Protein AF-A0A9E1L222-F1 (afdb_monomer)

Structure (mmCIF, N/CA/C/O backbone):
data_AF-A0A9E1L222-F1
#
_entry.id   AF-A0A9E1L222-F1
#
loop_
_atom_site.group_PDB
_atom_site.id
_atom_site.type_symbol
_atom_site.label_atom_id
_atom_site.label_alt_id
_atom_site.label_comp_id
_atom_site.label_asym_id
_atom_site.label_entity_id
_atom_site.label_seq_id
_atom_site.pdbx_PDB_ins_code
_atom_site.Cartn_x
_atom_site.Cartn_y
_atom_site.Cartn_z
_atom_site.occupancy
_atom_site.B_iso_or_equiv
_atom_site.auth_seq_id
_atom_site.auth_comp_id
_atom_site.auth_asym_id
_atom_site.auth_atom_id
_atom_site.pdbx_PDB_model_num
ATOM 1 N N . MET A 1 1 ? -57.137 -32.808 -50.191 1.00 51.38 1 MET A N 1
ATOM 2 C CA . MET A 1 1 ? -56.203 -31.896 -49.488 1.00 51.38 1 MET A CA 1
ATOM 3 C C . MET A 1 1 ? -55.088 -32.609 -48.718 1.00 51.38 1 MET A C 1
ATOM 5 O O . MET A 1 1 ? -53.948 -32.223 -48.913 1.00 51.38 1 MET A O 1
ATOM 9 N N . LYS A 1 2 ? -55.332 -33.681 -47.941 1.00 47.66 2 LYS A N 1
ATOM 10 C CA . LYS A 1 2 ? -54.247 -34.386 -47.214 1.00 47.66 2 LYS A CA 1
ATOM 11 C C . LYS A 1 2 ? -53.182 -35.076 -48.095 1.00 47.66 2 LYS A C 1
ATOM 13 O O . LYS A 1 2 ? -52.019 -35.006 -47.750 1.00 47.66 2 LYS A O 1
ATOM 18 N N . LYS A 1 3 ? -53.532 -35.656 -49.254 1.00 48.59 3 LYS A N 1
ATOM 19 C CA . LYS A 1 3 ? -52.549 -36.305 -50.162 1.00 48.59 3 LYS A CA 1
ATOM 20 C C . LYS A 1 3 ? -51.671 -35.337 -50.975 1.00 48.59 3 LYS A C 1
ATOM 22 O O . LYS A 1 3 ? -50.606 -35.730 -51.426 1.00 48.59 3 LYS A O 1
ATOM 27 N N . ILE A 1 4 ? -52.100 -34.085 -51.155 1.00 56.75 4 ILE A N 1
ATOM 28 C CA . ILE A 1 4 ? -51.330 -33.078 -51.910 1.00 56.75 4 ILE A CA 1
ATOM 29 C C . ILE A 1 4 ? -50.287 -32.424 -50.996 1.00 56.75 4 ILE A C 1
ATOM 31 O O . ILE A 1 4 ? -49.157 -32.219 -51.416 1.00 56.75 4 ILE A O 1
ATOM 35 N N . LEU A 1 5 ? -50.617 -32.201 -49.718 1.00 49.19 5 LEU A N 1
ATOM 36 C CA . LEU A 1 5 ? -49.677 -31.624 -48.755 1.00 49.19 5 LEU A CA 1
ATOM 37 C C . LEU A 1 5 ? -48.518 -32.582 -48.419 1.00 49.19 5 LEU A C 1
ATOM 39 O O . LEU A 1 5 ? -47.385 -32.137 -48.285 1.00 49.19 5 LEU A O 1
ATOM 43 N N . THR A 1 6 ? -48.769 -33.897 -48.361 1.00 54.28 6 THR A N 1
ATOM 44 C CA . THR A 1 6 ? -47.712 -34.898 -48.125 1.00 54.28 6 THR A CA 1
ATOM 45 C C . THR A 1 6 ? -46.761 -35.029 -49.316 1.00 54.28 6 THR A C 1
ATOM 47 O O . THR A 1 6 ? -45.560 -35.133 -49.111 1.00 54.28 6 THR A O 1
ATOM 50 N N . ASN A 1 7 ? -47.263 -34.942 -50.554 1.00 52.31 7 ASN A N 1
ATOM 51 C CA . ASN A 1 7 ? -46.416 -35.022 -51.749 1.00 52.31 7 ASN A CA 1
ATOM 52 C C . ASN A 1 7 ? -45.622 -33.730 -52.002 1.00 52.31 7 ASN A C 1
ATOM 54 O O . ASN A 1 7 ? -44.505 -33.803 -52.502 1.00 52.31 7 ASN A O 1
ATOM 58 N N . VAL A 1 8 ? -46.154 -32.563 -51.618 1.00 58.78 8 VAL A N 1
ATOM 59 C CA . VAL A 1 8 ? -45.417 -31.290 -51.692 1.00 58.78 8 VAL A CA 1
ATOM 60 C C . VAL A 1 8 ? -44.326 -31.225 -50.621 1.00 58.78 8 VAL A C 1
ATOM 62 O O . VAL A 1 8 ? -43.222 -30.801 -50.933 1.00 58.78 8 VAL A O 1
ATOM 65 N N . LEU A 1 9 ? -44.574 -31.722 -49.402 1.00 54.44 9 LEU A N 1
ATOM 66 C CA . LEU A 1 9 ? -43.541 -31.818 -48.361 1.00 54.44 9 LEU A CA 1
ATOM 67 C C . LEU A 1 9 ? -42.456 -32.855 -48.696 1.00 54.44 9 LEU A C 1
ATOM 69 O O . LEU A 1 9 ? -41.287 -32.588 -48.443 1.00 54.44 9 LEU A O 1
ATOM 73 N N . LEU A 1 10 ? -42.803 -33.988 -49.324 1.00 56.22 10 LEU A N 1
ATOM 74 C CA . LEU A 1 10 ? -41.810 -34.977 -49.772 1.00 56.22 10 LEU A CA 1
ATOM 75 C C . LEU A 1 10 ? -40.961 -34.453 -50.943 1.00 56.22 10 LEU A C 1
ATOM 77 O O . LEU A 1 10 ? -39.757 -34.684 -50.974 1.00 56.22 10 LEU A O 1
ATOM 81 N N . ALA A 1 11 ? -41.568 -33.713 -51.880 1.00 56.44 11 ALA A N 1
ATOM 82 C CA . ALA A 1 11 ? -40.852 -33.079 -52.987 1.00 56.44 11 ALA A CA 1
ATOM 83 C C . ALA A 1 11 ? -39.951 -31.929 -52.508 1.00 56.44 11 ALA A C 1
ATOM 85 O O . ALA A 1 11 ? -38.840 -31.791 -53.005 1.00 56.44 11 ALA A O 1
ATOM 86 N N . PHE A 1 12 ? -40.372 -31.151 -51.504 1.00 53.53 12 PHE A N 1
ATOM 87 C CA . PHE A 1 12 ? -39.527 -30.112 -50.905 1.00 53.53 12 PHE A CA 1
ATOM 88 C C . PHE A 1 12 ? -38.359 -30.712 -50.109 1.00 53.53 12 PHE A C 1
ATOM 90 O O . PHE A 1 12 ? -37.250 -30.193 -50.172 1.00 53.53 12 PHE A O 1
ATOM 97 N N . PHE A 1 13 ? -38.573 -31.841 -49.424 1.00 53.69 13 PHE A N 1
ATOM 98 C CA . PHE A 1 13 ? -37.510 -32.552 -48.708 1.00 53.69 13 PHE A CA 1
ATOM 99 C C . PHE A 1 13 ? -36.509 -33.220 -49.667 1.00 53.69 13 PHE A C 1
ATOM 101 O O . PHE A 1 13 ? -35.312 -33.173 -49.413 1.00 53.69 13 PHE A O 1
ATOM 108 N N . LEU A 1 14 ? -36.969 -33.766 -50.802 1.00 53.31 14 LEU A N 1
ATOM 109 C CA . LEU A 1 14 ? -36.106 -34.334 -51.849 1.00 53.31 14 LEU A CA 1
ATOM 110 C C . LEU A 1 14 ? -35.341 -33.264 -52.643 1.00 53.31 14 LEU A C 1
ATOM 112 O O . LEU A 1 14 ? -34.186 -33.493 -52.984 1.00 53.31 14 LEU A O 1
ATOM 116 N N . VAL A 1 15 ? -35.937 -32.090 -52.889 1.00 55.50 15 VAL A N 1
ATOM 117 C CA . VAL A 1 15 ? -35.239 -30.969 -53.543 1.00 55.50 15 VAL A CA 1
ATOM 118 C C . VAL A 1 15 ? -34.183 -30.369 -52.612 1.00 55.50 15 VAL A C 1
ATOM 120 O O . VAL A 1 15 ? -33.064 -30.128 -53.058 1.00 55.50 15 VAL A O 1
ATOM 123 N N . ILE A 1 16 ? -34.473 -30.221 -51.313 1.00 49.62 16 ILE A N 1
ATOM 124 C CA . ILE A 1 16 ? -33.474 -29.782 -50.325 1.00 49.62 16 ILE A CA 1
ATOM 125 C C . ILE A 1 16 ? -32.359 -30.826 -50.175 1.00 49.62 16 ILE A C 1
ATOM 127 O O . ILE A 1 16 ? -31.201 -30.427 -50.151 1.00 49.62 16 ILE A O 1
ATOM 131 N N . LEU A 1 17 ? -32.663 -32.134 -50.191 1.00 44.06 17 LEU A N 1
ATOM 132 C CA . LEU A 1 17 ? -31.629 -33.179 -50.212 1.00 44.06 17 LEU A CA 1
ATOM 133 C C . LEU A 1 17 ? -30.777 -33.125 -51.491 1.00 44.06 17 LEU A C 1
ATOM 135 O O . LEU A 1 17 ? -29.572 -33.312 -51.420 1.00 44.06 17 LEU A O 1
ATOM 139 N N . SER A 1 18 ? -31.364 -32.833 -52.658 1.00 41.44 18 SER A N 1
ATOM 140 C CA . SER A 1 18 ? -30.618 -32.748 -53.926 1.00 41.44 18 SER A CA 1
ATOM 141 C C . SER A 1 18 ? -29.793 -31.465 -54.091 1.00 41.44 18 SER A C 1
ATOM 143 O O . SER A 1 18 ? -28.820 -31.467 -54.839 1.00 41.44 18 SER A O 1
ATOM 145 N N . VAL A 1 19 ? -30.134 -30.385 -53.378 1.00 43.41 19 VAL A N 1
ATOM 146 C CA . VAL A 1 19 ? -29.352 -29.134 -53.366 1.00 43.41 19 VAL A CA 1
ATOM 147 C C . VAL A 1 19 ? -28.270 -29.160 -52.275 1.00 43.41 19 VAL A C 1
ATOM 149 O O . VAL A 1 19 ? -27.268 -28.470 -52.415 1.00 43.41 19 VAL A O 1
ATOM 152 N N . THR A 1 20 ? -28.395 -30.007 -51.244 1.00 39.66 20 THR A N 1
ATOM 153 C CA . THR A 1 20 ? -27.319 -30.251 -50.262 1.00 39.66 20 THR A CA 1
ATOM 154 C C . THR A 1 20 ? -26.403 -31.432 -50.608 1.00 39.66 20 THR A C 1
ATOM 156 O O . THR A 1 20 ? -25.295 -31.490 -50.085 1.00 39.66 20 THR A O 1
ATOM 159 N N . PHE A 1 21 ? -26.800 -32.331 -51.520 1.00 36.97 21 PHE A N 1
ATOM 160 C CA . PHE A 1 21 ? -25.950 -33.423 -52.039 1.00 36.97 21 PHE A CA 1
ATOM 161 C C . PHE A 1 21 ? -25.444 -33.218 -53.479 1.00 36.97 21 PHE A C 1
ATOM 163 O O . PHE A 1 21 ? -24.697 -34.048 -53.989 1.00 36.97 21 PHE A O 1
ATOM 170 N N . GLY A 1 22 ? -25.806 -32.116 -54.143 1.00 33.12 22 GLY A N 1
ATOM 171 C CA . GLY A 1 22 ? -25.431 -31.833 -55.536 1.00 33.12 22 GLY A CA 1
ATOM 172 C C . GLY A 1 22 ? -24.026 -31.256 -55.756 1.00 33.12 22 GLY A C 1
ATOM 173 O O . GLY A 1 22 ? -23.682 -30.952 -56.894 1.00 33.12 22 GLY A O 1
ATOM 174 N N . SER A 1 23 ? -23.217 -31.092 -54.707 1.00 32.78 23 SER A N 1
ATOM 175 C CA . SER A 1 23 ? -21.844 -30.567 -54.810 1.00 32.78 23 SER A CA 1
ATOM 176 C C . SER A 1 23 ? -20.823 -31.314 -53.942 1.00 32.78 23 SER A C 1
ATOM 178 O O . SER A 1 23 ? -19.770 -30.769 -53.636 1.00 32.78 23 SER A O 1
ATOM 180 N N . ARG A 1 24 ? -21.108 -32.563 -53.548 1.00 32.59 24 ARG A N 1
ATOM 181 C CA . ARG A 1 24 ? -20.165 -33.441 -52.821 1.00 32.59 24 ARG A CA 1
ATOM 182 C C . ARG A 1 24 ? -19.773 -34.680 -53.629 1.00 32.59 24 ARG A C 1
ATOM 184 O O . ARG A 1 24 ? -19.782 -35.795 -53.130 1.00 32.59 24 ARG A O 1
ATOM 191 N N . LEU A 1 25 ? -19.464 -34.472 -54.902 1.00 31.23 25 LEU A N 1
ATOM 192 C CA . LEU A 1 25 ? -18.835 -35.468 -55.770 1.00 31.23 25 LEU A CA 1
ATOM 193 C C . LEU A 1 25 ? -17.683 -34.772 -56.502 1.00 31.23 25 LEU A C 1
ATOM 195 O O . LEU A 1 25 ? -17.813 -34.562 -57.696 1.00 31.23 25 LEU A O 1
ATOM 199 N N . TRP A 1 26 ? -16.681 -34.295 -55.742 1.00 36.22 26 TRP A N 1
ATOM 200 C CA . TRP A 1 26 ? -15.279 -33.965 -56.117 1.00 36.22 26 TRP A CA 1
ATOM 201 C C . TRP A 1 26 ? -14.527 -33.358 -54.905 1.00 36.22 26 TRP A C 1
ATOM 203 O O . TRP A 1 26 ? -13.906 -32.308 -55.022 1.00 36.22 26 TRP A O 1
ATOM 213 N N . ALA A 1 27 ? -14.650 -33.945 -53.710 1.00 36.84 27 ALA A N 1
ATOM 214 C CA . ALA A 1 27 ? -13.984 -33.424 -52.504 1.00 36.84 27 ALA A CA 1
ATOM 215 C C . ALA A 1 27 ? -13.367 -34.533 -51.633 1.00 36.84 27 ALA A C 1
ATOM 217 O O . ALA A 1 27 ? -13.205 -34.343 -50.439 1.00 36.84 27 ALA A O 1
ATOM 218 N N . GLU A 1 28 ? -13.070 -35.698 -52.215 1.00 45.97 28 GLU A N 1
ATOM 219 C CA . GLU A 1 28 ? -12.626 -36.884 -51.463 1.00 45.97 28 GLU A CA 1
ATOM 220 C C . GLU A 1 28 ? -11.097 -37.098 -51.508 1.00 45.97 28 GLU A C 1
ATOM 222 O O . GLU A 1 28 ? -10.600 -37.951 -50.791 1.00 45.97 28 GLU A O 1
ATOM 227 N N . GLU A 1 29 ? -10.328 -36.327 -52.296 1.00 60.56 29 GLU A N 1
ATOM 228 C CA . GLU A 1 29 ? -8.893 -36.617 -52.513 1.00 60.56 29 GLU A CA 1
ATOM 229 C C . GLU A 1 29 ? -7.936 -35.884 -51.547 1.00 60.56 29 GLU A C 1
ATOM 231 O O . GLU A 1 29 ? -6.965 -36.485 -51.097 1.00 60.56 29 GLU A O 1
ATOM 236 N N . ASN A 1 30 ? -8.194 -34.620 -51.175 1.00 70.81 30 ASN A N 1
ATOM 237 C CA . ASN A 1 30 ? -7.296 -33.872 -50.274 1.00 70.81 30 ASN A CA 1
ATOM 238 C C . ASN A 1 30 ? -7.503 -34.186 -48.783 1.00 70.81 30 ASN A C 1
ATOM 240 O O . ASN A 1 30 ? -6.529 -34.175 -48.035 1.00 70.81 30 ASN A O 1
ATOM 244 N N . GLU A 1 31 ? -8.740 -34.468 -48.346 1.00 72.06 31 GLU A N 1
ATOM 245 C CA . GLU A 1 31 ? -9.042 -34.767 -46.930 1.00 72.06 31 GLU A CA 1
ATOM 246 C C . GLU A 1 31 ? -8.234 -35.979 -46.431 1.00 72.06 31 GLU A C 1
ATOM 248 O O . GLU A 1 31 ? -7.691 -35.942 -45.333 1.00 72.06 31 GLU A O 1
ATOM 253 N N . VAL A 1 32 ? -8.038 -36.995 -47.281 1.00 72.50 32 VAL A N 1
ATOM 254 C CA . VAL A 1 32 ? -7.233 -38.191 -46.964 1.00 72.50 32 VAL A CA 1
ATOM 255 C C . VAL A 1 32 ? -5.768 -37.845 -46.680 1.00 72.50 32 VAL A C 1
ATOM 257 O O . VAL A 1 32 ? -5.140 -38.462 -45.822 1.00 72.50 32 VAL A O 1
ATOM 260 N N . CYS A 1 33 ? -5.203 -36.864 -47.390 1.00 75.81 33 CYS A N 1
ATOM 261 C CA . CYS A 1 33 ? -3.844 -36.399 -47.123 1.00 75.81 33 CYS A CA 1
ATOM 262 C C . CYS A 1 33 ? -3.789 -35.562 -45.838 1.00 75.81 33 CYS A C 1
ATOM 264 O O . CYS A 1 33 ? -2.885 -35.749 -45.027 1.00 75.81 33 CYS A O 1
ATOM 266 N N . LEU A 1 34 ? -4.752 -34.659 -45.641 1.00 76.38 34 LEU A N 1
ATOM 267 C CA . LEU A 1 34 ? -4.779 -33.732 -44.506 1.00 76.38 34 LEU A CA 1
ATOM 268 C C . LEU A 1 34 ? -5.027 -34.440 -43.168 1.00 76.38 34 LEU A C 1
ATOM 270 O O . LEU A 1 34 ? -4.431 -34.042 -42.178 1.00 76.38 34 LEU A O 1
ATOM 274 N N . ASP A 1 35 ? -5.760 -35.557 -43.145 1.00 74.50 35 ASP A N 1
ATOM 275 C CA . ASP A 1 35 ? -5.949 -36.383 -41.939 1.00 74.50 35 ASP A CA 1
ATOM 276 C C . ASP A 1 35 ? -4.625 -36.822 -41.278 1.00 74.50 35 ASP A C 1
ATOM 278 O O . ASP A 1 35 ? -4.588 -37.093 -40.078 1.00 74.50 35 ASP A O 1
ATOM 282 N N . CYS A 1 36 ? -3.538 -36.914 -42.052 1.00 70.75 36 CYS A N 1
ATOM 283 C CA . CYS A 1 36 ? -2.199 -37.267 -41.562 1.00 70.75 36 CYS A CA 1
ATOM 284 C C . CYS A 1 36 ? -1.202 -36.099 -41.598 1.00 70.75 36 CYS A C 1
ATOM 286 O O . CYS A 1 36 ? -0.143 -36.185 -40.977 1.00 70.75 36 CYS A O 1
ATOM 288 N N . HIS A 1 37 ? -1.512 -35.043 -42.350 1.00 72.94 37 HIS A N 1
ATOM 289 C CA . HIS A 1 37 ? -0.633 -33.903 -42.598 1.00 72.94 37 HIS A CA 1
ATOM 290 C C . HIS A 1 37 ? -1.164 -32.597 -41.981 1.00 72.94 37 HIS A C 1
ATOM 292 O O . HIS A 1 37 ? -0.645 -31.542 -42.303 1.00 72.94 37 HIS A O 1
ATOM 298 N N . GLU A 1 38 ? -2.162 -32.629 -41.094 1.00 70.19 38 GLU A N 1
ATOM 299 C CA . GLU A 1 38 ? -2.693 -31.473 -40.348 1.00 70.19 38 GLU A CA 1
ATOM 300 C C . GLU A 1 38 ? -2.648 -31.771 -38.826 1.00 70.19 38 GLU A C 1
ATOM 302 O O . GLU A 1 38 ? -3.235 -32.755 -38.373 1.00 70.19 38 GLU A O 1
ATOM 307 N N . GLY A 1 39 ? -1.954 -30.949 -38.018 1.00 65.06 39 GLY A N 1
ATOM 308 C CA . GLY A 1 39 ? -1.884 -31.062 -36.547 1.00 65.06 39 GLY A CA 1
ATOM 309 C C . GLY A 1 39 ? -0.519 -31.444 -35.936 1.00 65.06 39 GLY A C 1
ATOM 310 O O . GLY A 1 39 ? 0.487 -31.572 -36.622 1.00 65.06 39 GLY A O 1
ATOM 311 N N . ASP A 1 40 ? -0.491 -31.648 -34.610 1.00 57.84 40 ASP A N 1
ATOM 312 C CA . ASP A 1 40 ? 0.742 -31.747 -33.795 1.00 57.84 40 ASP A CA 1
ATOM 313 C C . ASP A 1 40 ? 1.541 -33.073 -33.942 1.00 57.84 40 ASP A C 1
ATOM 315 O O . ASP A 1 40 ? 2.674 -33.169 -33.464 1.00 57.84 40 ASP A O 1
ATOM 319 N N . GLU A 1 41 ? 0.974 -34.114 -34.571 1.00 59.97 41 GLU A N 1
ATOM 320 C CA . GLU A 1 41 ? 1.577 -35.458 -34.710 1.00 59.97 41 GLU A CA 1
ATOM 321 C C . GLU A 1 41 ? 1.729 -35.875 -36.189 1.00 59.97 41 GLU A C 1
ATOM 323 O O . GLU A 1 41 ? 1.109 -36.834 -36.646 1.00 59.97 41 GLU A O 1
ATOM 328 N N . VAL A 1 42 ? 2.565 -35.160 -36.952 1.00 63.47 42 VAL A N 1
ATOM 329 C CA . VAL A 1 42 ? 2.811 -35.447 -38.381 1.00 63.47 42 VAL A CA 1
ATOM 330 C C . VAL A 1 42 ? 4.001 -36.400 -38.629 1.00 63.47 42 VAL A C 1
ATOM 332 O O . VAL A 1 42 ? 5.017 -36.315 -37.929 1.00 63.47 42 VAL A O 1
ATOM 335 N N . PRO A 1 43 ? 3.937 -37.303 -39.633 1.00 58.53 43 PRO A N 1
ATOM 336 C CA . PRO A 1 43 ? 5.037 -38.211 -39.974 1.00 58.53 43 PRO A CA 1
ATOM 337 C C . PRO A 1 43 ? 6.294 -37.477 -40.466 1.00 58.53 43 PRO A C 1
ATOM 339 O O . PRO A 1 43 ? 6.214 -36.514 -41.223 1.00 58.53 43 PRO A O 1
ATOM 342 N N . THR A 1 44 ? 7.487 -37.964 -40.115 1.00 53.97 44 THR A N 1
ATOM 343 C CA . THR A 1 44 ? 8.744 -37.425 -40.655 1.00 53.97 44 THR A CA 1
ATOM 344 C C . THR A 1 44 ? 9.006 -37.946 -42.072 1.00 53.97 44 THR A C 1
ATOM 346 O O . THR A 1 44 ? 9.118 -39.150 -42.298 1.00 53.97 44 THR A O 1
ATOM 349 N N . HIS A 1 45 ? 9.156 -37.047 -43.048 1.00 54.62 45 HIS A N 1
ATOM 350 C CA . HIS A 1 45 ? 9.544 -37.434 -44.406 1.00 54.62 45 HIS A CA 1
ATOM 351 C C . HIS A 1 45 ? 11.026 -37.845 -44.463 1.00 54.62 45 HIS A C 1
ATOM 353 O O . HIS A 1 45 ? 11.919 -37.049 -44.170 1.00 54.62 45 HIS A O 1
ATOM 359 N N . ILE A 1 46 ? 11.308 -39.081 -44.889 1.00 47.59 46 ILE A N 1
ATOM 360 C CA . ILE A 1 46 ? 12.663 -39.515 -45.257 1.00 47.59 46 ILE A CA 1
ATOM 361 C C . ILE A 1 46 ? 12.876 -39.164 -46.734 1.00 47.59 46 ILE A C 1
ATOM 363 O O . ILE A 1 46 ? 12.399 -39.864 -47.625 1.00 47.59 46 ILE A O 1
ATOM 367 N N . PHE A 1 47 ? 13.585 -38.068 -47.004 1.00 49.81 47 PHE A N 1
ATOM 368 C CA . PHE A 1 47 ? 14.021 -37.730 -48.361 1.00 49.81 47 PHE A CA 1
ATOM 369 C C . PHE A 1 47 ? 15.287 -38.520 -48.736 1.00 49.81 47 PHE A C 1
ATOM 371 O O . PHE A 1 47 ? 16.181 -38.704 -47.906 1.00 49.81 47 PHE A O 1
ATOM 378 N N . GLU A 1 48 ? 15.390 -38.980 -49.989 1.00 44.84 48 GLU A N 1
ATOM 379 C CA . GLU A 1 48 ? 16.612 -39.621 -50.492 1.00 44.84 48 GLU A CA 1
ATOM 380 C C . GLU A 1 48 ? 17.809 -38.642 -50.418 1.00 44.84 48 GLU A C 1
ATOM 382 O O . GLU A 1 48 ? 17.728 -37.533 -50.949 1.00 44.84 48 GLU A O 1
ATOM 387 N N . PRO A 1 49 ? 18.949 -39.032 -49.814 1.00 41.97 49 PRO A N 1
ATOM 388 C CA . PRO A 1 49 ? 20.080 -38.136 -49.538 1.00 41.97 49 PRO A CA 1
ATOM 389 C C . PRO A 1 49 ? 20.886 -37.679 -50.771 1.00 41.97 49 PRO A C 1
ATOM 391 O O . PRO A 1 49 ? 21.811 -36.880 -50.623 1.00 41.97 49 PRO A O 1
ATOM 394 N N . ASP A 1 50 ? 20.546 -38.145 -51.977 1.00 42.75 50 ASP A N 1
ATOM 395 C CA . ASP A 1 50 ? 21.330 -37.929 -53.204 1.00 42.75 50 ASP A CA 1
ATOM 396 C C . ASP A 1 50 ? 20.749 -36.861 -54.158 1.00 42.75 50 ASP A C 1
ATOM 398 O O . ASP A 1 50 ? 21.239 -36.684 -55.280 1.00 42.75 50 ASP A O 1
ATOM 402 N N . THR A 1 51 ? 19.730 -36.097 -53.750 1.00 46.97 51 THR A N 1
ATOM 403 C CA . THR A 1 51 ? 19.208 -35.004 -54.586 1.00 46.97 51 THR A CA 1
ATOM 404 C C . THR A 1 51 ? 20.070 -33.745 -54.481 1.00 46.97 51 THR A C 1
ATOM 406 O O . THR A 1 51 ? 20.183 -33.142 -53.419 1.00 46.97 51 THR A O 1
ATOM 409 N N . ILE A 1 52 ? 20.648 -33.310 -55.606 1.00 45.84 52 ILE A N 1
ATOM 410 C CA . ILE A 1 52 ? 21.320 -32.008 -55.743 1.00 45.84 52 ILE A CA 1
ATOM 411 C C . ILE A 1 52 ? 20.284 -30.896 -55.509 1.00 45.84 52 ILE A C 1
ATOM 413 O O . ILE A 1 52 ? 19.362 -30.715 -56.306 1.00 45.84 52 ILE A O 1
ATOM 417 N N . GLY A 1 53 ? 20.441 -30.188 -54.395 1.00 48.41 53 GLY A N 1
ATOM 418 C CA . GLY A 1 53 ? 19.555 -29.153 -53.868 1.00 48.41 53 GLY A CA 1
ATOM 419 C C . GLY A 1 53 ? 19.924 -28.882 -52.406 1.00 48.41 53 GLY A C 1
ATOM 420 O O . GLY A 1 53 ? 20.635 -29.684 -51.802 1.00 48.41 53 GLY A O 1
ATOM 421 N N . TRP A 1 54 ? 19.493 -27.738 -51.877 1.00 42.72 54 TRP A N 1
ATOM 422 C CA . TRP A 1 54 ? 19.888 -27.200 -50.571 1.00 42.72 54 TRP A CA 1
ATOM 423 C C . TRP A 1 54 ? 19.898 -28.258 -49.447 1.00 42.72 54 TRP A C 1
ATOM 425 O O . TRP A 1 54 ? 18.909 -28.950 -49.213 1.00 42.72 54 TRP A O 1
ATOM 435 N N . ASP A 1 55 ? 21.042 -28.405 -48.772 1.00 43.06 55 ASP A N 1
ATOM 436 C CA . ASP A 1 55 ? 21.243 -29.351 -47.669 1.00 43.06 55 ASP A CA 1
ATOM 437 C C . ASP A 1 55 ? 20.465 -28.889 -46.423 1.00 43.06 55 ASP A C 1
ATOM 439 O O . ASP A 1 55 ? 20.920 -28.006 -45.695 1.00 43.06 55 ASP A O 1
ATOM 443 N N . TYR A 1 56 ? 19.316 -29.525 -46.171 1.00 45.53 56 TYR A N 1
ATOM 444 C CA . TYR A 1 56 ? 18.409 -29.297 -45.034 1.00 45.53 56 TYR A CA 1
ATOM 445 C C . TYR A 1 56 ? 19.067 -29.423 -43.647 1.00 45.53 56 TYR A C 1
ATOM 447 O O . TYR A 1 56 ? 18.472 -29.047 -42.642 1.00 45.53 56 TYR A O 1
ATOM 455 N N . ARG A 1 57 ? 20.306 -29.924 -43.542 1.00 43.34 57 ARG A N 1
ATOM 456 C CA . ARG A 1 57 ? 20.971 -30.172 -42.250 1.00 43.34 57 ARG A CA 1
ATOM 457 C C . ARG A 1 57 ? 21.340 -28.916 -41.443 1.00 43.34 57 ARG A C 1
ATOM 459 O O . ARG A 1 57 ? 21.901 -29.068 -40.362 1.00 43.34 57 ARG A O 1
ATOM 466 N N . HIS A 1 58 ? 21.045 -27.706 -41.924 1.00 40.88 58 HIS A N 1
ATOM 467 C CA . HIS A 1 58 ? 21.391 -26.453 -41.233 1.00 40.88 58 HIS A CA 1
ATOM 468 C C . HIS A 1 58 ? 20.208 -25.508 -40.975 1.00 40.88 58 HIS A C 1
ATOM 470 O O . HIS A 1 58 ? 20.438 -24.400 -40.492 1.00 40.88 58 HIS A O 1
ATOM 476 N N . ASP A 1 59 ? 18.970 -25.944 -41.225 1.00 40.72 59 ASP A N 1
ATOM 477 C CA . ASP A 1 59 ? 17.766 -25.216 -40.820 1.00 40.72 59 ASP A CA 1
ATOM 478 C C . ASP A 1 59 ? 16.929 -26.073 -39.857 1.00 40.72 59 ASP A C 1
ATOM 480 O O . ASP A 1 59 ? 16.307 -27.046 -40.284 1.00 40.72 59 ASP A O 1
ATOM 484 N N . PRO A 1 60 ? 16.938 -25.770 -38.547 1.00 36.09 60 PRO A N 1
ATOM 485 C CA . PRO A 1 60 ? 16.137 -26.493 -37.567 1.00 36.09 60 PRO A CA 1
ATOM 486 C C . PRO A 1 60 ? 14.624 -26.235 -37.703 1.00 36.09 60 PRO A C 1
ATOM 488 O O . PRO A 1 60 ? 13.860 -26.883 -36.992 1.00 36.09 60 PRO A O 1
ATOM 491 N N . GLU A 1 61 ? 14.190 -25.330 -38.591 1.00 44.47 61 GLU A N 1
ATOM 492 C CA . GLU A 1 61 ? 12.779 -25.005 -38.861 1.00 44.47 61 GLU A CA 1
ATOM 493 C C . GLU A 1 61 ? 12.280 -25.536 -40.220 1.00 44.47 61 GLU A C 1
ATOM 495 O O . GLU A 1 61 ? 11.134 -25.285 -40.601 1.00 44.47 61 GLU A O 1
ATOM 500 N N . ALA A 1 62 ? 13.096 -26.292 -40.961 1.00 43.31 62 ALA A N 1
ATOM 501 C CA . ALA A 1 62 ? 12.711 -26.782 -42.278 1.00 43.31 62 ALA A CA 1
ATOM 502 C C . ALA A 1 62 ? 11.754 -27.992 -42.212 1.00 43.31 62 ALA A C 1
ATOM 504 O O . ALA A 1 62 ? 12.173 -29.148 -42.180 1.00 43.31 62 ALA A O 1
ATOM 505 N N . ASP A 1 63 ? 10.469 -27.635 -42.274 1.00 49.12 63 ASP A N 1
ATOM 506 C CA . ASP A 1 63 ? 9.275 -28.398 -42.668 1.00 49.12 63 ASP A CA 1
ATOM 507 C C . ASP A 1 63 ? 8.844 -29.526 -41.704 1.00 49.12 63 ASP A C 1
ATOM 509 O O . ASP A 1 63 ? 9.121 -30.706 -41.948 1.00 49.12 63 ASP A O 1
ATOM 513 N N . PRO A 1 64 ? 8.107 -29.216 -40.612 1.00 50.44 64 PRO A N 1
ATOM 514 C CA . PRO A 1 64 ? 7.156 -30.197 -40.101 1.00 50.44 64 PRO A CA 1
ATOM 515 C C . PRO A 1 64 ? 6.233 -30.572 -41.264 1.00 50.44 64 PRO A C 1
ATOM 517 O O . PRO A 1 64 ? 5.803 -29.701 -42.014 1.00 50.44 64 PRO A O 1
ATOM 520 N N . ALA A 1 65 ? 5.918 -31.855 -41.429 1.00 57.31 65 ALA A N 1
ATOM 521 C CA . ALA A 1 65 ? 5.006 -32.359 -42.461 1.00 57.31 65 ALA A CA 1
ATOM 522 C C . ALA A 1 65 ? 3.539 -31.894 -42.274 1.00 57.31 65 ALA A C 1
ATOM 524 O O . ALA A 1 65 ? 2.611 -32.567 -42.721 1.00 57.31 65 ALA A O 1
ATOM 525 N N . GLU A 1 66 ? 3.354 -30.764 -41.590 1.00 67.31 66 GLU A N 1
ATOM 526 C CA . GLU A 1 66 ? 2.116 -30.106 -41.231 1.00 67.31 66 GLU A CA 1
ATOM 527 C C . GLU A 1 66 ? 1.762 -29.036 -42.273 1.00 67.31 66 GLU A C 1
ATOM 529 O O . GLU A 1 66 ? 2.496 -28.078 -42.534 1.00 67.31 66 GLU A O 1
ATOM 534 N N . ILE A 1 67 ? 0.595 -29.208 -42.875 1.00 74.81 67 ILE A N 1
ATOM 535 C CA . ILE A 1 67 ? -0.007 -28.346 -43.873 1.00 74.81 67 ILE A CA 1
ATOM 536 C C . ILE A 1 67 ? -1.222 -27.677 -43.226 1.00 74.81 67 ILE A C 1
ATOM 538 O O . ILE A 1 67 ? -2.259 -28.302 -43.025 1.00 74.81 67 ILE A O 1
ATOM 542 N N . ASP A 1 68 ? -1.119 -26.376 -42.954 1.00 80.56 68 ASP A N 1
ATOM 543 C CA . ASP A 1 68 ? -2.266 -25.542 -42.605 1.00 80.56 68 ASP A CA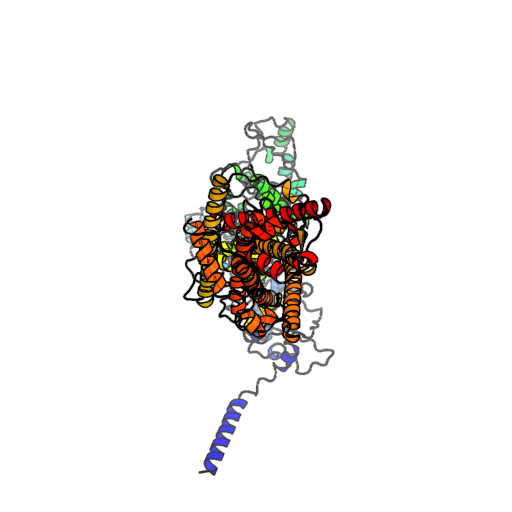 1
ATOM 544 C C . ASP A 1 68 ? -3.102 -25.293 -43.861 1.00 80.56 68 ASP A C 1
ATOM 546 O O . ASP A 1 68 ? -2.749 -24.489 -44.737 1.00 80.56 68 ASP A O 1
ATOM 550 N N . ILE A 1 69 ? -4.242 -25.973 -43.940 1.00 79.00 69 ILE A N 1
ATOM 551 C CA . ILE A 1 69 ? -5.127 -25.898 -45.098 1.00 79.00 69 ILE A CA 1
ATOM 552 C C . ILE A 1 69 ? -5.630 -24.469 -45.345 1.00 79.00 69 ILE A C 1
ATOM 554 O O . ILE A 1 69 ? -5.740 -24.035 -46.492 1.00 79.00 69 ILE A O 1
ATOM 558 N N . VAL A 1 70 ? -5.833 -2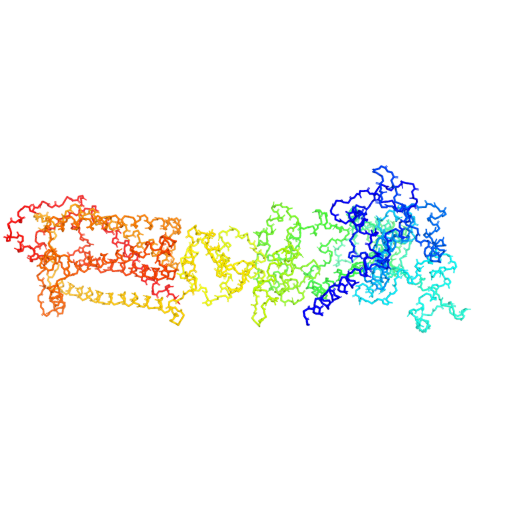3.677 -44.286 1.00 81.50 70 VAL A N 1
ATOM 559 C CA . VAL A 1 70 ? -6.324 -22.293 -44.391 1.00 81.50 70 VAL A CA 1
ATOM 560 C C . VAL A 1 70 ? -5.301 -21.373 -45.065 1.00 81.50 70 VAL A C 1
ATOM 562 O O . VAL A 1 70 ? -5.675 -20.422 -45.766 1.00 81.50 70 VAL A O 1
ATOM 565 N N . SER A 1 71 ? -4.009 -21.617 -44.852 1.00 81.44 71 SER A N 1
ATOM 566 C CA . SER A 1 71 ? -2.924 -20.902 -45.529 1.00 81.44 71 SER A CA 1
ATOM 567 C C . SER A 1 71 ? -2.669 -21.453 -46.928 1.00 81.44 71 SER A C 1
ATOM 569 O O . SER A 1 71 ? -2.478 -20.663 -47.857 1.00 81.44 71 SER A O 1
ATOM 571 N N . PHE A 1 72 ? -2.738 -22.775 -47.117 1.00 83.69 72 PHE A N 1
ATOM 572 C CA . PHE A 1 72 ? -2.582 -23.405 -48.430 1.00 83.69 72 PHE A CA 1
ATOM 573 C C . PHE A 1 72 ? -3.652 -22.939 -49.426 1.00 83.69 72 PHE A C 1
ATOM 575 O O . PHE A 1 72 ? -3.317 -22.546 -50.541 1.00 83.69 72 PHE A O 1
ATOM 582 N N . GLU A 1 73 ? -4.925 -22.861 -49.023 1.00 85.00 73 GLU A N 1
ATOM 583 C CA . GLU A 1 73 ? -6.026 -22.394 -49.884 1.00 85.00 73 GLU A CA 1
ATOM 584 C C . GLU A 1 73 ? -5.831 -20.958 -50.412 1.00 85.00 73 GLU A C 1
ATOM 586 O O . GLU A 1 73 ? -6.386 -20.585 -51.451 1.00 85.00 73 GLU A O 1
ATOM 591 N N . LYS A 1 74 ? -5.033 -20.137 -49.715 1.00 84.50 74 LYS A N 1
ATOM 592 C CA . LYS A 1 74 ? -4.695 -18.762 -50.120 1.00 84.50 74 LYS A CA 1
ATOM 593 C C . LYS A 1 74 ? -3.483 -18.691 -51.052 1.00 84.50 74 LYS A C 1
ATOM 595 O O . LYS A 1 74 ? -3.249 -17.640 -51.653 1.00 84.50 74 LYS A O 1
ATOM 600 N N . ALA A 1 75 ? -2.711 -19.770 -51.174 1.00 87.62 75 ALA A N 1
ATOM 601 C CA . ALA A 1 75 ? -1.584 -19.853 -52.092 1.00 87.62 75 ALA A CA 1
ATOM 602 C C . ALA A 1 75 ? -2.060 -19.834 -53.556 1.00 87.62 75 ALA A C 1
ATOM 604 O O . ALA A 1 75 ? -3.206 -20.151 -53.880 1.00 87.62 75 ALA A O 1
ATOM 605 N N . ALA A 1 76 ? -1.159 -19.504 -54.481 1.00 88.00 76 ALA A N 1
ATOM 606 C CA . ALA A 1 76 ? -1.440 -19.480 -55.917 1.00 88.00 76 ALA A CA 1
ATOM 607 C C . ALA A 1 76 ? -1.913 -20.847 -56.449 1.00 88.00 76 ALA A C 1
ATOM 609 O O . ALA A 1 76 ? -2.716 -20.904 -57.381 1.00 88.00 76 ALA A O 1
ATOM 610 N N . HIS A 1 77 ? -1.451 -21.932 -55.820 1.00 89.12 77 HIS A N 1
ATOM 611 C CA . HIS A 1 77 ? -1.822 -23.313 -56.125 1.00 89.12 77 HIS A CA 1
ATOM 612 C C . HIS A 1 77 ? -2.900 -23.889 -55.192 1.00 89.12 77 HIS A C 1
ATOM 614 O O . HIS A 1 77 ? -3.241 -25.055 -55.337 1.00 89.12 77 HIS A O 1
ATOM 620 N N . GLY A 1 78 ? -3.494 -23.092 -54.294 1.00 85.12 78 GLY A N 1
ATOM 621 C CA . GLY A 1 78 ? -4.425 -23.562 -53.255 1.00 85.12 78 GLY A CA 1
ATOM 622 C C . GLY A 1 78 ? -5.733 -24.189 -53.754 1.00 85.12 78 GLY A C 1
ATOM 623 O O . GLY A 1 78 ? -6.522 -24.688 -52.963 1.00 85.12 78 GLY A O 1
ATOM 624 N N . LYS A 1 79 ? -5.984 -24.155 -55.070 1.00 85.06 79 LYS A N 1
ATOM 625 C CA . LYS A 1 79 ? -7.124 -24.822 -55.724 1.00 85.06 79 LYS A CA 1
ATOM 626 C C . LYS A 1 79 ? -6.777 -26.183 -56.331 1.00 85.06 79 LYS A C 1
ATOM 628 O O . LYS A 1 79 ? -7.687 -26.848 -56.821 1.00 85.06 79 LYS A O 1
ATOM 633 N N . LEU A 1 80 ? -5.496 -26.549 -56.368 1.00 86.50 80 LEU A N 1
ATOM 634 C CA . LEU A 1 80 ? -5.042 -27.839 -56.877 1.00 86.50 80 LEU A CA 1
ATOM 635 C C . LEU A 1 80 ? -5.237 -28.925 -55.815 1.00 86.50 80 LEU A C 1
ATOM 637 O O . LEU A 1 80 ? -5.156 -28.656 -54.614 1.00 86.50 80 LEU A O 1
ATOM 641 N N . GLN A 1 81 ? -5.483 -30.156 -56.256 1.00 84.31 81 GLN A N 1
ATOM 642 C CA . GLN A 1 81 ? -5.420 -31.321 -55.377 1.00 84.31 81 GLN A CA 1
ATOM 643 C C . GLN A 1 81 ? -3.956 -31.660 -55.054 1.00 84.31 81 GLN A C 1
ATOM 645 O O . GLN A 1 81 ? -3.057 -31.437 -55.869 1.00 84.31 81 GLN A O 1
ATOM 650 N N . CYS A 1 82 ? -3.699 -32.240 -53.881 1.00 81.06 82 CYS A N 1
ATOM 651 C CA . CYS A 1 82 ? -2.364 -32.649 -53.441 1.00 81.06 82 CYS A CA 1
ATOM 652 C C . CYS A 1 82 ? -1.701 -33.586 -54.469 1.00 81.06 82 CYS A C 1
ATOM 654 O O . CYS A 1 82 ? -0.517 -33.436 -54.778 1.00 81.06 82 CYS A O 1
ATOM 656 N N . THR A 1 83 ? -2.480 -34.490 -55.071 1.00 82.06 83 THR A N 1
ATOM 657 C CA . THR A 1 83 ? -2.062 -35.457 -56.104 1.00 82.06 83 THR A CA 1
ATOM 658 C C . THR A 1 83 ? -1.737 -34.821 -57.462 1.00 82.06 83 THR A C 1
ATOM 660 O O . THR A 1 83 ? -0.983 -35.403 -58.245 1.00 82.06 83 THR A O 1
ATOM 663 N N . GLU A 1 84 ? -2.226 -33.609 -57.751 1.00 82.50 84 GLU A N 1
ATOM 664 C CA . GLU A 1 84 ? -1.888 -32.885 -58.986 1.00 82.50 84 GLU A CA 1
ATOM 665 C C . GLU A 1 84 ? -0.440 -32.374 -58.966 1.00 82.50 84 GLU A C 1
ATOM 667 O O . GLU A 1 84 ? 0.216 -32.319 -60.009 1.00 82.50 84 GLU A O 1
ATOM 672 N N . CYS A 1 85 ? 0.085 -32.062 -57.778 1.00 82.12 85 CYS A N 1
ATOM 673 C CA . CYS A 1 85 ? 1.491 -31.716 -57.567 1.00 82.12 85 CYS A CA 1
ATOM 674 C C . CYS A 1 85 ? 2.330 -32.964 -57.245 1.00 82.12 85 CYS A C 1
ATOM 676 O O . CYS A 1 85 ? 3.390 -33.185 -57.840 1.00 82.12 85 CYS A O 1
ATOM 678 N N . HIS A 1 86 ? 1.833 -33.817 -56.348 1.00 82.12 86 HIS A N 1
ATOM 679 C CA . HIS A 1 86 ? 2.461 -35.071 -55.942 1.00 82.12 86 HIS A CA 1
ATOM 680 C C . HIS A 1 86 ? 1.907 -36.242 -56.746 1.00 82.12 86 HIS A C 1
ATOM 682 O O . HIS A 1 86 ? 1.233 -37.124 -56.229 1.00 82.12 86 HIS A O 1
ATOM 688 N N . THR A 1 87 ? 2.243 -36.280 -58.034 1.00 77.69 87 THR A N 1
ATOM 689 C CA . THR A 1 87 ? 1.749 -37.304 -58.979 1.00 77.69 87 THR A CA 1
ATOM 690 C C . THR A 1 87 ? 2.077 -38.759 -58.606 1.00 77.69 87 THR A C 1
ATOM 692 O O . THR A 1 87 ? 1.561 -39.679 -59.237 1.00 77.69 87 THR A O 1
ATOM 695 N N . ASN A 1 88 ? 2.953 -38.985 -57.621 1.00 72.50 88 ASN A N 1
ATOM 696 C CA . ASN A 1 88 ? 3.279 -40.307 -57.090 1.00 72.50 88 ASN A CA 1
ATOM 697 C C . ASN A 1 88 ? 2.703 -40.583 -55.688 1.00 72.50 88 ASN A C 1
ATOM 699 O O . ASN A 1 88 ? 3.039 -41.620 -55.121 1.00 72.50 88 ASN A O 1
ATOM 703 N N . ALA A 1 89 ? 1.890 -39.674 -55.142 1.00 70.38 89 ALA A N 1
ATOM 704 C CA . ALA A 1 89 ? 1.114 -39.897 -53.927 1.00 70.38 89 ALA A CA 1
ATOM 705 C C . ALA A 1 89 ? -0.120 -40.756 -54.247 1.00 70.38 89 ALA A C 1
ATOM 707 O O . ALA A 1 89 ? -0.781 -40.549 -55.267 1.00 70.38 89 ALA A O 1
ATOM 708 N N . THR A 1 90 ? -0.424 -41.725 -53.385 1.00 63.03 90 THR A N 1
ATOM 709 C CA . THR A 1 90 ? -1.582 -42.624 -53.507 1.00 63.03 90 THR A CA 1
ATOM 710 C C . THR A 1 90 ? -2.348 -42.687 -52.186 1.00 63.03 90 THR A C 1
ATOM 712 O O . THR A 1 90 ? -1.750 -42.507 -51.132 1.00 63.03 90 THR A O 1
ATOM 715 N N . GLU A 1 91 ? -3.652 -42.988 -52.230 1.00 56.34 91 GLU A N 1
ATOM 716 C CA . GLU A 1 91 ? -4.541 -43.053 -51.047 1.00 56.34 91 GLU A CA 1
ATOM 717 C C . GLU A 1 91 ? -4.088 -44.054 -49.963 1.00 56.34 91 GLU A C 1
ATOM 719 O O . GLU A 1 91 ? -4.437 -43.902 -48.797 1.00 56.34 91 GLU A O 1
ATOM 724 N N . THR A 1 92 ? -3.292 -45.067 -50.316 1.00 55.66 92 THR A N 1
ATOM 725 C CA . THR A 1 92 ? -2.685 -46.014 -49.370 1.00 55.66 92 THR A CA 1
ATOM 726 C C . THR A 1 92 ? -1.167 -45.943 -49.472 1.00 55.66 92 THR A C 1
ATOM 728 O O . THR A 1 92 ? -0.613 -46.263 -50.528 1.00 55.66 92 THR A O 1
ATOM 731 N N . HIS A 1 93 ? -0.500 -45.551 -48.387 1.00 57.91 93 HIS A N 1
ATOM 732 C CA . HIS A 1 93 ? 0.943 -45.714 -48.243 1.00 57.91 93 HIS A CA 1
ATOM 733 C C . HIS A 1 93 ? 1.193 -47.041 -47.509 1.00 57.91 93 HIS A C 1
ATOM 735 O O . HIS A 1 93 ? 0.735 -47.194 -46.380 1.00 57.91 93 HIS A O 1
ATOM 741 N N . ASP A 1 94 ? 1.855 -48.021 -48.134 1.00 53.16 94 ASP A N 1
ATOM 742 C CA . ASP A 1 94 ? 2.357 -49.189 -47.395 1.00 53.16 94 ASP A CA 1
ATOM 743 C C . ASP A 1 94 ? 3.400 -48.699 -46.376 1.00 53.16 94 ASP A C 1
ATOM 745 O O . ASP A 1 94 ? 4.275 -47.907 -46.737 1.00 53.16 94 ASP A O 1
ATOM 749 N N . GLU A 1 95 ? 3.294 -49.166 -45.125 1.00 50.59 95 GLU A N 1
ATOM 750 C CA . GLU A 1 95 ? 3.985 -48.648 -43.925 1.00 50.59 95 GLU A CA 1
ATOM 751 C C . GLU A 1 95 ? 5.525 -48.600 -43.995 1.00 50.59 95 GLU A C 1
ATOM 753 O O . GLU A 1 95 ? 6.133 -48.072 -43.072 1.00 50.59 95 GLU A O 1
ATOM 758 N N . ASP A 1 96 ? 6.173 -49.058 -45.070 1.00 49.91 96 ASP A N 1
ATOM 759 C CA . ASP A 1 96 ? 7.636 -49.144 -45.117 1.00 49.91 96 ASP A CA 1
ATOM 760 C C . ASP A 1 96 ? 8.340 -48.616 -46.384 1.00 49.91 96 ASP A C 1
ATOM 762 O O . ASP A 1 96 ? 9.567 -48.648 -46.386 1.00 49.91 96 ASP A O 1
ATOM 766 N N . GLU A 1 97 ? 7.692 -48.105 -47.453 1.00 53.47 97 GLU A N 1
ATOM 767 C CA . GLU A 1 97 ? 8.500 -47.739 -48.652 1.00 53.47 97 GLU A CA 1
ATOM 768 C C . GLU A 1 97 ? 7.912 -46.773 -49.714 1.00 53.47 97 GLU A C 1
ATOM 770 O O . GLU A 1 97 ? 8.232 -46.896 -50.899 1.00 53.47 97 GLU A O 1
ATOM 775 N N . ILE A 1 98 ? 7.105 -45.761 -49.356 1.00 53.06 98 ILE A N 1
ATOM 776 C CA . ILE A 1 98 ? 6.720 -44.709 -50.330 1.00 53.06 98 ILE A CA 1
ATOM 777 C C . ILE A 1 98 ? 7.417 -43.378 -50.034 1.00 53.06 98 ILE A C 1
ATOM 779 O O . ILE A 1 98 ? 7.018 -42.600 -49.172 1.00 53.06 98 ILE A O 1
ATOM 783 N N . VAL A 1 99 ? 8.449 -43.092 -50.830 1.00 58.94 99 VAL A N 1
ATOM 784 C CA . VAL A 1 99 ? 9.078 -41.770 -50.920 1.00 58.94 99 VAL A CA 1
ATOM 785 C C . VAL A 1 99 ? 8.217 -40.889 -51.829 1.00 58.94 99 VAL A C 1
ATOM 787 O O . VAL A 1 99 ? 8.166 -41.093 -53.049 1.00 58.94 99 VAL A O 1
ATOM 790 N N . ILE A 1 100 ? 7.534 -39.893 -51.257 1.00 66.62 100 ILE A N 1
ATOM 791 C CA . ILE A 1 100 ? 6.890 -38.836 -52.046 1.00 66.62 100 ILE A CA 1
ATOM 792 C C . ILE A 1 100 ? 7.979 -38.108 -52.836 1.00 66.62 100 ILE A C 1
ATOM 794 O O . ILE A 1 100 ? 8.942 -37.588 -52.270 1.00 66.62 100 ILE A O 1
ATOM 798 N N . LYS A 1 101 ? 7.864 -38.102 -54.169 1.00 68.50 101 LYS A N 1
ATOM 799 C CA . LYS A 1 101 ? 8.873 -37.468 -55.015 1.00 68.50 101 LYS A CA 1
ATOM 800 C C . LYS A 1 101 ? 8.721 -35.961 -54.914 1.00 68.50 101 LYS A C 1
ATOM 802 O O . LYS A 1 101 ? 7.611 -35.432 -54.838 1.00 68.50 101 LYS A O 1
ATOM 807 N N . LYS A 1 102 ? 9.858 -35.272 -54.980 1.00 72.50 102 LYS A N 1
ATOM 808 C CA . LYS A 1 102 ? 9.903 -33.815 -55.071 1.00 72.50 102 LYS A CA 1
ATOM 809 C C . LYS A 1 102 ? 9.072 -33.332 -56.264 1.00 72.50 102 LYS A C 1
ATOM 811 O O . LYS A 1 102 ? 9.195 -33.867 -57.367 1.00 72.50 102 LYS A O 1
ATOM 816 N N . VAL A 1 103 ? 8.252 -32.309 -56.030 1.00 79.62 103 VAL A N 1
ATOM 817 C CA . VAL A 1 103 ? 7.396 -31.702 -57.055 1.00 79.62 103 VAL A CA 1
ATOM 818 C C . VAL A 1 103 ? 8.251 -31.077 -58.156 1.00 79.62 103 VAL A C 1
ATOM 820 O O . VAL A 1 103 ? 9.205 -30.341 -57.906 1.00 79.62 103 VAL A O 1
ATOM 823 N N . GLU A 1 104 ? 7.887 -31.364 -59.402 1.00 83.06 104 GLU A N 1
ATOM 824 C CA . GLU A 1 104 ? 8.585 -30.893 -60.596 1.00 83.06 104 GLU A CA 1
ATOM 825 C C . GLU A 1 104 ? 7.809 -29.744 -61.241 1.00 83.06 104 GLU A C 1
ATOM 827 O O . GLU A 1 104 ? 6.984 -29.955 -62.137 1.00 83.06 104 GLU A O 1
ATOM 832 N N . CYS A 1 105 ? 8.104 -28.508 -60.822 1.00 86.88 105 CYS A N 1
ATOM 833 C CA . CYS A 1 105 ? 7.404 -27.299 -61.280 1.00 86.88 105 CYS A CA 1
ATOM 834 C C . CYS A 1 105 ? 7.397 -27.148 -62.815 1.00 86.88 105 CYS A C 1
ATOM 836 O O . CYS A 1 105 ? 6.455 -26.599 -63.383 1.00 86.88 105 CYS A O 1
ATOM 838 N N . LYS A 1 106 ? 8.409 -27.696 -63.508 1.00 88.12 106 LYS A N 1
ATOM 839 C CA . LYS A 1 106 ? 8.537 -27.691 -64.979 1.00 88.12 106 LYS A CA 1
ATOM 840 C C . LYS A 1 106 ? 7.394 -28.391 -65.717 1.00 88.12 106 LYS A C 1
ATOM 842 O O . LYS A 1 106 ? 7.244 -28.207 -66.922 1.00 88.12 106 LYS A O 1
ATOM 847 N N . SER A 1 107 ? 6.633 -29.245 -65.035 1.00 85.94 107 SER A N 1
ATOM 848 C CA . SER A 1 107 ? 5.464 -29.911 -65.618 1.00 85.94 107 SER A CA 1
ATOM 849 C C . SER A 1 107 ? 4.417 -28.889 -66.084 1.00 85.94 107 SER A C 1
ATOM 851 O O . SER A 1 107 ? 3.870 -29.044 -67.182 1.00 85.94 107 SER A O 1
ATOM 853 N N . CYS A 1 108 ? 4.256 -27.801 -65.321 1.00 88.44 108 CYS A N 1
ATOM 854 C CA . CYS A 1 108 ? 3.326 -26.704 -65.587 1.00 88.44 108 CYS A CA 1
ATOM 855 C C . CYS A 1 108 ? 4.030 -25.394 -66.010 1.00 88.44 108 CYS A C 1
ATOM 857 O O . CYS A 1 108 ? 3.540 -24.718 -66.910 1.00 88.44 108 CYS A O 1
ATOM 859 N N . HIS A 1 109 ? 5.208 -25.074 -65.458 1.00 90.88 109 HIS A N 1
ATOM 860 C CA . HIS A 1 109 ? 5.970 -23.833 -65.706 1.00 90.88 109 HIS A CA 1
ATOM 861 C C . HIS A 1 109 ? 7.160 -24.048 -66.653 1.00 90.88 109 HIS A C 1
ATOM 863 O O . HIS A 1 109 ? 8.327 -23.978 -66.262 1.00 90.88 109 HIS A O 1
ATOM 869 N N . LYS A 1 110 ? 6.876 -24.423 -67.905 1.00 91.19 110 LYS A N 1
ATOM 870 C CA . LYS A 1 110 ? 7.910 -24.856 -68.866 1.00 91.19 110 LYS A CA 1
ATOM 871 C C . LYS A 1 110 ? 8.827 -23.729 -69.333 1.00 91.19 110 LYS A C 1
ATOM 873 O O . LYS A 1 110 ? 10.019 -23.972 -69.518 1.00 91.19 110 LYS A O 1
ATOM 878 N N . GLU A 1 111 ? 8.282 -22.537 -69.558 1.00 90.38 111 GLU A N 1
ATOM 879 C CA . GLU A 1 111 ? 9.063 -21.414 -70.086 1.00 90.38 111 GLU A CA 1
ATOM 880 C C . GLU A 1 111 ? 9.944 -20.810 -68.990 1.00 90.38 111 GLU A C 1
ATOM 882 O O . GLU A 1 111 ? 11.149 -20.677 -69.187 1.00 90.38 111 GLU A O 1
ATOM 887 N N . GLU A 1 112 ? 9.392 -20.598 -67.795 1.00 90.50 112 GLU A N 1
ATOM 888 C CA . GLU A 1 112 ? 10.123 -20.094 -66.628 1.00 90.50 112 GLU A CA 1
ATOM 889 C C . GLU A 1 112 ? 11.249 -21.057 -66.228 1.00 90.50 112 GLU A C 1
ATOM 891 O O . GLU A 1 112 ? 12.373 -20.645 -65.941 1.00 90.50 112 GLU A O 1
ATOM 896 N N . TYR A 1 113 ? 10.990 -22.370 -66.280 1.00 89.81 113 TYR A N 1
ATOM 897 C CA . TYR A 1 113 ? 12.017 -23.379 -66.022 1.00 89.81 113 TYR A CA 1
ATOM 898 C C . TYR A 1 113 ? 13.159 -23.324 -67.049 1.00 89.81 113 TYR A C 1
ATOM 900 O O . TYR A 1 113 ? 14.331 -23.462 -66.695 1.00 89.81 113 TYR A O 1
ATOM 908 N N . LYS A 1 114 ? 12.837 -23.099 -68.328 1.00 89.50 114 LYS A N 1
ATOM 909 C CA . LYS A 1 114 ? 13.821 -22.982 -69.413 1.00 89.50 114 LYS A CA 1
ATOM 910 C C . LYS A 1 114 ? 14.649 -21.698 -69.314 1.00 89.50 114 LYS A C 1
ATOM 912 O O . LYS A 1 114 ? 15.814 -21.708 -69.714 1.00 89.50 114 LYS A O 1
ATOM 917 N N . GLU A 1 115 ? 14.071 -20.614 -68.807 1.00 89.31 115 GLU A N 1
ATOM 918 C CA . GLU A 1 115 ? 14.791 -19.373 -68.502 1.00 89.31 115 GLU A CA 1
ATOM 919 C C . GLU A 1 115 ? 15.729 -19.571 -67.310 1.00 89.31 115 GLU A C 1
ATOM 921 O O . GLU A 1 115 ? 16.942 -19.396 -67.457 1.00 89.31 115 GLU A O 1
ATOM 926 N N . TYR A 1 116 ? 15.211 -20.099 -66.195 1.00 91.12 116 TYR A N 1
ATOM 927 C CA . TYR A 1 116 ? 15.993 -20.397 -64.995 1.00 91.12 116 TYR A CA 1
ATOM 928 C C . TYR A 1 116 ? 17.222 -21.270 -65.295 1.00 91.12 116 TYR A C 1
ATOM 930 O O . TYR A 1 116 ? 18.313 -20.989 -64.799 1.00 91.12 116 TYR A O 1
ATOM 938 N N . GLN A 1 117 ? 17.100 -22.282 -66.163 1.00 89.56 117 GLN A N 1
ATOM 939 C CA . GLN A 1 117 ? 18.214 -23.156 -66.562 1.00 89.56 117 GLN A CA 1
ATOM 940 C C . GLN A 1 117 ? 19.431 -22.423 -67.149 1.00 89.56 117 GLN A C 1
ATOM 942 O O . GLN A 1 117 ? 20.542 -22.959 -67.103 1.00 89.56 117 GLN A O 1
ATOM 947 N N . LYS A 1 118 ? 19.238 -21.230 -67.719 1.00 89.25 118 LYS A N 1
ATOM 948 C CA . LYS A 1 118 ? 20.309 -20.425 -68.322 1.00 89.25 118 LYS A CA 1
ATOM 949 C C . LYS A 1 118 ? 20.977 -19.474 -67.329 1.00 89.25 118 LYS A C 1
ATOM 951 O O . LYS A 1 118 ? 22.046 -18.955 -67.630 1.00 89.25 118 LYS A O 1
ATOM 956 N N . THR A 1 119 ? 20.358 -19.250 -66.173 1.00 92.25 119 THR A N 1
ATOM 957 C CA . THR A 1 119 ? 20.852 -18.334 -65.137 1.00 92.25 119 THR A CA 1
ATOM 958 C C . THR A 1 119 ? 22.108 -18.862 -64.454 1.00 92.25 119 THR A C 1
ATOM 960 O O . THR A 1 119 ? 22.472 -20.031 -64.585 1.00 92.25 119 THR A O 1
ATOM 963 N N . VAL A 1 120 ? 22.754 -18.023 -63.642 1.00 89.69 120 VAL A N 1
ATOM 964 C CA . VAL A 1 120 ? 23.889 -18.444 -62.806 1.00 89.69 120 VAL A CA 1
ATOM 965 C C . VAL A 1 120 ? 23.495 -19.526 -61.800 1.00 89.69 120 VAL A C 1
ATOM 967 O O . VAL A 1 120 ? 24.293 -20.428 -61.546 1.00 89.69 120 VAL A O 1
ATOM 970 N N . HIS A 1 121 ? 22.269 -19.464 -61.266 1.00 90.50 121 HIS A N 1
ATOM 971 C CA . HIS A 1 121 ? 21.737 -20.452 -60.326 1.00 90.50 121 HIS A CA 1
ATOM 972 C C . HIS A 1 121 ? 21.408 -21.765 -61.039 1.00 90.50 121 HIS A C 1
ATOM 974 O O . HIS A 1 121 ? 21.856 -22.821 -60.599 1.00 90.50 121 HIS A O 1
ATOM 980 N N . GLY A 1 122 ? 20.738 -21.703 -62.194 1.00 88.81 122 GLY A N 1
ATOM 981 C CA . GLY A 1 122 ? 20.479 -22.882 -63.020 1.00 88.81 122 GLY A CA 1
ATOM 982 C C . GLY A 1 122 ? 21.765 -23.532 -63.532 1.00 88.81 122 GLY A C 1
ATOM 983 O O . GLY A 1 122 ? 21.901 -24.752 -63.499 1.00 88.81 122 GLY A O 1
ATOM 984 N N . GLU A 1 123 ? 22.767 -22.750 -63.938 1.00 87.81 123 GLU A N 1
ATOM 985 C CA . GLU A 1 123 ? 24.073 -23.291 -64.311 1.00 87.81 123 GLU A CA 1
ATOM 986 C C . GLU A 1 123 ? 24.763 -23.987 -63.128 1.00 87.81 123 GLU A C 1
ATOM 988 O O . GLU A 1 123 ? 25.295 -25.091 -63.294 1.00 87.81 123 GLU A O 1
ATOM 993 N N . ALA A 1 124 ? 24.753 -23.365 -61.946 1.00 87.62 124 ALA A N 1
ATOM 994 C CA . ALA A 1 124 ? 25.320 -23.957 -60.739 1.00 87.62 124 ALA A CA 1
ATOM 995 C C . ALA A 1 124 ? 24.617 -25.280 -60.390 1.00 87.62 124 ALA A C 1
ATOM 997 O O . ALA A 1 124 ? 25.284 -26.294 -60.175 1.00 87.62 124 ALA A O 1
ATOM 998 N N . MET A 1 125 ? 23.285 -25.307 -60.460 1.00 85.81 125 MET A N 1
ATOM 999 C CA . MET A 1 125 ? 22.474 -26.486 -60.164 1.00 85.81 125 MET A CA 1
ATOM 1000 C C . MET A 1 125 ? 22.675 -27.608 -61.196 1.00 85.81 125 MET A C 1
ATOM 1002 O O . MET A 1 125 ? 23.018 -28.735 -60.842 1.00 85.81 125 MET A O 1
ATOM 1006 N N . PHE A 1 126 ? 22.502 -27.320 -62.490 1.00 83.69 126 PHE A N 1
ATOM 1007 C CA . PHE A 1 126 ? 22.445 -28.353 -63.531 1.00 83.69 126 PHE A CA 1
ATOM 1008 C C . PHE A 1 126 ? 23.807 -28.721 -64.122 1.00 83.69 126 PHE A C 1
ATOM 1010 O O . PHE A 1 126 ? 24.029 -29.889 -64.448 1.00 83.69 126 PHE A O 1
ATOM 1017 N N . LYS A 1 127 ? 24.726 -27.756 -64.288 1.00 84.38 127 LYS A N 1
ATOM 1018 C CA . LYS A 1 127 ? 26.049 -28.025 -64.884 1.00 84.38 127 LYS A CA 1
ATOM 1019 C C . LYS A 1 127 ? 27.093 -28.351 -63.826 1.00 84.38 127 LYS A C 1
ATOM 1021 O O . LYS A 1 127 ? 27.879 -29.275 -64.020 1.00 84.38 127 LYS A O 1
ATOM 1026 N N . ARG A 1 128 ? 27.121 -27.589 -62.728 1.00 81.69 128 ARG A N 1
ATOM 1027 C CA . ARG A 1 128 ? 28.152 -27.730 -61.681 1.00 81.69 128 ARG A CA 1
ATOM 1028 C C . ARG A 1 128 ? 27.750 -28.679 -60.565 1.00 81.69 128 ARG A C 1
ATOM 1030 O O . ARG A 1 128 ? 28.628 -29.119 -59.831 1.00 81.69 128 ARG A O 1
ATOM 1037 N N . LYS A 1 129 ? 26.463 -29.035 -60.493 1.00 81.94 129 LYS A N 1
ATOM 1038 C CA . LYS A 1 129 ? 25.900 -29.897 -59.449 1.00 81.94 129 LYS A CA 1
ATOM 1039 C C . LYS A 1 129 ? 26.201 -29.356 -58.049 1.00 81.94 129 LYS A C 1
ATOM 1041 O O . LYS A 1 129 ? 26.496 -30.117 -57.131 1.00 81.94 129 LYS A O 1
ATOM 1046 N N . ASP A 1 130 ? 26.175 -28.033 -57.922 1.00 81.06 130 ASP A N 1
ATOM 1047 C CA . ASP A 1 130 ? 26.432 -27.347 -56.667 1.00 81.06 130 ASP A CA 1
ATOM 1048 C C . ASP A 1 130 ? 25.239 -27.536 -55.726 1.00 81.06 130 ASP A C 1
ATOM 1050 O O . ASP A 1 130 ? 24.108 -27.172 -56.049 1.00 81.06 130 ASP A O 1
ATOM 1054 N N . ARG A 1 131 ? 25.502 -28.121 -54.557 1.00 74.56 131 ARG A N 1
ATOM 1055 C CA . ARG A 1 131 ? 24.488 -28.403 -53.534 1.00 74.56 131 ARG A CA 1
ATOM 1056 C C . ARG A 1 131 ? 23.900 -27.143 -52.893 1.00 74.56 131 ARG A C 1
ATOM 1058 O O . ARG A 1 131 ? 22.864 -27.237 -52.249 1.00 74.56 131 ARG A O 1
ATOM 1065 N N . PHE A 1 132 ? 24.550 -25.987 -53.039 1.00 76.62 132 PHE A N 1
ATOM 1066 C CA . PHE A 1 132 ? 24.068 -24.711 -52.505 1.00 76.62 132 PHE A CA 1
ATOM 1067 C C . PHE A 1 132 ? 23.327 -23.866 -53.546 1.00 76.62 132 PHE A C 1
ATOM 1069 O O . PHE A 1 132 ? 22.862 -22.774 -53.224 1.00 76.62 132 PHE A O 1
ATOM 1076 N N . ALA A 1 133 ? 23.195 -24.354 -54.785 1.00 83.94 133 ALA A N 1
ATOM 1077 C CA . ALA A 1 133 ? 22.434 -23.657 -55.809 1.00 83.94 133 ALA A CA 1
ATOM 1078 C C . ALA A 1 133 ? 20.936 -23.622 -55.434 1.00 83.94 133 ALA A C 1
ATOM 1080 O O . ALA A 1 133 ? 20.349 -24.684 -55.199 1.00 83.94 133 ALA A O 1
ATOM 1081 N N . PRO A 1 134 ? 20.305 -22.432 -55.384 1.00 87.31 134 PRO A N 1
ATOM 1082 C CA . PRO A 1 134 ? 18.900 -22.307 -55.013 1.00 87.31 134 PRO A CA 1
ATOM 1083 C C . PRO A 1 134 ? 18.008 -22.775 -56.158 1.00 87.31 134 PRO A C 1
ATOM 1085 O O . PRO A 1 134 ? 18.274 -22.449 -57.314 1.00 87.31 134 PRO A O 1
ATOM 1088 N N . ASP A 1 135 ? 16.927 -23.481 -55.846 1.00 85.44 135 ASP A N 1
ATOM 1089 C CA . ASP A 1 135 ? 15.920 -23.924 -56.814 1.00 85.44 135 ASP A CA 1
ATOM 1090 C C . ASP A 1 135 ? 14.640 -23.068 -56.767 1.00 85.44 135 ASP A C 1
ATOM 1092 O O . ASP A 1 135 ? 14.570 -22.047 -56.081 1.00 85.44 135 ASP A O 1
ATOM 1096 N N . CYS A 1 136 ? 13.600 -23.482 -57.497 1.00 87.62 136 CYS A N 1
ATOM 1097 C CA . CYS A 1 136 ? 12.323 -22.769 -57.532 1.00 87.62 136 CYS A CA 1
ATOM 1098 C C . CYS A 1 136 ? 11.714 -22.582 -56.129 1.00 87.62 136 CYS A C 1
ATOM 1100 O O . CYS A 1 136 ? 11.213 -21.501 -55.822 1.00 87.62 136 CYS A O 1
ATOM 1102 N N . THR A 1 137 ? 11.793 -23.607 -55.275 1.00 86.75 137 THR A N 1
ATOM 1103 C CA . THR A 1 137 ? 11.214 -23.588 -53.921 1.00 86.75 137 THR A CA 1
ATOM 1104 C C . THR A 1 137 ? 12.017 -22.724 -52.955 1.00 86.75 137 THR A C 1
ATOM 1106 O O . THR A 1 137 ? 11.453 -22.090 -52.070 1.00 86.75 137 THR A O 1
ATOM 1109 N N . SER A 1 138 ? 13.321 -22.585 -53.195 1.00 85.00 138 SER A N 1
ATOM 1110 C CA . SER A 1 138 ? 14.206 -21.723 -52.404 1.00 85.00 138 SER A CA 1
ATOM 1111 C C . SER A 1 138 ? 13.811 -20.242 -52.497 1.00 85.00 138 SER A C 1
ATOM 1113 O O . SER A 1 138 ? 14.017 -19.481 -51.552 1.00 85.00 138 SER A O 1
ATOM 1115 N N . CYS A 1 139 ? 13.222 -19.831 -53.628 1.00 88.25 139 CYS A N 1
ATOM 1116 C CA . CYS A 1 139 ? 12.772 -18.458 -53.853 1.00 88.25 139 CYS A CA 1
ATOM 1117 C C . CYS A 1 139 ? 11.262 -18.269 -53.673 1.00 88.25 139 CYS A C 1
ATOM 1119 O O . CYS A 1 139 ? 10.862 -17.222 -53.174 1.00 88.25 139 CYS A O 1
ATOM 1121 N N . HIS A 1 140 ? 10.427 -19.233 -54.077 1.00 88.12 140 HIS A N 1
ATOM 1122 C CA . HIS A 1 140 ? 8.957 -19.106 -54.065 1.00 88.12 140 HIS A CA 1
ATOM 1123 C C . HIS A 1 140 ? 8.278 -19.758 -52.852 1.00 88.12 140 HIS A C 1
ATOM 1125 O O . HIS A 1 140 ? 7.119 -19.456 -52.582 1.00 88.12 140 HIS A O 1
ATOM 1131 N N . GLY A 1 141 ? 8.991 -20.609 -52.109 1.00 83.00 141 GLY A N 1
ATOM 1132 C CA . GLY A 1 141 ? 8.439 -21.450 -51.044 1.00 83.00 141 GLY A CA 1
ATOM 1133 C C . GLY A 1 141 ? 7.979 -22.827 -51.540 1.00 83.00 141 GLY A C 1
ATOM 1134 O O . GLY A 1 141 ? 8.123 -23.162 -52.718 1.00 83.00 141 GLY A O 1
ATOM 1135 N N . HIS A 1 142 ? 7.440 -23.628 -50.617 1.00 82.06 142 HIS A N 1
ATOM 1136 C CA . HIS A 1 142 ? 7.006 -25.012 -50.850 1.00 82.06 142 HIS A CA 1
ATOM 1137 C C . HIS A 1 142 ? 5.484 -25.097 -51.027 1.00 82.06 142 HIS A C 1
ATOM 1139 O O . HIS A 1 142 ? 4.985 -24.843 -52.119 1.00 82.06 142 HIS A O 1
ATOM 1145 N N . HIS A 1 143 ? 4.729 -25.406 -49.968 1.00 83.69 143 HIS A N 1
ATOM 1146 C CA . HIS A 1 143 ? 3.264 -25.490 -50.028 1.00 83.69 143 HIS A CA 1
ATOM 1147 C C . HIS A 1 143 ? 2.586 -24.106 -50.062 1.00 83.69 143 HIS A C 1
ATOM 1149 O O . HIS A 1 143 ? 1.531 -23.941 -50.670 1.00 83.69 143 HIS A O 1
ATOM 1155 N N . TYR A 1 144 ? 3.222 -23.072 -49.503 1.00 85.69 144 TYR A N 1
ATOM 1156 C CA . TYR A 1 144 ? 2.644 -21.728 -49.359 1.00 85.69 144 TYR A CA 1
ATOM 1157 C C . TYR A 1 144 ? 3.196 -20.721 -50.382 1.00 85.69 144 TYR A C 1
ATOM 1159 O O . TYR A 1 144 ? 3.707 -19.658 -50.028 1.00 85.69 144 TYR A O 1
ATOM 1167 N N . ILE A 1 145 ? 3.114 -21.055 -51.674 1.00 89.00 145 ILE A N 1
ATOM 1168 C CA . ILE A 1 145 ? 3.563 -20.168 -52.761 1.00 89.00 145 ILE A CA 1
ATOM 1169 C C . ILE A 1 145 ? 2.486 -19.115 -53.040 1.00 89.00 145 ILE A C 1
ATOM 1171 O O . ILE A 1 145 ? 1.518 -19.376 -53.756 1.00 89.00 145 ILE A O 1
ATOM 1175 N N . TYR A 1 146 ? 2.635 -17.912 -52.488 1.00 90.88 146 TYR A N 1
ATOM 1176 C CA . TYR A 1 146 ? 1.685 -16.812 -52.697 1.00 90.88 146 TYR A CA 1
ATOM 1177 C C . TYR A 1 146 ? 1.982 -15.997 -53.971 1.00 90.88 146 TYR A C 1
ATOM 1179 O O . TYR A 1 146 ? 3.152 -15.840 -54.338 1.00 90.88 146 TYR A O 1
ATOM 1187 N N . PRO A 1 147 ? 0.960 -15.397 -54.619 1.00 90.19 147 PRO A N 1
ATOM 1188 C CA . PRO A 1 147 ? 1.162 -14.485 -55.747 1.00 90.19 147 PRO A CA 1
ATOM 1189 C C . PRO A 1 147 ? 2.105 -13.327 -55.392 1.00 90.19 147 PRO A C 1
ATOM 1191 O O . PRO A 1 147 ? 2.021 -12.788 -54.296 1.00 90.19 147 PRO A O 1
ATOM 1194 N N . ALA A 1 148 ? 2.935 -12.865 -56.333 1.00 88.12 148 ALA A N 1
ATOM 1195 C CA . ALA A 1 148 ? 3.927 -11.805 -56.083 1.00 88.12 148 ALA A CA 1
ATOM 1196 C C . ALA A 1 148 ? 3.334 -10.450 -55.630 1.00 88.12 148 ALA A C 1
ATOM 1198 O O . ALA A 1 148 ? 4.053 -9.590 -55.129 1.00 88.12 148 ALA A O 1
ATOM 1199 N N . SER A 1 149 ? 2.025 -10.239 -55.807 1.00 87.50 149 SER A N 1
ATOM 1200 C CA . SER A 1 149 ? 1.297 -9.073 -55.292 1.00 87.50 149 SER A CA 1
ATOM 1201 C C . SER A 1 149 ? 0.890 -9.194 -53.818 1.00 87.50 149 SER A C 1
ATOM 1203 O O . SER A 1 149 ? 0.480 -8.199 -53.220 1.00 87.50 149 SER A O 1
ATOM 1205 N N . ASP A 1 150 ? 0.937 -10.399 -53.251 1.00 90.75 150 ASP A N 1
ATOM 1206 C CA . ASP A 1 150 ? 0.602 -10.670 -51.856 1.00 90.75 150 ASP A CA 1
ATOM 1207 C C . ASP A 1 150 ? 1.800 -10.359 -50.956 1.00 90.75 150 ASP A C 1
ATOM 1209 O O . ASP A 1 150 ? 2.921 -10.761 -51.248 1.00 90.75 150 ASP A O 1
ATOM 1213 N N . LYS A 1 151 ? 1.562 -9.674 -49.836 1.00 90.06 151 LYS A N 1
ATOM 1214 C CA . LYS A 1 151 ? 2.611 -9.265 -48.890 1.00 90.06 151 LYS A CA 1
ATOM 1215 C C . LYS A 1 151 ? 3.294 -10.444 -48.194 1.00 90.06 151 LYS A C 1
ATOM 1217 O O . LYS A 1 151 ? 4.416 -10.279 -47.726 1.00 90.06 151 LYS A O 1
ATOM 1222 N N . ASN A 1 152 ? 2.630 -11.596 -48.123 1.00 87.19 152 ASN A N 1
ATOM 1223 C CA . ASN A 1 152 ? 3.172 -12.823 -47.541 1.00 87.19 152 ASN A CA 1
ATOM 1224 C C . ASN A 1 152 ? 4.022 -13.623 -48.540 1.00 87.19 152 ASN A C 1
ATOM 1226 O O . ASN A 1 152 ? 4.654 -14.603 -48.157 1.00 87.19 152 ASN A O 1
ATOM 1230 N N . SER A 1 153 ? 4.059 -13.227 -49.817 1.00 91.56 153 SER A N 1
ATOM 1231 C CA . SER A 1 153 ? 4.906 -13.879 -50.814 1.00 91.56 153 SER A CA 1
ATOM 1232 C C . SER A 1 153 ? 6.381 -13.585 -50.548 1.00 91.56 153 SER A C 1
ATOM 1234 O O . SER A 1 153 ? 6.768 -12.430 -50.368 1.00 91.56 153 SER A O 1
ATOM 1236 N N . SER A 1 154 ? 7.240 -14.601 -50.591 1.00 90.12 154 SER A N 1
ATOM 1237 C CA . SER A 1 154 ? 8.699 -14.426 -50.514 1.00 90.12 154 SER A CA 1
ATOM 1238 C C . SER A 1 154 ? 9.242 -13.549 -51.650 1.00 90.12 154 SER A C 1
ATOM 1240 O O . SER A 1 154 ? 10.266 -12.884 -51.501 1.00 90.12 154 SER A O 1
ATOM 1242 N N . VAL A 1 155 ? 8.532 -13.485 -52.777 1.00 92.19 155 VAL A N 1
ATOM 1243 C CA . VAL A 1 155 ? 8.876 -12.637 -53.926 1.00 92.19 155 VAL A CA 1
ATOM 1244 C C . VAL A 1 155 ? 8.088 -11.324 -53.963 1.00 92.19 155 VAL A C 1
ATOM 1246 O O . VAL A 1 155 ? 8.137 -10.599 -54.955 1.00 92.19 155 VAL A O 1
ATOM 1249 N N . TYR A 1 156 ? 7.382 -10.976 -52.883 1.00 93.75 156 TYR A N 1
ATOM 1250 C CA . TYR A 1 156 ? 6.817 -9.639 -52.722 1.00 93.75 156 TYR A CA 1
ATOM 1251 C C . TYR A 1 156 ? 7.934 -8.600 -52.645 1.00 93.75 156 TYR A C 1
ATOM 1253 O O . TYR A 1 156 ? 8.966 -8.831 -52.022 1.00 93.75 156 TYR A O 1
ATOM 1261 N N . VAL A 1 157 ? 7.720 -7.416 -53.218 1.00 91.81 157 VAL A N 1
ATOM 1262 C CA . VAL A 1 157 ? 8.766 -6.392 -53.382 1.00 91.81 157 VAL A CA 1
ATOM 1263 C C . VAL A 1 157 ? 9.511 -6.012 -52.091 1.00 91.81 157 VAL A C 1
ATOM 1265 O O . VAL A 1 157 ? 10.713 -5.768 -52.140 1.00 91.81 157 VAL A O 1
ATOM 1268 N N . LEU A 1 158 ? 8.844 -6.014 -50.928 1.00 90.25 158 LEU A N 1
ATOM 1269 C CA . LEU A 1 158 ? 9.504 -5.755 -49.635 1.00 90.25 158 LEU A CA 1
ATOM 1270 C C . LEU A 1 158 ? 10.316 -6.952 -49.111 1.00 90.25 158 LEU A C 1
ATOM 1272 O O . LEU A 1 158 ? 11.242 -6.750 -48.333 1.00 90.25 158 LEU A O 1
ATOM 1276 N N . ASN A 1 159 ? 10.002 -8.165 -49.559 1.00 93.12 159 ASN A N 1
ATOM 1277 C CA . ASN A 1 159 ? 10.594 -9.416 -49.084 1.00 93.12 159 ASN A CA 1
ATOM 1278 C C . ASN A 1 159 ? 11.759 -9.883 -49.978 1.00 93.12 159 ASN A C 1
ATOM 1280 O O . ASN A 1 159 ? 12.592 -10.672 -49.541 1.00 93.12 159 ASN A O 1
ATOM 1284 N N . ILE A 1 160 ? 11.877 -9.363 -51.209 1.00 93.88 160 ILE A N 1
ATOM 1285 C CA . ILE A 1 160 ? 12.941 -9.723 -52.167 1.00 93.88 160 ILE A CA 1
ATOM 1286 C C . ILE A 1 160 ? 14.357 -9.662 -51.557 1.00 93.88 160 ILE A C 1
ATOM 1288 O O . ILE A 1 160 ? 15.099 -10.634 -51.724 1.00 93.88 160 ILE A O 1
ATOM 1292 N N . PRO A 1 161 ? 14.774 -8.593 -50.840 1.00 92.44 161 PRO A N 1
ATOM 1293 C CA . PRO A 1 161 ? 16.127 -8.543 -50.279 1.00 92.44 161 PRO A CA 1
ATOM 1294 C C . PRO A 1 161 ? 16.385 -9.629 -49.228 1.00 92.44 161 PRO A C 1
ATOM 1296 O O . PRO A 1 161 ? 17.507 -10.122 -49.122 1.00 92.44 161 PRO A O 1
ATOM 1299 N N . GLU A 1 162 ? 15.356 -10.030 -48.481 1.00 90.50 162 GLU A N 1
ATOM 1300 C CA . GLU A 1 162 ? 15.444 -11.130 -47.521 1.00 90.50 162 GLU A CA 1
ATOM 1301 C C . GLU A 1 162 ? 15.547 -12.481 -48.235 1.00 90.50 162 GLU A C 1
ATOM 1303 O O . GLU A 1 162 ? 16.430 -13.275 -47.916 1.00 90.50 162 GLU A O 1
ATOM 1308 N N . THR A 1 163 ? 14.725 -12.709 -49.261 1.00 91.75 163 THR A N 1
ATOM 1309 C CA . THR A 1 163 ? 14.746 -13.933 -50.076 1.00 91.75 163 THR A CA 1
ATOM 1310 C C . THR A 1 163 ? 16.109 -14.167 -50.719 1.00 91.75 163 THR A C 1
ATOM 1312 O O . THR A 1 163 ? 16.655 -15.264 -50.625 1.00 91.75 163 THR A O 1
ATOM 1315 N N . CYS A 1 164 ? 16.719 -13.132 -51.306 1.00 90.88 164 CYS A N 1
ATOM 1316 C CA . CYS A 1 164 ? 18.092 -13.222 -51.808 1.00 90.88 164 CYS A CA 1
ATOM 1317 C C . CYS A 1 164 ? 19.108 -13.375 -50.659 1.00 90.88 164 CYS A C 1
ATOM 1319 O O . CYS A 1 164 ? 20.102 -14.095 -50.780 1.00 90.88 164 CYS A O 1
ATOM 1321 N N . GLY A 1 165 ? 18.855 -12.712 -49.528 1.00 88.25 165 GLY A N 1
ATOM 1322 C CA . GLY A 1 165 ? 19.720 -12.714 -48.355 1.00 88.25 165 GLY A CA 1
ATOM 1323 C C . GLY A 1 165 ? 19.850 -14.061 -47.651 1.00 88.25 165 GLY A C 1
ATOM 1324 O O . GLY A 1 165 ? 20.880 -14.298 -47.029 1.00 88.25 165 GLY A O 1
ATOM 1325 N N . ARG A 1 166 ? 18.899 -14.987 -47.815 1.00 88.38 166 ARG A N 1
ATOM 1326 C CA . ARG A 1 166 ? 19.024 -16.365 -47.298 1.00 88.38 166 ARG A CA 1
ATOM 1327 C C . ARG A 1 166 ? 20.292 -17.082 -47.779 1.00 88.38 166 ARG A C 1
ATOM 1329 O O . ARG A 1 166 ? 20.790 -17.963 -47.086 1.00 88.38 166 ARG A O 1
ATOM 1336 N N . CYS A 1 167 ? 20.839 -16.685 -48.932 1.00 85.50 167 CYS A N 1
ATOM 1337 C CA . CYS A 1 167 ? 22.097 -17.224 -49.460 1.00 85.50 167 CYS A CA 1
ATOM 1338 C C . CYS A 1 167 ? 23.180 -16.161 -49.704 1.00 85.50 167 CYS A C 1
ATOM 1340 O O . CYS A 1 167 ? 24.356 -16.500 -49.736 1.00 85.50 167 CYS A O 1
ATOM 1342 N N . HIS A 1 168 ? 22.824 -14.889 -49.897 1.00 84.88 168 HIS A N 1
ATOM 1343 C CA . HIS A 1 168 ? 23.794 -13.825 -50.201 1.00 84.88 168 HIS A CA 1
ATOM 1344 C C . HIS A 1 168 ? 24.144 -12.922 -49.009 1.00 84.88 168 HIS A C 1
ATOM 1346 O O . HIS A 1 168 ? 24.876 -11.950 -49.183 1.00 84.88 168 HIS A O 1
ATOM 1352 N N . LYS A 1 169 ? 23.628 -13.220 -47.811 1.00 83.31 169 LYS A N 1
ATOM 1353 C CA . LYS A 1 169 ? 24.030 -12.566 -46.559 1.00 83.31 169 LYS A CA 1
ATOM 1354 C C . LYS A 1 169 ? 25.248 -13.260 -45.953 1.00 83.31 169 LYS A C 1
ATOM 1356 O O . LYS A 1 169 ? 25.405 -14.474 -46.056 1.00 83.31 169 LYS A O 1
ATOM 1361 N N . GLU A 1 170 ? 26.079 -12.483 -45.283 1.00 78.88 170 GLU A N 1
ATOM 1362 C CA . GLU A 1 170 ? 27.317 -12.909 -44.634 1.00 78.88 170 GLU A CA 1
ATOM 1363 C C . GLU A 1 170 ? 27.038 -13.945 -43.545 1.00 78.88 170 GLU A C 1
ATOM 1365 O O . GLU A 1 170 ? 26.090 -13.807 -42.767 1.00 78.88 170 GLU A O 1
ATOM 1370 N N . GLY A 1 171 ? 27.889 -14.971 -43.486 1.00 71.19 171 GLY A N 1
ATOM 1371 C CA . GLY A 1 171 ? 27.743 -16.095 -42.557 1.00 71.19 171 GLY A CA 1
ATOM 1372 C C . GLY A 1 171 ? 26.754 -17.164 -43.028 1.00 71.19 171 GLY A C 1
ATOM 1373 O O . GLY A 1 171 ? 26.431 -18.078 -42.278 1.00 71.19 171 GLY A O 1
ATOM 1374 N N . THR A 1 172 ? 26.247 -17.067 -44.261 1.00 76.50 172 THR A N 1
ATOM 1375 C CA . THR A 1 172 ? 25.517 -18.174 -44.893 1.00 76.50 172 THR A CA 1
ATOM 1376 C C . THR A 1 172 ? 26.502 -19.164 -45.510 1.00 76.50 172 THR A C 1
ATOM 1378 O O . THR A 1 172 ? 27.555 -18.767 -46.018 1.00 76.50 172 THR A O 1
ATOM 1381 N N . ALA A 1 173 ? 26.126 -20.447 -45.556 1.00 72.25 173 ALA A N 1
ATOM 1382 C CA . ALA A 1 173 ? 26.961 -21.509 -46.123 1.00 72.25 173 ALA A CA 1
ATOM 1383 C C . ALA A 1 173 ? 27.442 -21.195 -47.553 1.00 72.25 173 ALA A C 1
ATOM 1385 O O . ALA A 1 173 ? 28.553 -21.563 -47.926 1.00 72.25 173 ALA A O 1
ATOM 1386 N N . MET A 1 174 ? 26.643 -20.469 -48.341 1.00 78.56 174 MET A N 1
ATOM 1387 C CA . MET A 1 174 ? 27.023 -20.010 -49.676 1.00 78.56 174 MET A CA 1
ATOM 1388 C C . MET A 1 174 ? 28.150 -18.962 -49.625 1.00 78.56 174 MET A C 1
ATOM 1390 O O . MET A 1 174 ? 29.164 -19.143 -50.292 1.00 78.56 174 MET A O 1
ATOM 1394 N N . THR A 1 175 ? 28.028 -17.913 -48.801 1.00 72.44 175 THR A N 1
ATOM 1395 C CA . THR A 1 175 ? 29.083 -16.885 -48.643 1.00 72.44 175 THR A CA 1
ATOM 1396 C C . THR A 1 175 ? 30.372 -17.402 -47.996 1.00 72.44 175 THR A C 1
ATOM 1398 O O . THR A 1 175 ? 31.435 -16.837 -48.230 1.00 72.44 175 THR A O 1
ATOM 1401 N N . GLU A 1 176 ? 30.301 -18.473 -47.201 1.00 75.50 176 GLU A N 1
ATOM 1402 C CA . GLU A 1 176 ? 31.472 -19.073 -46.544 1.00 75.50 176 GLU A CA 1
ATOM 1403 C C . GLU A 1 176 ? 32.237 -20.049 -47.446 1.00 75.50 176 GLU A C 1
ATOM 1405 O O . GLU A 1 176 ? 33.444 -20.227 -47.291 1.00 75.50 176 GLU A O 1
ATOM 1410 N N . THR A 1 177 ? 31.541 -20.705 -48.379 1.00 70.88 177 THR A N 1
ATOM 1411 C CA . THR A 1 177 ? 32.130 -21.757 -49.226 1.00 70.88 177 THR A CA 1
ATOM 1412 C C . THR A 1 177 ? 32.466 -21.293 -50.638 1.00 70.88 177 THR A C 1
ATOM 1414 O O . THR A 1 177 ? 33.246 -21.961 -51.318 1.00 70.88 177 THR A O 1
ATOM 1417 N N . HIS A 1 178 ? 31.916 -20.159 -51.080 1.00 71.50 178 HIS A N 1
ATOM 1418 C CA . HIS A 1 178 ? 32.102 -19.630 -52.426 1.00 71.50 178 HIS A CA 1
ATOM 1419 C C . HIS A 1 178 ? 32.608 -18.189 -52.404 1.00 71.50 178 HIS A C 1
ATOM 1421 O O . HIS A 1 178 ? 32.127 -17.347 -51.650 1.00 71.50 178 HIS A O 1
ATOM 1427 N N . GLU A 1 179 ? 33.551 -17.882 -53.295 1.00 69.50 179 GLU A N 1
ATOM 1428 C CA . GLU A 1 179 ? 34.033 -16.516 -53.491 1.00 69.50 179 GLU A CA 1
ATOM 1429 C C . GLU A 1 179 ? 32.966 -15.674 -54.203 1.00 69.50 179 GLU A C 1
ATOM 1431 O O . GLU A 1 179 ? 32.750 -15.788 -55.413 1.00 69.50 179 GLU A O 1
ATOM 1436 N N . ILE A 1 180 ? 32.293 -14.814 -53.438 1.00 69.12 180 ILE A N 1
ATOM 1437 C CA . ILE A 1 180 ? 31.355 -13.812 -53.947 1.00 69.12 180 ILE A CA 1
ATOM 1438 C C . ILE A 1 180 ? 32.080 -12.466 -54.019 1.00 69.12 180 ILE A C 1
ATOM 1440 O O . ILE A 1 180 ? 32.809 -12.075 -53.112 1.00 69.12 180 ILE A O 1
ATOM 1444 N N . SER A 1 181 ? 31.891 -11.739 -55.120 1.00 64.12 181 SER A N 1
ATOM 1445 C CA . SER A 1 181 ? 32.665 -10.536 -55.452 1.00 64.12 181 SER A CA 1
ATOM 1446 C C . SER A 1 181 ? 32.413 -9.325 -54.543 1.00 64.12 181 SER A C 1
ATOM 1448 O O . SER A 1 181 ? 33.121 -8.323 -54.660 1.00 64.12 181 SER A O 1
ATOM 1450 N N . GLN A 1 182 ? 31.409 -9.377 -53.665 1.00 68.38 182 GLN A N 1
ATOM 1451 C CA . GLN A 1 182 ? 31.008 -8.295 -52.768 1.00 68.38 182 GLN A CA 1
ATOM 1452 C C . GLN A 1 182 ? 30.653 -8.854 -51.385 1.00 68.38 182 GLN A C 1
ATOM 1454 O O . GLN A 1 182 ? 30.083 -9.936 -51.286 1.00 68.38 182 GLN A O 1
ATOM 1459 N N . VAL A 1 183 ? 30.961 -8.080 -50.342 1.00 66.38 183 VAL A N 1
ATOM 1460 C CA . VAL A 1 183 ? 30.689 -8.396 -48.929 1.00 66.38 183 VAL A CA 1
ATOM 1461 C C . VAL A 1 183 ? 29.659 -7.401 -48.385 1.00 66.38 183 VAL A C 1
ATOM 1463 O O . VAL A 1 183 ? 29.557 -6.273 -48.869 1.00 66.38 183 VAL A O 1
ATOM 1466 N N . ALA A 1 184 ? 28.914 -7.809 -47.371 1.00 73.31 184 ALA A N 1
ATOM 1467 C CA . ALA A 1 184 ? 27.806 -7.112 -46.727 1.00 73.31 184 ALA A CA 1
ATOM 1468 C C . ALA A 1 184 ? 26.659 -6.745 -47.680 1.00 73.31 184 ALA A C 1
ATOM 1470 O O . ALA A 1 184 ? 26.031 -5.713 -47.491 1.00 73.31 184 ALA A O 1
ATOM 1471 N N . VAL A 1 185 ? 26.382 -7.518 -48.740 1.00 77.19 185 VAL A N 1
ATOM 1472 C CA . VAL A 1 185 ? 25.544 -7.042 -49.869 1.00 77.19 185 VAL A CA 1
ATOM 1473 C C . VAL A 1 185 ? 24.123 -6.655 -49.446 1.00 77.19 185 VAL A C 1
ATOM 1475 O O . VAL A 1 185 ? 23.640 -5.592 -49.839 1.00 77.19 185 VAL A O 1
ATOM 1478 N N . VAL A 1 186 ? 23.465 -7.471 -48.620 1.00 82.12 186 VAL A N 1
ATOM 1479 C CA . VAL A 1 186 ? 22.088 -7.213 -48.154 1.00 82.12 186 VAL A CA 1
ATOM 1480 C C . VAL A 1 186 ? 22.037 -6.003 -47.220 1.00 82.12 186 VAL A C 1
ATOM 1482 O O . VAL A 1 186 ? 21.144 -5.157 -47.323 1.00 82.12 186 VAL A O 1
ATOM 1485 N N . GLU A 1 187 ? 23.016 -5.892 -46.324 1.00 79.44 187 GLU A N 1
ATOM 1486 C CA . GLU A 1 187 ? 23.129 -4.783 -45.377 1.00 79.44 187 GLU A CA 1
ATOM 1487 C C . GLU A 1 187 ? 23.444 -3.470 -46.103 1.00 79.44 187 GLU A C 1
ATOM 1489 O O . GLU A 1 187 ? 22.757 -2.463 -45.929 1.00 79.44 187 GLU A O 1
ATOM 1494 N N . ASN A 1 188 ? 24.407 -3.515 -47.017 1.00 79.00 188 ASN A N 1
ATOM 1495 C CA . ASN A 1 188 ? 24.798 -2.417 -47.885 1.00 79.00 188 ASN A CA 1
ATOM 1496 C C . ASN A 1 188 ? 23.604 -1.913 -48.711 1.00 79.00 188 ASN A C 1
ATOM 1498 O O . ASN A 1 188 ? 23.282 -0.721 -48.662 1.00 79.00 188 ASN A O 1
ATOM 1502 N N . TYR A 1 189 ? 22.877 -2.812 -49.389 1.00 84.19 189 TYR A N 1
ATOM 1503 C CA . TYR A 1 189 ? 21.664 -2.447 -50.123 1.00 84.19 189 TYR A CA 1
ATOM 1504 C C . TYR A 1 189 ? 20.628 -1.778 -49.209 1.00 84.19 189 TYR A C 1
ATOM 1506 O O . TYR A 1 189 ? 20.086 -0.734 -49.575 1.00 84.19 189 TYR A O 1
ATOM 1514 N N . SER A 1 190 ? 20.395 -2.317 -48.009 1.00 81.38 190 SER A N 1
ATOM 1515 C CA . SER A 1 190 ? 19.429 -1.771 -47.042 1.00 81.38 190 SER A CA 1
ATOM 1516 C C . SER A 1 190 ? 19.788 -0.351 -46.583 1.00 81.38 190 SER A C 1
ATOM 1518 O O . SER A 1 190 ? 18.904 0.458 -46.293 1.00 81.38 190 SER A O 1
ATOM 1520 N N . MET A 1 191 ? 21.082 -0.017 -46.568 1.00 76.06 191 MET A N 1
ATOM 1521 C CA . MET A 1 191 ? 21.581 1.329 -46.281 1.00 76.06 191 MET A CA 1
ATOM 1522 C C . MET A 1 191 ? 21.539 2.272 -47.491 1.00 76.06 191 MET A C 1
ATOM 1524 O O . MET A 1 191 ? 21.540 3.492 -47.309 1.00 76.06 191 MET A O 1
ATOM 1528 N N . SER A 1 192 ? 21.488 1.746 -48.717 1.00 79.31 192 SER A N 1
ATOM 1529 C CA . SER A 1 192 ? 21.421 2.547 -49.943 1.00 79.31 192 SER A CA 1
ATOM 1530 C C . SER A 1 192 ? 20.162 3.420 -50.003 1.00 79.31 192 SER A C 1
ATOM 1532 O O . SER A 1 192 ? 19.194 3.222 -49.267 1.00 79.31 192 SER A O 1
ATOM 1534 N N . ILE A 1 193 ? 20.136 4.393 -50.918 1.00 79.31 193 ILE A N 1
ATOM 1535 C CA . ILE A 1 193 ? 18.942 5.227 -51.110 1.00 79.31 193 ILE A CA 1
ATOM 1536 C C . ILE A 1 193 ? 17.727 4.399 -51.564 1.00 79.31 193 ILE A C 1
ATOM 1538 O O . ILE A 1 193 ? 16.608 4.705 -51.157 1.00 79.31 193 ILE A O 1
ATOM 1542 N N . HIS A 1 194 ? 17.944 3.320 -52.329 1.00 86.75 194 HIS A N 1
ATOM 1543 C CA . HIS A 1 194 ? 16.886 2.398 -52.749 1.00 86.75 194 HIS A CA 1
ATOM 1544 C C . HIS A 1 194 ? 16.381 1.556 -51.574 1.00 86.75 194 HIS A C 1
ATOM 1546 O O . HIS A 1 194 ? 15.175 1.488 -51.362 1.00 86.75 194 HIS A O 1
ATOM 1552 N N . GLY A 1 195 ? 17.280 1.021 -50.743 1.00 85.56 195 GLY A N 1
ATOM 1553 C CA . GLY A 1 195 ? 16.908 0.295 -49.525 1.00 85.56 195 GLY A CA 1
ATOM 1554 C C . GLY A 1 195 ? 16.201 1.180 -48.496 1.00 85.56 195 GLY A C 1
ATOM 1555 O O . GLY A 1 195 ? 15.186 0.781 -47.931 1.00 85.56 195 GLY A O 1
ATOM 1556 N N . LYS A 1 196 ? 16.649 2.430 -48.304 1.00 81.00 196 LYS A N 1
ATOM 1557 C CA . LYS A 1 196 ? 15.958 3.419 -47.456 1.00 81.00 196 LYS A CA 1
ATOM 1558 C C . LYS A 1 196 ? 14.569 3.760 -48.010 1.00 81.00 196 LYS A C 1
ATOM 1560 O O . LYS A 1 196 ? 13.619 3.841 -47.232 1.00 81.00 196 LYS A O 1
ATOM 1565 N N . ALA A 1 197 ? 14.429 3.945 -49.323 1.00 84.56 197 ALA A N 1
ATOM 1566 C CA . ALA A 1 197 ? 13.130 4.173 -49.956 1.00 84.56 197 ALA A CA 1
ATOM 1567 C C . ALA A 1 197 ? 12.188 2.971 -49.760 1.00 84.56 197 ALA A C 1
ATOM 1569 O O . ALA A 1 197 ? 11.036 3.154 -49.369 1.00 84.56 197 ALA A O 1
ATOM 1570 N N . LEU A 1 198 ? 12.698 1.752 -49.943 1.00 89.44 198 LEU A N 1
ATOM 1571 C CA . LEU A 1 198 ? 11.941 0.514 -49.797 1.00 89.44 198 LEU A CA 1
ATOM 1572 C C . LEU A 1 198 ? 11.526 0.259 -48.334 1.00 89.44 198 LEU A C 1
ATOM 1574 O O . LEU A 1 198 ? 10.337 0.175 -48.038 1.00 89.44 198 LEU A O 1
ATOM 1578 N N . PHE A 1 199 ? 12.486 0.199 -47.405 1.00 84.69 199 PHE A N 1
ATOM 1579 C CA . PHE A 1 199 ? 12.253 -0.224 -46.018 1.00 84.69 199 PHE A CA 1
ATOM 1580 C C . PHE A 1 199 ? 11.830 0.900 -45.072 1.00 84.69 199 PHE A C 1
ATOM 1582 O O . PHE A 1 199 ? 11.007 0.671 -44.190 1.00 84.69 199 PHE A O 1
ATOM 1589 N N . LYS A 1 200 ? 12.379 2.116 -45.217 1.00 82.31 200 LYS A N 1
ATOM 1590 C CA . LYS A 1 200 ? 12.056 3.234 -44.307 1.00 82.31 200 LYS A CA 1
ATOM 1591 C C . LYS A 1 200 ? 10.886 4.077 -44.798 1.00 82.31 200 LYS A C 1
ATOM 1593 O O . LYS A 1 200 ? 10.127 4.581 -43.979 1.00 82.31 200 LYS A O 1
ATOM 1598 N N . GLN A 1 201 ? 10.760 4.265 -46.111 1.00 84.69 201 GLN A N 1
ATOM 1599 C CA . GLN A 1 201 ? 9.698 5.094 -46.698 1.00 84.69 201 GLN A CA 1
ATOM 1600 C C . GLN A 1 201 ? 8.524 4.266 -47.242 1.00 84.69 201 GLN A C 1
ATOM 1602 O O . GLN A 1 201 ? 7.501 4.843 -47.602 1.00 84.69 201 GLN A O 1
ATOM 1607 N N . GLY A 1 202 ? 8.647 2.933 -47.293 1.00 84.19 202 GLY A N 1
ATOM 1608 C CA . GLY A 1 202 ? 7.594 2.035 -47.776 1.00 84.19 202 GLY A CA 1
ATOM 1609 C C . GLY A 1 202 ? 7.301 2.170 -49.274 1.00 84.19 202 GLY A C 1
ATOM 1610 O O . GLY A 1 202 ? 6.219 1.794 -49.725 1.00 84.19 202 GLY A O 1
ATOM 1611 N N . LEU A 1 203 ? 8.228 2.739 -50.051 1.00 89.62 203 LEU A N 1
ATOM 1612 C CA . LEU A 1 203 ? 8.053 2.962 -51.482 1.00 89.62 203 LEU A CA 1
ATOM 1613 C C . LEU A 1 203 ? 8.294 1.654 -52.239 1.00 89.62 203 LEU A C 1
ATOM 1615 O O . LEU A 1 203 ? 9.423 1.311 -52.573 1.00 89.62 203 LEU A O 1
ATOM 1619 N N . THR A 1 204 ? 7.214 0.950 -52.568 1.00 87.88 204 THR A N 1
ATOM 1620 C CA . THR A 1 204 ? 7.238 -0.308 -53.339 1.00 87.88 204 THR A CA 1
ATOM 1621 C C . THR A 1 204 ? 7.717 -0.148 -54.784 1.00 87.88 204 THR A C 1
ATOM 1623 O O . THR A 1 204 ? 7.955 -1.136 -55.464 1.00 87.88 204 THR A O 1
ATOM 1626 N N . VAL A 1 205 ? 7.864 1.089 -55.262 1.00 86.75 205 VAL A N 1
ATOM 1627 C CA . VAL A 1 205 ? 8.465 1.415 -56.566 1.00 86.75 205 VAL A CA 1
ATOM 1628 C C . VAL A 1 205 ? 9.994 1.503 -56.513 1.00 86.75 205 VAL A C 1
ATOM 1630 O O . VAL A 1 205 ? 10.629 1.722 -57.542 1.00 86.75 205 VAL A O 1
ATOM 1633 N N . ALA A 1 206 ? 10.595 1.399 -55.323 1.00 89.38 206 ALA A N 1
ATOM 1634 C CA . ALA A 1 206 ? 12.041 1.426 -55.174 1.00 89.38 206 ALA A CA 1
ATOM 1635 C C . ALA A 1 206 ? 12.677 0.180 -55.831 1.00 89.38 206 ALA A C 1
ATOM 1637 O O . ALA A 1 206 ? 12.177 -0.926 -55.620 1.00 89.38 206 ALA A O 1
ATOM 1638 N N . PRO A 1 207 ? 13.782 0.329 -56.590 1.00 89.81 207 PRO A N 1
ATOM 1639 C CA . PRO A 1 207 ? 14.477 -0.805 -57.196 1.00 89.81 207 PRO A CA 1
ATOM 1640 C C . PRO A 1 207 ? 14.967 -1.818 -56.156 1.00 89.81 207 PRO A C 1
ATOM 1642 O O . PRO A 1 207 ? 15.603 -1.434 -55.170 1.00 89.81 207 PRO A O 1
ATOM 1645 N N . THR A 1 208 ? 14.728 -3.105 -56.400 1.00 92.19 208 THR A N 1
ATOM 1646 C CA . THR A 1 208 ? 15.173 -4.238 -55.570 1.00 92.19 208 THR A CA 1
ATOM 1647 C C . THR A 1 208 ? 16.267 -5.044 -56.272 1.00 92.19 208 THR A C 1
ATOM 1649 O O . THR A 1 208 ? 16.696 -4.707 -57.379 1.00 92.19 208 THR A O 1
ATOM 1652 N N . CYS A 1 209 ? 16.731 -6.127 -55.639 1.00 91.06 209 CYS A N 1
ATOM 1653 C CA . CYS A 1 209 ? 17.712 -7.037 -56.229 1.00 91.06 209 CYS A CA 1
ATOM 1654 C C . CYS A 1 209 ? 17.275 -7.526 -57.618 1.00 91.06 209 CYS A C 1
ATOM 1656 O O . CYS A 1 209 ? 18.086 -7.514 -58.542 1.00 91.06 209 CYS A O 1
ATOM 1658 N N . THR A 1 210 ? 15.998 -7.876 -57.797 1.00 92.31 210 THR A N 1
ATOM 1659 C CA . THR A 1 210 ? 15.502 -8.394 -59.080 1.00 92.31 210 THR A CA 1
ATOM 1660 C C . THR A 1 210 ? 15.319 -7.303 -60.132 1.00 92.31 210 THR A C 1
ATOM 1662 O O . THR A 1 210 ? 15.531 -7.556 -61.313 1.00 92.31 210 THR A O 1
ATOM 1665 N N . THR A 1 211 ? 15.058 -6.055 -59.727 1.00 89.88 211 THR A N 1
ATOM 1666 C CA . THR A 1 211 ? 15.022 -4.915 -60.660 1.00 89.88 211 THR A CA 1
ATOM 1667 C C . THR A 1 211 ? 16.359 -4.740 -61.384 1.00 89.88 211 THR A C 1
ATOM 1669 O O . THR A 1 211 ? 16.388 -4.434 -62.574 1.00 89.88 211 THR A O 1
ATOM 1672 N N . CYS A 1 212 ? 17.469 -4.953 -60.672 1.00 88.31 212 CYS A N 1
ATOM 1673 C CA . CYS A 1 212 ? 18.807 -4.820 -61.237 1.00 88.31 212 CYS A CA 1
ATOM 1674 C C . CYS A 1 212 ? 19.313 -6.125 -61.863 1.00 88.31 212 CYS A C 1
ATOM 1676 O O . CYS A 1 212 ? 19.876 -6.081 -62.949 1.00 88.31 212 CYS A O 1
ATOM 1678 N N . HIS A 1 213 ? 19.135 -7.271 -61.199 1.00 89.81 213 HIS A N 1
ATOM 1679 C CA . HIS A 1 213 ? 19.731 -8.548 -61.609 1.00 89.81 213 HIS A CA 1
ATOM 1680 C C . HIS A 1 213 ? 18.815 -9.446 -62.448 1.00 89.81 213 HIS A C 1
ATOM 1682 O O . HIS A 1 213 ? 19.330 -10.332 -63.124 1.00 89.81 213 HIS A O 1
ATOM 1688 N N . GLY A 1 214 ? 17.500 -9.224 -62.423 1.00 89.25 214 GLY A N 1
ATOM 1689 C CA . GLY A 1 214 ? 16.498 -10.135 -62.977 1.00 89.25 214 GLY A CA 1
ATOM 1690 C C . GLY A 1 214 ? 15.909 -11.115 -61.958 1.00 89.25 214 GLY A C 1
ATOM 1691 O O . GLY A 1 214 ? 16.343 -11.176 -60.807 1.00 89.25 214 GLY A O 1
ATOM 1692 N N . GLU A 1 215 ? 14.893 -11.866 -62.380 1.00 87.94 215 GLU A N 1
ATOM 1693 C CA . GLU A 1 215 ? 14.153 -12.836 -61.558 1.00 87.94 215 GLU A CA 1
ATOM 1694 C C . GLU A 1 215 ? 14.451 -14.277 -61.998 1.00 87.94 215 GLU A C 1
ATOM 1696 O O . GLU A 1 215 ? 14.985 -15.083 -61.236 1.00 87.94 215 GLU A O 1
ATOM 1701 N N . HIS A 1 216 ? 14.116 -14.596 -63.251 1.00 90.31 216 HIS A N 1
ATOM 1702 C CA . HIS A 1 216 ? 14.367 -15.893 -63.899 1.00 90.31 216 HIS A CA 1
ATOM 1703 C C . HIS A 1 216 ? 15.438 -15.795 -64.995 1.00 90.31 216 HIS A C 1
ATOM 1705 O O . HIS A 1 216 ? 15.752 -16.784 -65.650 1.00 90.31 216 HIS A O 1
ATOM 1711 N N . ASP A 1 217 ? 16.042 -14.613 -65.130 1.00 89.38 217 ASP A N 1
ATOM 1712 C CA . ASP A 1 217 ? 17.067 -14.207 -66.092 1.00 89.38 217 ASP A CA 1
ATOM 1713 C C . ASP A 1 217 ? 18.315 -13.635 -65.379 1.00 89.38 217 ASP A C 1
ATOM 1715 O O . ASP A 1 217 ? 18.932 -12.666 -65.818 1.00 89.38 217 ASP A O 1
ATOM 1719 N N . ILE A 1 218 ? 18.692 -14.230 -64.241 1.00 91.62 218 ILE A N 1
ATOM 1720 C CA . ILE A 1 218 ? 19.839 -13.799 -63.428 1.00 91.62 218 ILE A CA 1
ATOM 1721 C C . ILE A 1 218 ? 21.151 -14.302 -64.043 1.00 91.62 218 ILE A C 1
ATOM 1723 O O . ILE A 1 218 ? 21.530 -15.462 -63.866 1.00 91.62 218 ILE A O 1
ATOM 1727 N N . PHE A 1 219 ? 21.883 -13.424 -64.726 1.00 91.06 219 PHE A N 1
ATOM 1728 C CA . PHE A 1 219 ? 23.177 -13.733 -65.348 1.00 91.06 219 PHE A CA 1
ATOM 1729 C C . PHE A 1 219 ? 24.365 -13.104 -64.605 1.00 91.06 219 PHE A C 1
ATOM 1731 O O . PHE A 1 219 ? 24.215 -12.154 -63.833 1.00 91.06 219 PHE A O 1
ATOM 1738 N N . ARG A 1 220 ? 25.578 -13.616 -64.861 1.00 85.44 220 ARG A N 1
ATOM 1739 C CA . ARG A 1 220 ? 26.819 -13.019 -64.337 1.00 85.44 220 ARG A CA 1
ATOM 1740 C C . ARG A 1 220 ? 27.002 -11.617 -64.904 1.00 85.44 220 ARG A C 1
ATOM 1742 O O . ARG A 1 220 ? 26.565 -11.352 -66.016 1.00 85.44 220 ARG A O 1
ATOM 1749 N N . HIS A 1 221 ? 27.674 -10.729 -64.177 1.00 84.38 221 HIS A N 1
ATOM 1750 C CA . HIS A 1 221 ? 27.836 -9.347 -64.634 1.00 84.38 221 HIS A CA 1
ATOM 1751 C C . HIS A 1 221 ? 28.663 -9.231 -65.925 1.00 84.38 221 HIS A C 1
ATOM 1753 O O . HIS A 1 221 ? 28.549 -8.238 -66.629 1.00 84.38 221 HIS A O 1
ATOM 1759 N N . GLU A 1 222 ? 29.482 -10.227 -66.267 1.00 83.12 222 GLU A N 1
ATOM 1760 C CA . GLU A 1 222 ? 30.225 -10.270 -67.530 1.00 83.12 222 GLU A CA 1
ATOM 1761 C C . GLU A 1 222 ? 29.385 -10.764 -68.715 1.00 83.12 222 GLU A C 1
ATOM 1763 O O . GLU A 1 222 ? 29.796 -10.598 -69.863 1.00 83.12 222 GLU A O 1
ATOM 1768 N N . ASP A 1 223 ? 28.221 -11.364 -68.461 1.00 87.81 223 ASP A N 1
ATOM 1769 C CA . ASP A 1 223 ? 27.354 -11.889 -69.511 1.00 87.81 223 ASP A CA 1
ATOM 1770 C C . ASP A 1 223 ? 26.682 -10.743 -70.275 1.00 87.81 223 ASP A C 1
ATOM 1772 O O . ASP A 1 223 ? 26.168 -9.803 -69.665 1.00 87.81 223 ASP A O 1
ATOM 1776 N N . ALA A 1 224 ? 26.673 -10.818 -71.606 1.00 88.19 224 ALA A N 1
ATOM 1777 C CA . ALA A 1 224 ? 26.075 -9.800 -72.462 1.00 88.19 224 ALA A CA 1
ATOM 1778 C C . ALA A 1 224 ? 24.549 -9.689 -72.284 1.00 88.19 224 ALA A C 1
ATOM 1780 O O . ALA A 1 224 ? 23.990 -8.625 -72.552 1.00 88.19 224 ALA A O 1
ATOM 1781 N N . GLU A 1 225 ? 23.879 -10.750 -71.818 1.00 87.44 225 GLU A N 1
ATOM 1782 C CA . GLU A 1 225 ? 22.443 -10.743 -71.503 1.00 87.44 225 GLU A CA 1
ATOM 1783 C C . GLU A 1 225 ? 22.149 -10.189 -70.094 1.00 87.44 225 GLU A C 1
ATOM 1785 O O . GLU A 1 225 ? 20.997 -9.915 -69.762 1.00 87.44 225 GLU A O 1
ATOM 1790 N N . SER A 1 226 ? 23.171 -9.955 -69.258 1.00 90.69 226 SER A N 1
ATOM 1791 C CA . SER A 1 226 ? 22.978 -9.452 -67.895 1.00 90.69 226 SER A CA 1
ATOM 1792 C C . SER A 1 226 ? 22.550 -7.987 -67.864 1.00 90.69 226 SER A C 1
ATOM 1794 O O . SER A 1 226 ? 23.209 -7.112 -68.433 1.00 90.69 226 SER A O 1
ATOM 1796 N N . LYS A 1 227 ? 21.496 -7.687 -67.098 1.00 89.19 227 LYS A N 1
ATOM 1797 C CA . LYS A 1 227 ? 21.013 -6.317 -66.842 1.00 89.19 227 LYS A CA 1
ATOM 1798 C C . LYS A 1 227 ? 22.053 -5.433 -66.139 1.00 89.19 227 LYS A C 1
ATOM 1800 O O . LYS A 1 227 ? 22.001 -4.210 -66.263 1.00 89.19 227 LYS A O 1
ATOM 1805 N N . ILE A 1 228 ? 23.025 -6.025 -65.446 1.00 86.81 228 ILE A N 1
ATOM 1806 C CA . ILE A 1 228 ? 24.125 -5.301 -64.787 1.00 86.81 228 ILE A CA 1
ATOM 1807 C C . ILE A 1 228 ? 25.452 -5.372 -65.552 1.00 86.81 228 ILE A C 1
ATOM 1809 O O . ILE A 1 228 ? 26.485 -4.973 -65.015 1.00 86.81 228 ILE A O 1
ATOM 1813 N N . ASN A 1 229 ? 25.447 -5.871 -66.791 1.00 88.00 229 ASN A N 1
ATOM 1814 C CA . ASN A 1 229 ? 26.625 -5.804 -67.648 1.00 88.00 229 ASN A CA 1
ATOM 1815 C C . ASN A 1 229 ? 27.037 -4.350 -67.891 1.00 88.00 229 ASN A C 1
ATOM 1817 O O . ASN A 1 229 ? 26.178 -3.475 -67.994 1.00 88.00 229 ASN A O 1
ATOM 1821 N N . GLU A 1 230 ? 28.336 -4.091 -68.043 1.00 80.25 230 GLU A N 1
ATOM 1822 C CA . GLU A 1 230 ? 28.875 -2.757 -68.339 1.00 80.25 230 GLU A CA 1
ATOM 1823 C C . GLU A 1 230 ? 28.161 -2.085 -69.528 1.00 80.25 230 GLU A C 1
ATOM 1825 O O . GLU A 1 230 ? 27.870 -0.890 -69.480 1.00 80.25 230 GLU A O 1
ATOM 1830 N N . ALA A 1 231 ? 27.792 -2.859 -70.555 1.00 79.75 231 ALA A N 1
ATOM 1831 C CA . ALA A 1 231 ? 27.066 -2.364 -71.724 1.00 79.75 231 ALA A CA 1
ATOM 1832 C C . ALA A 1 231 ? 25.571 -2.075 -71.467 1.00 79.75 231 ALA A C 1
ATOM 1834 O O . ALA A 1 231 ? 24.974 -1.276 -72.188 1.00 79.75 231 ALA A O 1
ATOM 1835 N N . ASN A 1 232 ? 24.965 -2.696 -70.449 1.00 84.69 232 ASN A N 1
ATOM 1836 C CA . ASN A 1 232 ? 23.519 -2.664 -70.192 1.00 84.69 232 ASN A CA 1
ATOM 1837 C C . ASN A 1 232 ? 23.136 -1.829 -68.958 1.00 84.69 232 ASN A C 1
ATOM 1839 O O . ASN A 1 232 ? 22.006 -1.350 -68.868 1.00 84.69 232 ASN A O 1
ATOM 1843 N N . VAL A 1 233 ? 24.062 -1.615 -68.017 1.00 82.56 233 VAL A N 1
ATOM 1844 C CA . VAL A 1 233 ? 23.782 -1.019 -66.698 1.00 82.56 233 VAL A CA 1
ATOM 1845 C C . VAL A 1 233 ? 23.189 0.390 -66.790 1.00 82.56 233 VAL A C 1
ATOM 1847 O O . VAL A 1 233 ? 22.303 0.740 -66.013 1.00 82.56 233 VAL A O 1
ATOM 1850 N N . ALA A 1 234 ? 23.605 1.190 -67.778 1.00 80.00 234 ALA A N 1
ATOM 1851 C CA . ALA A 1 234 ? 23.024 2.511 -68.018 1.00 80.00 234 ALA A CA 1
ATOM 1852 C C . ALA A 1 234 ? 21.541 2.422 -68.427 1.00 80.00 234 ALA A C 1
ATOM 1854 O O . ALA A 1 234 ? 20.711 3.184 -67.925 1.00 80.00 234 ALA A O 1
ATOM 1855 N N . THR A 1 235 ? 21.191 1.463 -69.289 1.00 83.50 235 THR A N 1
ATOM 1856 C CA . THR A 1 235 ? 19.802 1.168 -69.673 1.00 83.50 235 THR A CA 1
ATOM 1857 C C . THR A 1 235 ? 18.981 0.714 -68.469 1.00 83.50 235 THR A C 1
ATOM 1859 O O . THR A 1 235 ? 17.850 1.154 -68.302 1.00 83.50 235 THR A O 1
ATOM 1862 N N . THR A 1 236 ? 19.553 -0.106 -67.587 1.00 86.50 236 THR A N 1
ATOM 1863 C CA . THR A 1 236 ? 18.889 -0.576 -66.361 1.00 86.50 236 THR A CA 1
ATOM 1864 C C . THR A 1 236 ? 18.581 0.575 -65.405 1.00 86.50 236 THR A C 1
ATOM 1866 O O . THR A 1 236 ? 17.444 0.728 -64.963 1.00 86.50 236 THR A O 1
ATOM 1869 N N . CYS A 1 237 ? 19.548 1.457 -65.135 1.00 83.75 237 CYS A N 1
ATOM 1870 C CA . CYS A 1 237 ? 19.331 2.603 -64.248 1.00 83.75 237 CYS A CA 1
ATOM 1871 C C . CYS A 1 237 ? 18.333 3.624 -64.827 1.00 83.75 237 CYS A C 1
ATOM 1873 O O . CYS A 1 237 ? 17.551 4.224 -64.083 1.00 83.75 237 CYS A O 1
ATOM 1875 N N . THR A 1 238 ? 18.331 3.830 -66.147 1.00 83.75 238 THR A N 1
ATOM 1876 C CA . THR A 1 238 ? 17.460 4.822 -66.807 1.00 83.75 238 THR A CA 1
ATOM 1877 C C . THR A 1 238 ? 15.989 4.416 -66.879 1.00 83.75 238 THR A C 1
ATOM 1879 O O . THR A 1 238 ? 15.154 5.283 -67.137 1.00 83.75 238 THR A O 1
ATOM 1882 N N . GLN A 1 239 ? 15.639 3.166 -66.547 1.00 84.44 239 GLN A N 1
ATOM 1883 C CA . GLN A 1 239 ? 14.239 2.745 -66.397 1.00 84.44 239 GLN A CA 1
ATOM 1884 C C . GLN A 1 239 ? 13.501 3.572 -65.334 1.00 84.44 239 GLN A C 1
ATOM 1886 O O . GLN A 1 239 ? 12.335 3.918 -65.516 1.00 84.44 239 GLN A O 1
ATOM 1891 N N . CYS A 1 240 ? 14.203 3.948 -64.259 1.00 84.00 240 CYS A N 1
ATOM 1892 C CA . CYS A 1 240 ? 13.673 4.802 -63.193 1.00 84.00 240 CYS A CA 1
ATOM 1893 C C . CYS A 1 240 ? 14.267 6.219 -63.231 1.00 84.00 240 CYS A C 1
ATOM 1895 O O . CYS A 1 240 ? 13.591 7.192 -62.898 1.00 84.00 240 CYS A O 1
ATOM 1897 N N . HIS A 1 241 ? 15.521 6.365 -63.667 1.00 82.19 241 HIS A N 1
ATOM 1898 C CA . HIS A 1 241 ? 16.233 7.642 -63.711 1.00 82.19 241 HIS A CA 1
ATOM 1899 C C . HIS A 1 241 ? 16.225 8.281 -65.108 1.00 82.19 241 HIS A C 1
ATOM 1901 O O . HIS A 1 241 ? 17.267 8.634 -65.654 1.00 82.19 241 HIS A O 1
ATOM 1907 N N . SER A 1 242 ? 15.042 8.470 -65.687 1.00 79.88 242 SER A N 1
ATOM 1908 C CA . SER A 1 242 ? 14.874 8.920 -67.080 1.00 79.88 242 SER A CA 1
ATOM 1909 C C . SER A 1 242 ? 15.474 10.298 -67.414 1.00 79.88 242 SER A C 1
ATOM 1911 O O . SER A 1 242 ? 15.778 10.560 -68.573 1.00 79.88 242 SER A O 1
ATOM 1913 N N . LEU A 1 243 ? 15.689 11.176 -66.423 1.00 77.94 243 LEU A N 1
ATOM 1914 C CA . LEU A 1 243 ? 16.273 12.522 -66.604 1.00 77.94 243 LEU A CA 1
ATOM 1915 C C . LEU A 1 243 ? 17.758 12.620 -66.203 1.00 77.94 243 LEU A C 1
ATOM 1917 O O . LEU A 1 243 ? 18.335 13.713 -66.149 1.00 77.94 243 LEU A O 1
ATOM 1921 N N . ILE A 1 244 ? 18.392 11.494 -65.866 1.00 71.06 244 ILE A N 1
ATOM 1922 C CA . ILE A 1 244 ? 19.743 11.492 -65.290 1.00 71.06 244 ILE A CA 1
ATOM 1923 C C . ILE A 1 244 ? 20.808 11.934 -66.287 1.00 71.06 244 ILE A C 1
ATOM 1925 O O . ILE A 1 244 ? 21.769 12.588 -65.890 1.00 71.06 244 ILE A O 1
ATOM 1929 N N . GLU A 1 245 ? 20.608 11.647 -67.571 1.00 66.94 245 GLU A N 1
ATOM 1930 C CA . GLU A 1 245 ? 21.485 12.085 -68.653 1.00 66.94 245 GLU A CA 1
ATOM 1931 C C . GLU A 1 245 ? 21.494 13.616 -68.782 1.00 66.94 245 GLU A C 1
ATOM 1933 O O . GLU A 1 245 ? 22.562 14.230 -68.740 1.00 66.94 245 GLU A O 1
ATOM 1938 N N . GLU A 1 246 ? 20.316 14.251 -68.824 1.00 69.31 246 GLU A N 1
ATOM 1939 C CA . GLU A 1 246 ? 20.190 15.715 -68.899 1.00 69.31 246 GLU A CA 1
ATOM 1940 C C . GLU A 1 246 ? 20.811 16.400 -67.669 1.00 69.31 246 GLU A C 1
ATOM 1942 O O . GLU A 1 246 ? 21.419 17.471 -67.764 1.00 69.31 246 GLU A O 1
ATOM 1947 N N . THR A 1 247 ? 20.686 15.766 -66.502 1.00 63.22 247 THR A N 1
ATOM 1948 C CA . THR A 1 247 ? 21.245 16.276 -65.245 1.00 63.22 247 THR A CA 1
ATOM 1949 C C . THR A 1 247 ? 22.772 16.161 -65.220 1.00 63.22 247 THR A C 1
ATOM 1951 O O . THR A 1 247 ? 23.455 17.122 -64.861 1.00 63.22 247 THR A O 1
ATOM 1954 N N . HIS A 1 248 ? 23.337 15.029 -65.655 1.00 63.16 248 HIS A N 1
ATOM 1955 C CA . HIS A 1 248 ? 24.788 14.820 -65.660 1.00 63.16 248 HIS A CA 1
ATOM 1956 C C . HIS A 1 248 ? 25.509 15.671 -66.709 1.00 63.16 248 HIS A C 1
ATOM 1958 O O . HIS A 1 248 ? 26.571 16.212 -66.395 1.00 63.16 248 HIS A O 1
ATOM 1964 N N . GLN A 1 249 ? 24.920 15.884 -67.894 1.00 61.66 249 GLN A N 1
ATOM 1965 C CA . GLN A 1 249 ? 25.471 16.783 -68.922 1.00 61.66 249 GLN A CA 1
ATOM 1966 C C . GLN A 1 249 ? 25.645 18.229 -68.420 1.00 61.66 249 GLN A C 1
ATOM 1968 O O . GLN A 1 249 ? 26.545 18.939 -68.868 1.00 61.66 249 GLN A O 1
ATOM 1973 N N . LYS A 1 250 ? 24.811 18.671 -67.468 1.00 61.03 250 LYS A N 1
ATOM 1974 C CA . LYS A 1 250 ? 24.883 20.020 -66.880 1.00 61.03 250 LYS A CA 1
ATOM 1975 C C . LYS A 1 250 ? 25.934 20.153 -65.769 1.00 61.03 250 LYS A C 1
ATOM 1977 O O . LYS A 1 250 ? 26.386 21.269 -65.520 1.00 61.03 250 LYS A O 1
ATOM 1982 N N . ILE A 1 251 ? 26.309 19.060 -65.092 1.00 53.62 251 ILE A N 1
ATOM 1983 C CA . ILE A 1 251 ? 27.063 19.099 -63.820 1.00 53.62 251 ILE A CA 1
ATOM 1984 C C . ILE A 1 251 ? 28.455 18.447 -63.922 1.00 53.62 251 ILE A C 1
ATOM 1986 O O . ILE A 1 251 ? 29.403 18.947 -63.316 1.00 53.62 251 ILE A O 1
ATOM 1990 N N . VAL A 1 252 ? 28.628 17.371 -64.698 1.00 53.81 252 VAL A N 1
ATOM 1991 C CA . VAL A 1 252 ? 29.881 16.593 -64.747 1.00 53.81 252 VAL A CA 1
ATOM 1992 C C . VAL A 1 252 ? 30.623 16.836 -66.067 1.00 53.81 252 VAL A C 1
ATOM 1994 O O . VAL A 1 252 ? 30.267 16.293 -67.108 1.00 53.81 252 VAL A O 1
ATOM 1997 N N . LYS A 1 253 ? 31.710 17.623 -66.039 1.00 48.56 253 LYS A N 1
ATOM 1998 C CA . LYS A 1 253 ? 32.640 17.761 -67.180 1.00 48.56 253 LYS A CA 1
ATOM 1999 C C . LYS A 1 253 ? 33.558 16.533 -67.280 1.00 48.56 253 LYS A C 1
ATOM 2001 O O . LYS A 1 253 ? 34.676 16.551 -66.770 1.00 48.56 253 LYS A O 1
ATOM 2006 N N . GLY A 1 254 ? 33.087 15.461 -67.919 1.00 49.34 254 GLY A N 1
ATOM 2007 C CA . GLY A 1 254 ? 33.847 14.220 -68.135 1.00 49.34 254 GLY A CA 1
ATOM 2008 C C . GLY A 1 254 ? 34.223 13.982 -69.605 1.00 49.34 254 GLY A C 1
ATOM 2009 O O . GLY A 1 254 ? 33.375 14.090 -70.484 1.00 49.34 254 GLY A O 1
ATOM 2010 N N . ARG A 1 255 ? 35.483 13.592 -69.871 1.00 47.81 255 ARG A N 1
ATOM 2011 C CA . ARG A 1 255 ? 36.092 13.396 -71.214 1.00 47.81 255 ARG A CA 1
ATOM 2012 C C . ARG A 1 255 ? 35.418 12.352 -72.131 1.00 47.81 255 ARG A C 1
ATOM 2014 O O . ARG A 1 255 ? 35.808 12.253 -73.292 1.00 47.81 255 ARG A O 1
ATOM 2021 N N . LEU A 1 256 ? 34.486 11.537 -71.632 1.00 49.00 256 LEU A N 1
ATOM 2022 C CA . LEU A 1 256 ? 33.824 10.468 -72.402 1.00 49.00 256 LEU A CA 1
ATOM 2023 C C . LEU A 1 256 ? 32.720 11.007 -73.331 1.00 49.00 256 LEU A C 1
ATOM 2025 O O . LEU A 1 256 ? 32.672 10.625 -74.499 1.00 49.00 256 LEU A O 1
ATOM 2029 N N . TRP A 1 257 ? 31.932 11.982 -72.865 1.00 51.56 257 TRP A N 1
ATOM 2030 C CA . TRP A 1 257 ? 30.826 12.599 -73.617 1.00 51.56 257 TRP A CA 1
ATOM 2031 C C . TRP A 1 257 ? 31.271 13.363 -74.870 1.00 51.56 257 TRP A C 1
ATOM 2033 O O . TRP A 1 257 ? 30.530 13.465 -75.843 1.00 51.56 257 TRP A O 1
ATOM 2043 N N . GLU A 1 258 ? 32.500 13.883 -74.862 1.00 51.44 258 GLU A N 1
ATOM 2044 C CA . GLU A 1 258 ? 33.089 14.611 -75.993 1.00 51.44 258 GLU A CA 1
ATOM 2045 C C . GLU A 1 258 ? 33.579 13.677 -77.111 1.00 51.44 258 GLU A C 1
ATOM 2047 O O . GLU A 1 258 ? 33.783 14.123 -78.239 1.00 51.44 258 GLU A O 1
ATOM 2052 N N . LYS A 1 259 ? 33.785 12.385 -76.814 1.00 51.06 259 LYS A N 1
ATOM 2053 C CA . LYS A 1 259 ? 34.326 11.408 -77.770 1.00 51.06 259 LYS A CA 1
ATOM 2054 C C . LYS A 1 259 ? 33.250 10.581 -78.468 1.00 51.06 259 LYS A C 1
ATOM 2056 O O . LYS A 1 259 ? 33.459 10.214 -79.622 1.00 51.06 259 LYS A O 1
ATOM 2061 N N . ILE A 1 260 ? 32.134 10.283 -77.798 1.00 57.25 260 ILE A N 1
ATOM 2062 C CA . ILE A 1 260 ? 31.028 9.483 -78.351 1.00 57.25 260 ILE A CA 1
ATOM 2063 C C . ILE A 1 260 ? 29.691 10.090 -77.879 1.00 57.25 260 ILE A C 1
ATOM 2065 O O . ILE A 1 260 ? 29.280 9.858 -76.742 1.00 57.25 260 ILE A O 1
ATOM 2069 N N . PRO A 1 261 ? 29.005 10.887 -78.718 1.00 53.44 261 PRO A N 1
ATOM 2070 C CA . PRO A 1 261 ? 27.702 11.453 -78.374 1.00 53.44 261 PRO A CA 1
ATOM 2071 C C . PRO A 1 261 ? 26.655 10.350 -78.143 1.00 53.44 261 PRO A C 1
ATOM 2073 O O . PRO A 1 261 ? 26.451 9.513 -79.020 1.00 53.44 261 PRO A O 1
ATOM 2076 N N . GLY A 1 262 ? 25.979 10.368 -76.988 1.00 55.25 262 GLY A N 1
ATOM 2077 C CA . GLY A 1 262 ? 24.887 9.442 -76.645 1.00 55.25 262 GLY A CA 1
ATOM 2078 C C . GLY A 1 262 ? 25.276 8.216 -75.807 1.00 55.25 262 GLY A C 1
ATOM 2079 O O . GLY A 1 262 ? 24.434 7.348 -75.600 1.00 55.25 262 GLY A O 1
ATOM 2080 N N . GLN A 1 263 ? 26.520 8.123 -75.319 1.00 58.84 263 GLN A N 1
ATOM 2081 C CA . GLN A 1 263 ? 26.956 7.032 -74.440 1.00 58.84 263 GLN A CA 1
ATOM 2082 C C . GLN A 1 263 ? 27.153 7.529 -72.996 1.00 58.84 263 GLN A C 1
ATOM 2084 O O . GLN A 1 263 ? 28.101 8.259 -72.703 1.00 58.84 263 GLN A O 1
ATOM 2089 N N . LEU A 1 264 ? 26.253 7.125 -72.091 1.00 58.31 264 LEU A N 1
ATOM 2090 C CA . LEU A 1 264 ? 26.390 7.329 -70.644 1.00 58.31 264 LEU A CA 1
ATOM 2091 C C . LEU A 1 264 ? 27.585 6.508 -70.116 1.00 58.31 264 LEU A C 1
ATOM 2093 O O . LEU A 1 264 ? 27.643 5.311 -70.407 1.00 58.31 264 LEU A O 1
ATOM 2097 N N . PRO A 1 265 ? 28.518 7.086 -69.330 1.00 61.91 265 PRO A N 1
ATOM 2098 C CA . PRO A 1 265 ? 29.477 6.277 -68.585 1.00 61.91 265 PRO A CA 1
ATOM 2099 C C . PRO A 1 265 ? 28.720 5.354 -67.614 1.00 61.91 265 PRO A C 1
ATOM 2101 O O . PRO A 1 265 ? 27.675 5.766 -67.087 1.00 61.91 265 PRO A O 1
ATOM 2104 N N . PRO A 1 266 ? 29.211 4.129 -67.355 1.00 66.19 266 PRO A N 1
ATOM 2105 C CA . PRO A 1 266 ? 28.560 3.224 -66.419 1.00 66.19 266 PRO A CA 1
ATOM 2106 C C . PRO A 1 266 ? 28.420 3.906 -65.054 1.00 66.19 266 PRO A C 1
ATOM 2108 O O . PRO A 1 266 ? 29.408 4.302 -64.439 1.00 66.19 266 PRO A O 1
ATOM 2111 N N . CYS A 1 267 ? 27.187 4.064 -64.559 1.00 68.56 267 CYS A N 1
ATOM 2112 C CA . CYS A 1 267 ? 26.919 4.802 -63.315 1.00 68.56 267 CYS A CA 1
ATOM 2113 C C . CYS A 1 267 ? 27.701 4.234 -62.114 1.00 68.56 267 CYS A C 1
ATOM 2115 O O . CYS A 1 267 ? 28.053 4.963 -61.183 1.00 68.56 267 CYS A O 1
ATOM 2117 N N . VAL A 1 268 ? 28.010 2.937 -62.180 1.00 64.50 268 VAL A N 1
ATOM 2118 C CA . VAL A 1 268 ? 28.755 2.182 -61.172 1.00 64.50 268 VAL A CA 1
ATOM 2119 C C . VAL A 1 268 ? 30.251 2.521 -61.092 1.00 64.50 268 VAL A C 1
ATOM 2121 O O . VAL A 1 268 ? 30.915 2.127 -60.138 1.00 64.50 268 VAL A O 1
ATOM 2124 N N . GLU A 1 269 ? 30.800 3.275 -62.051 1.00 62.44 269 GLU A N 1
ATOM 2125 C CA . GLU A 1 269 ? 32.195 3.738 -61.989 1.00 62.44 269 GLU A CA 1
ATOM 2126 C C . GLU A 1 269 ? 32.413 4.809 -60.914 1.00 62.44 269 GLU A C 1
ATOM 2128 O O . GLU A 1 269 ? 33.499 4.902 -60.346 1.00 62.44 269 GLU A O 1
ATOM 2133 N N . CYS A 1 270 ? 31.396 5.630 -60.634 1.00 62.03 270 CYS A N 1
ATOM 2134 C CA . CYS A 1 270 ? 31.465 6.709 -59.640 1.00 62.03 270 CYS A CA 1
ATOM 2135 C C . CYS A 1 270 ? 30.621 6.432 -58.387 1.00 62.03 270 CYS A C 1
ATOM 2137 O O . CYS A 1 270 ? 30.873 7.016 -57.332 1.00 62.03 270 CYS A O 1
ATOM 2139 N N . HIS A 1 271 ? 29.625 5.549 -58.482 1.00 64.81 271 HIS A N 1
ATOM 2140 C CA . HIS A 1 271 ? 28.765 5.152 -57.371 1.00 64.81 271 HIS A CA 1
ATOM 2141 C C . HIS A 1 271 ? 28.863 3.651 -57.138 1.00 64.81 271 HIS A C 1
ATOM 2143 O O . HIS A 1 271 ? 28.754 2.868 -58.070 1.00 64.81 271 HIS A O 1
ATOM 2149 N N . SER A 1 272 ? 29.007 3.222 -55.888 1.00 68.69 272 SER A N 1
ATOM 2150 C CA . SER A 1 272 ? 28.864 1.798 -55.593 1.00 68.69 272 SER A CA 1
ATOM 2151 C C . SER A 1 272 ? 27.383 1.401 -55.699 1.00 68.69 272 SER A C 1
ATOM 2153 O O . SER A 1 272 ? 26.544 2.080 -55.105 1.00 68.69 272 SER A O 1
ATOM 2155 N N . PRO A 1 273 ? 27.034 0.323 -56.424 1.00 63.00 273 PRO A N 1
ATOM 2156 C CA . PRO A 1 273 ? 25.642 -0.094 -56.611 1.00 63.00 273 PRO A CA 1
ATOM 2157 C C . PRO A 1 273 ? 25.000 -0.624 -55.324 1.00 63.00 273 PRO A C 1
ATOM 2159 O O . PRO A 1 273 ? 23.778 -0.589 -55.192 1.00 63.00 273 PRO A O 1
ATOM 2162 N N . HIS A 1 274 ? 25.814 -1.076 -54.364 1.00 71.06 274 HIS A N 1
ATOM 2163 C CA . HIS A 1 274 ? 25.334 -1.582 -53.082 1.00 71.06 274 HIS A CA 1
ATOM 2164 C C . HIS A 1 274 ? 25.727 -0.694 -51.895 1.00 71.06 274 HIS A C 1
ATOM 2166 O O . HIS A 1 274 ? 25.064 -0.789 -50.881 1.00 71.06 274 HIS A O 1
ATOM 2172 N N . THR A 1 275 ? 26.714 0.214 -51.977 1.00 60.41 275 THR A N 1
ATOM 2173 C CA . THR A 1 275 ? 27.137 1.052 -50.826 1.00 60.41 275 THR A CA 1
ATOM 2174 C C . THR A 1 275 ? 26.920 2.553 -51.040 1.00 60.41 275 THR A C 1
ATOM 2176 O O . THR A 1 275 ? 26.972 3.060 -52.156 1.00 60.41 275 THR A O 1
ATOM 2179 N N . LEU A 1 276 ? 26.698 3.300 -49.949 1.00 54.34 276 LEU A N 1
ATOM 2180 C CA . LEU A 1 276 ? 26.315 4.721 -49.994 1.00 54.34 276 LEU A CA 1
ATOM 2181 C C . LEU A 1 276 ? 27.373 5.663 -50.604 1.00 54.34 276 LEU A C 1
ATOM 2183 O O . LEU A 1 276 ? 26.991 6.677 -51.187 1.00 54.34 276 LEU A O 1
ATOM 2187 N N . ARG A 1 277 ? 28.679 5.372 -50.492 1.00 51.91 277 ARG A N 1
ATOM 2188 C CA . ARG A 1 277 ? 29.773 6.162 -51.097 1.00 51.91 277 ARG A CA 1
ATOM 2189 C C . ARG A 1 277 ? 31.024 5.305 -51.303 1.00 51.91 277 ARG A C 1
ATOM 2191 O O . ARG A 1 277 ? 31.435 4.593 -50.391 1.00 51.91 277 ARG A O 1
ATOM 2198 N N . GLN A 1 278 ? 31.693 5.448 -52.450 1.00 42.94 278 GLN A N 1
ATOM 2199 C CA . GLN A 1 278 ? 33.123 5.144 -52.525 1.00 42.94 278 GLN A CA 1
ATOM 2200 C C . GLN A 1 278 ? 33.860 6.216 -51.712 1.00 42.94 278 GLN A C 1
ATOM 2202 O O . GLN A 1 278 ? 33.935 7.372 -52.126 1.00 42.94 278 GLN A O 1
ATOM 2207 N N . ALA A 1 279 ? 34.416 5.853 -50.557 1.00 47.03 279 ALA A N 1
ATOM 2208 C CA . ALA A 1 279 ? 35.591 6.573 -50.093 1.00 47.03 279 ALA A CA 1
ATOM 2209 C C . ALA A 1 279 ? 36.692 6.258 -51.111 1.00 47.03 279 ALA A C 1
ATOM 2211 O O . ALA A 1 279 ? 37.065 5.097 -51.276 1.00 47.03 279 ALA A O 1
ATOM 2212 N N . ILE A 1 280 ? 37.169 7.263 -51.842 1.00 48.12 280 ILE A N 1
ATOM 2213 C CA . ILE A 1 280 ? 38.409 7.135 -52.607 1.00 48.12 280 ILE A CA 1
ATOM 2214 C C . ILE A 1 280 ? 39.518 7.076 -51.554 1.00 48.12 280 ILE A C 1
ATOM 2216 O O . ILE A 1 280 ? 40.034 8.110 -51.143 1.00 48.12 280 ILE A O 1
ATOM 2220 N N . TYR A 1 281 ? 39.803 5.884 -51.032 1.00 49.06 281 TYR A N 1
ATOM 2221 C CA . TYR A 1 281 ? 40.940 5.676 -50.145 1.00 49.06 281 TYR A CA 1
ATOM 2222 C C . TYR A 1 281 ? 42.166 5.356 -50.994 1.00 49.06 281 TYR A C 1
ATOM 2224 O O . TYR A 1 281 ? 42.087 4.614 -51.981 1.00 49.06 281 TYR A O 1
ATOM 2232 N N . ASP A 1 282 ? 43.303 5.936 -50.624 1.00 50.38 282 ASP A N 1
ATOM 2233 C CA . ASP A 1 282 ? 44.566 5.601 -51.261 1.00 50.38 282 ASP A CA 1
ATOM 2234 C C . ASP A 1 282 ? 44.969 4.193 -50.811 1.00 50.38 282 ASP A C 1
ATOM 2236 O O . ASP A 1 282 ? 45.377 3.976 -49.671 1.00 50.38 282 ASP A O 1
ATOM 2240 N N . LYS A 1 283 ? 44.836 3.214 -51.715 1.00 52.34 283 LYS A N 1
ATOM 2241 C CA . LYS A 1 283 ? 45.197 1.809 -51.465 1.00 52.34 283 LYS A CA 1
ATOM 2242 C C . LYS A 1 283 ? 46.683 1.620 -51.120 1.00 52.34 283 LYS A C 1
ATOM 2244 O O . LYS A 1 283 ? 47.069 0.509 -50.767 1.00 52.34 283 LYS A O 1
ATOM 2249 N N . THR A 1 284 ? 47.514 2.656 -51.256 1.00 55.38 284 THR A N 1
ATOM 2250 C CA . THR A 1 284 ? 48.941 2.607 -50.913 1.00 55.38 284 THR A CA 1
ATOM 2251 C C . THR A 1 284 ? 49.229 2.835 -49.427 1.00 55.38 284 THR A C 1
ATOM 2253 O O . THR A 1 284 ? 50.291 2.422 -48.965 1.00 55.38 284 THR A O 1
ATOM 2256 N N . ILE A 1 285 ? 48.300 3.421 -48.657 1.00 59.66 285 ILE A N 1
ATOM 2257 C CA . ILE A 1 285 ? 48.468 3.639 -47.213 1.00 59.66 285 ILE A CA 1
ATOM 2258 C C . ILE A 1 285 ? 47.926 2.421 -46.459 1.00 59.66 285 ILE A C 1
ATOM 2260 O O . ILE A 1 285 ? 46.741 2.104 -46.533 1.00 59.66 285 ILE A O 1
ATOM 2264 N N . THR A 1 286 ? 48.807 1.736 -45.728 1.00 66.19 286 THR A N 1
ATOM 2265 C CA . THR A 1 286 ? 48.473 0.526 -44.956 1.00 66.19 286 THR A CA 1
ATOM 2266 C C . THR A 1 286 ? 48.469 0.813 -43.457 1.00 66.19 286 THR A C 1
ATOM 2268 O O . THR A 1 286 ? 49.241 1.648 -42.987 1.00 66.19 286 THR A O 1
ATOM 2271 N N . ASP A 1 287 ? 47.682 0.063 -42.681 1.00 71.75 287 ASP A N 1
ATOM 2272 C CA . ASP A 1 287 ? 47.641 0.192 -41.212 1.00 71.75 287 ASP A CA 1
ATOM 2273 C C . ASP A 1 287 ? 49.021 0.004 -40.578 1.00 71.75 287 ASP A C 1
ATOM 2275 O O . ASP A 1 287 ? 49.365 0.658 -39.596 1.00 71.75 287 ASP A O 1
ATOM 2279 N N . ARG A 1 288 ? 49.863 -0.837 -41.192 1.00 71.19 288 ARG A N 1
ATOM 2280 C CA . ARG A 1 288 ? 51.257 -1.030 -40.790 1.00 71.19 288 ARG A CA 1
ATOM 2281 C C . ARG A 1 288 ? 52.032 0.290 -40.746 1.00 71.19 288 ARG A C 1
ATOM 2283 O O . ARG A 1 288 ? 52.783 0.499 -39.800 1.00 71.19 288 ARG A O 1
ATOM 2290 N N . MET A 1 289 ? 51.844 1.171 -41.728 1.00 70.81 289 MET A N 1
ATOM 2291 C CA . MET A 1 289 ? 52.528 2.469 -41.778 1.00 70.81 289 MET A CA 1
ATOM 2292 C C . MET A 1 289 ? 52.092 3.367 -40.616 1.00 70.81 289 MET A C 1
ATOM 2294 O O . MET A 1 289 ? 52.920 4.026 -39.994 1.00 70.81 289 MET A O 1
ATOM 2298 N N . CYS A 1 290 ? 50.804 3.344 -40.264 1.00 73.88 290 CYS A N 1
ATOM 2299 C CA . CYS A 1 290 ? 50.278 4.074 -39.112 1.00 73.88 290 CYS A CA 1
ATOM 2300 C C . CYS A 1 290 ? 50.826 3.500 -37.792 1.00 73.88 290 CYS A C 1
ATOM 2302 O O . CYS A 1 290 ? 51.300 4.237 -36.924 1.00 73.88 290 CYS A O 1
ATOM 2304 N N . LEU A 1 291 ? 50.804 2.172 -37.654 1.00 75.50 291 LEU A N 1
ATOM 2305 C CA . LEU A 1 291 ? 51.196 1.446 -36.445 1.00 75.50 291 LEU A CA 1
ATOM 2306 C C . LEU A 1 291 ? 52.713 1.366 -36.220 1.00 75.50 291 LEU A C 1
ATOM 2308 O O . LEU A 1 291 ? 53.120 0.933 -35.147 1.00 75.50 291 LEU A O 1
ATOM 2312 N N . GLU A 1 292 ? 53.562 1.724 -37.183 1.00 73.19 292 GLU A N 1
ATOM 2313 C CA . GLU A 1 292 ? 55.010 1.884 -36.960 1.00 73.19 292 GLU A CA 1
ATOM 2314 C C . GLU A 1 292 ? 55.322 3.199 -36.216 1.00 73.19 292 GLU A C 1
ATOM 2316 O O . GLU A 1 292 ? 56.256 3.256 -35.413 1.00 73.19 292 GLU A O 1
ATOM 2321 N N . CYS A 1 293 ? 54.497 4.232 -36.414 1.00 68.50 293 CYS A N 1
ATOM 2322 C CA . CYS A 1 293 ? 54.656 5.547 -35.792 1.00 68.50 293 CYS A CA 1
ATOM 2323 C C . CYS A 1 293 ? 53.859 5.676 -34.490 1.00 68.50 293 CYS A C 1
ATOM 2325 O O . CYS A 1 293 ? 54.399 6.048 -33.444 1.00 68.50 293 CYS A O 1
ATOM 2327 N N . HIS A 1 294 ? 52.562 5.368 -34.544 1.00 75.38 294 HIS A N 1
ATOM 2328 C CA . HIS A 1 294 ? 51.629 5.672 -33.461 1.00 75.38 294 HIS A CA 1
ATOM 2329 C C . HIS A 1 294 ? 51.767 4.735 -32.259 1.00 75.38 294 HIS A C 1
ATOM 2331 O O . HIS A 1 294 ? 51.301 5.077 -31.182 1.00 75.38 294 HIS A O 1
ATOM 2337 N N . THR A 1 295 ? 52.497 3.622 -32.363 1.00 76.62 295 THR A N 1
ATOM 2338 C CA . THR A 1 295 ? 52.810 2.764 -31.205 1.00 76.62 295 THR A CA 1
ATOM 2339 C C . THR A 1 295 ? 54.067 3.203 -30.451 1.00 76.62 295 THR A C 1
ATOM 2341 O O . THR A 1 295 ? 54.557 2.471 -29.592 1.00 76.62 295 THR A O 1
ATOM 2344 N N . ASN A 1 296 ? 54.641 4.370 -30.765 1.00 73.25 296 ASN A N 1
ATOM 2345 C CA . ASN A 1 296 ? 55.795 4.903 -30.048 1.00 73.25 296 ASN A CA 1
ATOM 2346 C C . ASN A 1 296 ? 55.347 5.839 -28.904 1.00 73.25 296 ASN A C 1
ATOM 2348 O O . ASN A 1 296 ? 54.860 6.939 -29.171 1.00 73.25 296 ASN A O 1
ATOM 2352 N N . PRO A 1 297 ? 55.555 5.476 -27.622 1.00 69.62 297 PRO A N 1
ATOM 2353 C CA . PRO A 1 297 ? 55.101 6.279 -26.482 1.00 69.62 297 PRO A CA 1
ATOM 2354 C C . PRO A 1 297 ? 55.829 7.627 -26.346 1.00 69.62 297 PRO A C 1
ATOM 2356 O O . PRO A 1 297 ? 55.417 8.475 -25.555 1.00 69.62 297 PRO A O 1
ATOM 2359 N N . LYS A 1 298 ? 56.918 7.844 -27.098 1.00 66.19 298 LYS A N 1
ATOM 2360 C CA . LYS A 1 298 ? 57.665 9.111 -27.126 1.00 66.19 298 LYS A CA 1
ATOM 2361 C C . LYS A 1 298 ? 57.079 10.151 -28.092 1.00 66.19 298 LYS A C 1
ATOM 2363 O O . LYS A 1 298 ? 57.545 11.288 -28.072 1.00 66.19 298 LYS A O 1
ATOM 2368 N N . LEU A 1 299 ? 56.087 9.791 -28.912 1.00 63.62 299 LEU A N 1
ATOM 2369 C CA . LEU A 1 299 ? 55.487 10.682 -29.908 1.00 63.62 299 LEU A CA 1
ATOM 2370 C C . LEU A 1 299 ? 54.657 11.795 -29.235 1.00 63.62 299 LEU A C 1
ATOM 2372 O O . LEU A 1 299 ? 53.756 11.521 -28.435 1.00 63.62 299 LEU A O 1
ATOM 2376 N N . LYS A 1 300 ? 54.964 13.061 -29.553 1.00 57.31 300 LYS A N 1
ATOM 2377 C CA . LYS A 1 300 ? 54.310 14.260 -28.996 1.00 57.31 300 LYS A CA 1
ATOM 2378 C C . LYS A 1 300 ? 53.836 15.202 -30.115 1.00 57.31 300 LYS A C 1
ATOM 2380 O O . LYS A 1 300 ? 54.516 15.284 -31.135 1.00 57.31 300 LYS A O 1
ATOM 2385 N N . PRO A 1 301 ? 52.716 15.922 -29.928 1.00 54.69 301 PRO A N 1
ATOM 2386 C CA . PRO A 1 301 ? 52.241 16.930 -30.877 1.00 54.69 301 PRO A CA 1
ATOM 2387 C C . PRO A 1 301 ? 53.125 18.190 -30.860 1.00 54.69 301 PRO A C 1
ATOM 2389 O O . PRO A 1 301 ? 53.844 18.444 -29.892 1.00 54.69 301 PRO A O 1
ATOM 2392 N N . ILE A 1 302 ? 53.064 18.984 -31.936 1.00 50.88 302 ILE A N 1
ATOM 2393 C CA . ILE A 1 302 ? 53.927 20.162 -32.159 1.00 50.88 302 ILE A CA 1
ATOM 2394 C C . ILE A 1 302 ? 53.478 21.403 -31.371 1.00 50.88 302 ILE A C 1
ATOM 2396 O O . ILE A 1 302 ? 54.310 22.250 -31.038 1.00 50.88 302 ILE A O 1
ATOM 2400 N N . GLU A 1 303 ? 52.190 21.535 -31.041 1.00 51.19 303 GLU A N 1
ATOM 2401 C CA . GLU A 1 303 ? 51.678 22.703 -30.316 1.00 51.19 303 GLU A CA 1
ATOM 2402 C C . GLU A 1 303 ? 51.716 22.521 -28.788 1.00 51.19 303 GLU A C 1
ATOM 2404 O O . GLU A 1 303 ? 51.020 21.679 -28.223 1.00 51.19 303 GLU A O 1
ATOM 2409 N N . GLU A 1 304 ? 52.450 23.398 -28.086 1.00 43.94 304 GLU A N 1
ATOM 2410 C CA . GLU A 1 304 ? 52.520 23.451 -26.608 1.00 43.94 304 GLU A CA 1
ATOM 2411 C C . GLU A 1 304 ? 51.149 23.601 -25.918 1.00 43.94 304 GLU A C 1
ATOM 2413 O O . GLU A 1 304 ? 51.020 23.299 -24.731 1.00 43.94 304 GLU A O 1
ATOM 2418 N N . LYS A 1 305 ? 50.113 24.057 -26.637 1.00 42.38 305 LYS A N 1
ATOM 2419 C CA . LYS A 1 305 ? 48.756 24.242 -26.095 1.00 42.38 305 LYS A CA 1
ATOM 2420 C C . LYS A 1 305 ? 47.933 22.954 -25.999 1.00 42.38 305 LYS A C 1
ATOM 2422 O O . LYS A 1 305 ? 46.915 22.958 -25.309 1.00 42.38 305 LYS A O 1
ATOM 2427 N N . LEU A 1 306 ? 48.354 21.864 -26.637 1.00 48.84 306 LEU A N 1
ATOM 2428 C CA . LEU A 1 306 ? 47.647 20.583 -26.637 1.00 48.84 306 LEU A CA 1
ATOM 2429 C C . LEU A 1 306 ? 48.605 19.478 -26.188 1.00 48.84 306 LEU A C 1
ATOM 2431 O O . LEU A 1 306 ? 49.188 18.756 -26.983 1.00 48.84 306 LEU A O 1
ATOM 2435 N N . SER A 1 307 ? 48.748 19.314 -24.875 1.00 41.66 307 SER A N 1
ATOM 2436 C CA . SER A 1 307 ? 49.532 18.256 -24.223 1.00 41.66 307 SER A CA 1
ATOM 2437 C C . SER A 1 307 ? 48.905 16.851 -24.355 1.00 41.66 307 SER A C 1
ATOM 2439 O O . SER A 1 307 ? 48.823 16.106 -23.379 1.00 41.66 307 SER A O 1
ATOM 2441 N N . LYS A 1 308 ? 48.425 16.462 -25.543 1.00 54.25 308 LYS A N 1
ATOM 2442 C CA . LYS A 1 308 ? 47.790 15.155 -25.784 1.00 54.25 308 LYS A CA 1
ATOM 2443 C C . LYS A 1 308 ? 48.743 14.232 -26.540 1.00 54.25 308 LYS A C 1
ATOM 2445 O O . LYS A 1 308 ? 49.256 14.594 -27.586 1.00 54.25 308 LYS A O 1
ATOM 2450 N N . SER A 1 309 ? 49.001 13.042 -26.001 1.00 58.41 309 SER A N 1
ATOM 2451 C CA . SER A 1 309 ? 49.844 12.041 -26.664 1.00 58.41 309 SER A CA 1
ATOM 2452 C C . SER A 1 309 ? 49.215 11.575 -27.983 1.00 58.41 309 SER A C 1
ATOM 2454 O O . SER A 1 309 ? 48.007 11.349 -28.037 1.00 58.41 309 SER A O 1
ATOM 2456 N N . LEU A 1 310 ? 50.046 11.408 -29.018 1.00 67.12 310 LEU A N 1
ATOM 2457 C CA . LEU A 1 310 ? 49.678 10.798 -30.305 1.00 67.12 310 LEU A CA 1
ATOM 2458 C C . LEU A 1 310 ? 49.856 9.267 -30.297 1.00 67.12 310 LEU A C 1
ATOM 2460 O O . LEU A 1 310 ? 49.724 8.620 -31.336 1.00 67.12 310 LEU A O 1
ATOM 2464 N N . TYR A 1 311 ? 50.194 8.704 -29.133 1.00 75.00 311 TYR A N 1
ATOM 2465 C CA . TYR A 1 311 ? 50.365 7.275 -28.927 1.00 75.00 311 TYR A CA 1
ATOM 2466 C C . TYR A 1 311 ? 49.027 6.528 -28.982 1.00 75.00 311 TYR A C 1
ATOM 2468 O O . TYR A 1 311 ? 48.032 6.945 -28.386 1.00 75.00 311 TYR A O 1
ATOM 2476 N N . MET A 1 312 ? 49.050 5.376 -29.640 1.00 78.69 312 MET A N 1
ATOM 2477 C CA . MET A 1 312 ? 48.007 4.366 -29.701 1.00 78.69 312 MET A CA 1
ATOM 2478 C C . MET A 1 312 ? 48.639 3.011 -29.366 1.00 78.69 312 MET A C 1
ATOM 2480 O O . MET A 1 312 ? 49.678 2.643 -29.915 1.00 78.69 312 MET A O 1
ATOM 2484 N N . SER A 1 313 ? 48.005 2.245 -28.481 1.00 81.12 313 SER A N 1
ATOM 2485 C CA . SER A 1 313 ? 48.420 0.870 -28.225 1.00 81.12 313 SER A CA 1
ATOM 2486 C C . SER A 1 313 ? 47.943 -0.054 -29.345 1.00 81.12 313 SER A C 1
ATOM 2488 O O . SER A 1 313 ? 46.751 -0.108 -29.646 1.00 81.12 313 SER A O 1
ATOM 2490 N N . ARG A 1 314 ? 48.871 -0.822 -29.928 1.00 83.25 314 ARG A N 1
ATOM 2491 C CA . ARG A 1 314 ? 48.545 -1.835 -30.943 1.00 83.25 314 ARG A CA 1
ATOM 2492 C C . ARG A 1 314 ? 47.617 -2.909 -30.384 1.00 83.25 314 ARG A C 1
ATOM 2494 O O . ARG A 1 314 ? 46.618 -3.225 -31.012 1.00 83.25 314 ARG A O 1
ATOM 2501 N N . THR A 1 315 ? 47.930 -3.415 -29.193 1.00 82.75 315 THR A N 1
ATOM 2502 C CA . THR A 1 315 ? 47.158 -4.495 -28.569 1.00 82.75 315 THR A CA 1
ATOM 2503 C C . THR A 1 315 ? 45.740 -4.039 -28.233 1.00 82.75 315 THR A C 1
ATOM 2505 O O . THR A 1 315 ? 44.793 -4.775 -28.450 1.00 82.75 315 THR A O 1
ATOM 2508 N N . GLU A 1 316 ? 45.566 -2.791 -27.782 1.00 82.94 316 GLU A N 1
ATOM 2509 C CA . GLU A 1 316 ? 44.229 -2.259 -27.479 1.00 82.94 316 GLU A CA 1
ATOM 2510 C C . GLU A 1 316 ? 43.361 -2.083 -28.734 1.00 82.94 316 GLU A C 1
ATOM 2512 O O . GLU A 1 316 ? 42.143 -2.225 -28.648 1.00 82.94 316 GLU A O 1
ATOM 2517 N N . HIS A 1 317 ? 43.971 -1.777 -29.886 1.00 85.00 317 HIS A N 1
ATOM 2518 C CA . HIS A 1 317 ? 43.267 -1.717 -31.168 1.00 85.00 317 HIS A CA 1
ATOM 2519 C C . HIS A 1 317 ? 42.906 -3.110 -31.689 1.00 85.00 317 HIS A C 1
ATOM 2521 O O . HIS A 1 317 ? 41.781 -3.317 -32.141 1.00 85.00 317 HIS A O 1
ATOM 2527 N N . GLU A 1 318 ? 43.843 -4.058 -31.621 1.00 84.81 318 GLU A N 1
ATOM 2528 C CA . GLU A 1 318 ? 43.633 -5.458 -32.018 1.00 84.81 318 GLU A CA 1
ATOM 2529 C C . GLU A 1 318 ? 42.522 -6.135 -31.195 1.00 84.81 318 GLU A C 1
ATOM 2531 O O . GLU A 1 318 ? 41.780 -6.949 -31.735 1.00 84.81 318 GLU A O 1
ATOM 2536 N N . ASP A 1 319 ? 42.345 -5.745 -29.929 1.00 84.00 319 ASP A N 1
ATOM 2537 C CA . ASP A 1 319 ? 41.267 -6.236 -29.056 1.00 84.00 319 ASP A CA 1
ATOM 2538 C C . ASP A 1 319 ? 39.930 -5.476 -29.229 1.00 84.00 319 ASP A C 1
ATOM 2540 O O . ASP A 1 319 ? 38.918 -5.815 -28.601 1.00 84.00 319 ASP A O 1
ATOM 2544 N N . SER A 1 320 ? 39.902 -4.425 -30.055 1.00 89.56 320 SER A N 1
ATOM 2545 C CA . SER A 1 320 ? 38.710 -3.605 -30.284 1.00 89.56 320 SER A CA 1
ATOM 2546 C C . SER A 1 320 ? 37.748 -4.235 -31.299 1.00 89.56 320 SER A C 1
ATOM 2548 O O . SER A 1 320 ? 38.126 -5.042 -32.144 1.00 89.56 320 SER A O 1
ATOM 2550 N N . VAL A 1 321 ? 36.485 -3.799 -31.296 1.00 89.00 321 VAL A N 1
ATOM 2551 C CA . VAL A 1 321 ? 35.503 -4.199 -32.328 1.00 89.00 321 VAL A CA 1
ATOM 2552 C C . VAL A 1 321 ? 35.834 -3.655 -33.718 1.00 89.00 321 VAL A C 1
ATOM 2554 O O . VAL A 1 321 ? 35.243 -4.090 -34.700 1.00 89.00 321 VAL A O 1
ATOM 2557 N N . HIS A 1 322 ? 36.759 -2.699 -33.798 1.00 87.81 322 HIS A N 1
ATOM 2558 C CA . HIS A 1 322 ? 37.226 -2.098 -35.041 1.00 87.81 322 HIS A CA 1
ATOM 2559 C C . HIS A 1 322 ? 38.572 -2.676 -35.499 1.00 87.81 322 HIS A C 1
ATOM 2561 O O . HIS A 1 322 ? 39.165 -2.126 -36.419 1.00 87.81 322 HIS A O 1
ATOM 2567 N N . ALA A 1 323 ? 39.051 -3.778 -34.908 1.00 84.94 323 ALA A N 1
ATOM 2568 C CA . ALA A 1 323 ? 40.352 -4.367 -35.230 1.00 84.94 323 ALA A CA 1
ATOM 2569 C C . ALA A 1 323 ? 40.543 -4.663 -36.730 1.00 84.94 323 ALA A C 1
ATOM 2571 O O . ALA A 1 323 ? 41.643 -4.509 -37.255 1.00 84.94 323 ALA A O 1
ATOM 2572 N N . GLU A 1 324 ? 39.466 -5.041 -37.424 1.00 81.12 324 GLU A N 1
ATOM 2573 C CA . GLU A 1 324 ? 39.462 -5.343 -38.862 1.00 81.12 324 GLU A CA 1
ATOM 2574 C C . GLU A 1 324 ? 39.125 -4.127 -39.749 1.00 81.12 324 GLU A C 1
ATOM 2576 O O . GLU A 1 324 ? 39.035 -4.246 -40.973 1.00 81.12 324 GLU A O 1
ATOM 2581 N N . VAL A 1 325 ? 38.919 -2.944 -39.159 1.00 80.31 325 VAL A N 1
ATOM 2582 C CA . VAL A 1 325 ? 38.657 -1.699 -39.890 1.00 80.31 325 VAL A CA 1
ATOM 2583 C C . VAL A 1 325 ? 39.988 -0.993 -40.159 1.00 80.31 325 VAL A C 1
ATOM 2585 O O . VAL A 1 325 ? 40.626 -0.537 -39.211 1.00 80.31 325 VAL A O 1
ATOM 2588 N N . PRO A 1 326 ? 40.396 -0.816 -41.433 1.00 78.12 326 PRO A N 1
ATOM 2589 C CA . PRO A 1 326 ? 41.626 -0.097 -41.738 1.00 78.12 326 PRO A CA 1
ATOM 2590 C C . PRO A 1 326 ? 41.610 1.329 -41.184 1.00 78.12 326 PRO A C 1
ATOM 2592 O O . PRO A 1 326 ? 40.605 2.036 -41.318 1.00 78.12 326 PRO A O 1
ATOM 2595 N N . CYS A 1 327 ? 42.734 1.796 -40.637 1.00 76.75 327 CYS A N 1
ATOM 2596 C CA . CYS A 1 327 ? 42.870 3.096 -39.974 1.00 76.75 327 CYS A CA 1
ATOM 2597 C C . CYS A 1 327 ? 42.395 4.253 -40.870 1.00 76.75 327 CYS A C 1
ATOM 2599 O O . CYS A 1 327 ? 41.724 5.178 -40.412 1.00 76.75 327 CYS A O 1
ATOM 2601 N N . VAL A 1 328 ? 42.678 4.170 -42.174 1.00 73.62 328 VAL A N 1
ATOM 2602 C CA . VAL A 1 328 ? 42.302 5.177 -43.184 1.00 73.62 328 VAL A CA 1
ATOM 2603 C C . VAL A 1 328 ? 40.796 5.271 -43.449 1.00 73.62 328 VAL A C 1
ATOM 2605 O O . VAL A 1 328 ? 40.341 6.267 -44.010 1.00 73.62 328 VAL A O 1
ATOM 2608 N N . LYS A 1 329 ? 40.000 4.269 -43.044 1.00 72.44 329 LYS A N 1
ATOM 2609 C CA . LYS A 1 329 ? 38.531 4.353 -43.108 1.00 72.44 329 LYS A CA 1
ATOM 2610 C C . LYS A 1 329 ? 37.964 5.250 -42.007 1.00 72.44 329 LYS A C 1
ATOM 2612 O O . LYS A 1 329 ? 36.956 5.912 -42.235 1.00 72.44 329 LYS A O 1
ATOM 2617 N N . CYS A 1 330 ? 38.617 5.298 -40.847 1.00 75.06 330 CYS A N 1
ATOM 2618 C CA . CYS A 1 330 ? 38.243 6.177 -39.737 1.00 75.06 330 CYS A CA 1
ATOM 2619 C C . CYS A 1 330 ? 38.886 7.567 -39.876 1.00 75.06 330 CYS A C 1
ATOM 2621 O O . CYS A 1 330 ? 38.235 8.579 -39.615 1.00 75.06 330 CYS A O 1
ATOM 2623 N N . HIS A 1 331 ? 40.132 7.617 -40.354 1.00 75.75 331 HIS A N 1
ATOM 2624 C CA . HIS A 1 331 ? 40.904 8.835 -40.613 1.00 75.75 331 HIS A CA 1
ATOM 2625 C C . HIS A 1 331 ? 40.960 9.160 -42.114 1.00 75.75 331 HIS A C 1
ATOM 2627 O O . HIS A 1 331 ? 42.007 9.125 -42.763 1.00 75.75 331 HIS A O 1
ATOM 2633 N N . TYR A 1 332 ? 39.795 9.444 -42.697 1.00 64.56 332 TYR A N 1
ATOM 2634 C CA . TYR A 1 332 ? 39.653 9.708 -44.134 1.00 64.56 332 TYR A CA 1
ATOM 2635 C C . TYR A 1 332 ? 40.273 11.054 -44.572 1.00 64.56 332 TYR A C 1
ATOM 2637 O O . TYR A 1 332 ? 40.444 11.303 -45.765 1.00 64.56 332 TYR A O 1
ATOM 2645 N N . ASP A 1 333 ? 40.616 11.937 -43.639 1.00 57.81 333 ASP A N 1
ATOM 2646 C CA . ASP A 1 333 ? 41.256 13.239 -43.856 1.00 57.81 333 ASP A CA 1
ATOM 2647 C C . ASP A 1 333 ? 42.764 13.137 -44.152 1.00 57.81 333 ASP A C 1
ATOM 2649 O O . ASP A 1 333 ? 43.381 14.098 -44.615 1.00 57.81 333 ASP A O 1
ATOM 2653 N N . ILE A 1 334 ? 43.339 11.937 -44.014 1.00 60.41 334 ILE A N 1
ATOM 2654 C CA . ILE A 1 334 ? 44.727 11.621 -44.383 1.00 60.41 334 ILE A CA 1
ATOM 2655 C C . ILE A 1 334 ? 44.991 11.846 -45.893 1.00 60.41 334 ILE A C 1
ATOM 2657 O O . ILE A 1 334 ? 46.138 11.908 -46.320 1.00 60.41 334 ILE A O 1
ATOM 2661 N N . HIS A 1 335 ? 43.977 12.064 -46.736 1.00 51.84 335 HIS A N 1
ATOM 2662 C CA . HIS A 1 335 ? 44.137 12.042 -48.195 1.00 51.84 335 HIS A CA 1
ATOM 2663 C C . HIS A 1 335 ? 44.418 13.394 -48.869 1.00 51.84 335 HIS A C 1
ATOM 2665 O O . HIS A 1 335 ? 44.880 13.391 -50.009 1.00 51.84 335 HIS A O 1
ATOM 2671 N N . SER A 1 336 ? 44.179 14.548 -48.233 1.00 48.50 336 SER A N 1
ATOM 2672 C CA . SER A 1 336 ? 44.234 15.813 -48.991 1.00 48.50 336 SER A CA 1
ATOM 2673 C C . SER A 1 336 ? 45.546 16.585 -48.898 1.00 48.50 336 SER A C 1
ATOM 2675 O O . SER A 1 336 ? 45.775 17.414 -49.765 1.00 48.50 336 SER A O 1
ATOM 2677 N N . GLU A 1 337 ? 46.414 16.336 -47.908 1.00 49.62 337 GLU A N 1
ATOM 2678 C CA . GLU A 1 337 ? 47.705 17.050 -47.775 1.00 49.62 337 GLU A CA 1
ATOM 2679 C C . GLU A 1 337 ? 48.640 16.456 -46.692 1.00 49.62 337 GLU A C 1
ATOM 2681 O O . GLU A 1 337 ? 49.479 17.158 -46.130 1.00 49.62 337 GLU A O 1
ATOM 2686 N N . SER A 1 338 ? 48.501 15.167 -46.352 1.00 48.84 338 SER A N 1
ATOM 2687 C CA . SER A 1 338 ? 49.233 14.582 -45.221 1.00 48.84 338 SER A CA 1
ATOM 2688 C C . SER A 1 338 ? 50.704 14.253 -45.549 1.00 48.84 338 SER A C 1
ATOM 2690 O O . SER A 1 338 ? 51.041 13.621 -46.557 1.00 48.84 338 SER A O 1
ATOM 2692 N N . ASP A 1 339 ? 51.540 14.817 -44.679 1.00 54.34 339 ASP A N 1
ATOM 2693 C CA . ASP A 1 339 ? 52.941 14.609 -44.312 1.00 54.34 339 ASP A CA 1
ATOM 2694 C C . ASP A 1 339 ? 53.872 13.796 -45.239 1.00 54.34 339 ASP A C 1
ATOM 2696 O O . ASP A 1 339 ? 53.683 12.599 -45.471 1.00 54.34 339 ASP A O 1
ATOM 2700 N N . LYS A 1 340 ? 54.982 14.418 -45.675 1.00 54.62 340 LYS A N 1
ATOM 2701 C CA . LYS A 1 340 ? 56.091 13.715 -46.353 1.00 54.62 340 LYS A CA 1
ATOM 2702 C C . LYS A 1 340 ? 56.628 12.563 -45.502 1.00 54.62 340 LYS A C 1
ATOM 2704 O O . LYS A 1 340 ? 57.006 11.539 -46.061 1.00 54.62 340 LYS A O 1
ATOM 2709 N N . ALA A 1 341 ? 56.597 12.696 -44.174 1.00 54.34 341 ALA A N 1
ATOM 2710 C CA . ALA A 1 341 ? 57.050 11.658 -43.252 1.00 54.34 341 ALA A CA 1
ATOM 2711 C C . ALA A 1 341 ? 56.217 10.362 -43.333 1.00 54.34 341 ALA A C 1
ATOM 2713 O O . ALA A 1 341 ? 56.764 9.282 -43.139 1.00 54.34 341 ALA A O 1
ATOM 2714 N N . CYS A 1 342 ? 54.923 10.444 -43.674 1.00 52.88 342 CYS A N 1
ATOM 2715 C CA . CYS A 1 342 ? 54.068 9.263 -43.860 1.00 52.88 342 CYS A CA 1
ATOM 2716 C C . CYS A 1 342 ? 54.239 8.611 -45.244 1.00 52.88 342 CYS A C 1
ATOM 2718 O O . CYS A 1 342 ? 53.843 7.464 -45.434 1.00 52.88 342 CYS A O 1
ATOM 2720 N N . LYS A 1 343 ? 54.819 9.330 -46.214 1.00 54.59 343 LYS A N 1
ATOM 2721 C CA . LYS A 1 343 ? 55.017 8.866 -47.598 1.00 54.59 343 LYS A CA 1
ATOM 2722 C C . LYS A 1 343 ? 56.452 8.407 -47.879 1.00 54.59 343 LYS A C 1
ATOM 2724 O O . LYS A 1 343 ? 56.660 7.610 -48.788 1.00 54.59 343 LYS A O 1
ATOM 2729 N N . GLU A 1 344 ? 57.432 8.883 -47.107 1.00 61.47 344 GLU A N 1
ATOM 2730 C CA . GLU A 1 344 ? 58.865 8.633 -47.309 1.00 61.47 344 GLU A CA 1
ATOM 2731 C C . GLU A 1 344 ? 59.534 8.097 -46.022 1.00 61.47 344 GLU A C 1
ATOM 2733 O O . GLU A 1 344 ? 59.756 8.833 -45.060 1.00 61.47 344 GLU A O 1
ATOM 2738 N N . ILE A 1 345 ? 59.921 6.811 -46.020 1.00 55.38 345 ILE A N 1
ATOM 2739 C CA . ILE A 1 345 ? 60.524 6.108 -44.863 1.00 55.38 345 ILE A CA 1
ATOM 2740 C C . ILE A 1 345 ? 61.839 6.754 -44.367 1.00 55.38 345 ILE A C 1
ATOM 2742 O O . ILE A 1 345 ? 62.179 6.687 -43.186 1.00 55.38 345 ILE A O 1
ATOM 2746 N N . ASP A 1 346 ? 62.582 7.419 -45.255 1.00 61.09 346 ASP A N 1
ATOM 2747 C CA . ASP A 1 346 ? 63.860 8.061 -44.926 1.00 61.09 346 ASP A CA 1
ATOM 2748 C C . ASP A 1 346 ? 63.671 9.380 -44.165 1.00 61.09 346 ASP A C 1
ATOM 2750 O O . ASP A 1 346 ? 64.422 9.676 -43.231 1.00 61.09 346 ASP A O 1
ATOM 2754 N N . ALA A 1 347 ? 62.628 10.139 -44.510 1.00 58.44 347 ALA A N 1
ATOM 2755 C CA . ALA A 1 347 ? 62.208 11.328 -43.772 1.00 58.44 347 ALA A CA 1
ATOM 2756 C C . ALA A 1 347 ? 61.738 10.952 -42.351 1.00 58.44 347 ALA A C 1
ATOM 2758 O O . ALA A 1 347 ? 62.057 11.636 -41.376 1.00 58.44 347 ALA A O 1
ATOM 2759 N N . PHE A 1 348 ? 61.066 9.804 -42.223 1.00 56.56 348 PHE A N 1
ATOM 2760 C CA . PHE A 1 348 ? 60.651 9.216 -40.948 1.00 56.56 348 PHE A CA 1
ATOM 2761 C C . PHE A 1 348 ? 61.834 8.796 -40.056 1.00 56.56 348 PHE A C 1
ATOM 2763 O O . PHE A 1 348 ? 61.892 9.164 -38.879 1.00 56.56 348 PHE A O 1
ATOM 2770 N N . ASN A 1 349 ? 62.827 8.095 -40.610 1.00 60.03 349 ASN A N 1
ATOM 2771 C CA . ASN A 1 349 ? 64.021 7.690 -39.859 1.00 60.03 349 ASN A CA 1
ATOM 2772 C C . ASN A 1 349 ? 64.824 8.898 -39.333 1.00 60.03 349 ASN A C 1
ATOM 2774 O O . ASN A 1 349 ? 65.389 8.840 -38.239 1.00 60.03 349 ASN A O 1
ATOM 2778 N N . GLN A 1 350 ? 64.837 10.017 -40.068 1.00 63.09 350 GLN A N 1
ATOM 2779 C CA . GLN A 1 350 ? 65.461 11.271 -39.623 1.00 63.09 350 GLN A CA 1
ATOM 2780 C C . GLN A 1 350 ? 64.684 11.969 -38.495 1.00 63.09 350 GLN A C 1
ATOM 2782 O O . GLN A 1 350 ? 65.303 12.536 -37.595 1.00 63.09 350 GLN A O 1
ATOM 2787 N N . TYR A 1 351 ? 63.349 11.905 -38.502 1.00 58.97 351 TYR A N 1
ATOM 2788 C CA . TYR A 1 351 ? 62.512 12.436 -37.421 1.00 58.97 351 TYR A CA 1
ATOM 2789 C C . TYR A 1 351 ? 62.723 11.677 -36.098 1.00 58.97 351 TYR A C 1
ATOM 2791 O O . TYR A 1 351 ? 62.917 12.300 -35.049 1.00 58.97 351 TYR A O 1
ATOM 2799 N N . LEU A 1 352 ? 62.772 10.338 -36.148 1.00 56.69 352 LEU A N 1
ATOM 2800 C CA . LEU A 1 352 ? 63.063 9.496 -34.980 1.00 56.69 352 LEU A CA 1
ATOM 2801 C C . LEU A 1 352 ? 64.471 9.735 -34.414 1.00 56.69 352 LEU A C 1
ATOM 2803 O O . LEU A 1 352 ? 64.646 9.739 -33.197 1.00 56.69 352 LEU A O 1
ATOM 2807 N N . ALA A 1 353 ? 65.465 9.971 -35.278 1.00 62.44 353 ALA A N 1
ATOM 2808 C CA . ALA A 1 353 ? 66.838 10.276 -34.869 1.00 62.44 353 ALA A CA 1
ATOM 2809 C C . ALA A 1 353 ? 66.995 11.661 -34.205 1.00 62.44 353 ALA A C 1
ATOM 2811 O O . ALA A 1 353 ? 67.980 11.892 -33.507 1.00 62.44 353 ALA A O 1
ATOM 2812 N N . ALA A 1 354 ? 66.035 12.572 -34.402 1.00 61.22 354 ALA A N 1
ATOM 2813 C CA . ALA A 1 354 ? 66.031 13.927 -33.846 1.00 61.22 354 ALA A CA 1
ATOM 2814 C C . ALA A 1 354 ? 65.195 14.063 -32.553 1.00 61.22 354 ALA A C 1
ATOM 2816 O O . ALA A 1 354 ? 64.782 15.174 -32.206 1.00 61.22 354 ALA A O 1
ATOM 2817 N N . ASP A 1 355 ? 64.892 12.956 -31.861 1.00 56.81 355 ASP A N 1
ATOM 2818 C CA . ASP A 1 355 ? 64.055 12.914 -30.646 1.00 56.81 355 ASP A CA 1
ATOM 2819 C C . ASP A 1 355 ? 62.681 13.609 -30.809 1.00 56.81 355 ASP A C 1
ATOM 2821 O O . ASP A 1 355 ? 62.112 14.144 -29.856 1.00 56.81 355 ASP A O 1
ATOM 2825 N N . GLY A 1 356 ? 62.133 13.630 -32.031 1.00 54.50 356 GLY A N 1
ATOM 2826 C CA . GLY A 1 356 ? 60.850 14.274 -32.334 1.00 54.50 356 GLY A CA 1
ATOM 2827 C C . GLY A 1 356 ? 60.869 15.809 -32.288 1.00 54.50 356 GLY A C 1
ATOM 2828 O O . GLY A 1 356 ? 59.810 16.431 -32.242 1.00 54.50 356 GLY A O 1
ATOM 2829 N N . THR A 1 357 ? 62.051 16.438 -32.294 1.00 54.62 357 THR A N 1
ATOM 2830 C CA . THR A 1 357 ? 62.205 17.905 -32.182 1.00 54.62 357 THR A CA 1
ATOM 2831 C C . THR A 1 357 ? 62.281 18.640 -33.524 1.00 54.62 357 THR A C 1
ATOM 2833 O O . THR A 1 357 ? 62.259 19.875 -33.552 1.00 54.62 357 THR A O 1
ATOM 2836 N N . ASN A 1 358 ? 62.349 17.912 -34.643 1.00 56.66 358 ASN A N 1
ATOM 2837 C CA . ASN A 1 358 ? 62.410 18.520 -35.968 1.00 56.66 358 ASN A CA 1
ATOM 2838 C C . ASN A 1 358 ? 61.021 19.027 -36.405 1.00 56.66 358 ASN A C 1
ATOM 2840 O O . ASN A 1 358 ? 60.153 18.242 -36.782 1.00 56.66 358 ASN A O 1
ATOM 2844 N N . LYS A 1 359 ? 60.829 20.352 -36.361 1.00 54.00 359 LYS A N 1
ATOM 2845 C CA . LYS A 1 359 ? 59.575 21.040 -36.719 1.00 54.00 359 LYS A CA 1
ATOM 2846 C C . LYS A 1 359 ? 59.241 20.986 -38.215 1.00 54.00 359 LYS A C 1
ATOM 2848 O O . LYS A 1 359 ? 58.090 21.222 -38.564 1.00 54.00 359 LYS A O 1
ATOM 2853 N N . ASP A 1 360 ? 60.207 20.655 -39.071 1.00 50.75 360 ASP A N 1
ATOM 2854 C CA . ASP A 1 360 ? 60.015 20.571 -40.526 1.00 50.75 360 ASP A CA 1
ATOM 2855 C C . ASP A 1 360 ? 59.417 19.215 -40.977 1.00 50.75 360 ASP A C 1
ATOM 2857 O O . ASP A 1 360 ? 59.089 19.042 -42.148 1.00 50.75 360 ASP A O 1
ATOM 2861 N N . LEU A 1 361 ? 59.261 18.259 -40.048 1.00 52.19 361 LEU A N 1
ATOM 2862 C CA . LEU A 1 361 ? 58.709 16.899 -40.233 1.00 52.19 361 LEU A CA 1
ATOM 2863 C C . LEU A 1 361 ? 57.477 16.665 -39.330 1.00 52.19 361 LEU A C 1
ATOM 2865 O O . LEU A 1 361 ? 57.258 15.584 -38.792 1.00 52.19 361 LEU A O 1
ATOM 2869 N N . ALA A 1 362 ? 56.738 17.740 -39.081 1.00 50.75 362 ALA A N 1
ATOM 2870 C CA . ALA A 1 362 ? 55.658 17.833 -38.114 1.00 50.75 362 ALA A CA 1
ATOM 2871 C C . ALA A 1 362 ? 54.336 17.216 -38.619 1.00 50.75 362 ALA A C 1
ATOM 2873 O O . ALA A 1 362 ? 53.745 17.731 -39.570 1.00 50.75 362 ALA A O 1
ATOM 2874 N N . CYS A 1 363 ? 53.814 16.200 -37.917 1.00 53.91 363 CYS A N 1
ATOM 2875 C CA . CYS A 1 363 ? 52.477 15.657 -38.173 1.00 53.91 363 CYS A CA 1
ATOM 2876 C C . CYS A 1 363 ? 51.395 16.710 -37.920 1.00 53.91 363 CYS A C 1
ATOM 2878 O O . CYS A 1 363 ? 51.263 17.232 -36.811 1.00 53.91 363 CYS A O 1
ATOM 2880 N N . LYS A 1 364 ? 50.604 17.010 -38.953 1.00 55.78 364 LYS A N 1
ATOM 2881 C CA . LYS A 1 364 ? 49.395 17.830 -38.829 1.00 55.78 364 LYS A CA 1
ATOM 2882 C C . LYS A 1 364 ? 48.351 17.073 -38.004 1.00 55.78 364 LYS A C 1
ATOM 2884 O O . LYS A 1 364 ? 48.212 15.862 -38.161 1.00 55.78 364 LYS A O 1
ATOM 2889 N N . ASP A 1 365 ? 47.614 17.790 -37.159 1.00 56.19 365 ASP A N 1
ATOM 2890 C CA . ASP A 1 365 ? 46.519 17.200 -36.389 1.00 56.19 365 ASP A CA 1
ATOM 2891 C C . ASP A 1 365 ? 45.468 16.596 -37.329 1.00 56.19 365 ASP A C 1
ATOM 2893 O O . ASP A 1 365 ? 45.019 17.249 -38.277 1.00 56.19 365 ASP A O 1
ATOM 2897 N N . LEU A 1 366 ? 45.084 15.350 -37.047 1.00 60.31 366 LEU A N 1
ATOM 2898 C CA . LEU A 1 366 ? 43.972 14.690 -37.722 1.00 60.31 366 LEU A CA 1
ATOM 2899 C C . LEU A 1 366 ? 42.651 15.282 -37.232 1.00 60.31 366 LEU A C 1
ATOM 2901 O O . LEU A 1 366 ? 42.484 15.577 -36.042 1.00 60.31 366 LEU A O 1
ATOM 2905 N N . GLU A 1 367 ? 41.693 15.424 -38.143 1.00 65.12 367 GLU A N 1
ATOM 2906 C CA . GLU A 1 367 ? 40.318 15.717 -37.768 1.00 65.12 367 GLU A CA 1
ATOM 2907 C C . GLU A 1 367 ? 39.781 14.611 -36.839 1.00 65.12 367 GLU A C 1
ATOM 2909 O O . GLU A 1 367 ? 40.104 13.428 -37.002 1.00 65.12 367 GLU A O 1
ATOM 2914 N N . PRO A 1 368 ? 38.925 14.958 -35.858 1.00 70.25 368 PRO A N 1
ATOM 2915 C CA . PRO A 1 368 ? 38.212 13.961 -35.074 1.00 70.25 368 PRO A CA 1
ATOM 2916 C C . PRO A 1 368 ? 37.434 12.993 -35.974 1.00 70.25 368 PRO A C 1
ATOM 2918 O O . PRO A 1 368 ? 36.740 13.415 -36.904 1.00 70.25 368 PRO A O 1
ATOM 2921 N N . VAL A 1 369 ? 37.514 11.697 -35.659 1.00 76.38 369 VAL A N 1
ATOM 2922 C CA . VAL A 1 369 ? 36.831 10.633 -36.407 1.00 76.38 369 VAL A CA 1
ATOM 2923 C C . VAL A 1 369 ? 35.325 10.891 -36.437 1.00 76.38 369 VAL A C 1
ATOM 2925 O O . VAL A 1 369 ? 34.666 10.999 -35.399 1.00 76.38 369 VAL A O 1
ATOM 2928 N N . LYS A 1 370 ? 34.759 10.948 -37.645 1.00 78.44 370 LYS A N 1
ATOM 2929 C CA . LYS A 1 370 ? 33.319 11.136 -37.853 1.00 78.44 370 LYS A CA 1
ATOM 2930 C C . LYS A 1 370 ? 32.623 9.781 -37.880 1.00 78.44 370 LYS A C 1
ATOM 2932 O O . LYS A 1 370 ? 32.453 9.180 -38.937 1.00 78.44 370 LYS A O 1
ATOM 2937 N N . CYS A 1 371 ? 32.176 9.334 -36.706 1.00 82.75 371 CYS A N 1
ATOM 2938 C CA . CYS A 1 371 ? 31.504 8.042 -36.518 1.00 82.75 371 CYS A CA 1
ATOM 2939 C C . CYS A 1 371 ? 30.279 7.861 -37.438 1.00 82.75 371 CYS A C 1
ATOM 2941 O O . CYS A 1 371 ? 29.989 6.742 -37.851 1.00 82.75 371 CYS A O 1
ATOM 2943 N N . ALA A 1 372 ? 29.609 8.953 -37.832 1.00 77.88 372 ALA A N 1
ATOM 2944 C CA . ALA A 1 372 ? 28.438 8.944 -38.715 1.00 77.88 372 ALA A CA 1
ATOM 2945 C C . ALA A 1 372 ? 28.704 8.341 -40.104 1.00 77.88 372 ALA A C 1
ATOM 2947 O O . ALA A 1 372 ? 27.757 7.989 -40.799 1.00 77.88 372 ALA A O 1
ATOM 2948 N N . ALA A 1 373 ? 29.973 8.218 -40.513 1.00 71.81 373 ALA A N 1
ATOM 2949 C CA . ALA A 1 373 ? 30.340 7.557 -41.762 1.00 71.81 373 ALA A CA 1
ATOM 2950 C C . ALA A 1 373 ? 29.903 6.080 -41.800 1.00 71.81 373 ALA A C 1
ATOM 2952 O O . ALA A 1 373 ? 29.569 5.584 -42.873 1.00 71.81 373 ALA A O 1
ATOM 2953 N N . CYS A 1 374 ? 29.869 5.413 -40.640 1.00 74.12 374 CYS A N 1
ATOM 2954 C CA . CYS A 1 374 ? 29.426 4.023 -40.492 1.00 74.12 374 CYS A CA 1
ATOM 2955 C C . CYS A 1 374 ? 28.222 3.883 -39.538 1.00 74.12 374 CYS A C 1
ATOM 2957 O O . CYS A 1 374 ? 27.393 3.003 -39.728 1.00 74.12 374 CYS A O 1
ATOM 2959 N N . HIS A 1 375 ? 28.091 4.773 -38.550 1.00 81.00 375 HIS A N 1
ATOM 2960 C CA . HIS A 1 375 ? 27.058 4.763 -37.504 1.00 81.00 375 HIS A CA 1
ATOM 2961 C C . HIS A 1 375 ? 26.088 5.944 -37.647 1.00 81.00 375 HIS A C 1
ATOM 2963 O O . HIS A 1 375 ? 25.847 6.697 -36.702 1.00 81.00 375 HIS A O 1
ATOM 2969 N N . GLU A 1 376 ? 25.572 6.174 -38.859 1.00 80.75 376 GLU A N 1
ATOM 2970 C CA . GLU A 1 376 ? 24.680 7.309 -39.155 1.00 80.75 376 GLU A CA 1
ATOM 2971 C C . GLU A 1 376 ? 23.463 7.335 -38.212 1.00 80.75 376 GLU A C 1
ATOM 2973 O O . GLU A 1 376 ? 23.079 8.400 -37.727 1.00 80.75 376 GLU A O 1
ATOM 2978 N N . GLY A 1 377 ? 22.875 6.169 -37.919 1.00 79.69 377 GLY A N 1
ATOM 2979 C CA . GLY A 1 377 ? 21.699 6.048 -37.056 1.00 79.69 377 GLY A CA 1
ATOM 2980 C C . GLY A 1 377 ? 21.977 6.456 -35.610 1.00 79.69 377 GLY A C 1
ATOM 2981 O O . GLY A 1 377 ? 21.267 7.297 -35.057 1.00 79.69 377 GLY A O 1
ATOM 2982 N N . GLU A 1 378 ? 23.030 5.902 -35.012 1.00 89.38 378 GLU A N 1
ATOM 2983 C CA . GLU A 1 378 ? 23.430 6.180 -33.632 1.00 89.38 378 GLU A CA 1
ATOM 2984 C C . GLU A 1 378 ? 23.885 7.631 -33.463 1.00 89.38 378 GLU A C 1
ATOM 2986 O O . GLU A 1 378 ? 23.526 8.266 -32.471 1.00 89.38 378 GLU A O 1
ATOM 2991 N N . VAL A 1 379 ? 24.624 8.180 -34.436 1.00 87.19 379 VAL A N 1
ATOM 2992 C CA . VAL A 1 379 ? 25.044 9.588 -34.394 1.00 87.19 379 VAL A CA 1
ATOM 2993 C C . VAL A 1 379 ? 23.849 10.521 -34.539 1.00 87.19 379 VAL A C 1
ATOM 2995 O O . VAL A 1 379 ? 23.727 11.457 -33.760 1.00 87.19 379 VAL A O 1
ATOM 2998 N N . THR A 1 380 ? 22.906 10.227 -35.438 1.00 86.06 380 THR A N 1
ATOM 2999 C CA . THR A 1 380 ? 21.672 11.023 -35.557 1.00 86.06 380 THR A CA 1
ATOM 3000 C C . THR A 1 380 ? 20.869 11.011 -34.250 1.00 86.06 380 THR A C 1
ATOM 3002 O O . THR A 1 380 ? 20.338 12.039 -33.830 1.00 86.06 380 THR A O 1
ATOM 3005 N N . ALA A 1 381 ? 20.792 9.859 -33.576 1.00 87.62 381 ALA A N 1
ATOM 3006 C CA . ALA A 1 381 ? 20.139 9.746 -32.274 1.00 87.62 381 ALA A CA 1
ATOM 3007 C C . ALA A 1 381 ? 20.872 10.554 -31.187 1.00 87.62 381 ALA A C 1
ATOM 3009 O O . ALA A 1 381 ? 20.217 11.269 -30.422 1.00 87.62 381 ALA A O 1
ATOM 3010 N N . TYR A 1 382 ? 22.208 10.483 -31.154 1.00 93.56 382 TYR A N 1
ATOM 3011 C CA . TYR A 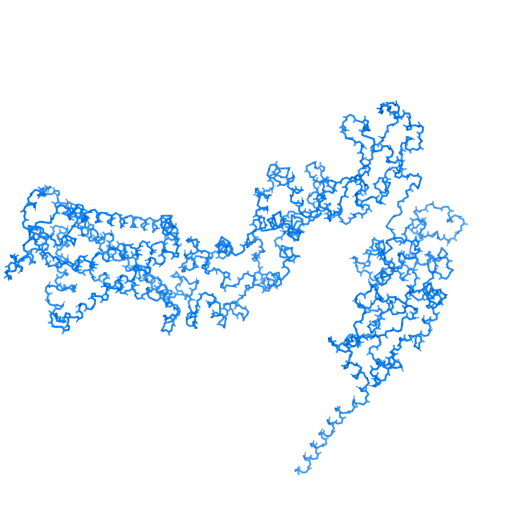1 382 ? 23.054 11.267 -30.251 1.00 93.56 382 TYR A CA 1
ATOM 3012 C C . TYR A 1 382 ? 22.894 12.766 -30.475 1.00 93.56 382 TYR A C 1
ATOM 3014 O O . TYR A 1 382 ? 22.642 13.486 -29.512 1.00 93.56 382 TYR A O 1
ATOM 3022 N N . ASP A 1 383 ? 22.942 13.233 -31.718 1.00 91.31 383 ASP A N 1
ATOM 3023 C CA . ASP A 1 383 ? 22.782 14.647 -32.064 1.00 91.31 383 ASP A CA 1
ATOM 3024 C C . ASP A 1 383 ? 21.405 15.187 -31.638 1.00 91.31 383 ASP A C 1
ATOM 3026 O O . ASP A 1 383 ? 21.280 16.341 -31.226 1.00 91.31 383 ASP A O 1
ATOM 3030 N N . ALA A 1 384 ? 20.367 14.341 -31.663 1.00 91.19 384 ALA A N 1
ATOM 3031 C CA . ALA A 1 384 ? 19.031 14.683 -31.177 1.00 91.19 384 ALA A CA 1
ATOM 3032 C C . ALA A 1 384 ? 18.902 14.673 -29.637 1.00 91.19 384 ALA A C 1
ATOM 3034 O O . ALA A 1 384 ? 17.962 15.271 -29.099 1.00 91.19 384 ALA A O 1
ATOM 3035 N N . SER A 1 385 ? 19.816 14.008 -28.925 1.00 94.56 385 SER A N 1
ATOM 3036 C CA . SER A 1 385 ? 19.835 13.916 -27.459 1.00 94.56 385 SER A CA 1
ATOM 3037 C C . SER A 1 385 ? 20.239 15.234 -26.790 1.00 94.56 385 SER A C 1
ATOM 3039 O O . SER A 1 385 ? 20.779 16.144 -27.419 1.00 94.56 385 SER A O 1
ATOM 3041 N N . THR A 1 386 ? 20.037 15.342 -25.477 1.00 91.25 386 THR A N 1
ATOM 3042 C CA . THR A 1 386 ? 20.538 16.483 -24.697 1.00 91.25 386 THR A CA 1
ATOM 3043 C C . THR A 1 386 ? 22.062 16.564 -24.709 1.00 91.25 386 THR A C 1
ATOM 3045 O O . THR A 1 386 ? 22.597 17.666 -24.789 1.00 91.25 386 THR A O 1
ATOM 3048 N N . HIS A 1 387 ? 22.766 15.427 -24.675 1.00 91.62 387 HIS A N 1
ATOM 3049 C CA . HIS A 1 387 ? 24.229 15.419 -24.756 1.00 91.62 387 HIS A CA 1
ATOM 3050 C C . HIS A 1 387 ? 24.718 15.962 -26.103 1.00 91.62 387 HIS A C 1
ATOM 3052 O O . HIS A 1 387 ? 25.577 16.839 -26.112 1.00 91.62 387 HIS A O 1
ATOM 3058 N N . GLY A 1 388 ? 24.131 15.520 -27.220 1.00 91.31 388 GLY A N 1
ATOM 3059 C CA . GLY A 1 388 ? 24.508 15.994 -28.556 1.00 91.31 388 GLY A CA 1
ATOM 3060 C C . GLY A 1 388 ? 24.150 17.458 -28.805 1.00 91.31 388 GLY A C 1
ATOM 3061 O O . GLY A 1 388 ? 24.983 18.208 -29.312 1.00 91.31 388 GLY A O 1
ATOM 3062 N N . LYS A 1 389 ? 22.966 17.907 -28.364 1.00 91.44 389 LYS A N 1
ATOM 3063 C CA . LYS A 1 389 ? 22.559 19.323 -28.445 1.00 91.44 389 LYS A CA 1
ATOM 3064 C C . LYS A 1 389 ? 23.538 20.241 -27.705 1.00 91.44 389 LYS A C 1
ATOM 3066 O O . LYS A 1 389 ? 24.010 21.216 -28.280 1.00 91.44 389 LYS A O 1
ATOM 3071 N N . LEU A 1 390 ? 23.899 19.899 -26.466 1.00 89.56 390 LEU A N 1
ATOM 3072 C CA . LEU A 1 390 ? 24.873 20.670 -25.682 1.00 89.56 390 LEU A CA 1
ATOM 3073 C C . LEU A 1 390 ? 26.289 20.580 -26.274 1.00 89.56 390 LEU A C 1
ATOM 3075 O O . LEU A 1 390 ? 27.018 21.570 -26.303 1.00 89.56 390 LEU A O 1
ATOM 3079 N N . MET A 1 391 ? 26.675 19.423 -26.818 1.00 88.62 391 MET A N 1
ATOM 3080 C CA . MET A 1 391 ? 27.962 19.261 -27.499 1.00 88.62 391 MET A CA 1
ATOM 3081 C C . MET A 1 391 ? 28.061 20.172 -28.733 1.00 88.62 391 MET A C 1
ATOM 3083 O O . MET A 1 391 ? 29.100 20.792 -28.966 1.00 88.62 391 MET A O 1
ATOM 3087 N N . ALA A 1 392 ? 26.973 20.325 -29.496 1.00 88.38 392 ALA A N 1
ATOM 3088 C CA . ALA A 1 392 ? 26.903 21.253 -30.626 1.00 88.38 392 ALA A CA 1
ATOM 3089 C C . ALA A 1 392 ? 27.050 22.727 -30.195 1.00 88.38 392 ALA A C 1
ATOM 3091 O O . ALA A 1 392 ? 27.612 23.539 -30.934 1.00 88.38 392 ALA A O 1
ATOM 3092 N N . GLU A 1 393 ? 26.631 23.062 -28.972 1.00 89.19 393 GLU A N 1
ATOM 3093 C CA . GLU A 1 393 ? 26.849 24.367 -28.331 1.00 89.19 393 GLU A CA 1
ATOM 3094 C C . GLU A 1 393 ? 28.288 24.554 -27.797 1.00 89.19 393 GLU A C 1
ATOM 3096 O O . GLU A 1 393 ? 28.608 25.600 -27.229 1.00 89.19 393 GLU A O 1
ATOM 3101 N N . LYS A 1 394 ? 29.189 23.590 -28.054 1.00 85.12 394 LYS A N 1
ATOM 3102 C CA . LYS A 1 394 ? 30.600 23.552 -27.616 1.00 85.12 394 LYS A CA 1
ATOM 3103 C C . LYS A 1 394 ? 30.773 23.486 -26.106 1.00 85.12 394 LYS A C 1
ATOM 3105 O O . LYS A 1 394 ? 31.748 23.996 -25.548 1.00 85.12 394 LYS A O 1
ATOM 3110 N N . ASP A 1 395 ? 29.830 22.834 -25.457 1.00 80.88 395 ASP A N 1
ATOM 3111 C CA . ASP A 1 395 ? 29.900 22.560 -24.045 1.00 80.88 395 ASP A CA 1
ATOM 3112 C C . ASP A 1 395 ? 30.924 21.444 -23.750 1.00 80.88 395 ASP A C 1
ATOM 3114 O O . ASP A 1 395 ? 30.799 20.318 -24.225 1.00 80.88 395 ASP A O 1
ATOM 3118 N N . GLY A 1 396 ? 31.963 21.761 -22.973 1.00 75.25 396 GLY A N 1
ATOM 3119 C CA . GLY A 1 396 ? 33.054 20.833 -22.654 1.00 75.25 396 GLY A CA 1
ATOM 3120 C C . GLY A 1 396 ? 32.776 19.856 -21.505 1.00 75.25 396 GLY A C 1
ATOM 3121 O O . GLY A 1 396 ? 33.613 18.989 -21.243 1.00 75.25 396 GLY A O 1
ATOM 3122 N N . ASP A 1 397 ? 31.646 19.981 -20.803 1.00 82.00 397 ASP A N 1
ATOM 3123 C CA . ASP A 1 397 ? 31.318 19.093 -19.677 1.00 82.00 397 ASP A CA 1
ATOM 3124 C C . ASP A 1 397 ? 30.379 17.942 -20.058 1.00 82.00 397 ASP A C 1
ATOM 3126 O O . ASP A 1 397 ? 30.074 17.106 -19.204 1.00 82.00 397 ASP A O 1
ATOM 3130 N N . VAL A 1 398 ? 29.923 17.881 -21.312 1.00 87.06 398 VAL A N 1
ATOM 3131 C CA . VAL A 1 398 ? 29.075 16.793 -21.817 1.00 87.06 398 VAL A CA 1
ATOM 3132 C C . VAL A 1 398 ? 29.899 15.696 -22.498 1.00 87.06 398 VAL A C 1
ATOM 3134 O O . VAL A 1 398 ? 30.927 15.992 -23.108 1.00 87.06 398 VAL A O 1
ATOM 3137 N N . PRO A 1 399 ? 29.482 14.421 -22.401 1.00 90.44 399 PRO A N 1
ATOM 3138 C CA . PRO A 1 399 ? 30.230 13.312 -22.983 1.00 90.44 399 PRO A CA 1
ATOM 3139 C C . PRO A 1 399 ? 30.028 13.231 -24.500 1.00 90.44 399 PRO A C 1
ATOM 3141 O O . PRO A 1 399 ? 28.910 13.373 -24.999 1.00 90.44 399 PRO A O 1
ATOM 3144 N N . SER A 1 400 ? 31.105 12.948 -25.229 1.00 89.19 400 SER A N 1
ATOM 3145 C CA . SER A 1 400 ? 31.113 12.568 -26.645 1.00 89.19 400 SER A CA 1
ATOM 3146 C C . SER A 1 400 ? 31.008 11.047 -26.827 1.00 89.19 400 SER A C 1
ATOM 3148 O O . SER A 1 400 ? 31.044 10.278 -25.865 1.00 89.19 400 SER A O 1
ATOM 3150 N N . CYS A 1 401 ? 30.943 10.585 -28.080 1.00 89.12 401 CYS A N 1
ATOM 3151 C CA . CYS A 1 401 ? 30.918 9.154 -28.403 1.00 89.12 401 CYS A CA 1
ATOM 3152 C C . CYS A 1 401 ? 32.105 8.392 -27.783 1.00 89.12 401 CYS A C 1
ATOM 3154 O O . CYS A 1 401 ? 31.921 7.303 -27.242 1.00 89.12 401 CYS A O 1
ATOM 3156 N N . VAL A 1 402 ? 33.308 8.977 -27.818 1.00 88.69 402 VAL A N 1
ATOM 3157 C CA . VAL A 1 402 ? 34.539 8.324 -27.337 1.00 88.69 402 VAL A CA 1
ATOM 3158 C C . VAL A 1 402 ? 34.683 8.344 -25.817 1.00 88.69 402 VAL A C 1
ATOM 3160 O O . VAL A 1 402 ? 35.418 7.525 -25.272 1.00 88.69 402 VAL A O 1
ATOM 3163 N N . ASP A 1 403 ? 33.972 9.240 -25.129 1.00 89.19 403 ASP A N 1
ATOM 3164 C CA . ASP A 1 403 ? 33.925 9.248 -23.664 1.00 89.19 403 ASP A CA 1
ATOM 3165 C C . ASP A 1 403 ? 33.074 8.079 -23.142 1.00 89.19 403 ASP A C 1
ATOM 3167 O O . ASP A 1 403 ? 33.335 7.557 -22.064 1.00 89.19 403 ASP A O 1
ATOM 3171 N N . CYS A 1 404 ? 32.095 7.614 -23.932 1.00 90.50 404 CYS A N 1
ATOM 3172 C CA . CYS A 1 404 ? 31.267 6.458 -23.585 1.00 90.50 404 CYS A CA 1
ATOM 3173 C C . CYS A 1 404 ? 31.794 5.129 -24.141 1.00 90.50 404 CYS A C 1
ATOM 3175 O O . CYS A 1 404 ? 31.695 4.114 -23.456 1.00 90.50 404 CYS A O 1
ATOM 3177 N N . HIS A 1 405 ? 32.331 5.108 -25.365 1.00 90.44 405 HIS A N 1
ATOM 3178 C CA . HIS A 1 405 ? 32.724 3.877 -26.075 1.00 90.44 405 HIS A CA 1
ATOM 3179 C C . HIS A 1 405 ? 34.234 3.613 -26.096 1.00 90.44 405 HIS A C 1
ATOM 3181 O O . HIS A 1 405 ? 34.652 2.552 -26.549 1.00 90.44 405 HIS A O 1
ATOM 3187 N N . GLY A 1 406 ? 35.065 4.540 -25.619 1.00 85.94 406 GLY A N 1
ATOM 3188 C CA . GLY A 1 406 ? 36.518 4.469 -25.788 1.00 85.94 406 GLY A CA 1
ATOM 3189 C C . GLY A 1 406 ? 36.977 5.017 -27.143 1.00 85.94 406 GLY A C 1
ATOM 3190 O O . GLY A 1 406 ? 36.170 5.426 -27.976 1.00 85.94 406 GLY A O 1
ATOM 3191 N N . LYS A 1 407 ? 38.298 5.076 -27.344 1.00 84.31 407 LYS A N 1
ATOM 3192 C CA . LYS A 1 407 ? 38.917 5.654 -28.553 1.00 84.31 407 LYS A CA 1
ATOM 3193 C C . LYS A 1 407 ? 39.273 4.556 -29.557 1.00 84.31 407 LYS A C 1
ATOM 3195 O O . LYS A 1 407 ? 38.420 4.100 -30.300 1.00 84.31 407 LYS A O 1
ATOM 3200 N N . HIS A 1 408 ? 40.528 4.106 -29.549 1.00 85.19 408 HIS A N 1
ATOM 3201 C CA . HIS A 1 408 ? 40.994 2.967 -30.349 1.00 85.19 408 HIS A CA 1
ATOM 3202 C C . HIS A 1 408 ? 40.756 1.622 -29.652 1.00 85.19 408 HIS A C 1
ATOM 3204 O O . HIS A 1 408 ? 41.005 0.585 -30.240 1.00 85.19 408 HIS A O 1
ATOM 3210 N N . ASN A 1 409 ? 40.260 1.640 -28.414 1.00 86.69 409 ASN A N 1
ATOM 3211 C CA . ASN A 1 409 ? 40.001 0.475 -27.574 1.00 86.69 409 ASN A CA 1
ATOM 3212 C C . ASN A 1 409 ? 38.494 0.226 -27.391 1.00 86.69 409 ASN A C 1
ATOM 3214 O O . ASN A 1 409 ? 38.049 -0.159 -26.311 1.00 86.69 409 ASN A O 1
ATOM 3218 N N . THR A 1 410 ? 37.682 0.514 -28.412 1.00 90.12 410 THR A N 1
ATOM 3219 C CA . THR A 1 410 ? 36.229 0.331 -28.329 1.00 90.12 410 THR A CA 1
ATOM 3220 C C . THR A 1 410 ? 35.879 -1.148 -28.250 1.00 90.12 410 THR A C 1
ATOM 3222 O O . THR A 1 410 ? 36.082 -1.899 -29.200 1.00 90.12 410 THR A O 1
ATOM 3225 N N . LEU A 1 411 ? 35.339 -1.573 -27.108 1.00 91.94 411 LEU A N 1
ATOM 3226 C CA . LEU A 1 411 ? 34.996 -2.967 -26.836 1.00 91.94 411 LEU A CA 1
ATOM 3227 C C . LEU A 1 411 ? 33.503 -3.231 -27.035 1.00 91.94 411 LEU A C 1
ATOM 3229 O O . LEU A 1 411 ? 32.654 -2.405 -26.695 1.00 91.94 411 LEU A O 1
ATOM 3233 N N . SER A 1 412 ? 33.174 -4.442 -27.486 1.00 90.06 412 SER A N 1
ATOM 3234 C CA . SER A 1 412 ? 31.788 -4.894 -27.639 1.00 90.06 412 SER A CA 1
ATOM 3235 C C . SER A 1 412 ? 31.030 -4.804 -26.317 1.00 90.06 412 SER A C 1
ATOM 3237 O O . SER A 1 412 ? 31.556 -5.195 -25.277 1.00 90.06 412 SER A O 1
ATOM 3239 N N . LYS A 1 413 ? 29.751 -4.411 -26.357 1.00 88.19 413 LYS A N 1
ATOM 3240 C CA . LYS A 1 413 ? 28.858 -4.411 -25.181 1.00 88.19 413 LYS A CA 1
ATOM 3241 C C . LYS A 1 413 ? 28.693 -5.786 -24.514 1.00 88.19 413 LYS A C 1
ATOM 3243 O O . LYS A 1 413 ? 28.141 -5.874 -23.424 1.00 88.19 413 LYS A O 1
ATOM 3248 N N . LYS A 1 414 ? 29.110 -6.869 -25.186 1.00 88.56 414 LYS A N 1
ATOM 3249 C CA . LYS A 1 414 ? 29.132 -8.238 -24.642 1.00 88.56 414 LYS A CA 1
ATOM 3250 C C . LYS A 1 414 ? 30.397 -8.533 -23.825 1.00 88.56 414 LYS A C 1
ATOM 3252 O O . LYS A 1 414 ? 30.410 -9.495 -23.065 1.00 88.56 414 LYS A O 1
ATOM 3257 N N . ASN A 1 415 ? 31.453 -7.735 -23.982 1.00 92.31 415 ASN A N 1
ATOM 3258 C CA . ASN A 1 415 ? 32.700 -7.886 -23.244 1.00 92.31 415 ASN A CA 1
ATOM 3259 C C . ASN A 1 415 ? 32.566 -7.232 -21.862 1.00 92.31 415 ASN A C 1
ATOM 3261 O O . ASN A 1 415 ? 32.242 -6.052 -21.767 1.00 92.31 415 ASN A O 1
ATOM 3265 N N . VAL A 1 416 ? 32.867 -7.981 -20.799 1.00 92.44 416 VAL A N 1
ATOM 3266 C CA . VAL A 1 416 ? 32.786 -7.529 -19.397 1.00 92.44 416 VAL A CA 1
ATOM 3267 C C . VAL A 1 416 ? 33.693 -6.338 -19.066 1.00 92.44 416 VAL A C 1
ATOM 3269 O O . VAL A 1 416 ? 33.440 -5.637 -18.090 1.00 92.44 416 VAL A O 1
ATOM 3272 N N . GLN A 1 417 ? 34.742 -6.106 -19.860 1.00 91.38 417 GLN A N 1
ATOM 3273 C CA . GLN A 1 417 ? 35.654 -4.967 -19.718 1.00 91.38 417 GLN A CA 1
ATOM 3274 C C . GLN A 1 417 ? 35.151 -3.707 -20.439 1.00 91.38 417 GLN A C 1
ATOM 3276 O O . GLN A 1 417 ? 35.705 -2.631 -20.236 1.00 91.38 417 GLN A O 1
ATOM 3281 N N . SER A 1 418 ? 34.111 -3.811 -21.276 1.00 93.62 418 SER A N 1
ATOM 3282 C CA . SER A 1 418 ? 33.537 -2.654 -21.968 1.00 93.62 418 SER A CA 1
ATOM 3283 C C . SER A 1 418 ? 32.841 -1.723 -20.979 1.00 93.62 418 SER A C 1
ATOM 3285 O O . SER A 1 418 ? 32.071 -2.171 -20.128 1.00 93.62 418 SER A O 1
ATOM 3287 N N . SER A 1 419 ? 33.033 -0.415 -21.132 1.00 93.00 419 SER A N 1
ATOM 3288 C CA . SER A 1 419 ? 32.289 0.619 -20.396 1.00 93.00 419 SER A CA 1
ATOM 3289 C C . SER A 1 419 ? 30.772 0.509 -20.597 1.00 93.00 419 SER A C 1
ATOM 3291 O O . SER A 1 419 ? 29.999 0.860 -19.711 1.00 93.00 419 SER A O 1
ATOM 3293 N N . THR A 1 420 ? 30.336 -0.023 -21.744 1.00 93.50 420 THR A N 1
ATOM 3294 C CA . THR A 1 420 ? 28.917 -0.193 -22.101 1.00 93.50 420 THR A CA 1
ATOM 3295 C C . THR A 1 420 ? 28.357 -1.576 -21.764 1.00 93.50 420 THR A C 1
ATOM 3297 O O . THR A 1 420 ? 27.199 -1.871 -22.068 1.00 93.50 420 THR A O 1
ATOM 3300 N N . PHE A 1 421 ? 29.151 -2.437 -21.122 1.00 94.94 421 PHE A N 1
ATOM 3301 C CA . PHE A 1 421 ? 28.652 -3.691 -20.570 1.00 94.94 421 PHE A CA 1
ATOM 3302 C C . PHE A 1 421 ? 27.595 -3.398 -19.490 1.00 94.94 421 PHE A C 1
ATOM 3304 O O . PHE A 1 421 ? 27.850 -2.536 -18.650 1.00 94.94 421 PHE A O 1
ATOM 3311 N N . PRO A 1 422 ? 26.442 -4.098 -19.436 1.00 94.25 422 PRO A N 1
ATOM 3312 C CA . PRO A 1 422 ? 25.319 -3.719 -18.568 1.00 94.25 422 PRO A CA 1
ATOM 3313 C C . PRO A 1 422 ? 25.684 -3.442 -17.103 1.00 94.25 422 PRO A C 1
ATOM 3315 O O . PRO A 1 422 ? 25.201 -2.473 -16.527 1.00 94.25 422 PRO A O 1
ATOM 3318 N N . LYS A 1 423 ? 26.584 -4.241 -16.511 1.00 94.94 423 LYS A N 1
ATOM 3319 C CA . LYS A 1 423 ? 27.051 -4.045 -15.127 1.00 94.94 423 LYS A CA 1
ATOM 3320 C C . LYS A 1 423 ? 27.858 -2.751 -14.929 1.00 94.94 423 LYS A C 1
ATOM 3322 O O . LYS A 1 423 ? 27.828 -2.197 -13.838 1.00 94.94 423 LYS A O 1
ATOM 3327 N N . ASN A 1 424 ? 28.541 -2.274 -15.969 1.00 95.38 424 ASN A N 1
ATOM 3328 C CA . ASN A 1 424 ? 29.426 -1.106 -15.934 1.00 95.38 424 ASN A CA 1
ATOM 3329 C C . ASN A 1 424 ? 28.694 0.199 -16.303 1.00 95.38 424 ASN A C 1
ATOM 3331 O O . ASN A 1 424 ? 29.186 1.284 -16.002 1.00 95.38 424 ASN A O 1
ATOM 3335 N N . VAL A 1 425 ? 27.502 0.114 -16.911 1.00 95.50 425 VAL A N 1
ATOM 3336 C CA . VAL A 1 425 ? 26.695 1.284 -17.307 1.00 95.50 425 VAL A CA 1
ATOM 3337 C C . VAL A 1 425 ? 26.389 2.235 -16.138 1.00 95.50 425 VAL A C 1
ATOM 3339 O O . VAL A 1 425 ? 26.532 3.442 -16.334 1.00 95.50 425 VAL A O 1
ATOM 3342 N N . PRO A 1 426 ? 25.989 1.769 -14.934 1.00 94.62 426 PRO A N 1
ATOM 3343 C CA . PRO A 1 426 ? 25.757 2.673 -13.809 1.00 94.62 426 PRO A CA 1
ATOM 3344 C C . PRO A 1 426 ? 27.000 3.494 -13.452 1.00 94.62 426 PRO A C 1
ATOM 3346 O O . PRO A 1 426 ? 26.892 4.705 -13.279 1.00 94.62 426 PRO A O 1
ATOM 3349 N N . ASP A 1 427 ? 28.176 2.867 -13.408 1.00 93.12 427 ASP A N 1
ATOM 3350 C CA . ASP A 1 427 ? 29.430 3.564 -13.109 1.00 93.12 427 ASP A CA 1
ATOM 3351 C C . ASP A 1 427 ? 29.783 4.567 -14.213 1.00 93.12 427 ASP A C 1
ATOM 3353 O O . ASP A 1 427 ? 30.098 5.717 -13.904 1.00 93.12 427 ASP A O 1
ATOM 3357 N N . LEU A 1 428 ? 29.621 4.178 -15.485 1.00 93.50 428 LEU A N 1
ATOM 3358 C CA . LEU A 1 428 ? 29.836 5.049 -16.644 1.00 93.50 428 LEU A CA 1
ATOM 3359 C C . LEU A 1 428 ? 28.977 6.321 -16.572 1.00 93.50 428 LEU A C 1
ATOM 3361 O O . LEU A 1 428 ? 29.482 7.434 -16.715 1.00 93.50 428 LEU A O 1
ATOM 3365 N N . CYS A 1 429 ? 27.672 6.181 -16.328 1.00 91.69 429 CYS A N 1
ATOM 3366 C CA . CYS A 1 429 ? 26.784 7.334 -16.176 1.00 91.69 429 CYS A CA 1
ATOM 3367 C C . CYS A 1 429 ? 27.114 8.127 -14.897 1.00 91.69 429 CYS A C 1
ATOM 3369 O O . CYS A 1 429 ? 27.079 9.363 -14.888 1.00 91.69 429 CYS A O 1
ATOM 3371 N N . GLY A 1 430 ? 27.472 7.422 -13.823 1.00 90.12 430 GLY A N 1
ATOM 3372 C CA . GLY A 1 430 ? 27.811 7.975 -12.518 1.00 90.12 430 GLY A CA 1
ATOM 3373 C C . GLY A 1 430 ? 29.053 8.865 -12.510 1.00 90.12 430 GLY A C 1
ATOM 3374 O O . GLY A 1 430 ? 29.148 9.735 -11.644 1.00 90.12 430 GLY A O 1
ATOM 3375 N N . GLU A 1 431 ? 29.968 8.741 -13.478 1.00 89.56 431 GLU A N 1
ATOM 3376 C CA . GLU A 1 431 ? 31.126 9.643 -13.602 1.00 89.56 431 GLU A CA 1
ATOM 3377 C C . GLU A 1 431 ? 30.709 11.117 -13.688 1.00 89.56 431 GLU A C 1
ATOM 3379 O O . GLU A 1 431 ? 31.363 11.988 -13.104 1.00 89.56 431 GLU A O 1
ATOM 3384 N N . CYS A 1 432 ? 29.586 11.384 -14.362 1.00 88.19 432 CYS A N 1
ATOM 3385 C CA . CYS A 1 432 ? 29.033 12.726 -14.530 1.00 88.19 432 CYS A CA 1
ATOM 3386 C C . CYS A 1 432 ? 27.770 12.975 -13.690 1.00 88.19 432 CYS A C 1
ATOM 3388 O O . CYS A 1 432 ? 27.601 14.103 -13.223 1.00 88.19 432 CYS A O 1
ATOM 3390 N N . HIS A 1 433 ? 26.925 11.952 -13.482 1.00 86.88 433 HIS A N 1
ATOM 3391 C CA . HIS A 1 433 ? 25.593 12.072 -12.865 1.00 86.88 433 HIS A CA 1
ATOM 3392 C C . HIS A 1 433 ? 25.522 11.823 -11.350 1.00 86.88 433 HIS A C 1
ATOM 3394 O O . HIS A 1 433 ? 24.450 11.969 -10.761 1.00 86.88 433 HIS A O 1
ATOM 3400 N N . LYS A 1 434 ? 26.633 11.475 -10.692 1.00 86.69 434 LYS A N 1
ATOM 3401 C CA . LYS A 1 434 ? 26.693 11.429 -9.221 1.00 86.69 434 LYS A CA 1
ATOM 3402 C C . LYS A 1 434 ? 26.577 12.822 -8.596 1.00 86.69 434 LYS A C 1
ATOM 3404 O O . LYS A 1 434 ? 26.838 13.835 -9.249 1.00 86.69 434 LYS A O 1
ATOM 3409 N N . ASP A 1 435 ? 26.273 12.874 -7.302 1.00 81.62 435 ASP A N 1
ATOM 3410 C CA . ASP A 1 435 ? 26.248 14.138 -6.564 1.00 81.62 435 ASP A CA 1
ATOM 3411 C C . ASP A 1 435 ? 27.601 14.851 -6.622 1.00 81.62 435 ASP A C 1
ATOM 3413 O O . ASP A 1 435 ? 28.664 14.241 -6.481 1.00 81.62 435 ASP A O 1
ATOM 3417 N N . GLY A 1 436 ? 27.561 16.162 -6.871 1.00 77.44 436 GLY A N 1
ATOM 3418 C CA . GLY A 1 436 ? 28.762 16.969 -7.105 1.00 77.44 436 GLY A CA 1
ATOM 3419 C C . GLY A 1 436 ? 29.477 16.686 -8.436 1.00 77.44 436 GLY A C 1
ATOM 3420 O O . GLY A 1 436 ? 30.526 17.275 -8.688 1.00 77.44 436 GLY A O 1
ATOM 3421 N N . GLY A 1 437 ? 28.934 15.808 -9.286 1.00 80.94 437 GLY A N 1
ATOM 3422 C CA . GLY A 1 437 ? 29.407 15.559 -10.646 1.00 80.94 437 GLY A CA 1
ATOM 3423 C C . GLY A 1 437 ? 29.093 16.704 -11.615 1.00 80.94 437 GLY A C 1
ATOM 3424 O O . GLY A 1 437 ? 28.380 17.657 -11.286 1.00 80.94 437 GLY A O 1
ATOM 3425 N N . LYS A 1 438 ? 29.619 16.601 -12.842 1.00 81.50 438 LYS A N 1
ATOM 3426 C CA . LYS A 1 438 ? 29.495 17.634 -13.887 1.00 81.50 438 LYS A CA 1
ATOM 3427 C C . LYS A 1 438 ? 28.041 18.031 -14.174 1.00 81.50 438 LYS A C 1
ATOM 3429 O O . LYS A 1 438 ? 27.767 19.208 -14.396 1.00 81.50 438 LYS A O 1
ATOM 3434 N N . SER A 1 439 ? 27.099 17.084 -14.118 1.00 73.06 439 SER A N 1
ATOM 3435 C CA . SER A 1 439 ? 25.678 17.382 -14.340 1.00 73.06 439 SER A CA 1
ATOM 3436 C C . SER A 1 439 ? 25.008 18.037 -13.125 1.00 73.06 439 SER A C 1
ATOM 3438 O O . SER A 1 439 ? 24.140 18.890 -13.297 1.00 73.06 439 SER A O 1
ATOM 3440 N N . ALA A 1 440 ? 25.412 17.674 -11.901 1.00 63.69 440 ALA A N 1
ATOM 3441 C CA . ALA A 1 440 ? 24.834 18.193 -10.658 1.00 63.69 440 ALA A CA 1
ATOM 3442 C C . ALA A 1 440 ? 25.177 19.679 -10.436 1.00 63.69 440 ALA A C 1
ATOM 3444 O O . ALA A 1 440 ? 24.348 20.449 -9.952 1.00 63.69 440 ALA A O 1
ATOM 3445 N N . ILE A 1 441 ? 26.368 20.113 -10.869 1.00 63.56 441 ILE A N 1
ATOM 3446 C CA . ILE A 1 441 ? 26.823 21.515 -10.793 1.00 63.56 441 ILE A CA 1
ATOM 3447 C C . ILE A 1 441 ? 25.945 22.454 -11.650 1.00 63.56 441 ILE A C 1
ATOM 3449 O O . ILE A 1 441 ? 25.866 23.650 -11.379 1.00 63.56 441 ILE A O 1
ATOM 3453 N N . ARG A 1 442 ? 25.220 21.922 -12.644 1.00 63.59 442 ARG A N 1
ATOM 3454 C CA . ARG A 1 442 ? 24.365 22.697 -13.563 1.00 63.59 442 ARG A CA 1
ATOM 3455 C C . ARG A 1 442 ? 22.973 23.019 -13.027 1.00 63.59 442 ARG A C 1
ATOM 3457 O O . ARG A 1 442 ? 22.193 23.652 -13.730 1.00 63.59 442 ARG A O 1
ATOM 3464 N N . GLY A 1 443 ? 22.649 22.600 -11.802 1.00 51.06 443 GLY A N 1
ATOM 3465 C CA . GLY A 1 443 ? 21.439 23.032 -11.092 1.00 51.06 443 GLY A CA 1
ATOM 3466 C C . GLY A 1 443 ? 20.107 22.528 -11.665 1.00 51.06 443 GLY A C 1
ATOM 3467 O O . GLY A 1 443 ? 19.060 23.005 -11.239 1.00 51.06 443 GLY A O 1
ATOM 3468 N N . ASN A 1 444 ? 20.124 21.570 -12.601 1.00 52.97 444 ASN A N 1
ATOM 3469 C CA . ASN A 1 444 ? 18.919 21.086 -13.291 1.00 52.97 444 ASN A CA 1
ATOM 3470 C C . ASN A 1 444 ? 18.381 19.737 -12.783 1.00 52.97 444 ASN A C 1
ATOM 3472 O O . ASN A 1 444 ? 17.309 19.310 -13.211 1.00 52.97 444 ASN A O 1
ATOM 3476 N N . THR A 1 445 ? 19.074 19.060 -11.867 1.00 55.94 445 THR A N 1
ATOM 3477 C CA . THR A 1 445 ? 18.597 17.802 -11.276 1.00 55.94 445 THR A CA 1
ATOM 3478 C C . THR A 1 445 ? 17.919 18.078 -9.936 1.00 55.94 445 THR A C 1
ATOM 3480 O O . THR A 1 445 ? 18.575 18.449 -8.968 1.00 55.94 445 THR A O 1
ATOM 3483 N N . LYS A 1 446 ? 16.590 17.907 -9.881 1.00 57.81 446 LYS A N 1
ATOM 3484 C CA . LYS A 1 446 ? 15.805 18.000 -8.632 1.00 57.81 446 LYS A CA 1
ATOM 3485 C C . LYS A 1 446 ? 16.039 16.814 -7.690 1.00 57.81 446 LYS A C 1
ATOM 3487 O O . LYS A 1 446 ? 15.757 16.928 -6.503 1.00 57.81 446 LYS A O 1
ATOM 3492 N N . GLU A 1 447 ? 16.522 15.693 -8.220 1.00 65.25 447 GLU A N 1
ATOM 3493 C CA . GLU A 1 447 ? 16.852 14.495 -7.450 1.00 65.25 447 GLU A CA 1
ATOM 3494 C C . GLU A 1 447 ? 18.336 14.502 -7.069 1.00 65.25 447 GLU A C 1
ATOM 3496 O O . GLU A 1 447 ? 19.205 14.644 -7.930 1.00 65.25 447 GLU A O 1
ATOM 3501 N N . THR A 1 448 ? 18.606 14.349 -5.776 1.00 71.50 448 THR A N 1
ATOM 3502 C CA . THR A 1 448 ? 19.936 14.097 -5.208 1.00 71.50 448 THR A CA 1
ATOM 3503 C C . THR A 1 448 ? 20.137 12.596 -5.020 1.00 71.50 448 THR A C 1
ATOM 3505 O O . THR A 1 448 ? 19.166 11.844 -4.925 1.00 71.50 448 THR A O 1
ATOM 3508 N N . GLU A 1 449 ? 21.385 12.146 -4.938 1.00 83.06 449 GLU A N 1
ATOM 3509 C CA . GLU A 1 449 ? 21.738 10.761 -4.609 1.00 83.06 449 GLU A CA 1
ATOM 3510 C C . GLU A 1 449 ? 21.223 9.727 -5.622 1.00 83.06 449 GLU A C 1
ATOM 3512 O O . GLU A 1 449 ? 21.048 8.558 -5.289 1.00 83.06 449 GLU A O 1
ATOM 3517 N N . ILE A 1 450 ? 21.021 10.119 -6.887 1.00 86.00 450 ILE A N 1
ATOM 3518 C CA . ILE A 1 450 ? 20.462 9.253 -7.947 1.00 86.00 450 ILE A CA 1
ATOM 3519 C C . ILE A 1 450 ? 21.233 7.931 -8.059 1.00 86.00 450 ILE A C 1
ATOM 3521 O O . ILE A 1 450 ? 20.627 6.863 -8.134 1.00 86.00 450 ILE A O 1
ATOM 3525 N N . MET A 1 451 ? 22.567 7.984 -8.008 1.00 88.94 451 MET A N 1
ATOM 3526 C CA . MET A 1 451 ? 23.405 6.784 -8.094 1.00 88.94 451 MET A CA 1
ATOM 3527 C C . MET A 1 451 ? 23.233 5.857 -6.889 1.00 88.94 451 MET A C 1
ATOM 3529 O O . MET A 1 451 ? 23.161 4.638 -7.053 1.00 88.94 451 MET A O 1
ATOM 3533 N N . ILE A 1 452 ? 23.129 6.422 -5.685 1.00 89.56 452 ILE A N 1
ATOM 3534 C CA . ILE A 1 452 ? 22.905 5.663 -4.449 1.00 89.56 452 ILE A CA 1
ATOM 3535 C C . ILE A 1 452 ? 21.506 5.040 -4.480 1.00 89.56 452 ILE A C 1
ATOM 3537 O O . ILE A 1 452 ? 21.346 3.852 -4.206 1.00 89.56 452 ILE A O 1
ATOM 3541 N N . ASN A 1 453 ? 20.506 5.824 -4.877 1.00 91.62 453 ASN A N 1
ATOM 3542 C CA . ASN A 1 453 ? 19.120 5.402 -5.014 1.00 91.62 453 ASN A CA 1
ATOM 3543 C C . ASN A 1 453 ? 18.986 4.237 -5.995 1.00 91.62 453 ASN A C 1
ATOM 3545 O O . ASN A 1 453 ? 18.477 3.182 -5.612 1.00 91.62 453 ASN A O 1
ATOM 3549 N N . TYR A 1 454 ? 19.521 4.383 -7.212 1.00 92.81 454 TYR A N 1
ATOM 3550 C CA . TYR A 1 454 ? 19.490 3.324 -8.215 1.00 92.81 454 TYR A CA 1
ATOM 3551 C C . TYR A 1 454 ? 20.197 2.064 -7.712 1.00 92.81 454 TYR A C 1
ATOM 3553 O O . TYR A 1 454 ? 19.616 0.984 -7.789 1.00 92.81 454 TYR A O 1
ATOM 3561 N N . THR A 1 455 ? 21.401 2.189 -7.146 1.00 92.94 455 THR A N 1
ATOM 3562 C CA . THR A 1 455 ? 22.173 1.051 -6.609 1.00 92.94 455 THR A CA 1
ATOM 3563 C C . THR A 1 455 ? 21.387 0.295 -5.533 1.00 92.94 455 THR A C 1
ATOM 3565 O O . THR A 1 455 ? 21.362 -0.933 -5.527 1.00 92.94 455 THR A O 1
ATOM 3568 N N . ASN A 1 456 ? 20.665 1.021 -4.676 1.00 92.25 456 ASN A N 1
ATOM 3569 C CA . ASN A 1 456 ? 19.821 0.456 -3.621 1.00 92.25 456 ASN A CA 1
ATOM 3570 C C . ASN A 1 456 ? 18.432 0.003 -4.099 1.00 92.25 456 ASN A C 1
ATOM 3572 O O . ASN A 1 456 ? 17.673 -0.590 -3.320 1.00 92.25 456 ASN A O 1
ATOM 3576 N N . SER A 1 457 ? 18.075 0.276 -5.350 1.00 93.62 457 SER A N 1
ATOM 3577 C CA . SER A 1 457 ? 16.814 -0.157 -5.938 1.00 93.62 457 SER A CA 1
ATOM 3578 C C . SER A 1 457 ? 16.819 -1.658 -6.230 1.00 93.62 457 SER A C 1
ATOM 3580 O O . SER A 1 457 ? 17.851 -2.333 -6.211 1.00 93.62 457 SER A O 1
ATOM 3582 N N . THR A 1 458 ? 15.644 -2.206 -6.526 1.00 93.06 458 THR A N 1
ATOM 3583 C CA . THR A 1 458 ? 15.502 -3.620 -6.891 1.00 93.06 458 THR A CA 1
ATOM 3584 C C . THR A 1 458 ? 16.273 -3.947 -8.172 1.00 93.06 458 THR A C 1
ATOM 3586 O O . THR A 1 458 ? 16.926 -4.985 -8.218 1.00 93.06 458 THR A O 1
ATOM 3589 N N . HIS A 1 459 ? 16.276 -3.050 -9.165 1.00 93.94 459 HIS A N 1
ATOM 3590 C CA . HIS A 1 459 ? 17.067 -3.223 -10.388 1.00 93.94 459 HIS A CA 1
ATOM 3591 C C . HIS A 1 459 ? 18.573 -3.132 -10.119 1.00 93.94 459 HIS A C 1
ATOM 3593 O O . HIS A 1 459 ? 19.324 -3.990 -10.579 1.00 93.94 459 HIS A O 1
ATOM 3599 N N . GLY A 1 460 ? 19.008 -2.149 -9.321 1.00 94.44 460 GLY A N 1
ATOM 3600 C CA . GLY A 1 460 ? 20.419 -1.969 -8.971 1.00 94.44 460 GLY A CA 1
ATOM 3601 C C . GLY A 1 460 ? 20.994 -3.162 -8.216 1.00 94.44 460 GLY A C 1
ATOM 3602 O O . GLY A 1 460 ? 22.008 -3.707 -8.638 1.00 94.44 460 GLY A O 1
ATOM 3603 N N . ARG A 1 461 ? 20.309 -3.645 -7.172 1.00 94.38 461 ARG A N 1
ATOM 3604 C CA . ARG A 1 461 ? 20.739 -4.844 -6.431 1.00 94.38 461 ARG A CA 1
ATOM 3605 C C . ARG A 1 461 ? 20.706 -6.111 -7.283 1.00 94.38 461 ARG A C 1
ATOM 3607 O O . ARG A 1 461 ? 21.608 -6.941 -7.191 1.00 94.38 461 ARG A O 1
ATOM 3614 N N . ALA A 1 462 ? 19.694 -6.274 -8.136 1.00 94.31 462 ALA A N 1
ATOM 3615 C CA . ALA A 1 462 ? 19.636 -7.410 -9.055 1.00 94.31 462 ALA A CA 1
ATOM 3616 C C . ALA A 1 462 ? 20.835 -7.415 -10.023 1.00 94.31 462 ALA A C 1
ATOM 3618 O O . ALA A 1 462 ? 21.458 -8.456 -10.232 1.00 94.31 462 ALA A O 1
ATOM 3619 N N . LEU A 1 463 ? 21.209 -6.249 -10.553 1.00 95.69 463 LEU A N 1
ATOM 3620 C CA . LEU A 1 463 ? 22.353 -6.094 -11.448 1.00 95.69 463 LEU A CA 1
ATOM 3621 C C . LEU A 1 463 ? 23.702 -6.257 -10.731 1.00 95.69 463 LEU A C 1
ATOM 3623 O O . LEU A 1 463 ? 24.556 -7.019 -11.184 1.00 95.69 463 LEU A O 1
ATOM 3627 N N . LEU A 1 464 ? 23.910 -5.515 -9.641 1.00 94.06 464 LEU A N 1
ATOM 3628 C CA . LEU A 1 464 ? 25.216 -5.332 -9.006 1.00 94.06 464 LEU A CA 1
ATOM 3629 C C . LEU A 1 464 ? 25.527 -6.429 -7.985 1.00 94.06 464 LEU A C 1
ATOM 3631 O O . LEU A 1 464 ? 26.631 -6.975 -8.017 1.00 94.06 464 LEU A O 1
ATOM 3635 N N . ASP A 1 465 ? 24.552 -6.798 -7.148 1.00 94.25 465 ASP A N 1
ATOM 3636 C CA . ASP A 1 465 ? 24.740 -7.800 -6.091 1.00 94.25 465 ASP A CA 1
ATOM 3637 C C . ASP A 1 465 ? 24.483 -9.218 -6.614 1.00 94.25 465 ASP A C 1
ATOM 3639 O O . ASP A 1 465 ? 25.218 -10.148 -6.289 1.00 94.25 465 ASP A O 1
ATOM 3643 N N . SER A 1 466 ? 23.436 -9.392 -7.433 1.00 93.12 466 SER A N 1
ATOM 3644 C CA . SER A 1 466 ? 23.024 -10.714 -7.943 1.00 93.12 466 SER A CA 1
ATOM 3645 C C . SER A 1 466 ? 23.585 -11.047 -9.330 1.00 93.12 466 SER A C 1
ATOM 3647 O O . SER A 1 466 ? 23.458 -12.184 -9.779 1.00 93.12 466 SER A O 1
ATOM 3649 N N . GLY A 1 467 ? 24.208 -10.085 -10.023 1.00 90.81 467 GLY A N 1
ATOM 3650 C CA . GLY A 1 467 ? 24.827 -10.299 -11.336 1.00 90.81 467 GLY A CA 1
ATOM 3651 C C . GLY A 1 467 ? 23.843 -10.529 -12.490 1.00 90.81 467 GLY A C 1
ATOM 3652 O O . GLY A 1 467 ? 24.244 -11.031 -13.540 1.00 90.81 467 GLY A O 1
ATOM 3653 N N . LEU A 1 468 ? 22.561 -10.185 -12.327 1.00 93.94 468 LEU A N 1
ATOM 3654 C CA . LEU A 1 468 ? 21.532 -10.384 -13.349 1.00 93.94 468 LEU A CA 1
ATOM 3655 C C . LEU A 1 468 ? 21.648 -9.310 -14.439 1.00 93.94 468 LEU A C 1
ATOM 3657 O O . LEU A 1 468 ? 21.065 -8.233 -14.326 1.00 93.94 468 LEU A O 1
ATOM 3661 N N . LEU A 1 469 ? 22.371 -9.620 -15.518 1.00 91.62 469 LEU A N 1
ATOM 3662 C CA . LEU A 1 469 ? 22.654 -8.696 -16.632 1.00 91.62 469 LEU A CA 1
ATOM 3663 C C . LEU A 1 469 ? 21.414 -8.242 -17.421 1.00 91.62 469 LEU A C 1
ATOM 3665 O O . LEU A 1 469 ? 21.490 -7.266 -18.160 1.00 91.62 469 LEU A O 1
ATOM 3669 N N . VAL A 1 470 ? 20.289 -8.944 -17.268 1.00 90.12 470 VAL A N 1
ATOM 3670 C CA . VAL A 1 470 ? 18.986 -8.577 -17.853 1.00 90.12 470 VAL A CA 1
ATOM 3671 C C . VAL A 1 470 ? 18.252 -7.497 -17.050 1.00 90.12 470 VAL A C 1
ATOM 3673 O O . VAL A 1 470 ? 17.213 -7.007 -17.485 1.00 90.12 470 VAL A O 1
ATOM 3676 N N . SER A 1 471 ? 18.763 -7.134 -15.870 1.00 92.88 471 SER A N 1
ATOM 3677 C CA . SER A 1 471 ? 18.179 -6.084 -15.033 1.00 92.88 471 SER A CA 1
ATOM 3678 C C . SER A 1 471 ? 18.277 -4.726 -15.726 1.00 92.88 471 SER A C 1
ATOM 3680 O O . SER A 1 471 ? 19.280 -4.420 -16.372 1.00 92.88 471 SER A O 1
ATOM 3682 N N . ALA A 1 472 ? 17.244 -3.896 -15.569 1.00 93.56 472 ALA A N 1
ATOM 3683 C CA . ALA A 1 472 ? 17.209 -2.573 -16.179 1.00 93.56 472 ALA A CA 1
ATOM 3684 C C . ALA A 1 472 ? 18.362 -1.690 -15.675 1.00 93.56 472 ALA A C 1
ATOM 3686 O O . ALA A 1 472 ? 18.598 -1.595 -14.474 1.00 93.56 472 ALA A O 1
ATOM 3687 N N . THR A 1 473 ? 19.035 -1.021 -16.608 1.00 94.50 473 THR A N 1
ATOM 3688 C CA . THR A 1 473 ? 20.118 -0.052 -16.374 1.00 94.50 473 THR A CA 1
ATOM 3689 C C . THR A 1 473 ? 19.655 1.364 -16.726 1.00 94.50 473 THR A C 1
ATOM 3691 O O . THR A 1 473 ? 18.549 1.550 -17.236 1.00 94.50 473 THR A O 1
ATOM 3694 N N . CYS A 1 474 ? 20.508 2.375 -16.535 1.00 92.69 474 CYS A N 1
ATOM 3695 C CA . CYS A 1 474 ? 20.204 3.757 -16.922 1.00 92.69 474 CYS A CA 1
ATOM 3696 C C . CYS A 1 474 ? 19.747 3.861 -18.391 1.00 92.69 474 CYS A C 1
ATOM 3698 O O . CYS A 1 474 ? 18.723 4.477 -18.681 1.00 92.69 474 CYS A O 1
ATOM 3700 N N . VAL A 1 475 ? 20.449 3.192 -19.314 1.00 94.25 475 VAL A N 1
ATOM 3701 C CA . VAL A 1 475 ? 20.135 3.234 -20.754 1.00 94.25 475 VAL A CA 1
ATOM 3702 C C . VAL A 1 475 ? 18.915 2.396 -21.139 1.00 94.25 475 VAL A C 1
ATOM 3704 O O . VAL A 1 475 ? 18.353 2.614 -22.208 1.00 94.25 475 VAL A O 1
ATOM 3707 N N . SER A 1 476 ? 18.477 1.472 -20.277 1.00 94.19 476 SER A N 1
ATOM 3708 C CA . SER A 1 476 ? 17.235 0.712 -20.481 1.00 94.19 476 SER A CA 1
ATOM 3709 C C . SER A 1 476 ? 16.004 1.615 -20.381 1.00 94.19 476 SER A C 1
ATOM 3711 O O . SER A 1 476 ? 15.018 1.375 -21.068 1.00 94.19 476 SER A O 1
ATOM 3713 N N . CYS A 1 477 ? 16.077 2.662 -19.553 1.00 92.69 477 CYS A N 1
ATOM 3714 C CA . CYS A 1 477 ? 15.004 3.642 -19.398 1.00 92.69 477 CYS A CA 1
ATOM 3715 C C . CYS A 1 477 ? 15.251 4.897 -20.239 1.00 92.69 477 CYS A C 1
ATOM 3717 O O . CYS A 1 477 ? 14.326 5.374 -20.880 1.00 92.69 477 CYS A O 1
ATOM 3719 N N . HIS A 1 478 ? 16.478 5.427 -20.265 1.00 92.44 478 HIS A N 1
ATOM 3720 C CA . HIS A 1 478 ? 16.808 6.715 -20.898 1.00 92.44 478 HIS A CA 1
ATOM 3721 C C . HIS A 1 478 ? 17.247 6.630 -22.366 1.00 92.44 478 HIS A C 1
ATOM 3723 O O . HIS A 1 478 ? 17.543 7.665 -22.958 1.00 92.44 478 HIS A O 1
ATOM 3729 N N . MET A 1 479 ? 17.284 5.426 -22.945 1.00 91.94 479 MET A N 1
ATOM 3730 C CA . MET A 1 479 ? 17.904 5.113 -24.239 1.00 91.94 479 MET A CA 1
ATOM 3731 C C . MET A 1 479 ? 19.436 5.306 -24.241 1.00 91.94 479 MET A C 1
ATOM 3733 O O . MET A 1 479 ? 19.963 6.174 -23.552 1.00 91.94 479 MET A O 1
ATOM 3737 N N . PRO A 1 480 ? 20.200 4.513 -25.012 1.00 91.06 480 PRO A N 1
ATOM 3738 C CA . PRO A 1 480 ? 21.665 4.597 -25.014 1.00 91.06 480 PRO A CA 1
ATOM 3739 C C . PRO A 1 480 ? 22.225 5.797 -25.790 1.00 91.06 480 PRO A C 1
ATOM 3741 O O . PRO A 1 480 ? 23.270 6.322 -25.418 1.00 91.06 480 PRO A O 1
ATOM 3744 N N . HIS A 1 481 ? 21.546 6.237 -26.856 1.00 93.19 481 HIS A N 1
ATOM 3745 C CA . HIS A 1 481 ? 22.027 7.322 -27.723 1.00 93.19 481 HIS A CA 1
ATOM 3746 C C . HIS A 1 481 ? 21.045 8.488 -27.859 1.00 93.19 481 HIS A C 1
ATOM 3748 O O . HIS A 1 481 ? 21.476 9.564 -28.223 1.00 93.19 481 HIS A O 1
ATOM 3754 N N . LYS A 1 482 ? 19.760 8.344 -27.501 1.00 93.69 482 LYS A N 1
ATOM 3755 C CA . LYS A 1 482 ? 18.757 9.433 -27.544 1.00 93.69 482 LYS A CA 1
ATOM 3756 C C . LYS A 1 482 ? 18.318 9.863 -26.135 1.00 93.69 482 LYS A C 1
ATOM 3758 O O . LYS A 1 482 ? 17.134 9.841 -25.818 1.00 93.69 482 LYS A O 1
ATOM 3763 N N . ILE A 1 483 ? 19.278 10.224 -25.278 1.00 91.75 483 ILE A N 1
ATOM 3764 C CA . ILE A 1 483 ? 19.005 10.645 -23.893 1.00 91.75 483 ILE A CA 1
ATOM 3765 C C . ILE A 1 483 ? 18.307 12.007 -23.888 1.00 91.75 483 ILE A C 1
ATOM 3767 O O . ILE A 1 483 ? 18.918 13.027 -24.214 1.00 91.75 483 ILE A O 1
ATOM 3771 N N . LEU A 1 484 ? 17.036 12.024 -23.495 1.00 92.25 484 LEU A N 1
ATOM 3772 C CA . LEU A 1 484 ? 16.209 13.225 -23.382 1.00 92.25 484 LEU A CA 1
ATOM 3773 C C . LEU A 1 484 ? 15.660 13.378 -21.954 1.00 92.25 484 LEU A C 1
ATOM 3775 O O . LEU A 1 484 ? 15.436 12.374 -21.267 1.00 92.25 484 LEU A O 1
ATOM 3779 N N . PRO A 1 485 ? 15.414 14.612 -21.483 1.00 88.50 485 PRO A N 1
ATOM 3780 C CA . PRO A 1 485 ? 14.846 14.847 -20.163 1.00 88.50 485 PRO A CA 1
ATOM 3781 C C . PRO A 1 485 ? 13.390 14.366 -20.109 1.00 88.50 485 PRO A C 1
ATOM 3783 O O . PRO A 1 485 ? 12.696 14.335 -21.120 1.00 88.50 485 PRO A O 1
ATOM 3786 N N . GLY A 1 486 ? 12.898 14.013 -18.919 1.00 88.00 486 GLY A N 1
ATOM 3787 C CA . GLY A 1 486 ? 11.546 13.451 -18.750 1.00 88.00 486 GLY A CA 1
ATOM 3788 C C . GLY A 1 486 ? 10.384 14.408 -19.034 1.00 88.00 486 GLY A C 1
ATOM 3789 O O . GLY A 1 486 ? 9.236 13.988 -18.990 1.00 88.00 486 GLY A O 1
ATOM 3790 N N . ASN A 1 487 ? 10.656 15.683 -19.316 1.00 87.94 487 ASN A N 1
ATOM 3791 C CA . ASN A 1 487 ? 9.659 16.662 -19.754 1.00 87.94 487 ASN A CA 1
ATOM 3792 C C . ASN A 1 487 ? 9.591 16.824 -21.284 1.00 87.94 487 ASN A C 1
ATOM 3794 O O . ASN A 1 487 ? 8.779 17.612 -21.765 1.00 87.94 487 ASN A O 1
ATOM 3798 N N . ASP A 1 488 ? 10.444 16.127 -22.036 1.00 92.69 488 ASP A N 1
ATOM 3799 C CA . ASP A 1 488 ? 10.410 16.095 -23.497 1.00 92.69 488 ASP A CA 1
ATOM 3800 C C . ASP A 1 488 ? 9.473 14.974 -23.963 1.00 92.69 488 ASP A C 1
ATOM 3802 O O . ASP A 1 488 ? 9.632 13.829 -23.544 1.00 92.69 488 ASP A O 1
ATOM 3806 N N . ILE A 1 489 ? 8.515 15.292 -24.838 1.00 93.62 489 ILE A N 1
ATOM 3807 C CA . ILE A 1 489 ? 7.518 14.342 -25.356 1.00 9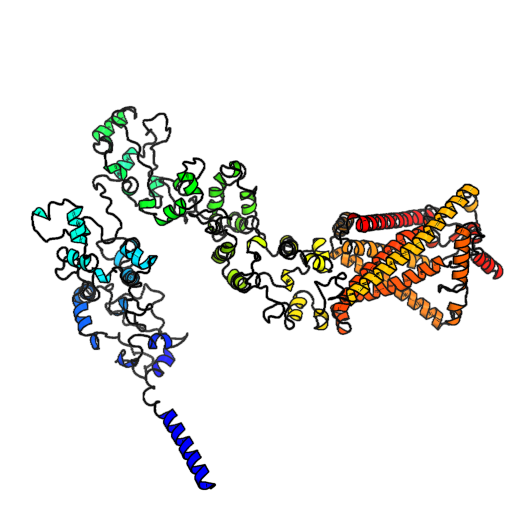3.62 489 ILE A CA 1
ATOM 3808 C C . ILE A 1 489 ? 8.140 13.178 -26.141 1.00 93.62 489 ILE A C 1
ATOM 3810 O O . ILE A 1 489 ? 7.557 12.097 -26.209 1.00 93.62 489 ILE A O 1
ATOM 3814 N N . GLU A 1 490 ? 9.325 13.370 -26.726 1.00 93.12 490 GLU A N 1
ATOM 3815 C CA . GLU A 1 490 ? 10.050 12.309 -27.430 1.00 93.12 490 GLU A CA 1
ATOM 3816 C C . GLU A 1 490 ? 10.900 11.440 -26.493 1.00 93.12 490 GLU A C 1
ATOM 3818 O O . GLU A 1 490 ? 11.517 10.470 -26.945 1.00 93.12 490 GLU A O 1
ATOM 3823 N N . SER A 1 491 ? 10.974 11.779 -25.203 1.00 95.00 491 SER A N 1
ATOM 3824 C CA . SER A 1 491 ? 11.728 11.002 -24.225 1.00 95.00 491 SER A CA 1
ATOM 3825 C C . SER A 1 491 ? 11.039 9.675 -23.930 1.00 95.00 491 SER A C 1
ATOM 3827 O O . SER A 1 491 ? 9.831 9.610 -23.706 1.00 95.00 491 SER A O 1
ATOM 3829 N N . SER A 1 492 ? 11.820 8.601 -23.843 1.00 94.38 492 SER A N 1
ATOM 3830 C CA . SER A 1 492 ? 11.341 7.288 -23.397 1.00 94.38 492 SER A CA 1
ATOM 3831 C C . SER A 1 492 ? 10.812 7.313 -21.959 1.00 94.38 492 SER A C 1
ATOM 3833 O O . SER A 1 492 ? 9.974 6.495 -21.591 1.00 94.38 492 SER A O 1
ATOM 3835 N N . ILE A 1 493 ? 11.261 8.266 -21.141 1.00 93.25 493 ILE A N 1
ATOM 3836 C CA . ILE A 1 493 ? 10.780 8.449 -19.765 1.00 93.25 493 ILE A CA 1
ATOM 3837 C C . ILE A 1 493 ? 9.731 9.558 -19.628 1.00 93.25 493 ILE A C 1
ATOM 3839 O O . ILE A 1 493 ? 9.428 9.977 -18.511 1.00 93.25 493 ILE A O 1
ATOM 3843 N N . PHE A 1 494 ? 9.191 10.054 -20.743 1.00 93.31 494 PHE A N 1
ATOM 3844 C CA . PHE A 1 494 ? 8.026 10.932 -20.722 1.00 93.31 494 PHE A CA 1
ATOM 3845 C C . PHE A 1 494 ? 6.813 10.180 -20.167 1.00 93.31 494 PHE A C 1
ATOM 3847 O O . PHE A 1 494 ? 6.663 8.986 -20.428 1.00 93.31 494 PHE A O 1
ATOM 3854 N N . HIS A 1 495 ? 5.950 10.864 -19.415 1.00 91.50 495 HIS A N 1
ATOM 3855 C CA . HIS A 1 495 ? 4.859 10.253 -18.644 1.00 91.50 495 HIS A CA 1
ATOM 3856 C C . HIS A 1 495 ? 4.004 9.275 -19.465 1.00 91.50 495 HIS A C 1
ATOM 3858 O O . HIS A 1 495 ? 3.792 8.132 -19.066 1.00 91.50 495 HIS A O 1
ATOM 3864 N N . GLU A 1 496 ? 3.595 9.684 -20.661 1.00 89.75 496 GLU A N 1
ATOM 3865 C CA . GLU A 1 496 ? 2.770 8.899 -21.580 1.00 89.75 496 GLU A CA 1
ATOM 3866 C C . GLU A 1 496 ? 3.541 7.761 -22.270 1.00 89.75 496 GLU A C 1
ATOM 3868 O O . GLU A 1 496 ? 2.938 6.765 -22.671 1.00 89.75 496 GLU A O 1
ATOM 3873 N N . ASN A 1 497 ? 4.868 7.874 -22.377 1.00 92.88 497 ASN A N 1
ATOM 3874 C CA . ASN A 1 497 ? 5.734 6.865 -22.995 1.00 92.88 497 ASN A CA 1
ATOM 3875 C C . ASN A 1 497 ? 6.219 5.810 -21.983 1.00 92.88 497 ASN A C 1
ATOM 3877 O O . ASN A 1 497 ? 6.564 4.693 -22.375 1.00 92.88 497 ASN A O 1
ATOM 3881 N N . LEU A 1 498 ? 6.222 6.132 -20.684 1.00 93.56 498 LEU A N 1
ATOM 3882 C CA . LEU A 1 498 ? 6.744 5.271 -19.619 1.00 93.56 498 LEU A CA 1
ATOM 3883 C C . LEU A 1 498 ? 6.161 3.851 -19.617 1.00 93.56 498 LEU A C 1
ATOM 3885 O O . LEU A 1 498 ? 6.957 2.914 -19.523 1.00 93.56 498 LEU A O 1
ATOM 3889 N N . PRO A 1 499 ? 4.836 3.630 -19.762 1.00 93.31 499 PRO A N 1
ATOM 3890 C CA . PRO A 1 499 ? 4.292 2.275 -19.808 1.00 93.31 499 PRO A CA 1
ATOM 3891 C C . PRO A 1 499 ? 4.908 1.417 -20.920 1.00 93.31 499 PRO A C 1
ATOM 3893 O O . PRO A 1 499 ? 5.226 0.253 -20.680 1.00 93.31 499 PRO A O 1
ATOM 3896 N N . ALA A 1 500 ? 5.140 1.994 -22.105 1.00 92.50 500 ALA A N 1
ATOM 3897 C CA . ALA A 1 500 ? 5.787 1.301 -23.218 1.00 92.50 500 ALA A CA 1
ATOM 3898 C C . ALA A 1 500 ? 7.276 1.040 -22.936 1.00 92.50 500 ALA A C 1
ATOM 3900 O O . ALA A 1 500 ? 7.783 -0.044 -23.219 1.00 92.50 500 ALA A O 1
ATOM 3901 N N . THR A 1 501 ? 7.968 1.988 -22.301 1.00 94.69 501 THR A N 1
ATOM 3902 C CA . THR A 1 501 ? 9.367 1.812 -21.883 1.00 94.69 501 THR A CA 1
ATOM 3903 C C . THR A 1 501 ? 9.521 0.672 -20.879 1.00 94.69 501 THR A C 1
ATOM 3905 O O . THR A 1 501 ? 10.408 -0.167 -21.032 1.00 94.69 501 THR A O 1
ATOM 3908 N N . CYS A 1 502 ? 8.630 0.586 -19.888 1.00 93.69 502 CYS A N 1
ATOM 3909 C CA . CYS A 1 502 ? 8.600 -0.521 -18.934 1.00 93.69 502 CYS A CA 1
ATOM 3910 C C . CYS A 1 502 ? 8.219 -1.854 -19.604 1.00 93.69 502 CYS A C 1
ATOM 3912 O O . CYS A 1 502 ? 8.741 -2.901 -19.214 1.00 93.69 502 CYS A O 1
ATOM 3914 N N . ALA A 1 503 ? 7.351 -1.830 -20.623 1.00 94.81 503 ALA A N 1
ATOM 3915 C CA . ALA A 1 503 ? 6.896 -3.019 -21.346 1.00 94.81 503 ALA A CA 1
ATOM 3916 C C . ALA A 1 503 ? 8.026 -3.776 -22.060 1.00 94.81 503 ALA A C 1
ATOM 3918 O O . ALA A 1 503 ? 7.906 -4.985 -22.241 1.00 94.81 503 ALA A O 1
ATOM 3919 N N . ASN A 1 504 ? 9.146 -3.114 -22.380 1.00 93.31 504 ASN A N 1
ATOM 3920 C CA . ASN A 1 504 ? 10.325 -3.766 -22.966 1.00 93.31 504 ASN A CA 1
ATOM 3921 C C . ASN A 1 504 ? 10.844 -4.945 -22.121 1.00 93.31 504 ASN A C 1
ATOM 3923 O O . ASN A 1 504 ? 11.394 -5.893 -22.675 1.00 93.31 504 ASN A O 1
ATOM 3927 N N . CYS A 1 505 ? 10.650 -4.902 -20.797 1.00 93.62 505 CYS A N 1
ATOM 3928 C CA . CYS A 1 505 ? 10.977 -6.009 -19.889 1.00 93.62 505 CYS A CA 1
ATOM 3929 C C . CYS A 1 505 ? 9.744 -6.570 -19.158 1.00 93.62 505 CYS A C 1
ATOM 3931 O O . CYS A 1 505 ? 9.715 -7.748 -18.810 1.00 93.62 505 CYS A O 1
ATOM 3933 N N . HIS A 1 506 ? 8.714 -5.750 -18.922 1.00 92.69 506 HIS A N 1
ATOM 3934 C CA . HIS A 1 506 ? 7.504 -6.109 -18.173 1.00 92.69 506 HIS A CA 1
ATOM 3935 C C . HIS A 1 506 ? 6.265 -6.239 -19.069 1.00 92.69 506 HIS A C 1
ATOM 3937 O O . HIS A 1 506 ? 5.169 -5.836 -18.672 1.00 92.69 506 HIS A O 1
ATOM 3943 N N . LEU A 1 507 ? 6.419 -6.816 -20.266 1.00 94.69 507 LEU A N 1
ATOM 3944 C CA . LEU A 1 507 ? 5.342 -6.930 -21.256 1.00 94.69 507 LEU A CA 1
ATOM 3945 C C . LEU A 1 507 ? 4.066 -7.549 -20.668 1.00 94.69 507 LEU A C 1
ATOM 3947 O O . LEU A 1 507 ? 2.987 -6.995 -20.838 1.00 94.69 507 LEU A O 1
ATOM 3951 N N . GLY A 1 508 ? 4.185 -8.631 -19.891 1.00 95.50 508 GLY A N 1
ATOM 3952 C CA . GLY A 1 508 ? 3.024 -9.274 -19.264 1.00 95.50 508 GLY A CA 1
ATOM 3953 C C . GLY A 1 508 ? 2.239 -8.353 -18.319 1.00 95.50 508 GLY A C 1
ATOM 3954 O O . GLY A 1 508 ? 1.014 -8.396 -18.300 1.00 95.50 508 GLY A O 1
ATOM 3955 N N . ILE A 1 509 ? 2.919 -7.473 -17.577 1.00 95.06 509 ILE A N 1
ATOM 3956 C CA . ILE A 1 509 ? 2.252 -6.490 -16.708 1.00 95.06 509 ILE A CA 1
ATOM 3957 C C . ILE A 1 509 ? 1.634 -5.365 -17.536 1.00 95.06 509 ILE A C 1
ATOM 3959 O O . ILE A 1 509 ? 0.519 -4.938 -17.246 1.00 95.06 509 ILE A O 1
ATOM 3963 N N . PHE A 1 510 ? 2.321 -4.909 -18.584 1.00 95.12 510 PHE A N 1
ATOM 3964 C CA . PHE A 1 510 ? 1.787 -3.904 -19.500 1.00 95.12 510 PHE A CA 1
ATOM 3965 C C . PHE A 1 510 ? 0.494 -4.376 -20.184 1.00 95.12 510 PHE A C 1
ATOM 3967 O O . PHE A 1 510 ? -0.470 -3.616 -20.268 1.00 95.12 510 PHE A O 1
ATOM 3974 N N . GLU A 1 511 ? 0.437 -5.644 -20.593 1.00 95.31 511 GLU A N 1
ATOM 3975 C CA . GLU A 1 511 ? -0.744 -6.270 -21.199 1.00 95.31 511 GLU A CA 1
ATOM 3976 C C . GLU A 1 511 ? -1.957 -6.314 -20.257 1.00 95.31 511 GLU A C 1
ATOM 3978 O O . GLU A 1 511 ? -3.102 -6.235 -20.707 1.00 95.31 511 GLU A O 1
ATOM 3983 N N . VAL A 1 512 ? -1.722 -6.377 -18.946 1.00 95.12 512 VAL A N 1
ATOM 3984 C CA . VAL A 1 512 ? -2.773 -6.246 -17.931 1.00 95.12 512 VAL A CA 1
ATOM 3985 C C . VAL A 1 512 ? -3.138 -4.773 -17.728 1.00 95.12 512 VAL A C 1
ATOM 3987 O O . VAL A 1 512 ? -4.307 -4.401 -17.840 1.00 95.12 512 VAL A O 1
ATOM 3990 N N . PHE A 1 513 ? -2.137 -3.914 -17.508 1.00 95.19 513 PHE A N 1
ATOM 3991 C CA . PHE A 1 513 ? -2.325 -2.488 -17.238 1.00 95.19 513 PHE A CA 1
ATOM 3992 C C . PHE A 1 513 ? -3.070 -1.763 -18.358 1.00 95.19 513 PHE A C 1
ATOM 3994 O O . PHE A 1 513 ? -3.933 -0.934 -18.078 1.00 95.19 513 PHE A O 1
ATOM 4001 N N . LYS A 1 514 ? -2.815 -2.093 -19.629 1.00 93.94 514 LYS A N 1
ATOM 4002 C CA . LYS A 1 514 ? -3.500 -1.457 -20.765 1.00 93.94 514 LYS A CA 1
ATOM 4003 C C . LYS A 1 514 ? -5.021 -1.640 -20.759 1.00 93.94 514 LYS A C 1
ATOM 4005 O O . LYS A 1 514 ? -5.709 -0.867 -21.416 1.00 93.94 514 LYS A O 1
ATOM 4010 N N . ASN A 1 515 ? -5.530 -2.633 -20.025 1.00 93.31 515 ASN A N 1
ATOM 4011 C CA . ASN A 1 515 ? -6.957 -2.922 -19.872 1.00 93.31 515 ASN A CA 1
ATOM 4012 C C . ASN A 1 515 ? -7.558 -2.350 -18.571 1.00 93.31 515 ASN A C 1
ATOM 4014 O O . ASN A 1 515 ? -8.764 -2.474 -18.342 1.00 93.31 515 ASN A O 1
ATOM 4018 N N . SER A 1 516 ? -6.747 -1.713 -17.725 1.00 95.56 516 SER A N 1
ATOM 4019 C CA . SER A 1 516 ? -7.190 -1.044 -16.501 1.00 95.56 516 SER A CA 1
ATOM 4020 C C . SER A 1 516 ? -7.802 0.327 -16.786 1.00 95.56 516 SER A C 1
ATOM 4022 O O . SER A 1 516 ? -7.437 1.010 -17.743 1.00 95.56 516 SER A O 1
ATOM 4024 N N . VAL A 1 517 ? -8.691 0.784 -15.902 1.00 94.88 517 VAL A N 1
ATOM 4025 C CA . VAL A 1 517 ? -9.264 2.142 -15.924 1.00 94.88 517 VAL A CA 1
ATOM 4026 C C . VAL A 1 517 ? -8.214 3.237 -15.725 1.00 94.88 517 VAL A C 1
ATOM 4028 O O . VAL A 1 517 ? -8.490 4.396 -16.022 1.00 94.88 517 VAL A O 1
ATOM 4031 N N . HIS A 1 518 ? -7.022 2.895 -15.237 1.00 93.88 518 HIS A N 1
ATOM 4032 C CA . HIS A 1 518 ? -5.893 3.820 -15.152 1.00 93.88 518 HIS A CA 1
ATOM 4033 C C . HIS A 1 518 ? -5.112 3.944 -16.464 1.00 93.88 518 HIS A C 1
ATOM 4035 O O . HIS A 1 518 ? -4.262 4.820 -16.577 1.00 93.88 518 HIS A O 1
ATOM 4041 N N . SER A 1 519 ? -5.408 3.127 -17.479 1.00 93.38 519 SER A N 1
ATOM 4042 C CA . SER A 1 519 ? -4.795 3.282 -18.794 1.00 93.38 519 SER A CA 1
ATOM 4043 C C . SER A 1 519 ? -5.534 4.320 -19.644 1.00 93.38 519 SER A C 1
ATOM 4045 O O . SER A 1 519 ? -6.766 4.250 -19.763 1.00 93.38 519 SER A O 1
ATOM 4047 N N . PRO A 1 520 ? -4.811 5.212 -20.351 1.00 90.06 520 PRO A N 1
ATOM 4048 C CA . PRO A 1 520 ? -5.407 6.111 -21.341 1.00 90.06 520 PRO A CA 1
ATOM 4049 C C . PRO A 1 520 ? -6.032 5.366 -22.530 1.00 90.06 520 PRO A C 1
ATOM 4051 O O . PRO A 1 520 ? -6.773 5.958 -23.321 1.00 90.06 520 PRO A O 1
ATOM 4054 N N . LEU A 1 521 ? -5.759 4.067 -22.693 1.00 90.31 521 LEU A N 1
ATOM 4055 C CA . LEU A 1 521 ? -6.388 3.234 -23.718 1.00 90.31 521 LEU A CA 1
ATOM 4056 C C . LEU A 1 521 ? -7.847 2.904 -23.374 1.00 90.31 521 LEU A C 1
ATOM 4058 O O . LEU A 1 521 ? -8.676 2.868 -24.283 1.00 90.31 521 LEU A O 1
ATOM 4062 N N . VAL A 1 522 ? -8.172 2.766 -22.086 1.00 92.31 522 VAL A N 1
ATOM 4063 C CA . VAL A 1 522 ? -9.525 2.461 -21.591 1.00 92.31 522 VAL A CA 1
ATOM 4064 C C . VAL A 1 522 ? -10.270 3.726 -21.188 1.00 92.31 522 VAL A C 1
ATOM 4066 O O . VAL A 1 522 ? -11.401 3.949 -21.623 1.00 92.31 522 VAL A O 1
ATOM 4069 N N . THR A 1 523 ? -9.649 4.575 -20.369 1.00 93.06 523 THR A N 1
ATOM 4070 C CA . THR A 1 523 ? -10.291 5.783 -19.849 1.00 93.06 523 THR A CA 1
ATOM 4071 C C . THR A 1 523 ? -9.897 6.986 -20.692 1.00 93.06 523 THR A C 1
ATOM 4073 O O . THR A 1 523 ? -8.735 7.379 -20.739 1.00 93.06 523 THR A O 1
ATOM 4076 N N . LYS A 1 524 ? -10.885 7.599 -21.349 1.00 91.38 524 LYS A N 1
ATOM 4077 C CA . LYS A 1 524 ? -10.721 8.869 -22.066 1.00 91.38 524 LYS A CA 1
ATOM 4078 C C . LYS A 1 524 ? -11.148 10.006 -21.145 1.00 91.38 524 LYS A C 1
ATOM 4080 O O . LYS A 1 524 ? -12.326 10.123 -20.817 1.00 91.38 524 LYS A O 1
AT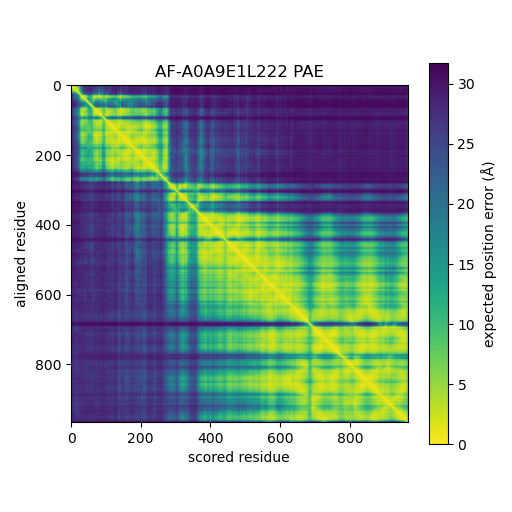OM 4085 N N . THR A 1 525 ? -10.184 10.793 -20.685 1.00 90.56 525 THR A N 1
ATOM 4086 C CA . THR A 1 525 ? -10.392 11.910 -19.759 1.00 90.56 525 THR A CA 1
ATOM 4087 C C . THR A 1 525 ? -9.330 12.978 -19.995 1.00 90.56 525 THR A C 1
ATOM 4089 O O . THR A 1 525 ? -8.238 12.664 -20.462 1.00 90.56 525 THR A O 1
ATOM 4092 N N . ASP A 1 526 ? -9.651 14.222 -19.645 1.00 88.06 526 ASP A N 1
ATOM 4093 C CA . ASP A 1 526 ? -8.702 15.341 -19.654 1.00 88.06 526 ASP A CA 1
ATOM 4094 C C . ASP A 1 526 ? -7.820 15.364 -18.389 1.00 88.06 526 ASP A C 1
ATOM 4096 O O . ASP A 1 526 ? -6.904 16.176 -18.270 1.00 88.06 526 ASP A O 1
ATOM 4100 N N . GLN A 1 527 ? -8.111 14.501 -17.408 1.00 86.62 527 GLN A N 1
ATOM 4101 C CA . GLN A 1 527 ? -7.302 14.352 -16.199 1.00 86.62 527 GLN A CA 1
ATOM 4102 C C . GLN A 1 527 ? -6.066 13.491 -16.467 1.00 86.62 527 GLN A C 1
ATOM 4104 O O . GLN A 1 527 ? -6.144 12.475 -17.155 1.00 86.62 527 GLN A O 1
ATOM 4109 N N . LEU A 1 528 ? -4.935 13.865 -15.866 1.00 88.50 528 LEU A N 1
ATOM 4110 C CA . LEU A 1 528 ? -3.714 13.070 -15.940 1.00 88.50 528 LEU A CA 1
ATOM 4111 C C . LEU A 1 528 ? -3.931 11.719 -15.241 1.00 88.50 528 LEU A C 1
ATOM 4113 O O . LEU A 1 528 ? -4.214 11.673 -14.044 1.00 88.50 528 LEU A O 1
ATOM 4117 N N . LEU A 1 529 ? -3.818 10.631 -16.002 1.00 92.25 529 LEU A N 1
ATOM 4118 C CA . LEU A 1 529 ? -3.879 9.264 -15.485 1.00 92.25 529 LEU A CA 1
ATOM 4119 C C . LEU A 1 529 ? -2.506 8.830 -14.956 1.00 92.25 529 LEU A C 1
ATOM 4121 O O . LEU A 1 529 ? -1.495 9.298 -15.485 1.00 92.25 529 LEU A O 1
ATOM 4125 N N . PRO A 1 530 ? -2.445 7.941 -13.949 1.00 93.38 530 PRO A N 1
ATOM 4126 C CA . PRO A 1 530 ? -1.171 7.509 -13.396 1.00 93.38 530 PRO A CA 1
ATOM 4127 C C . PRO A 1 530 ? -0.402 6.626 -14.389 1.00 93.38 530 PRO A C 1
ATOM 4129 O O . PRO A 1 530 ? -0.979 5.777 -15.071 1.00 93.38 530 PRO A O 1
ATOM 4132 N N . ALA A 1 531 ? 0.912 6.806 -14.438 1.00 91.69 531 ALA A N 1
ATOM 4133 C CA . ALA A 1 531 ? 1.861 5.944 -15.123 1.00 91.69 531 ALA A CA 1
ATOM 4134 C C . ALA A 1 531 ? 2.576 5.023 -14.119 1.00 91.69 531 ALA A C 1
ATOM 4136 O O . ALA A 1 531 ? 2.382 5.093 -12.903 1.00 91.69 531 ALA A O 1
ATOM 4137 N N . CYS A 1 532 ? 3.428 4.127 -14.623 1.00 92.06 532 CYS A N 1
ATOM 4138 C CA . CYS A 1 532 ? 4.122 3.144 -13.789 1.00 92.06 532 CYS A CA 1
ATOM 4139 C C . CYS A 1 532 ? 4.935 3.797 -12.657 1.00 92.06 532 CYS A C 1
ATOM 4141 O O . CYS A 1 532 ? 5.012 3.237 -11.566 1.00 92.06 532 CYS A O 1
ATOM 4143 N N . ASN A 1 533 ? 5.506 4.984 -12.893 1.00 91.25 533 ASN A N 1
ATOM 4144 C CA . ASN A 1 533 ? 6.354 5.684 -11.930 1.00 91.25 533 ASN A CA 1
ATOM 4145 C C . ASN A 1 533 ? 5.597 6.356 -10.770 1.00 91.25 533 ASN A C 1
ATOM 4147 O O . ASN A 1 533 ? 6.203 6.629 -9.731 1.00 91.25 533 ASN A O 1
ATOM 4151 N N . ASP A 1 534 ? 4.289 6.582 -10.911 1.00 91.75 534 ASP A N 1
ATOM 4152 C CA . ASP A 1 534 ? 3.455 7.144 -9.843 1.00 91.75 534 ASP A CA 1
ATOM 4153 C C . ASP A 1 534 ? 3.238 6.141 -8.700 1.00 91.75 534 ASP A C 1
ATOM 4155 O O . ASP A 1 534 ? 3.130 6.527 -7.531 1.00 91.75 534 ASP A O 1
ATOM 4159 N N . CYS A 1 535 ? 3.236 4.846 -9.035 1.00 89.81 535 CYS A N 1
ATOM 4160 C CA . CYS A 1 535 ? 3.125 3.731 -8.090 1.00 89.81 535 CYS A CA 1
ATOM 4161 C C . CYS A 1 535 ? 4.481 3.051 -7.809 1.00 89.81 535 CYS A C 1
ATOM 4163 O O . CYS A 1 535 ? 4.712 2.536 -6.717 1.00 89.81 535 CYS A O 1
ATOM 4165 N N . HIS A 1 536 ? 5.419 3.072 -8.756 1.00 90.06 536 HIS A N 1
ATOM 4166 C CA . HIS A 1 536 ? 6.761 2.510 -8.597 1.00 90.06 536 HIS A CA 1
ATOM 4167 C C . HIS A 1 536 ? 7.825 3.571 -8.864 1.00 90.06 536 HIS A C 1
ATOM 4169 O O . HIS A 1 536 ? 8.136 3.864 -10.007 1.00 90.06 536 HIS A O 1
ATOM 4175 N N . THR A 1 537 ? 8.461 4.117 -7.832 1.00 87.25 537 THR A N 1
ATOM 4176 C CA . THR A 1 537 ? 9.519 5.118 -8.032 1.00 87.25 537 THR A CA 1
ATOM 4177 C C . THR A 1 537 ? 10.661 4.577 -8.905 1.00 87.25 537 THR A C 1
ATOM 4179 O O . THR A 1 537 ? 11.255 3.553 -8.585 1.00 87.25 537 THR A O 1
ATOM 4182 N N . SER A 1 538 ? 11.010 5.260 -10.000 1.00 84.50 538 SER A N 1
ATOM 4183 C CA . SER A 1 538 ? 11.939 4.718 -11.009 1.00 84.50 538 SER A CA 1
ATOM 4184 C C . SER A 1 538 ? 13.354 4.458 -10.473 1.00 84.50 538 SER A C 1
ATOM 4186 O O . SER A 1 538 ? 13.916 3.389 -10.705 1.00 84.50 538 SER A O 1
ATOM 4188 N N . HIS A 1 539 ? 13.927 5.406 -9.722 1.00 89.19 539 HIS A N 1
ATOM 4189 C CA . HIS A 1 539 ? 15.282 5.282 -9.165 1.00 89.19 539 HIS A CA 1
ATOM 4190 C C . HIS A 1 539 ? 15.330 4.630 -7.782 1.00 89.19 539 HIS A C 1
ATOM 4192 O O . HIS A 1 539 ? 16.403 4.249 -7.343 1.00 89.19 539 HIS A O 1
ATOM 4198 N N . THR A 1 540 ? 14.201 4.467 -7.091 1.00 89.31 540 THR A N 1
ATOM 4199 C CA . THR A 1 540 ? 14.147 3.865 -5.745 1.00 89.31 540 THR A CA 1
ATOM 4200 C C . THR A 1 540 ? 13.216 2.656 -5.691 1.00 89.31 540 THR A C 1
ATOM 4202 O O . THR A 1 540 ? 12.704 2.326 -4.623 1.00 89.31 540 THR A O 1
ATOM 4205 N N . ILE A 1 541 ? 12.999 1.981 -6.829 1.00 89.38 541 ILE A N 1
ATOM 4206 C CA . ILE A 1 541 ? 12.005 0.909 -6.955 1.00 89.38 541 ILE A CA 1
ATOM 4207 C C . ILE A 1 541 ? 12.235 -0.197 -5.918 1.00 89.38 541 ILE A C 1
ATOM 4209 O O . ILE A 1 541 ? 13.311 -0.799 -5.827 1.00 89.38 541 ILE A O 1
ATOM 4213 N N . GLN A 1 542 ? 11.210 -0.478 -5.118 1.00 89.00 542 GLN A N 1
ATOM 4214 C CA . GLN A 1 542 ? 11.251 -1.469 -4.042 1.00 89.00 542 GLN A CA 1
ATOM 4215 C C . GLN A 1 542 ? 10.496 -2.738 -4.431 1.00 89.00 542 GLN A C 1
ATOM 4217 O O . GLN A 1 542 ? 9.655 -2.737 -5.330 1.00 89.00 542 GLN A O 1
ATOM 4222 N N . ARG A 1 543 ? 10.779 -3.829 -3.718 1.00 88.38 543 ARG A N 1
ATOM 4223 C CA . ARG A 1 543 ? 10.014 -5.063 -3.861 1.00 88.38 543 ARG A CA 1
ATOM 4224 C C . ARG A 1 543 ? 8.615 -4.905 -3.264 1.00 88.38 543 ARG A C 1
ATOM 4226 O O . ARG A 1 543 ? 8.463 -4.425 -2.138 1.00 88.38 543 ARG A O 1
ATOM 4233 N N . HIS A 1 544 ? 7.620 -5.372 -4.009 1.00 87.69 544 HIS A N 1
ATOM 4234 C CA . HIS A 1 544 ? 6.205 -5.214 -3.679 1.00 87.69 544 HIS A CA 1
ATOM 4235 C C . HIS A 1 544 ? 5.738 -6.043 -2.470 1.00 87.69 544 HIS A C 1
ATOM 4237 O O . HIS A 1 544 ? 4.734 -5.709 -1.848 1.00 87.69 544 HIS A O 1
ATOM 4243 N N . ASP A 1 545 ? 6.462 -7.109 -2.118 1.00 85.69 545 ASP A N 1
ATOM 4244 C CA . ASP A 1 545 ? 6.151 -8.003 -0.995 1.00 85.69 545 ASP A CA 1
ATOM 4245 C C . ASP A 1 545 ? 6.634 -7.473 0.363 1.00 85.69 545 ASP A C 1
ATOM 4247 O O . ASP A 1 545 ? 6.354 -8.060 1.406 1.00 85.69 545 ASP A O 1
ATOM 4251 N N . THR A 1 546 ? 7.350 -6.349 0.371 1.00 89.88 546 THR A N 1
ATOM 4252 C CA . THR A 1 546 ? 7.804 -5.718 1.611 1.00 89.88 546 THR A CA 1
ATOM 4253 C C . THR A 1 546 ? 6.666 -4.961 2.292 1.00 89.88 546 THR A C 1
ATOM 4255 O O . THR A 1 546 ? 5.870 -4.281 1.640 1.00 89.88 546 THR A O 1
ATOM 4258 N N . SER A 1 547 ? 6.623 -5.007 3.628 1.00 88.94 547 SER A N 1
ATOM 4259 C CA . SER A 1 547 ? 5.638 -4.245 4.408 1.00 88.94 547 SER A CA 1
ATOM 4260 C C . SER A 1 547 ? 5.695 -2.749 4.098 1.00 88.94 547 SER A C 1
ATOM 4262 O O . SER A 1 547 ? 4.654 -2.110 3.997 1.00 88.94 547 SER A O 1
ATOM 4264 N N . GLN A 1 548 ? 6.894 -2.197 3.873 1.00 88.75 548 GLN A N 1
ATOM 4265 C CA . GLN A 1 548 ? 7.061 -0.784 3.533 1.00 88.75 548 GLN A CA 1
ATOM 4266 C C . GLN A 1 548 ? 6.382 -0.422 2.206 1.00 88.75 548 GLN A C 1
ATOM 4268 O O . GLN A 1 548 ? 5.688 0.589 2.139 1.00 88.75 548 GLN A O 1
ATOM 4273 N N . PHE A 1 549 ? 6.530 -1.247 1.164 1.00 90.56 549 PHE A N 1
ATOM 4274 C CA . PHE A 1 549 ? 5.860 -1.003 -0.113 1.00 90.56 549 PHE A CA 1
ATOM 4275 C C . PHE A 1 549 ? 4.334 -1.066 0.033 1.00 90.56 549 PHE A C 1
ATOM 4277 O O . PHE A 1 549 ? 3.624 -0.188 -0.460 1.00 90.56 549 PHE A O 1
ATOM 4284 N N . ARG A 1 550 ? 3.826 -2.069 0.764 1.00 91.31 550 ARG A N 1
ATOM 4285 C CA . ARG A 1 550 ? 2.384 -2.226 1.013 1.00 91.31 550 ARG A CA 1
ATOM 4286 C C . ARG A 1 550 ? 1.785 -1.040 1.772 1.00 91.31 550 ARG A C 1
ATOM 4288 O O . ARG A 1 550 ? 0.670 -0.638 1.447 1.00 91.31 550 ARG A O 1
ATOM 4295 N N . LEU A 1 551 ? 2.520 -0.464 2.725 1.00 90.69 551 LEU A N 1
ATOM 4296 C CA . LEU A 1 551 ? 2.123 0.761 3.429 1.00 90.69 551 LEU A CA 1
ATOM 4297 C C . LEU A 1 551 ? 2.120 1.974 2.490 1.00 90.69 551 LEU A C 1
ATOM 4299 O O . LEU A 1 551 ? 1.128 2.696 2.421 1.00 90.69 551 LEU A O 1
ATOM 4303 N N . ASN A 1 552 ? 3.180 2.142 1.694 1.00 90.38 552 ASN A N 1
ATOM 4304 C CA . ASN A 1 552 ? 3.301 3.246 0.737 1.00 90.38 552 ASN A CA 1
ATOM 4305 C C . ASN A 1 552 ? 2.222 3.205 -0.362 1.00 90.38 552 ASN A C 1
ATOM 4307 O O . ASN A 1 552 ? 1.862 4.248 -0.904 1.00 90.38 552 ASN A O 1
ATOM 4311 N N . THR A 1 553 ? 1.688 2.021 -0.688 1.00 91.62 553 THR A N 1
ATOM 4312 C CA . THR A 1 553 ? 0.631 1.841 -1.704 1.00 91.62 553 THR A CA 1
ATOM 4313 C C . THR A 1 553 ? -0.606 2.692 -1.399 1.00 91.62 553 THR A C 1
ATOM 4315 O O . THR A 1 553 ? -1.239 3.228 -2.312 1.00 91.62 553 THR A O 1
ATOM 4318 N N . VAL A 1 554 ? -0.945 2.853 -0.115 1.00 89.94 554 VAL A N 1
ATOM 4319 C CA . VAL A 1 554 ? -2.089 3.667 0.318 1.00 89.94 554 VAL A CA 1
ATOM 4320 C C . VAL A 1 554 ? -1.874 5.137 -0.052 1.00 89.94 554 VAL A C 1
ATOM 4322 O O . VAL A 1 554 ? -2.751 5.751 -0.660 1.00 89.94 554 VAL A O 1
ATOM 4325 N N . ASP A 1 555 ? -0.687 5.674 0.231 1.00 87.88 555 ASP A N 1
ATOM 4326 C CA . ASP A 1 555 ? -0.336 7.064 -0.079 1.00 87.88 555 ASP A CA 1
ATOM 4327 C C . ASP A 1 555 ? -0.210 7.301 -1.587 1.00 87.88 555 ASP A C 1
ATOM 4329 O O . ASP A 1 555 ? -0.617 8.348 -2.089 1.00 87.88 555 ASP A O 1
ATOM 4333 N N . GLN A 1 556 ? 0.305 6.320 -2.334 1.00 91.56 556 GLN A N 1
ATOM 4334 C CA . GLN A 1 556 ? 0.401 6.382 -3.796 1.00 91.56 556 GLN A CA 1
ATOM 4335 C C . GLN A 1 556 ? -0.974 6.529 -4.446 1.00 91.56 556 GLN A C 1
ATOM 4337 O O . GLN A 1 556 ? -1.175 7.437 -5.249 1.00 91.56 556 GLN A O 1
ATOM 4342 N N . CYS A 1 557 ? -1.942 5.699 -4.044 1.00 92.31 557 CYS A N 1
ATOM 4343 C CA . CYS A 1 557 ? -3.326 5.852 -4.494 1.00 92.31 557 CYS A CA 1
ATOM 4344 C C . CYS A 1 557 ? -3.912 7.189 -4.006 1.00 92.31 557 CYS A C 1
ATOM 4346 O O . CYS A 1 557 ? -4.628 7.875 -4.738 1.00 92.31 557 CYS A O 1
ATOM 4348 N N . GLY A 1 558 ? -3.583 7.576 -2.771 1.00 91.25 558 GLY A N 1
ATOM 4349 C CA . GLY A 1 558 ? -4.052 8.787 -2.109 1.00 91.25 558 GLY A CA 1
ATOM 4350 C C . GLY A 1 558 ? -3.725 10.092 -2.834 1.00 91.25 558 GLY A C 1
ATOM 4351 O O . GLY A 1 558 ? -4.557 10.993 -2.813 1.00 91.25 558 GLY A O 1
ATOM 4352 N N . LYS A 1 559 ? -2.582 10.177 -3.532 1.00 90.44 559 LYS A N 1
ATOM 4353 C CA . LYS A 1 559 ? -2.180 11.362 -4.320 1.00 90.44 559 LYS A CA 1
ATOM 4354 C C . LYS A 1 559 ? -3.190 11.749 -5.403 1.00 90.44 559 LYS A C 1
ATOM 4356 O O . LYS A 1 559 ? -3.337 12.926 -5.705 1.00 90.44 559 LYS A O 1
ATOM 4361 N N . CYS A 1 560 ? -3.878 10.770 -5.989 1.00 91.38 560 CYS A N 1
ATOM 4362 C CA . CYS A 1 560 ? -4.924 11.011 -6.988 1.00 91.38 560 CYS A CA 1
ATOM 4363 C C . CYS A 1 560 ? -6.335 10.863 -6.391 1.00 91.38 560 CYS A C 1
ATOM 4365 O O . CYS A 1 560 ? -7.274 11.519 -6.840 1.00 91.38 560 CYS A O 1
ATOM 4367 N N . HIS A 1 561 ? -6.497 10.043 -5.346 1.00 91.69 561 HIS A N 1
ATOM 4368 C CA . HIS A 1 561 ? -7.774 9.767 -4.675 1.00 91.69 561 HIS A CA 1
ATOM 4369 C C . HIS A 1 561 ? -7.945 10.517 -3.342 1.00 91.69 561 HIS A C 1
ATOM 4371 O O . HIS A 1 561 ? -8.537 9.993 -2.394 1.00 91.69 561 HIS A O 1
ATOM 4377 N N . GLU A 1 562 ? -7.493 11.772 -3.276 1.00 90.81 562 GLU A N 1
ATOM 4378 C CA . GLU A 1 562 ? -7.448 12.581 -2.045 1.00 90.81 562 GLU A CA 1
ATOM 4379 C C . GLU A 1 562 ? -8.799 12.681 -1.320 1.00 90.81 562 GLU A C 1
ATOM 4381 O O . GLU A 1 562 ? -8.857 12.709 -0.095 1.00 90.81 562 GLU A O 1
ATOM 4386 N N . LYS A 1 563 ? -9.912 12.694 -2.065 1.00 87.69 563 LYS A N 1
ATOM 4387 C CA . LYS A 1 563 ? -11.264 12.793 -1.488 1.00 87.69 563 LYS A CA 1
ATOM 4388 C C . LYS A 1 563 ? -11.735 11.509 -0.805 1.00 87.69 563 LYS A C 1
ATOM 4390 O O . LYS A 1 563 ? -12.550 11.576 0.110 1.00 87.69 563 LYS A O 1
ATOM 4395 N N . LEU A 1 564 ? -11.269 10.349 -1.268 1.00 87.81 564 LEU A N 1
ATOM 4396 C CA . LEU A 1 564 ? -11.689 9.040 -0.753 1.00 87.81 564 LEU A CA 1
ATOM 4397 C C . LEU A 1 564 ? -10.736 8.519 0.322 1.00 87.81 564 LEU A C 1
ATOM 4399 O O . LEU A 1 564 ? -11.167 7.780 1.208 1.00 87.81 564 LEU A O 1
ATOM 4403 N N . LEU A 1 565 ? -9.469 8.929 0.280 1.00 90.31 565 LEU A N 1
ATOM 4404 C CA . LEU A 1 565 ? -8.430 8.488 1.206 1.00 90.31 565 LEU A CA 1
ATOM 4405 C C . LEU A 1 565 ? -8.814 8.640 2.698 1.00 90.31 565 LEU A C 1
ATOM 4407 O O . LEU A 1 565 ? -8.617 7.676 3.443 1.00 90.31 565 LEU A O 1
ATOM 4411 N N . PRO A 1 566 ? -9.434 9.750 3.159 1.00 89.31 566 PRO A N 1
ATOM 4412 C CA . PRO A 1 566 ? -9.859 9.874 4.554 1.00 89.31 566 PRO A CA 1
ATOM 4413 C C . PRO A 1 566 ? -10.856 8.789 4.978 1.00 89.31 566 PRO A C 1
ATOM 4415 O O . PRO A 1 566 ? -10.726 8.231 6.061 1.00 89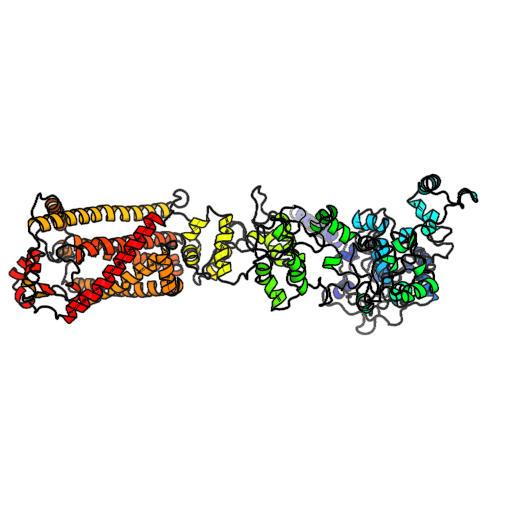.31 566 PRO A O 1
ATOM 4418 N N . SER A 1 567 ? -11.805 8.422 4.106 1.00 90.44 567 SER A N 1
ATOM 4419 C CA . SER A 1 567 ? -12.799 7.380 4.416 1.00 90.44 567 SER A CA 1
ATOM 4420 C C . SER A 1 567 ? -12.160 6.005 4.629 1.00 90.44 567 SER A C 1
ATOM 4422 O O . SER A 1 567 ? -12.552 5.280 5.540 1.00 90.44 567 SER A O 1
ATOM 4424 N N . TYR A 1 568 ? -11.117 5.676 3.857 1.00 92.12 568 TYR A N 1
ATOM 4425 C CA . TYR A 1 568 ? -10.351 4.446 4.050 1.00 92.12 568 TYR A CA 1
ATOM 4426 C C . TYR A 1 568 ? -9.643 4.448 5.408 1.00 92.12 568 TYR A C 1
ATOM 4428 O O . TYR A 1 568 ? -9.690 3.453 6.133 1.00 92.12 568 TYR A O 1
ATOM 4436 N N . PHE A 1 569 ? -9.043 5.576 5.795 1.00 90.69 569 PHE A N 1
ATOM 4437 C CA . PHE A 1 569 ? -8.385 5.721 7.092 1.00 90.69 569 PHE A CA 1
ATOM 4438 C C . PHE A 1 569 ? -9.334 5.721 8.291 1.00 90.69 569 PHE A C 1
ATOM 4440 O O . PHE A 1 569 ? -8.862 5.571 9.414 1.00 90.69 569 PHE A O 1
ATOM 4447 N N . GLU A 1 570 ? -10.648 5.801 8.081 1.00 87.81 570 GLU A N 1
ATOM 4448 C CA . GLU A 1 570 ? -11.622 5.573 9.148 1.00 87.81 570 GLU A CA 1
ATOM 4449 C C . GLU A 1 570 ? -11.917 4.092 9.405 1.00 87.81 570 GLU A C 1
ATOM 4451 O O . GLU A 1 570 ? -12.377 3.730 10.496 1.00 87.81 570 GLU A O 1
ATOM 4456 N N . THR A 1 571 ? -11.603 3.222 8.443 1.00 91.56 571 THR A N 1
ATOM 4457 C CA . THR A 1 571 ? -11.753 1.770 8.578 1.00 91.56 571 THR A CA 1
ATOM 4458 C C . THR A 1 571 ? -10.677 1.159 9.475 1.00 91.56 571 THR A C 1
ATOM 4460 O O . THR A 1 571 ? -9.628 1.751 9.736 1.00 91.56 571 THR A O 1
ATOM 4463 N N . TYR A 1 572 ? -10.907 -0.082 9.915 1.00 90.88 572 TYR A N 1
ATOM 4464 C CA . TYR A 1 572 ? -9.890 -0.848 10.637 1.00 90.88 572 TYR A CA 1
ATOM 4465 C C . TYR A 1 572 ? -8.610 -1.033 9.807 1.00 90.88 572 TYR A C 1
ATOM 4467 O O . TYR A 1 572 ? -7.516 -0.817 10.326 1.00 90.88 572 TYR A O 1
ATOM 4475 N N . HIS A 1 573 ? -8.742 -1.378 8.520 1.00 93.44 573 HIS A N 1
ATOM 4476 C CA . HIS A 1 573 ? -7.604 -1.575 7.618 1.00 93.44 573 HIS A CA 1
ATOM 4477 C C . HIS A 1 573 ? -6.744 -0.313 7.501 1.00 93.44 573 HIS A C 1
ATOM 4479 O O . HIS A 1 573 ? -5.525 -0.373 7.670 1.00 93.44 573 HIS A O 1
ATOM 4485 N N . GLY A 1 574 ? -7.375 0.847 7.312 1.00 92.19 574 GLY A N 1
ATOM 4486 C CA . GLY A 1 574 ? -6.659 2.115 7.238 1.00 92.19 574 GLY A CA 1
ATOM 4487 C C . GLY A 1 574 ? -5.995 2.516 8.557 1.00 92.19 574 GLY A C 1
ATOM 4488 O O . GLY A 1 574 ? -4.825 2.899 8.554 1.00 92.19 574 GLY A O 1
ATOM 4489 N N . LYS A 1 575 ? -6.684 2.363 9.696 1.00 91.81 575 LYS A N 1
ATOM 4490 C CA . LYS A 1 575 ? -6.119 2.669 11.026 1.00 91.81 575 LYS A CA 1
ATOM 4491 C C . LYS A 1 575 ? -4.930 1.771 11.366 1.00 91.81 575 LYS A C 1
ATOM 4493 O O . LYS A 1 575 ? -3.904 2.256 11.833 1.00 91.81 575 LYS A O 1
ATOM 4498 N N . ALA A 1 576 ? -5.032 0.474 11.087 1.00 91.81 576 ALA A N 1
ATOM 4499 C CA . ALA A 1 576 ? -3.928 -0.461 11.283 1.00 91.81 576 ALA A CA 1
ATOM 4500 C C . ALA A 1 576 ? -2.741 -0.162 10.347 1.00 91.81 576 ALA A C 1
ATOM 4502 O O . ALA A 1 576 ? -1.599 -0.191 10.804 1.00 91.81 576 ALA A O 1
ATOM 4503 N N . SER A 1 577 ? -3.006 0.212 9.087 1.00 91.50 577 SER A N 1
ATOM 4504 C CA . SER A 1 577 ? -1.964 0.650 8.142 1.00 91.50 577 SER A CA 1
ATOM 4505 C C . SER A 1 577 ? -1.208 1.871 8.679 1.00 91.50 577 SER A C 1
ATOM 4507 O O . SER A 1 577 ? 0.018 1.874 8.701 1.00 91.50 577 SER A O 1
ATOM 4509 N N . LYS A 1 578 ? -1.917 2.883 9.205 1.00 89.69 578 LYS A N 1
ATOM 4510 C CA . LYS A 1 578 ? -1.295 4.070 9.830 1.00 89.69 578 LYS A CA 1
ATOM 4511 C C . LYS A 1 578 ? -0.419 3.735 11.036 1.00 89.69 578 LYS A C 1
ATOM 4513 O O . LYS A 1 578 ? 0.580 4.402 11.275 1.00 89.69 578 LYS A O 1
ATOM 4518 N N . LEU A 1 579 ? -0.758 2.676 11.771 1.00 89.88 579 LEU A N 1
ATOM 4519 C CA . LEU A 1 579 ? 0.060 2.158 12.872 1.00 89.88 579 LEU A CA 1
ATOM 4520 C C . LEU A 1 579 ? 1.259 1.311 12.400 1.00 89.88 579 LEU A C 1
ATOM 4522 O O . LEU A 1 579 ? 1.973 0.760 13.240 1.00 89.88 579 LEU A O 1
ATOM 4526 N N . GLY A 1 580 ? 1.495 1.216 11.088 1.00 88.19 580 GLY A N 1
ATOM 4527 C CA . GLY A 1 580 ? 2.636 0.527 10.488 1.00 88.19 580 GLY A CA 1
ATOM 4528 C C . GLY A 1 580 ? 2.400 -0.951 10.177 1.00 88.19 580 GLY A C 1
ATOM 4529 O O . GLY A 1 580 ? 3.365 -1.669 9.917 1.00 88.19 580 GLY A O 1
ATOM 4530 N N . GLU A 1 581 ? 1.153 -1.434 10.201 1.00 90.25 581 GLU A N 1
ATOM 4531 C CA . GLU A 1 581 ? 0.858 -2.822 9.837 1.00 90.25 581 GLU A CA 1
ATOM 4532 C C . GLU A 1 581 ? 0.752 -2.985 8.320 1.00 90.25 581 GLU A C 1
ATOM 4534 O O . GLU A 1 581 ? -0.235 -2.578 7.717 1.00 90.25 581 GLU A O 1
ATOM 4539 N N . GLY A 1 582 ? 1.753 -3.601 7.691 1.00 87.19 582 GLY A N 1
ATOM 4540 C CA . GLY A 1 582 ? 1.748 -3.840 6.244 1.00 87.19 582 GLY A CA 1
ATOM 4541 C C . GLY A 1 582 ? 0.898 -5.039 5.808 1.00 87.19 582 GLY A C 1
ATOM 4542 O O . GLY A 1 582 ? 0.597 -5.158 4.621 1.00 87.19 582 GLY A O 1
ATOM 4543 N N . ALA A 1 583 ? 0.520 -5.935 6.729 1.00 88.12 583 ALA A N 1
ATOM 4544 C CA . ALA A 1 583 ? -0.220 -7.157 6.402 1.00 88.12 583 ALA A CA 1
ATOM 4545 C C . ALA A 1 583 ? -1.737 -6.954 6.244 1.00 88.12 583 ALA A C 1
ATOM 4547 O O . ALA A 1 583 ? -2.419 -7.851 5.750 1.00 88.12 583 ALA A O 1
ATOM 4548 N N . VAL A 1 584 ? -2.282 -5.806 6.659 1.00 91.88 584 VAL A N 1
ATOM 4549 C CA . VAL A 1 584 ? -3.704 -5.502 6.437 1.00 91.88 584 VAL A CA 1
ATOM 4550 C C . VAL A 1 584 ? -3.981 -5.191 4.968 1.00 91.88 584 VAL A C 1
ATOM 4552 O O . VAL A 1 584 ? -3.075 -4.848 4.202 1.00 91.88 584 VAL A O 1
ATOM 4555 N N . ALA A 1 585 ? -5.248 -5.336 4.577 1.00 93.50 585 ALA A N 1
ATOM 4556 C CA . ALA A 1 585 ? -5.681 -5.062 3.216 1.00 93.50 585 ALA A CA 1
ATOM 4557 C C . ALA A 1 585 ? -5.530 -3.570 2.888 1.00 93.50 585 ALA A C 1
ATOM 4559 O O . ALA A 1 585 ? -6.023 -2.725 3.631 1.00 93.50 585 ALA A O 1
ATOM 4560 N N . ASN A 1 586 ? -4.889 -3.257 1.767 1.00 93.12 586 ASN A N 1
ATOM 4561 C CA . ASN A 1 586 ? -4.779 -1.912 1.216 1.00 93.12 586 ASN A CA 1
ATOM 4562 C C . ASN A 1 586 ? -5.661 -1.752 -0.036 1.00 93.12 586 ASN A C 1
ATOM 4564 O O . ASN A 1 586 ? -6.430 -2.644 -0.403 1.00 93.12 586 ASN A O 1
ATOM 4568 N N . CYS A 1 587 ? -5.558 -0.599 -0.702 1.00 93.06 587 CYS A N 1
ATOM 4569 C CA . CYS A 1 587 ? -6.337 -0.289 -1.901 1.00 93.06 587 CYS A CA 1
ATOM 4570 C C . CYS A 1 587 ? -6.208 -1.377 -2.982 1.00 93.06 587 CYS A C 1
ATOM 4572 O O . CYS A 1 587 ? -7.214 -1.781 -3.563 1.00 93.06 587 CYS A O 1
ATOM 4574 N N . ALA A 1 588 ? -4.995 -1.886 -3.216 1.00 93.56 588 ALA A N 1
ATOM 4575 C CA . ALA A 1 588 ? -4.717 -2.847 -4.278 1.00 93.56 588 ALA A CA 1
ATOM 4576 C C . ALA A 1 588 ? -5.253 -4.255 -3.974 1.00 93.56 588 ALA A C 1
ATOM 4578 O O . ALA A 1 588 ? -5.662 -4.963 -4.892 1.00 93.56 588 ALA A O 1
ATOM 4579 N N . ASP A 1 589 ? -5.317 -4.660 -2.701 1.00 94.12 589 ASP A N 1
ATOM 4580 C CA . ASP A 1 589 ? -5.876 -5.969 -2.329 1.00 94.12 589 ASP A CA 1
ATOM 4581 C C . ASP A 1 589 ? -7.383 -6.062 -2.650 1.00 94.12 589 ASP A C 1
ATOM 4583 O O . ASP A 1 589 ? -7.893 -7.145 -2.955 1.00 94.12 589 ASP A O 1
ATOM 4587 N N . CYS A 1 590 ? -8.078 -4.918 -2.617 1.00 93.19 590 CYS A N 1
ATOM 4588 C CA . CYS A 1 590 ? -9.495 -4.794 -2.947 1.00 93.19 590 CYS A CA 1
ATOM 4589 C C . CYS A 1 590 ? -9.733 -4.494 -4.432 1.00 93.19 590 CYS A C 1
ATOM 4591 O O . CYS A 1 590 ? -10.588 -5.134 -5.038 1.00 93.19 590 CYS A O 1
ATOM 4593 N N . HIS A 1 591 ? -9.013 -3.531 -5.016 1.00 93.81 591 HIS A N 1
ATOM 4594 C CA . HIS A 1 591 ? -9.275 -3.006 -6.364 1.00 93.81 591 HIS A CA 1
ATOM 4595 C C . HIS A 1 591 ? -8.478 -3.679 -7.492 1.00 93.81 591 HIS A C 1
ATOM 4597 O O . HIS A 1 591 ? -8.821 -3.470 -8.654 1.00 93.81 591 HIS A O 1
ATOM 4603 N N . GLY A 1 592 ? -7.434 -4.445 -7.166 1.00 93.25 592 GLY A N 1
ATOM 4604 C CA . GLY A 1 592 ? -6.394 -4.844 -8.118 1.00 93.25 592 GLY A CA 1
ATOM 4605 C C . GLY A 1 592 ? -5.199 -3.884 -8.086 1.00 93.25 592 GLY A C 1
ATOM 4606 O O . GLY A 1 592 ? -5.285 -2.779 -7.547 1.00 93.25 592 GLY A O 1
ATOM 4607 N N . SER A 1 593 ? -4.060 -4.306 -8.637 1.00 91.12 593 SER A N 1
ATOM 4608 C CA . SER A 1 593 ? -2.821 -3.502 -8.659 1.00 91.12 593 SER A CA 1
ATOM 4609 C C . SER A 1 593 ? -2.545 -2.914 -10.040 1.00 91.12 593 SER A C 1
ATOM 4611 O O . SER A 1 593 ? -2.368 -1.706 -10.182 1.00 91.12 593 SER A O 1
ATOM 4613 N N . HIS A 1 594 ? -2.575 -3.763 -11.065 1.00 94.00 594 HIS A N 1
ATOM 4614 C CA . HIS A 1 594 ? -2.442 -3.376 -12.471 1.00 94.00 594 HIS A CA 1
ATOM 4615 C C . HIS A 1 594 ? -3.735 -3.623 -13.264 1.00 94.00 594 HIS A C 1
ATOM 4617 O O . HIS A 1 594 ? -3.904 -3.059 -14.336 1.00 94.00 594 HIS A O 1
ATOM 4623 N N . ASP A 1 595 ? -4.659 -4.414 -12.724 1.00 94.56 595 ASP A N 1
ATOM 4624 C CA . ASP A 1 595 ? -5.934 -4.878 -13.286 1.00 94.56 595 ASP A CA 1
ATOM 4625 C C . ASP A 1 595 ? -7.141 -4.156 -12.660 1.00 94.56 595 ASP A C 1
ATOM 4627 O O . ASP A 1 595 ? -8.136 -4.759 -12.263 1.00 94.56 595 ASP A O 1
ATOM 4631 N N . ILE A 1 596 ? -7.049 -2.833 -12.527 1.00 95.44 596 ILE A N 1
ATOM 4632 C CA . ILE A 1 596 ? -8.094 -2.051 -11.862 1.00 95.44 596 ILE A CA 1
ATOM 4633 C C . ILE A 1 596 ? -9.251 -1.819 -12.838 1.00 95.44 596 ILE A C 1
ATOM 4635 O O . ILE A 1 596 ? -9.122 -1.108 -13.834 1.00 95.44 596 ILE A O 1
ATOM 4639 N N . HIS A 1 597 ? -10.410 -2.398 -12.535 1.00 95.62 597 HIS A N 1
ATOM 4640 C CA . HIS A 1 597 ? -11.623 -2.313 -13.353 1.00 95.62 597 HIS A CA 1
ATOM 4641 C C . HIS A 1 597 ? -12.758 -1.585 -12.624 1.00 95.62 597 HIS A C 1
ATOM 4643 O O . HIS A 1 597 ? -12.774 -1.497 -11.392 1.00 95.62 597 HIS A O 1
ATOM 4649 N N . LYS A 1 598 ? -13.752 -1.088 -13.374 1.00 93.81 598 LYS A N 1
ATOM 4650 C CA . LYS A 1 598 ? -14.954 -0.491 -12.766 1.00 93.81 598 LYS A CA 1
ATOM 4651 C C . LYS A 1 598 ? -15.736 -1.560 -12.000 1.00 93.81 598 LYS A C 1
ATOM 4653 O O . LYS A 1 598 ? -15.858 -2.683 -12.471 1.00 93.81 598 LYS A O 1
ATOM 4658 N N . ALA A 1 599 ? -16.293 -1.208 -10.841 1.00 91.50 599 ALA A N 1
ATOM 4659 C CA . ALA A 1 599 ? -16.939 -2.169 -9.939 1.00 91.50 599 ALA A CA 1
ATOM 4660 C C . ALA A 1 599 ? -18.172 -2.887 -10.534 1.00 91.50 599 ALA A C 1
ATOM 4662 O O . ALA A 1 599 ? -18.586 -3.920 -10.020 1.00 91.50 599 ALA A O 1
ATOM 4663 N N . ASP A 1 600 ? -18.769 -2.355 -11.602 1.00 93.31 600 ASP A N 1
ATOM 4664 C CA . ASP A 1 600 ? -19.890 -2.958 -12.330 1.00 93.31 600 ASP A CA 1
ATOM 4665 C C . ASP A 1 600 ? -19.453 -3.941 -13.432 1.00 93.31 600 ASP A C 1
ATOM 4667 O O . ASP A 1 600 ? -20.290 -4.651 -13.987 1.00 93.31 600 ASP A O 1
ATOM 4671 N N . GLN A 1 601 ? -18.157 -4.019 -13.741 1.00 94.06 601 GLN A N 1
ATOM 4672 C CA . GLN A 1 601 ? -17.623 -4.930 -14.749 1.00 94.06 601 GLN A CA 1
ATOM 4673 C C . GLN A 1 601 ? -17.358 -6.319 -14.153 1.00 94.06 601 GLN A C 1
ATOM 4675 O O . GLN A 1 601 ? -16.725 -6.400 -13.102 1.00 94.06 601 GLN A O 1
ATOM 4680 N N . PRO A 1 602 ? -17.723 -7.419 -14.843 1.00 95.12 602 PRO A N 1
ATOM 4681 C CA . PRO A 1 602 ? -17.458 -8.780 -14.366 1.00 95.12 602 PRO A CA 1
ATOM 4682 C C . PRO A 1 602 ? -15.979 -9.100 -14.102 1.00 95.12 602 PRO A C 1
ATOM 4684 O O . PRO A 1 602 ? -15.686 -9.981 -13.300 1.00 95.12 602 PRO A O 1
ATOM 4687 N N . SER A 1 603 ? -15.048 -8.395 -14.754 1.00 92.50 603 SER A N 1
ATOM 4688 C CA . SER A 1 603 ? -13.602 -8.538 -14.535 1.00 92.50 603 SER A CA 1
ATOM 4689 C C . SER A 1 603 ? -13.105 -7.879 -13.244 1.00 92.50 603 SER A C 1
ATOM 4691 O O . SER A 1 603 ? -11.987 -8.146 -12.818 1.00 92.50 603 SER A O 1
ATOM 4693 N N . SER A 1 604 ? -13.901 -7.016 -12.606 1.00 96.12 604 SER A N 1
ATOM 4694 C CA . SER A 1 604 ? -13.500 -6.330 -11.379 1.00 96.12 604 SER A CA 1
ATOM 4695 C C . SER A 1 604 ? -13.538 -7.262 -10.178 1.00 96.12 604 SER A C 1
ATOM 4697 O O . SER A 1 604 ? -14.539 -7.932 -9.922 1.00 96.12 604 SER A O 1
ATOM 4699 N N . THR A 1 605 ? -12.498 -7.215 -9.353 1.00 95.12 605 THR A N 1
ATOM 4700 C CA . THR A 1 605 ? -12.454 -7.862 -8.032 1.00 95.12 605 THR A CA 1
ATOM 4701 C C . THR A 1 605 ? -13.581 -7.399 -7.100 1.00 95.12 605 THR A C 1
ATOM 4703 O O . THR A 1 605 ? -13.929 -8.103 -6.151 1.00 95.12 605 THR A O 1
ATOM 4706 N N . LEU A 1 606 ? -14.181 -6.236 -7.367 1.00 94.38 606 LEU A N 1
ATOM 4707 C CA . LEU A 1 606 ? -15.277 -5.661 -6.584 1.00 94.38 606 LEU A CA 1
ATOM 4708 C C . LEU A 1 606 ? -16.663 -5.886 -7.198 1.00 94.38 606 LEU A C 1
ATOM 4710 O O . LEU A 1 606 ? -17.663 -5.448 -6.618 1.00 94.38 606 LEU A O 1
ATOM 4714 N N . HIS A 1 607 ? -16.743 -6.586 -8.332 1.00 95.56 607 HIS A N 1
ATOM 4715 C CA . HIS A 1 607 ? -18.020 -7.006 -8.896 1.00 95.56 607 HIS A CA 1
ATOM 4716 C C . HIS A 1 607 ? -18.788 -7.869 -7.897 1.00 95.56 607 HIS A C 1
ATOM 4718 O O . HIS A 1 607 ? -18.186 -8.660 -7.170 1.00 95.56 607 HIS A O 1
ATOM 4724 N N . LYS A 1 608 ? -20.121 -7.749 -7.874 1.00 93.19 608 LYS A N 1
ATOM 4725 C CA . LYS A 1 608 ? -21.002 -8.467 -6.931 1.00 93.19 608 LYS A CA 1
ATOM 4726 C C . LYS A 1 608 ? -20.703 -9.970 -6.830 1.00 93.19 608 LYS A C 1
ATOM 4728 O O . LYS A 1 608 ? -20.709 -10.504 -5.729 1.00 93.19 608 LYS A O 1
ATOM 4733 N N . ASP A 1 609 ? -20.354 -10.600 -7.949 1.00 94.25 609 ASP A N 1
ATOM 4734 C CA . ASP A 1 609 ? -20.094 -12.041 -8.026 1.00 94.25 609 ASP A CA 1
ATOM 4735 C C . ASP A 1 609 ? -18.669 -12.410 -7.552 1.00 94.25 609 ASP A C 1
ATOM 4737 O O . ASP A 1 609 ? -18.408 -13.558 -7.206 1.00 94.25 609 ASP A O 1
ATOM 4741 N N . ASN A 1 610 ? -17.761 -11.428 -7.467 1.00 95.56 610 ASN A N 1
ATOM 4742 C CA . ASN A 1 610 ? -16.348 -11.613 -7.119 1.00 95.56 610 ASN A CA 1
ATOM 4743 C C . ASN A 1 610 ? -16.014 -11.171 -5.685 1.00 95.56 610 ASN A C 1
ATOM 4745 O O . ASN A 1 610 ? -15.016 -11.631 -5.126 1.00 95.56 610 ASN A O 1
ATOM 4749 N N . LYS A 1 611 ? -16.833 -10.313 -5.050 1.00 94.31 611 LYS A N 1
ATOM 4750 C CA . LYS A 1 611 ? -16.534 -9.751 -3.715 1.00 94.31 611 LYS A CA 1
ATOM 4751 C C . LYS A 1 611 ? -16.241 -10.819 -2.664 1.00 94.31 611 LYS A C 1
ATOM 4753 O O . LYS A 1 611 ? -15.321 -10.642 -1.870 1.00 94.31 611 LYS A O 1
ATOM 4758 N N . ILE A 1 612 ? -16.990 -11.928 -2.664 1.00 95.25 612 ILE A N 1
ATOM 4759 C CA . ILE A 1 612 ? -16.765 -13.034 -1.719 1.00 95.25 612 ILE A CA 1
ATOM 4760 C C . ILE A 1 612 ? -15.347 -13.580 -1.888 1.00 95.25 612 ILE A C 1
ATOM 4762 O O . ILE A 1 612 ? -14.619 -13.693 -0.904 1.00 95.25 612 ILE A O 1
ATOM 4766 N N . GLN A 1 613 ? -14.927 -13.850 -3.128 1.00 95.12 613 GLN A N 1
ATOM 4767 C CA . GLN A 1 613 ? -13.583 -14.343 -3.418 1.00 95.12 613 GLN A CA 1
ATOM 4768 C C . GLN A 1 613 ? -12.515 -13.323 -3.003 1.00 95.12 613 GLN A C 1
ATOM 4770 O O . GLN A 1 613 ? -11.534 -13.695 -2.360 1.00 95.12 613 GLN A O 1
ATOM 4775 N N . THR A 1 614 ? -12.729 -12.039 -3.291 1.00 94.94 614 THR A N 1
ATOM 4776 C CA . THR A 1 614 ? -11.813 -10.953 -2.915 1.00 94.94 614 THR A CA 1
ATOM 4777 C C . THR A 1 614 ? -11.627 -10.865 -1.403 1.00 94.94 614 THR A C 1
ATOM 4779 O O . THR A 1 614 ? -10.495 -10.920 -0.926 1.00 94.94 614 THR A O 1
ATOM 4782 N N . CYS A 1 615 ? -12.716 -10.819 -0.631 1.00 94.00 615 CYS A N 1
ATOM 4783 C CA . CYS A 1 615 ? -12.646 -10.793 0.830 1.00 94.00 615 CYS A CA 1
ATOM 4784 C C . CYS A 1 615 ? -12.080 -12.104 1.405 1.00 94.00 615 CYS A C 1
ATOM 4786 O O . CYS A 1 615 ? -11.372 -12.076 2.414 1.00 94.00 615 CYS A O 1
ATOM 4788 N N . SER A 1 616 ? -12.337 -13.247 0.755 1.00 94.69 616 SER A N 1
ATOM 4789 C CA . SER A 1 616 ? -11.894 -14.564 1.231 1.00 94.69 616 SER A CA 1
ATOM 4790 C C . SER A 1 616 ? -10.379 -14.774 1.218 1.00 94.69 616 SER A C 1
ATOM 4792 O O . SER A 1 616 ? -9.879 -15.657 1.911 1.00 94.69 616 SER A O 1
ATOM 4794 N N . LYS A 1 617 ? -9.632 -13.920 0.501 1.00 93.25 617 LYS A N 1
ATOM 4795 C CA . LYS A 1 617 ? -8.161 -13.903 0.539 1.00 93.25 617 LYS A CA 1
ATOM 4796 C C . LYS A 1 617 ? -7.620 -13.678 1.956 1.00 93.25 617 LYS A C 1
ATOM 4798 O O . LYS A 1 617 ? -6.541 -14.168 2.275 1.00 93.25 617 LYS A O 1
ATOM 4803 N N . CYS A 1 618 ? -8.368 -12.955 2.794 1.00 92.00 618 CYS A N 1
ATOM 4804 C CA . CYS A 1 618 ? -7.984 -12.653 4.176 1.00 92.00 618 CYS A CA 1
ATOM 4805 C C . CYS A 1 618 ? -8.997 -13.169 5.213 1.00 92.00 618 CYS A C 1
ATOM 4807 O O . CYS A 1 618 ? -8.611 -13.460 6.343 1.00 92.00 618 CYS A O 1
ATOM 4809 N N . HIS A 1 619 ? -10.274 -13.313 4.846 1.00 92.19 619 HIS A N 1
ATOM 4810 C CA . HIS A 1 619 ? -11.356 -13.715 5.748 1.00 92.19 619 HIS A CA 1
ATOM 4811 C C . HIS A 1 619 ? -11.895 -15.112 5.399 1.00 92.19 619 HIS A C 1
ATOM 4813 O O . HIS A 1 619 ? -12.533 -15.312 4.374 1.00 92.19 619 HIS A O 1
ATOM 4819 N N . VAL A 1 620 ? -11.697 -16.105 6.268 1.00 89.25 620 VAL A N 1
ATOM 4820 C CA . VAL A 1 620 ? -12.039 -17.514 5.961 1.00 89.25 620 VAL A CA 1
ATOM 4821 C C . VAL A 1 620 ? -13.558 -17.777 5.907 1.00 89.25 620 VAL A C 1
ATOM 4823 O O . VAL A 1 620 ? -14.000 -18.692 5.220 1.00 89.25 620 VAL A O 1
ATOM 4826 N N . GLY A 1 621 ? -14.372 -16.988 6.619 1.00 88.25 621 GLY A N 1
ATOM 4827 C CA . GLY A 1 621 ? -15.818 -17.211 6.790 1.00 88.25 621 GLY A CA 1
ATOM 4828 C C . GLY A 1 621 ? -16.734 -16.234 6.044 1.00 88.25 621 GLY A C 1
ATOM 4829 O O . GLY A 1 621 ? -17.838 -15.970 6.517 1.00 88.25 621 GLY A O 1
ATOM 4830 N N . VAL A 1 622 ? -16.282 -15.646 4.932 1.00 93.25 622 VAL A N 1
ATOM 4831 C CA . VAL A 1 622 ? -17.051 -14.618 4.206 1.00 93.25 622 VAL A CA 1
ATOM 4832 C C . VAL A 1 622 ? -18.357 -15.186 3.652 1.00 93.25 622 VAL A C 1
ATOM 4834 O O . VAL A 1 622 ? -18.379 -16.228 3.002 1.00 93.25 622 VAL A O 1
ATOM 4837 N N . ASN A 1 623 ? -19.443 -14.451 3.869 1.00 92.75 623 ASN A N 1
ATOM 4838 C CA . ASN A 1 623 ? -20.761 -14.690 3.288 1.00 92.75 623 ASN A CA 1
ATOM 4839 C C . ASN A 1 623 ? -21.214 -13.450 2.493 1.00 92.75 623 ASN A C 1
ATOM 4841 O O . ASN A 1 623 ? -20.557 -12.412 2.532 1.00 92.75 623 ASN A O 1
ATOM 4845 N N . GLU A 1 624 ? -22.330 -13.541 1.770 1.00 92.25 624 GLU A N 1
ATOM 4846 C CA . GLU A 1 624 ? -22.835 -12.434 0.943 1.00 92.25 624 GLU A CA 1
ATOM 4847 C C . GLU A 1 624 ? -23.080 -11.156 1.765 1.00 92.25 624 GLU A C 1
ATOM 4849 O O . GLU A 1 624 ? -22.570 -10.094 1.408 1.00 92.25 624 GLU A O 1
ATOM 4854 N N . ALA A 1 625 ? -23.747 -11.271 2.919 1.00 93.88 625 ALA A N 1
ATOM 4855 C CA . ALA A 1 625 ? -24.035 -10.136 3.794 1.00 93.88 625 ALA A CA 1
ATOM 4856 C C . ALA A 1 625 ? -22.762 -9.465 4.334 1.00 93.88 625 ALA A C 1
ATOM 4858 O O . ALA A 1 625 ? -22.744 -8.251 4.510 1.00 93.88 625 ALA A O 1
ATOM 4859 N N . PHE A 1 626 ? -21.673 -10.210 4.555 1.00 94.50 626 PHE A N 1
ATOM 4860 C CA . PHE A 1 626 ? -20.374 -9.641 4.932 1.00 94.5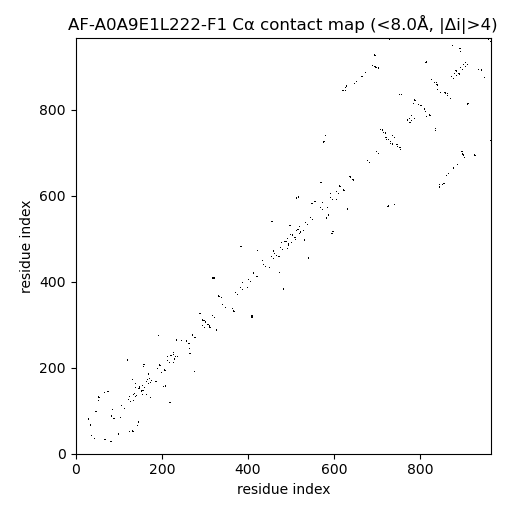0 626 PHE A CA 1
ATOM 4861 C C . PHE A 1 626 ? -19.845 -8.660 3.880 1.00 94.50 626 PHE A C 1
ATOM 4863 O O . PHE A 1 626 ? -19.266 -7.631 4.226 1.00 94.50 626 PHE A O 1
ATOM 4870 N N . THR A 1 627 ? -20.082 -8.940 2.596 1.00 92.44 627 THR A N 1
ATOM 4871 C CA . THR A 1 627 ? -19.610 -8.092 1.490 1.00 92.44 627 THR A CA 1
ATOM 4872 C C . THR A 1 627 ? -20.378 -6.773 1.342 1.00 92.44 627 THR A C 1
ATOM 4874 O O . THR A 1 627 ? -19.966 -5.917 0.555 1.00 92.44 627 THR A O 1
ATOM 4877 N N . ASP A 1 628 ? -21.445 -6.576 2.129 1.00 90.50 628 ASP A N 1
ATOM 4878 C CA . ASP A 1 628 ? -22.147 -5.294 2.275 1.00 90.50 628 ASP A CA 1
ATOM 4879 C C . ASP A 1 628 ? -21.449 -4.339 3.259 1.00 90.50 628 ASP A C 1
ATOM 4881 O O . ASP A 1 628 ? -21.939 -3.233 3.501 1.00 90.50 628 ASP A O 1
ATOM 4885 N N . TYR A 1 629 ? -20.321 -4.741 3.862 1.00 91.62 629 TYR A N 1
ATOM 4886 C CA . TYR A 1 629 ? -19.445 -3.809 4.570 1.00 91.62 629 TYR A CA 1
ATOM 4887 C C . TYR A 1 629 ? -19.026 -2.671 3.633 1.00 91.62 629 TYR A C 1
ATOM 4889 O O . TYR A 1 629 ? -18.722 -2.905 2.465 1.00 91.62 629 TYR A O 1
ATOM 4897 N N . LEU A 1 630 ? -18.995 -1.439 4.147 1.00 90.06 630 LEU A N 1
ATOM 4898 C CA . LEU A 1 630 ? -18.738 -0.241 3.347 1.00 90.06 630 LEU A CA 1
ATOM 4899 C C . LEU A 1 630 ? -17.347 0.343 3.673 1.00 90.06 630 LEU A C 1
ATOM 4901 O O . LEU A 1 630 ? -17.228 1.061 4.671 1.00 90.06 630 LEU A O 1
ATOM 4905 N N . PRO A 1 631 ? -16.296 0.091 2.860 1.00 88.50 631 PRO A N 1
ATOM 4906 C CA . PRO A 1 631 ? -14.928 0.540 3.153 1.00 88.50 631 PRO A CA 1
ATOM 4907 C C . PRO A 1 631 ? -14.688 2.034 2.897 1.00 88.50 631 PRO A C 1
ATOM 4909 O O . PRO A 1 631 ? -13.723 2.596 3.400 1.00 88.50 631 PRO A O 1
ATOM 4912 N N . HIS A 1 632 ? -15.561 2.674 2.114 1.00 88.94 632 HIS A N 1
ATOM 4913 C CA . HIS A 1 632 ? -15.477 4.097 1.762 1.00 88.94 632 HIS A CA 1
ATOM 4914 C C . HIS A 1 632 ? -16.665 4.917 2.287 1.00 88.94 632 HIS A C 1
ATOM 4916 O O . HIS A 1 632 ? -16.933 6.019 1.807 1.00 88.94 632 HIS A O 1
ATOM 4922 N N . ALA A 1 633 ? -17.414 4.386 3.259 1.00 86.44 633 ALA A N 1
ATOM 4923 C CA . ALA A 1 633 ? -18.506 5.134 3.868 1.00 86.44 633 ALA A CA 1
ATOM 4924 C C . ALA A 1 633 ? -17.979 6.224 4.805 1.00 86.44 633 ALA A C 1
ATOM 4926 O O . ALA A 1 633 ? -17.038 6.012 5.567 1.00 86.44 633 ALA A O 1
ATOM 4927 N N . SER A 1 634 ? -18.640 7.381 4.789 1.00 86.12 634 SER A N 1
ATOM 4928 C CA . SER A 1 634 ? -18.366 8.480 5.713 1.00 86.12 634 SER A CA 1
ATOM 4929 C C . SER A 1 634 ? -19.625 8.841 6.488 1.00 86.12 634 SER A C 1
ATOM 4931 O O . SER A 1 634 ? -20.693 9.021 5.907 1.00 86.12 634 SER A O 1
ATOM 4933 N N . HIS A 1 635 ? -19.494 9.019 7.803 1.00 86.25 635 HIS A N 1
ATOM 4934 C CA . HIS A 1 635 ? -20.576 9.524 8.652 1.00 86.25 635 HIS A CA 1
ATOM 4935 C C . HIS A 1 635 ? -20.899 11.010 8.409 1.00 86.25 635 HIS A C 1
ATOM 4937 O O . HIS A 1 635 ? -21.848 11.523 8.994 1.00 86.25 635 HIS A O 1
ATOM 4943 N N . ASN A 1 636 ? -20.127 11.712 7.570 1.00 85.44 636 ASN A N 1
ATOM 4944 C CA . ASN A 1 636 ? -20.397 13.100 7.180 1.00 85.44 636 ASN A CA 1
ATOM 4945 C C . ASN A 1 636 ? -21.330 13.206 5.964 1.00 85.44 636 ASN A C 1
ATOM 4947 O O . ASN A 1 636 ? -21.861 14.281 5.692 1.00 85.44 636 ASN A O 1
ATOM 4951 N N . ASP A 1 637 ? -21.567 12.100 5.259 1.00 86.94 637 ASP A N 1
ATOM 4952 C CA . ASP A 1 637 ? -22.431 12.049 4.085 1.00 86.94 637 ASP A CA 1
ATOM 4953 C C . ASP A 1 637 ? -23.798 11.463 4.456 1.00 86.94 637 ASP A C 1
ATOM 4955 O O . ASP A 1 637 ? -24.029 10.251 4.475 1.00 86.94 637 ASP A O 1
ATOM 4959 N N . ARG A 1 638 ? -24.723 12.367 4.787 1.00 91.19 638 ARG A N 1
ATOM 4960 C CA . ARG A 1 638 ? -26.094 12.018 5.171 1.00 91.19 638 ARG A CA 1
ATOM 4961 C C . ARG A 1 638 ? -26.909 11.447 4.010 1.00 91.19 638 ARG A C 1
ATOM 4963 O O . ARG A 1 638 ? -27.859 10.709 4.269 1.00 91.19 638 ARG A O 1
ATOM 4970 N N . GLU A 1 639 ? -26.599 11.828 2.775 1.00 90.88 639 GLU A N 1
ATOM 4971 C CA . GLU A 1 639 ? -27.396 11.451 1.607 1.00 90.88 639 GLU A CA 1
ATOM 4972 C C . GLU A 1 639 ? -27.145 9.991 1.239 1.00 90.88 639 GLU A C 1
ATOM 4974 O O . GLU A 1 639 ? -28.099 9.228 1.085 1.00 90.88 639 GLU A O 1
ATOM 4979 N N . ASN A 1 640 ? -25.875 9.584 1.193 1.00 86.62 640 ASN A N 1
ATOM 4980 C CA . ASN A 1 640 ? -25.500 8.223 0.816 1.00 86.62 640 ASN A CA 1
ATOM 4981 C C . ASN A 1 640 ? -25.438 7.265 2.017 1.00 86.62 640 ASN A C 1
ATOM 4983 O O . ASN A 1 640 ? -25.710 6.073 1.864 1.00 86.62 640 ASN A O 1
ATOM 4987 N N . TYR A 1 641 ? -25.136 7.763 3.225 1.00 91.06 641 TYR A N 1
ATOM 4988 C CA . TYR A 1 641 ? -24.941 6.934 4.424 1.00 91.06 641 TYR A CA 1
ATOM 4989 C C . TYR A 1 641 ? -25.744 7.425 5.648 1.00 91.06 641 TYR A C 1
ATOM 4991 O O . TYR A 1 641 ? -25.177 7.652 6.726 1.00 91.06 641 TYR A O 1
ATOM 4999 N N . PRO A 1 642 ? -27.085 7.540 5.553 1.00 93.06 642 PRO A N 1
ATOM 5000 C CA . PRO A 1 642 ? -27.910 8.138 6.607 1.00 93.06 642 PRO A CA 1
ATOM 5001 C C . PRO A 1 642 ? -27.798 7.411 7.954 1.00 93.06 642 PRO A C 1
ATOM 5003 O O . PRO A 1 642 ? -27.765 8.054 9.001 1.00 93.06 642 PRO A O 1
ATOM 5006 N N . LEU A 1 643 ? -27.706 6.076 7.954 1.00 91.31 643 LEU A N 1
ATOM 5007 C CA . LEU A 1 643 ? -27.596 5.291 9.189 1.00 91.31 643 LEU A CA 1
ATOM 5008 C C . LEU A 1 643 ? -26.287 5.572 9.938 1.00 91.31 643 LEU A C 1
ATOM 5010 O O . LEU A 1 643 ? -26.313 5.735 11.158 1.00 91.31 643 LEU A O 1
ATOM 5014 N N . LEU A 1 644 ? -25.161 5.677 9.221 1.00 91.75 644 LEU A N 1
ATOM 5015 C CA . LEU A 1 644 ? -23.870 6.013 9.825 1.00 91.75 644 LEU A CA 1
ATOM 5016 C C . LEU A 1 644 ? -23.877 7.449 10.356 1.00 91.75 644 LEU A C 1
ATOM 5018 O O . LEU A 1 644 ? -23.427 7.680 11.477 1.00 91.75 644 LEU A O 1
ATOM 5022 N N . PHE A 1 645 ? -24.447 8.389 9.592 1.00 93.06 645 PHE A N 1
ATOM 5023 C CA . PHE A 1 645 ? -24.605 9.782 10.014 1.00 93.06 645 PHE A CA 1
ATOM 5024 C C . PHE A 1 645 ? -25.363 9.882 11.347 1.00 93.06 645 PHE A C 1
ATOM 5026 O O . PHE A 1 645 ? -24.880 10.491 12.302 1.00 93.06 645 PHE A O 1
ATOM 5033 N N . TYR A 1 646 ? -26.540 9.254 11.448 1.00 94.69 646 TYR A N 1
ATOM 5034 C CA . TYR A 1 646 ? -27.346 9.316 12.669 1.00 94.69 646 TYR A CA 1
ATOM 5035 C C . TYR A 1 646 ? -26.712 8.566 13.840 1.00 94.69 646 TYR A C 1
ATOM 5037 O O . TYR A 1 646 ? -26.815 9.048 14.969 1.00 94.69 646 TYR A O 1
ATOM 5045 N N . ALA A 1 647 ? -26.045 7.433 13.604 1.00 93.88 647 ALA A N 1
ATOM 5046 C CA . ALA A 1 647 ? -25.317 6.721 14.651 1.00 93.88 647 ALA A CA 1
ATOM 5047 C C . ALA A 1 647 ? -24.204 7.597 15.249 1.00 93.88 647 ALA A C 1
ATOM 5049 O O . ALA A 1 647 ? -24.179 7.806 16.462 1.00 93.88 647 ALA A O 1
ATOM 5050 N N . PHE A 1 648 ? -23.351 8.180 14.401 1.00 93.62 648 PHE A N 1
ATOM 5051 C CA . PHE A 1 648 ? -22.251 9.046 14.831 1.00 93.62 648 PHE A CA 1
ATOM 5052 C C . PHE A 1 648 ? -22.745 10.278 15.597 1.00 93.62 648 PHE A C 1
ATOM 5054 O O . PHE A 1 648 ? -22.294 10.546 16.712 1.00 93.62 648 PHE A O 1
ATOM 5061 N N . TRP A 1 649 ? -23.723 11.011 15.054 1.00 94.06 649 TRP A N 1
ATOM 5062 C CA . TRP A 1 649 ? -24.225 12.223 15.708 1.00 94.06 649 TRP A CA 1
ATOM 5063 C C . TRP A 1 649 ? -25.006 11.936 16.993 1.00 94.06 649 TRP A C 1
ATOM 5065 O O . TRP A 1 649 ? -24.969 12.749 17.917 1.00 94.06 649 TRP A O 1
ATOM 5075 N N . SER A 1 650 ? -25.663 10.776 17.097 1.00 95.38 650 SER A N 1
ATOM 5076 C CA . SER A 1 650 ? -26.310 10.346 18.344 1.00 95.38 650 SER A CA 1
ATOM 5077 C C . SER A 1 650 ? -25.280 10.039 19.432 1.00 95.38 650 SER A C 1
ATOM 5079 O O . SER A 1 650 ? -25.427 10.523 20.554 1.00 95.38 650 SER A O 1
ATOM 5081 N N . MET A 1 651 ? -24.215 9.302 19.103 1.00 94.75 651 MET A N 1
ATOM 5082 C CA . MET A 1 651 ? -23.124 9.004 20.041 1.00 94.75 651 MET A CA 1
ATOM 5083 C C . MET A 1 651 ? -22.356 10.264 20.446 1.00 94.75 651 MET A C 1
ATOM 5085 O O . MET A 1 651 ? -22.109 10.490 21.629 1.00 94.75 651 MET A O 1
ATOM 5089 N N . THR A 1 652 ? -22.065 11.143 19.487 1.00 93.00 652 THR A N 1
ATOM 5090 C CA . THR A 1 652 ? -21.436 12.444 19.748 1.00 93.00 652 THR A CA 1
ATOM 5091 C C . THR A 1 652 ? -22.316 13.316 20.646 1.00 93.00 652 THR A C 1
ATOM 5093 O O . THR A 1 652 ? -21.833 13.904 21.614 1.00 93.00 652 THR A O 1
ATOM 5096 N N . GLY A 1 653 ? -23.624 13.370 20.378 1.00 95.69 653 GLY A N 1
ATOM 5097 C CA . GLY A 1 653 ? -24.587 14.088 21.210 1.00 95.69 653 GLY A CA 1
ATOM 5098 C C . GLY A 1 653 ? -24.663 13.533 22.634 1.00 95.69 653 GLY A C 1
ATOM 5099 O O . GLY A 1 653 ? -24.660 14.308 23.592 1.00 95.69 653 GLY A O 1
ATOM 5100 N N . LEU A 1 654 ? -24.664 12.204 22.785 1.00 94.38 654 LEU A N 1
ATOM 5101 C CA . LEU A 1 654 ? -24.616 11.534 24.085 1.00 94.38 654 LEU A CA 1
ATOM 5102 C C . LEU A 1 654 ? -23.327 11.876 24.842 1.00 94.38 654 LEU A C 1
ATOM 5104 O O . LEU A 1 654 ? -23.386 12.200 26.031 1.00 94.38 654 LEU A O 1
ATOM 5108 N N . LEU A 1 655 ? -22.183 11.863 24.155 1.00 93.19 655 LEU A N 1
ATOM 5109 C CA . LEU A 1 655 ? -20.883 12.192 24.727 1.00 93.19 655 LEU A CA 1
ATOM 5110 C C . LEU A 1 655 ? -20.858 13.638 25.228 1.00 93.19 655 LEU A C 1
ATOM 5112 O O . LEU A 1 655 ? -20.645 13.876 26.419 1.00 93.19 655 LEU A O 1
ATOM 5116 N N . ILE A 1 656 ? -21.147 14.605 24.353 1.00 94.25 656 ILE A N 1
ATOM 5117 C CA . ILE A 1 656 ? -21.132 16.033 24.701 1.00 94.25 656 ILE A CA 1
ATOM 5118 C C . ILE A 1 656 ? -22.157 16.327 25.800 1.00 94.25 656 ILE A C 1
ATOM 5120 O O . ILE A 1 656 ? -21.835 17.012 26.770 1.00 94.25 656 ILE A O 1
ATOM 5124 N N . GLY A 1 657 ? -23.371 15.782 25.689 1.00 95.56 657 GLY A N 1
ATOM 5125 C CA . GLY A 1 657 ? -24.430 15.972 26.679 1.00 95.56 657 GLY A CA 1
ATOM 5126 C C . GLY A 1 657 ? -24.044 15.451 28.065 1.00 95.56 657 GLY A C 1
ATOM 5127 O O . GLY A 1 657 ? -24.237 16.149 29.064 1.00 95.56 657 GLY A O 1
ATOM 5128 N N . THR A 1 658 ? -23.437 14.263 28.129 1.00 92.81 658 THR A N 1
ATOM 5129 C CA . THR A 1 658 ? -22.980 13.658 29.388 1.00 92.81 658 THR A CA 1
ATOM 5130 C C . THR A 1 658 ? -21.858 14.484 30.019 1.00 92.81 658 THR A C 1
ATOM 5132 O O . THR A 1 658 ? -21.965 14.858 31.189 1.00 92.81 658 THR A O 1
ATOM 5135 N N . PHE A 1 659 ? -20.816 14.852 29.265 1.00 92.81 659 PHE A N 1
ATOM 5136 C CA . PHE A 1 659 ? -19.723 15.671 29.805 1.00 92.81 659 PHE A CA 1
ATOM 5137 C C . PHE A 1 659 ? -20.161 17.087 30.178 1.00 92.81 659 PHE A C 1
ATOM 5139 O O . PHE A 1 659 ? -19.681 17.616 31.176 1.00 92.81 659 PHE A O 1
ATOM 5146 N N . ALA A 1 660 ? -21.090 17.701 29.443 1.00 94.19 660 ALA A N 1
ATOM 5147 C CA . ALA A 1 660 ? -21.623 19.010 29.803 1.00 94.19 660 ALA A CA 1
ATOM 5148 C C . ALA A 1 660 ? -22.384 18.953 31.136 1.00 94.19 660 ALA A C 1
ATOM 5150 O O . ALA A 1 660 ? -22.131 19.764 32.028 1.00 94.19 660 ALA A O 1
ATOM 5151 N N . LEU A 1 661 ? -23.277 17.970 31.303 1.00 92.56 661 LEU A N 1
ATOM 5152 C CA . LEU A 1 661 ? -24.080 17.819 32.516 1.00 92.56 661 LEU A CA 1
ATOM 5153 C C . LEU A 1 661 ? -23.213 17.476 33.735 1.00 92.56 661 LEU A C 1
ATOM 5155 O O . LEU A 1 661 ? -23.274 18.165 34.757 1.00 92.56 661 LEU A O 1
ATOM 5159 N N . PHE A 1 662 ? -22.406 16.419 33.636 1.00 91.62 662 PHE A N 1
ATOM 5160 C CA . PHE A 1 662 ? -21.610 15.933 34.761 1.00 91.62 662 PHE A CA 1
ATOM 5161 C C . PHE A 1 662 ? -20.340 16.751 34.983 1.00 91.62 662 PHE A C 1
ATOM 5163 O O . PHE A 1 662 ? -19.951 16.951 36.127 1.00 91.62 662 PHE A O 1
ATOM 5170 N N . GLY A 1 663 ? -19.738 17.310 33.934 1.00 92.06 663 GLY A N 1
ATOM 5171 C CA . GLY A 1 663 ? -18.618 18.241 34.064 1.00 92.06 663 GLY A CA 1
ATOM 5172 C C . GLY A 1 663 ? -19.029 19.528 34.778 1.00 92.06 663 GLY A C 1
ATOM 5173 O O . GLY A 1 663 ? -18.344 19.952 35.709 1.00 92.06 663 GLY A O 1
ATOM 5174 N N . LEU A 1 664 ? -20.185 20.110 34.427 1.00 93.31 664 LEU A N 1
ATOM 5175 C CA . LEU A 1 664 ? -20.736 21.257 35.156 1.00 93.31 664 LEU A CA 1
ATOM 5176 C C . LEU A 1 664 ? -21.063 20.887 36.607 1.00 93.31 664 LEU A C 1
ATOM 5178 O O . LEU A 1 664 ? -20.727 21.637 37.522 1.00 93.31 664 LEU A O 1
ATOM 5182 N N . HIS A 1 665 ? -21.691 19.729 36.828 1.00 91.75 665 HIS A N 1
ATOM 5183 C CA . HIS A 1 665 ? -21.980 19.223 38.172 1.00 91.75 665 HIS A CA 1
ATOM 5184 C C . HIS A 1 665 ? -20.706 19.102 39.026 1.00 91.75 665 HIS A C 1
ATOM 5186 O O . HIS A 1 665 ? -20.646 19.676 40.116 1.00 91.75 665 HIS A O 1
ATOM 5192 N N . THR A 1 666 ? -19.674 18.434 38.509 1.00 91.56 666 THR A N 1
ATOM 5193 C CA . THR A 1 666 ? -18.370 18.251 39.156 1.00 91.56 666 THR A CA 1
ATOM 5194 C C . THR A 1 666 ? -17.670 19.585 39.416 1.00 91.56 666 THR A C 1
ATOM 5196 O O . THR A 1 666 ? -17.152 19.794 40.514 1.00 91.56 666 THR A O 1
ATOM 5199 N N . LEU A 1 667 ? -17.694 20.520 38.462 1.00 91.50 667 LEU A N 1
ATOM 5200 C CA . LEU A 1 667 ? -17.088 21.844 38.618 1.00 91.50 667 LEU A CA 1
ATOM 5201 C C . LEU A 1 667 ? -17.765 22.654 39.731 1.00 91.50 667 LEU A C 1
ATOM 5203 O O . LEU A 1 667 ? -17.087 23.202 40.601 1.00 91.50 667 LEU A O 1
ATOM 5207 N N . LEU A 1 668 ? -19.101 22.701 39.738 1.00 92.62 668 LEU A N 1
ATOM 5208 C CA . LEU A 1 668 ? -19.868 23.378 40.787 1.00 92.62 668 LEU A CA 1
ATOM 5209 C C . LEU A 1 668 ? -19.599 22.752 42.159 1.00 92.62 668 LEU A C 1
ATOM 5211 O O . LEU A 1 668 ? -19.428 23.470 43.147 1.00 92.62 668 LEU A O 1
ATOM 5215 N N . TRP A 1 669 ? -19.509 21.421 42.214 1.00 90.81 669 TRP A N 1
ATOM 5216 C CA . TRP A 1 669 ? -19.165 20.717 43.441 1.00 90.81 669 TRP A CA 1
ATOM 5217 C C . TRP A 1 669 ? -17.758 21.077 43.926 1.00 90.81 669 TRP A C 1
ATOM 5219 O O . TRP A 1 669 ? -17.573 21.391 45.101 1.00 90.81 669 TRP A O 1
ATOM 5229 N N . PHE A 1 670 ? -16.772 21.090 43.029 1.00 90.00 670 PHE A N 1
ATOM 5230 C CA . PHE A 1 670 ? -15.393 21.439 43.354 1.00 90.00 670 PHE A CA 1
ATOM 5231 C C . PHE A 1 670 ? -15.272 22.860 43.912 1.00 90.00 670 PHE A C 1
ATOM 5233 O O . PHE A 1 670 ? -14.686 23.050 44.979 1.00 90.00 670 PHE A O 1
ATOM 5240 N N . ILE A 1 671 ? -15.896 23.840 43.249 1.00 89.88 671 ILE A N 1
ATOM 5241 C CA . ILE A 1 671 ? -15.945 25.233 43.717 1.00 89.88 671 ILE A CA 1
ATOM 5242 C C . ILE A 1 671 ? -16.547 25.295 45.123 1.00 89.88 671 ILE A C 1
ATOM 5244 O O . ILE A 1 671 ? -15.994 25.953 46.007 1.00 89.88 671 ILE A O 1
ATOM 5248 N N . ARG A 1 672 ? -17.652 24.577 45.363 1.00 90.62 672 ARG A N 1
ATOM 5249 C CA . ARG A 1 672 ? -18.292 24.556 46.681 1.00 90.62 672 ARG A CA 1
ATOM 5250 C C . ARG A 1 672 ? -17.386 23.961 47.757 1.00 90.62 672 ARG A C 1
ATOM 5252 O O . ARG A 1 672 ? -17.289 24.536 48.838 1.00 90.62 672 ARG A O 1
ATOM 5259 N N . LEU A 1 673 ? -16.701 22.857 47.461 1.00 85.81 673 LEU A N 1
ATOM 5260 C CA . LEU A 1 673 ? -15.766 22.225 48.394 1.00 85.81 673 LEU A CA 1
ATOM 5261 C C . LEU A 1 673 ? -14.588 23.145 48.732 1.00 85.81 673 LEU A C 1
ATOM 5263 O O . LEU A 1 673 ? -14.177 23.184 49.888 1.00 85.81 673 LEU A O 1
ATOM 5267 N N . ILE A 1 674 ? -14.078 23.920 47.769 1.00 85.88 674 ILE A N 1
ATOM 5268 C CA . ILE A 1 674 ? -13.044 24.935 48.029 1.00 85.88 674 ILE A CA 1
ATOM 5269 C C . ILE A 1 674 ? -13.578 26.025 48.960 1.00 85.88 674 ILE A C 1
ATOM 5271 O O . ILE A 1 674 ? -12.900 26.387 49.918 1.00 85.88 674 ILE A O 1
ATOM 5275 N N . ILE A 1 675 ? -14.788 26.535 48.711 1.00 86.94 675 ILE A N 1
ATOM 5276 C CA . ILE A 1 675 ? -15.410 27.562 49.560 1.00 86.94 675 ILE A CA 1
ATOM 5277 C C . ILE A 1 675 ? -15.589 27.046 50.990 1.00 86.94 675 ILE A C 1
ATOM 5279 O O . ILE A 1 675 ? -15.258 27.754 51.940 1.00 86.94 675 ILE A O 1
ATOM 5283 N N . ASP A 1 676 ? -16.100 25.827 51.157 1.00 83.31 676 ASP A N 1
ATOM 5284 C CA . ASP A 1 676 ? -16.313 25.242 52.482 1.00 83.31 676 ASP A CA 1
ATOM 5285 C C . ASP A 1 676 ? -14.980 24.937 53.184 1.00 83.31 676 ASP A C 1
ATOM 5287 O O . ASP A 1 676 ? -14.857 25.182 54.384 1.00 83.31 676 ASP A O 1
ATOM 5291 N N . HIS A 1 677 ? -13.951 24.508 52.447 1.00 78.50 677 HIS A N 1
ATOM 5292 C CA . HIS A 1 677 ? -12.600 24.331 52.987 1.00 78.50 677 HIS A CA 1
ATOM 5293 C C . HIS A 1 677 ? -11.967 25.663 53.422 1.00 78.50 677 HIS A C 1
ATOM 5295 O O . HIS A 1 677 ? -11.368 25.744 54.492 1.00 78.50 677 HIS A O 1
ATOM 5301 N N . ALA A 1 678 ? -12.142 26.728 52.634 1.00 81.06 678 ALA A N 1
ATOM 5302 C CA . ALA A 1 678 ? -11.657 28.065 52.968 1.00 81.06 678 ALA A CA 1
ATOM 5303 C C . ALA A 1 678 ? -12.377 28.662 54.190 1.00 81.06 678 ALA A C 1
ATOM 5305 O O . ALA A 1 678 ? -11.752 29.357 54.987 1.00 81.06 678 ALA A O 1
ATOM 5306 N N . LYS A 1 679 ? -13.677 28.382 54.360 1.00 80.81 679 LYS A N 1
ATOM 5307 C CA . LYS A 1 679 ? -14.482 28.864 55.497 1.00 80.81 679 LYS A CA 1
ATOM 5308 C C . LYS A 1 679 ? -14.225 28.102 56.793 1.00 80.81 679 LYS A C 1
ATOM 5310 O O . LYS A 1 679 ? -14.167 28.719 57.851 1.00 80.81 679 LYS A O 1
ATOM 5315 N N . ASN A 1 680 ? -14.094 26.780 56.715 1.00 71.06 680 ASN A N 1
ATOM 5316 C CA . ASN A 1 680 ? -13.997 25.917 57.895 1.00 71.06 680 ASN A CA 1
ATOM 5317 C C . ASN A 1 680 ? -12.542 25.626 58.307 1.00 71.06 680 ASN A C 1
ATOM 5319 O O . ASN A 1 680 ? -12.316 24.993 59.336 1.00 71.06 680 ASN A O 1
ATOM 5323 N N . GLY A 1 681 ? -11.564 26.098 57.523 1.00 58.19 681 GLY A N 1
ATOM 5324 C CA . GLY A 1 681 ? -10.143 25.824 57.713 1.00 58.19 681 GLY A CA 1
ATOM 5325 C C . GLY A 1 681 ? -9.767 24.375 57.388 1.00 58.19 681 GLY A C 1
ATOM 5326 O O . GLY A 1 681 ? -10.607 23.480 57.276 1.00 58.19 681 GLY A O 1
ATOM 5327 N N . SER A 1 682 ? -8.463 24.118 57.254 1.00 50.28 682 SER A N 1
ATOM 5328 C CA . SER A 1 682 ? -7.929 22.754 57.235 1.00 50.28 682 SER A CA 1
ATOM 5329 C C . SER A 1 682 ? -8.169 22.127 58.611 1.00 50.28 682 SER A C 1
ATOM 5331 O O . SER A 1 682 ? -7.308 22.215 59.487 1.00 50.28 682 SER A O 1
ATOM 5333 N N . ASN A 1 683 ? -9.313 21.470 58.814 1.00 47.47 683 ASN A N 1
ATOM 5334 C CA . ASN A 1 683 ? -9.490 20.545 59.931 1.00 47.47 683 ASN A CA 1
ATOM 5335 C C . ASN A 1 683 ? -8.532 19.363 59.731 1.00 47.47 683 ASN A C 1
ATOM 5337 O O . ASN A 1 683 ? -8.861 18.323 59.162 1.00 47.47 683 ASN A O 1
ATOM 5341 N N . GLY A 1 684 ? -7.291 19.565 60.169 1.00 45.19 684 GLY A N 1
ATOM 5342 C CA . GLY A 1 684 ? -6.232 18.577 60.197 1.00 45.19 684 GLY A CA 1
ATOM 5343 C C . GLY A 1 684 ? -6.515 17.522 61.258 1.00 45.19 684 GLY A C 1
ATOM 5344 O O . GLY A 1 684 ? -5.839 17.482 62.273 1.00 45.19 684 GLY A O 1
ATOM 5345 N N . ASN A 1 685 ? -7.464 16.622 61.004 1.00 46.00 685 ASN A N 1
ATOM 5346 C CA . ASN A 1 685 ? -7.733 15.473 61.875 1.00 46.00 685 ASN A CA 1
ATOM 5347 C C . ASN A 1 685 ? -6.978 14.200 61.469 1.00 46.00 685 ASN A C 1
ATOM 5349 O O . ASN A 1 685 ? -7.344 13.093 61.859 1.00 46.00 685 ASN A O 1
ATOM 5353 N N . LYS A 1 686 ? -5.857 14.324 60.745 1.00 48.66 686 LYS A N 1
ATOM 5354 C CA . LYS A 1 686 ? -5.016 13.163 60.390 1.00 48.66 686 LYS A CA 1
ATOM 5355 C C . LYS A 1 686 ? -4.514 12.381 61.618 1.00 48.66 686 LYS A C 1
ATOM 5357 O O . LYS A 1 686 ? -4.281 11.184 61.493 1.00 48.66 686 LYS A O 1
ATOM 5362 N N . GLN A 1 687 ? -4.382 13.017 62.788 1.00 40.19 687 GLN A N 1
ATOM 5363 C CA . GLN A 1 687 ? -4.025 12.335 64.043 1.00 40.19 687 GLN A CA 1
ATOM 5364 C C . GLN A 1 687 ? -5.221 11.705 64.781 1.00 40.19 687 GLN A C 1
ATOM 5366 O O . GLN A 1 687 ? -5.032 10.694 65.450 1.00 40.19 687 GLN A O 1
ATOM 5371 N N . LEU A 1 688 ? -6.442 12.230 64.621 1.00 47.78 688 LEU A N 1
ATOM 5372 C CA . LEU A 1 688 ? -7.642 11.743 65.320 1.00 47.78 688 LEU A CA 1
ATOM 5373 C C . LEU A 1 688 ? -8.197 10.432 64.731 1.00 47.78 688 LEU A C 1
ATOM 5375 O O . LEU A 1 688 ? -8.737 9.612 65.468 1.00 47.78 688 LEU A O 1
ATOM 5379 N N . HIS A 1 689 ? -7.981 10.168 63.439 1.00 55.12 689 HIS A N 1
ATOM 5380 C CA . HIS A 1 689 ? -8.461 8.941 62.779 1.00 55.12 689 HIS A CA 1
ATOM 5381 C C . HIS A 1 689 ? -7.514 7.735 62.889 1.00 55.12 689 HIS A C 1
ATOM 5383 O O . HIS A 1 689 ? -7.907 6.610 62.583 1.00 55.12 689 HIS A O 1
ATOM 5389 N N . ALA A 1 690 ? -6.261 7.932 63.315 1.00 51.59 690 ALA A N 1
ATOM 5390 C CA . ALA A 1 690 ? -5.248 6.871 63.311 1.00 51.59 690 ALA A CA 1
ATOM 5391 C C . ALA A 1 690 ? -5.499 5.769 64.361 1.00 51.59 690 ALA A C 1
ATOM 5393 O O . ALA A 1 690 ? -4.987 4.659 64.211 1.00 51.59 690 ALA A O 1
ATOM 5394 N N . GLN A 1 691 ? -6.279 6.067 65.406 1.00 56.94 691 GLN A N 1
ATOM 5395 C CA . GLN A 1 691 ? -6.638 5.127 66.480 1.00 56.94 691 GLN A CA 1
ATOM 5396 C C . GLN A 1 691 ? -8.141 4.815 66.547 1.00 56.94 691 GLN A C 1
ATOM 5398 O O . GLN A 1 691 ? -8.588 4.084 67.428 1.00 56.94 691 GLN A O 1
ATOM 5403 N N . GLU A 1 692 ? -8.931 5.348 65.617 1.00 79.75 692 GLU A N 1
ATOM 5404 C CA . GLU A 1 692 ? -10.377 5.153 65.589 1.00 79.75 692 GLU A CA 1
ATOM 5405 C C . GLU A 1 692 ? -10.745 3.752 65.063 1.00 79.75 692 GLU A C 1
ATOM 5407 O O . GLU A 1 692 ? -10.087 3.202 64.171 1.00 79.75 692 GLU A O 1
ATOM 5412 N N . LYS A 1 693 ? -11.825 3.158 65.589 1.00 88.06 693 LYS A N 1
ATOM 5413 C CA . LYS A 1 693 ? -12.417 1.945 65.005 1.00 88.06 693 LYS A CA 1
ATOM 5414 C C . LYS A 1 693 ? -12.912 2.238 63.586 1.00 88.06 693 LYS A C 1
ATOM 5416 O O . LYS A 1 693 ? -13.396 3.328 63.290 1.00 88.06 693 LYS A O 1
ATOM 5421 N N . HIS A 1 694 ? -12.772 1.260 62.703 1.00 90.50 694 HIS A N 1
ATOM 5422 C CA . HIS A 1 694 ? -13.174 1.376 61.306 1.00 90.50 694 HIS A CA 1
ATOM 5423 C C . HIS A 1 694 ? -14.411 0.521 61.038 1.00 90.50 694 HIS A C 1
ATOM 5425 O O . HIS A 1 694 ? -14.528 -0.574 61.571 1.00 90.50 694 HIS A O 1
ATOM 5431 N N . TYR A 1 695 ? -15.316 0.992 60.187 1.00 91.44 695 TYR A N 1
ATOM 5432 C CA . TYR A 1 695 ? -16.456 0.217 59.707 1.00 91.44 695 TYR A CA 1
ATOM 5433 C C . TYR A 1 695 ? -16.065 -0.573 58.452 1.00 91.44 695 TYR A C 1
ATOM 5435 O O . TYR A 1 695 ? -15.501 -0.006 57.507 1.00 91.44 695 TYR A O 1
ATOM 5443 N N . ARG A 1 696 ? -16.363 -1.877 58.421 1.00 91.75 696 ARG A N 1
ATOM 5444 C CA . ARG A 1 696 ? -16.206 -2.707 57.221 1.00 91.75 696 ARG A CA 1
ATOM 5445 C C . ARG A 1 696 ? -17.328 -2.412 56.229 1.00 91.75 696 ARG A C 1
ATOM 5447 O O . ARG A 1 696 ? -18.474 -2.815 56.416 1.00 91.75 696 ARG A O 1
ATOM 5454 N N . ARG A 1 697 ? -16.979 -1.711 55.149 1.00 88.94 697 ARG A N 1
ATOM 5455 C CA . ARG A 1 697 ? -17.924 -1.265 54.118 1.00 88.94 697 ARG A CA 1
ATOM 5456 C C . ARG A 1 697 ? -18.090 -2.277 52.986 1.00 88.94 697 ARG A C 1
ATOM 5458 O O . ARG A 1 697 ? -19.208 -2.468 52.504 1.00 88.94 697 ARG A O 1
ATOM 5465 N N . PHE A 1 698 ? -16.989 -2.895 52.564 1.00 90.81 698 PHE A N 1
ATOM 5466 C CA . PHE A 1 698 ? -16.947 -3.810 51.424 1.00 90.81 698 PHE A CA 1
ATOM 5467 C C . PHE A 1 698 ? -16.465 -5.205 51.824 1.00 90.81 698 PHE A C 1
ATOM 5469 O O . PHE A 1 698 ? -15.821 -5.401 52.852 1.00 90.81 698 PHE A O 1
ATOM 5476 N N . ASP A 1 699 ? -16.769 -6.169 50.963 1.00 89.25 699 ASP A N 1
ATOM 5477 C CA . ASP A 1 699 ? -16.235 -7.529 51.042 1.00 89.25 699 ASP A CA 1
ATOM 5478 C C . ASP A 1 699 ? -15.086 -7.735 50.063 1.00 89.25 699 ASP A C 1
ATOM 5480 O O . ASP A 1 699 ? -14.998 -7.049 49.044 1.00 89.25 699 ASP A O 1
ATOM 5484 N N . VAL A 1 700 ? -14.268 -8.756 50.327 1.00 89.50 700 VAL A N 1
ATOM 5485 C CA . VAL A 1 700 ? -13.146 -9.167 49.469 1.00 89.50 700 VAL A CA 1
ATOM 5486 C C . VAL A 1 700 ? -13.585 -9.411 48.024 1.00 89.50 700 VAL A C 1
ATOM 5488 O O . VAL A 1 700 ? -12.867 -9.046 47.100 1.00 89.50 700 VAL A O 1
ATOM 5491 N N . THR A 1 701 ? -14.784 -9.959 47.810 1.00 88.56 701 THR A N 1
ATOM 5492 C CA . THR A 1 701 ? -15.336 -10.177 46.464 1.00 88.56 701 THR A CA 1
ATOM 5493 C C . THR A 1 701 ? -15.490 -8.874 45.682 1.00 88.56 701 THR A C 1
ATOM 5495 O O . THR A 1 701 ? -15.174 -8.842 44.497 1.00 88.56 701 THR A O 1
ATOM 5498 N N . HIS A 1 702 ? -15.901 -7.781 46.334 1.00 89.56 702 HIS A N 1
ATOM 5499 C CA . HIS A 1 702 ? -15.987 -6.466 45.698 1.00 89.56 702 HIS A CA 1
ATOM 5500 C C . HIS A 1 702 ? -14.596 -5.928 45.354 1.00 89.56 702 HIS A C 1
ATOM 5502 O O . HIS A 1 702 ? -14.408 -5.404 44.261 1.00 89.56 702 HIS A O 1
ATOM 5508 N N . THR A 1 703 ? -13.611 -6.107 46.241 1.00 91.56 703 THR A N 1
ATOM 5509 C CA . THR A 1 703 ? -12.220 -5.709 45.975 1.00 91.56 703 THR A CA 1
ATOM 5510 C C . THR A 1 703 ? -11.634 -6.467 44.782 1.00 91.56 703 THR A C 1
ATOM 5512 O O . THR A 1 703 ? -11.032 -5.848 43.910 1.00 91.56 703 THR A O 1
ATOM 5515 N N . VAL A 1 704 ? -11.831 -7.789 44.709 1.00 92.25 704 VAL A N 1
ATOM 5516 C CA . VAL A 1 704 ? -11.329 -8.620 43.602 1.00 92.25 704 VAL A CA 1
ATOM 5517 C C . VAL A 1 704 ? -11.994 -8.236 42.281 1.00 92.25 704 VAL A C 1
ATOM 5519 O O . VAL A 1 704 ? -11.292 -8.024 41.297 1.00 92.25 704 VAL A O 1
ATOM 5522 N N . LEU A 1 705 ? -13.322 -8.073 42.254 1.00 92.62 705 LEU A N 1
ATOM 5523 C CA . LEU A 1 705 ? -14.026 -7.638 41.042 1.00 92.62 705 LEU A CA 1
ATOM 5524 C C . LEU A 1 705 ? -13.571 -6.249 40.594 1.00 92.62 705 LEU A C 1
ATOM 5526 O O . LEU A 1 705 ? -13.308 -6.045 39.415 1.00 92.62 705 LEU A O 1
ATOM 5530 N N . HIS A 1 706 ? -13.406 -5.313 41.530 1.00 92.38 706 HIS A N 1
ATOM 5531 C CA . HIS A 1 706 ? -12.903 -3.980 41.217 1.00 92.38 706 HIS A CA 1
ATOM 5532 C C . HIS A 1 706 ? -11.472 -4.020 40.670 1.00 92.38 706 HIS A C 1
ATOM 5534 O O . HIS A 1 706 ? -11.154 -3.298 39.732 1.00 92.38 706 HIS A O 1
ATOM 5540 N N . LEU A 1 707 ? -10.613 -4.894 41.204 1.00 93.12 707 LEU A N 1
ATOM 5541 C CA . LEU A 1 707 ? -9.264 -5.097 40.683 1.00 93.12 707 LEU A CA 1
ATOM 5542 C C . LEU A 1 707 ? -9.289 -5.625 39.241 1.00 93.12 707 LEU A C 1
ATOM 5544 O O . LEU A 1 707 ? -8.562 -5.108 38.395 1.00 93.12 707 LEU A O 1
ATOM 5548 N N . MET A 1 708 ? -10.151 -6.605 38.949 1.00 95.44 708 MET A N 1
ATOM 5549 C CA . MET A 1 708 ? -10.346 -7.114 37.586 1.00 95.44 708 MET A CA 1
ATOM 5550 C C . MET A 1 708 ? -10.843 -6.014 36.646 1.00 95.44 708 MET A C 1
ATOM 5552 O O . MET A 1 708 ? -10.314 -5.887 35.543 1.00 95.44 708 MET A O 1
ATOM 5556 N N . ILE A 1 709 ? -11.803 -5.195 37.092 1.00 95.25 709 ILE A N 1
ATOM 5557 C CA . ILE A 1 709 ? -12.319 -4.046 36.337 1.00 95.25 709 ILE A CA 1
ATOM 5558 C C . ILE A 1 709 ? -11.199 -3.047 36.053 1.00 95.25 709 ILE A C 1
ATOM 5560 O O . ILE A 1 709 ? -11.006 -2.708 34.896 1.00 95.25 709 ILE A O 1
ATOM 5564 N N . ILE A 1 710 ? -10.426 -2.615 37.057 1.00 94.38 710 ILE A N 1
ATOM 5565 C CA . ILE A 1 710 ? -9.338 -1.644 36.853 1.00 94.38 710 ILE A CA 1
ATOM 5566 C C . ILE A 1 710 ? -8.349 -2.165 35.813 1.00 94.38 710 ILE A C 1
ATOM 5568 O O . ILE A 1 710 ? -8.061 -1.463 34.851 1.00 94.38 710 ILE A O 1
ATOM 5572 N N . VAL A 1 711 ? -7.829 -3.381 36.002 1.00 94.75 711 VAL A N 1
ATOM 5573 C CA . VAL A 1 711 ? -6.777 -3.924 35.133 1.00 94.75 711 VAL A CA 1
ATOM 5574 C C . VAL A 1 711 ? -7.293 -4.093 33.705 1.00 94.75 711 VAL A C 1
ATOM 5576 O O . VAL A 1 711 ? -6.665 -3.603 32.772 1.00 94.75 711 VAL A O 1
ATOM 5579 N N . SER A 1 712 ? -8.458 -4.723 33.529 1.00 97.00 712 SER A N 1
ATOM 5580 C CA . SER A 1 712 ? -9.038 -4.924 32.195 1.00 97.00 712 SER A CA 1
ATOM 5581 C C . SER A 1 712 ? -9.425 -3.609 31.521 1.00 97.00 712 SER A C 1
ATOM 5583 O O . SER A 1 712 ? -9.080 -3.402 30.362 1.00 97.00 712 SER A O 1
ATOM 5585 N N . PHE A 1 713 ? -10.085 -2.694 32.234 1.00 96.19 713 PHE A N 1
ATOM 5586 C CA . PHE A 1 713 ? -10.531 -1.418 31.683 1.00 96.19 713 PHE A CA 1
ATOM 5587 C C . PHE A 1 713 ? -9.357 -0.543 31.256 1.00 96.19 713 PHE A C 1
ATOM 5589 O O . PHE A 1 713 ? -9.397 0.031 30.174 1.00 96.19 713 PHE A O 1
ATOM 5596 N N . LEU A 1 714 ? -8.291 -0.465 32.058 1.00 95.25 714 LEU A N 1
ATOM 5597 C CA . LEU A 1 714 ? -7.123 0.334 31.692 1.00 95.25 714 LEU A CA 1
ATOM 5598 C C . LEU A 1 714 ? -6.424 -0.231 30.455 1.00 95.25 714 LEU A C 1
ATOM 5600 O O . LEU A 1 714 ? -6.027 0.533 29.580 1.00 95.25 714 LEU A O 1
ATOM 5604 N N . THR A 1 715 ? -6.298 -1.560 30.363 1.00 96.19 715 THR A N 1
ATOM 5605 C CA . THR A 1 715 ? -5.749 -2.215 29.172 1.00 96.19 715 THR A CA 1
ATOM 5606 C C . THR A 1 715 ? -6.638 -1.975 27.953 1.00 96.19 715 THR A C 1
ATOM 5608 O O . THR A 1 715 ? -6.116 -1.612 26.902 1.00 96.19 715 THR A O 1
ATOM 5611 N N . LEU A 1 716 ? -7.963 -2.109 28.074 1.00 97.06 716 LEU A N 1
ATOM 5612 C CA . LEU A 1 716 ? -8.921 -1.840 26.992 1.00 97.06 716 LEU A CA 1
ATOM 5613 C C . LEU A 1 716 ? -8.885 -0.37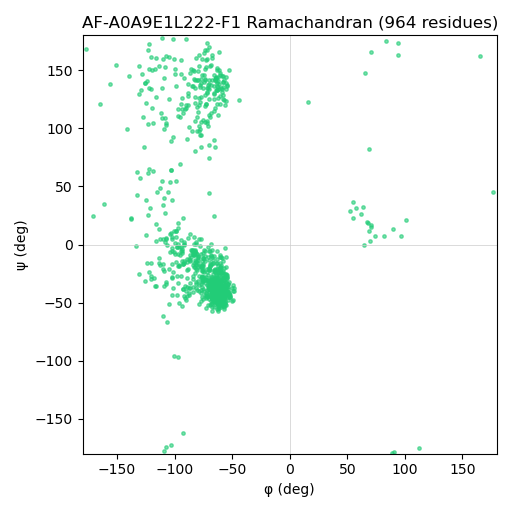9 26.539 1.00 97.06 716 LEU A C 1
ATOM 5615 O O . LEU A 1 716 ? -8.832 -0.119 25.341 1.00 97.06 716 LEU A O 1
ATOM 5619 N N . ALA A 1 717 ? -8.862 0.563 27.483 1.00 95.94 717 ALA A N 1
ATOM 5620 C CA . ALA A 1 717 ? -8.772 1.988 27.200 1.00 95.94 717 ALA A CA 1
ATOM 5621 C C . ALA A 1 717 ? -7.446 2.322 26.507 1.00 95.94 717 ALA A C 1
ATOM 5623 O O . ALA A 1 717 ? -7.451 2.949 25.455 1.00 95.94 717 ALA A O 1
ATOM 5624 N N . LEU A 1 718 ? -6.311 1.858 27.040 1.00 94.75 718 LEU A N 1
ATOM 5625 C CA . LEU A 1 718 ? -5.003 2.133 26.448 1.00 94.75 718 LEU A CA 1
ATOM 5626 C C . LEU A 1 718 ? -4.905 1.564 25.028 1.00 94.75 718 LEU A C 1
ATOM 5628 O O . LEU A 1 718 ? -4.612 2.303 24.095 1.00 94.75 718 LEU A O 1
ATOM 5632 N N . THR A 1 719 ? -5.206 0.275 24.855 1.00 95.75 719 THR A N 1
ATOM 5633 C CA . THR A 1 719 ? -5.138 -0.400 23.547 1.00 95.75 719 THR A CA 1
ATOM 5634 C C . THR A 1 719 ? -6.157 0.167 22.554 1.00 95.75 719 THR A C 1
ATOM 5636 O O . THR A 1 719 ? -5.807 0.430 21.409 1.00 95.75 719 THR A O 1
ATOM 5639 N N . GLY A 1 720 ? -7.393 0.444 22.979 1.00 94.94 720 GLY A N 1
ATOM 5640 C CA . GLY A 1 720 ? -8.434 1.011 22.119 1.00 94.94 720 GLY A CA 1
ATOM 5641 C C . GLY A 1 720 ? -8.121 2.432 21.644 1.00 94.94 720 GLY A C 1
ATOM 5642 O O . GLY A 1 720 ? -8.328 2.746 20.472 1.00 94.94 720 GLY A O 1
ATOM 5643 N N . MET A 1 721 ? -7.559 3.283 22.513 1.00 94.31 721 MET A N 1
ATOM 5644 C CA . MET A 1 721 ? -7.195 4.654 22.133 1.00 94.31 721 MET A CA 1
ATOM 5645 C C . MET A 1 721 ? -6.045 4.704 21.128 1.00 94.31 721 MET A C 1
ATOM 5647 O O . MET A 1 721 ? -6.035 5.613 20.301 1.00 94.31 721 MET A O 1
ATOM 5651 N N . THR A 1 722 ? -5.142 3.710 21.118 1.00 93.88 722 THR A N 1
ATOM 5652 C CA . THR A 1 722 ? -4.114 3.632 20.063 1.00 93.88 722 THR A CA 1
ATOM 5653 C C . THR A 1 722 ? -4.697 3.475 18.665 1.00 93.88 722 THR A C 1
ATOM 5655 O O . THR A 1 722 ? -4.189 4.070 17.722 1.00 93.88 722 THR A O 1
ATOM 5658 N N . LEU A 1 723 ? -5.801 2.734 18.538 1.00 92.19 723 LEU A N 1
ATOM 5659 C CA . LEU A 1 723 ? -6.489 2.551 17.266 1.00 92.19 723 LEU A CA 1
ATOM 5660 C C . LEU A 1 723 ? -7.411 3.733 16.932 1.00 92.19 723 LEU A C 1
ATOM 5662 O O . LEU A 1 723 ? -7.588 4.055 15.763 1.00 92.19 723 LEU A O 1
ATOM 5666 N N . LYS A 1 724 ? -8.009 4.389 17.938 1.00 92.06 724 LYS A N 1
ATOM 5667 C CA . LYS A 1 724 ? -8.878 5.560 17.724 1.00 92.06 724 LYS A CA 1
ATOM 5668 C C . LYS A 1 724 ? -8.089 6.803 17.296 1.00 92.06 724 LYS A C 1
ATOM 5670 O O . LYS A 1 724 ? -8.573 7.559 16.461 1.00 92.06 724 LYS A O 1
ATOM 5675 N N . PHE A 1 725 ? -6.902 7.014 17.863 1.00 92.31 725 PHE A N 1
ATOM 5676 C CA . PHE A 1 725 ? -6.085 8.213 17.658 1.00 92.31 725 PHE A CA 1
ATOM 5677 C C . PHE A 1 725 ? -4.734 7.865 17.025 1.00 92.31 725 PHE A C 1
ATOM 5679 O O . PHE A 1 725 ? -3.681 8.083 17.623 1.00 92.31 725 PHE A O 1
ATOM 5686 N N . THR A 1 726 ? -4.766 7.336 15.801 1.00 89.56 726 THR A N 1
ATOM 5687 C CA . THR A 1 726 ? -3.562 6.909 15.068 1.00 89.56 726 THR A CA 1
ATOM 5688 C C . THR A 1 726 ? -2.618 8.055 14.710 1.00 89.56 726 THR A C 1
ATOM 5690 O O . THR A 1 726 ? -1.440 7.807 14.518 1.00 89.56 726 THR A O 1
ATOM 5693 N N . GLU A 1 727 ? -3.110 9.296 14.646 1.00 85.19 727 GLU A N 1
ATOM 5694 C CA . GLU A 1 727 ? -2.303 10.500 14.359 1.00 85.19 727 GLU A CA 1
ATOM 5695 C C . GLU A 1 727 ? -1.522 11.017 15.574 1.00 85.19 727 GLU A C 1
ATOM 5697 O O . GLU A 1 727 ? -0.714 11.938 15.471 1.00 85.19 727 GLU A O 1
ATOM 5702 N N . ASN A 1 728 ? -1.813 10.498 16.767 1.00 90.19 728 ASN A N 1
ATOM 5703 C CA . ASN A 1 728 ? -1.196 10.987 17.985 1.00 90.19 728 ASN A CA 1
ATOM 5704 C C . ASN A 1 728 ? 0.113 10.234 18.260 1.00 90.19 728 ASN A C 1
ATOM 5706 O O . ASN A 1 728 ? 0.109 9.029 18.516 1.00 90.19 728 ASN A O 1
ATOM 5710 N N . GLU A 1 729 ? 1.222 10.973 18.310 1.00 90.69 729 GLU A N 1
ATOM 5711 C CA . GLU A 1 729 ? 2.563 10.419 18.532 1.00 90.69 729 GLU A CA 1
ATOM 5712 C C . GLU A 1 729 ? 2.688 9.608 19.832 1.00 90.69 729 GLU A C 1
ATOM 5714 O O . GLU A 1 729 ? 3.351 8.572 19.853 1.00 90.69 729 GLU A O 1
ATOM 5719 N N . PHE A 1 730 ? 2.026 10.030 20.918 1.00 92.00 730 PHE A N 1
ATOM 5720 C CA . PHE A 1 730 ? 2.032 9.282 22.178 1.00 92.00 730 PHE A CA 1
ATOM 5721 C C . PHE A 1 730 ? 1.349 7.922 22.012 1.00 92.00 730 PHE A C 1
ATOM 5723 O O . PHE A 1 730 ? 1.887 6.903 22.442 1.00 92.00 730 PHE A O 1
ATOM 5730 N N . PHE A 1 731 ? 0.186 7.879 21.364 1.00 92.88 731 PHE A N 1
ATOM 5731 C CA . PHE A 1 731 ? -0.542 6.632 21.140 1.00 92.88 731 PHE A CA 1
ATOM 5732 C C . PHE A 1 731 ? 0.155 5.706 20.132 1.00 92.88 731 PHE A C 1
ATOM 5734 O O . PHE A 1 731 ? 0.186 4.491 20.346 1.00 92.88 731 PHE A O 1
ATOM 5741 N N . MET A 1 732 ? 0.789 6.262 19.098 1.00 90.50 732 MET A N 1
ATOM 5742 C CA . MET A 1 732 ? 1.676 5.514 18.202 1.00 90.50 732 MET A CA 1
ATOM 5743 C C . MET A 1 732 ? 2.851 4.891 18.962 1.00 90.50 732 MET A C 1
ATOM 5745 O O . MET A 1 732 ? 3.101 3.692 18.833 1.00 90.50 732 MET A O 1
ATOM 5749 N N . ALA A 1 733 ? 3.538 5.673 19.801 1.00 92.69 733 ALA A N 1
ATOM 5750 C CA . ALA A 1 733 ? 4.652 5.185 20.609 1.00 92.69 733 ALA A CA 1
ATOM 5751 C C . ALA A 1 733 ? 4.207 4.075 21.573 1.00 92.69 733 ALA A C 1
ATOM 5753 O O . ALA A 1 733 ? 4.886 3.059 21.701 1.00 92.69 733 ALA A O 1
ATOM 5754 N N . VAL A 1 734 ? 3.039 4.222 22.210 1.00 93.31 734 VAL A N 1
ATOM 5755 C CA . VAL A 1 734 ? 2.451 3.171 23.055 1.00 93.31 734 VAL A CA 1
ATOM 5756 C C . VAL A 1 734 ? 2.214 1.891 22.253 1.00 93.31 734 VAL A C 1
ATOM 5758 O O . VAL A 1 734 ? 2.612 0.823 22.712 1.00 93.31 734 VAL A O 1
ATOM 5761 N N . SER A 1 735 ? 1.612 1.981 21.062 1.00 93.50 735 SER A N 1
ATOM 5762 C CA . SER A 1 735 ? 1.392 0.816 20.192 1.00 93.50 735 SER A CA 1
ATOM 5763 C C . SER A 1 735 ? 2.712 0.110 19.865 1.00 93.50 735 SER A C 1
ATOM 5765 O O . SER A 1 735 ? 2.826 -1.100 20.047 1.00 93.50 735 SER A O 1
ATOM 5767 N N . GLN A 1 736 ? 3.749 0.861 19.482 1.00 91.12 736 GLN A N 1
ATOM 5768 C CA . GLN A 1 736 ? 5.074 0.312 19.174 1.00 91.12 736 GLN A CA 1
ATOM 5769 C C . GLN A 1 736 ? 5.735 -0.356 20.390 1.00 91.12 736 GLN A C 1
ATOM 5771 O O . GLN A 1 736 ? 6.227 -1.478 20.274 1.00 91.12 736 GLN A O 1
ATOM 5776 N N . ILE A 1 737 ? 5.692 0.279 21.568 1.00 94.31 737 ILE A N 1
ATOM 5777 C CA . ILE A 1 737 ? 6.248 -0.272 22.818 1.00 94.31 737 ILE A CA 1
ATOM 5778 C C . ILE A 1 737 ? 5.546 -1.577 23.214 1.00 94.31 737 ILE A C 1
ATOM 5780 O O . ILE A 1 737 ? 6.192 -2.498 23.712 1.00 94.31 737 ILE A O 1
ATOM 5784 N N . LEU A 1 738 ? 4.234 -1.675 22.986 1.00 92.94 738 LEU A N 1
ATOM 5785 C CA . LEU A 1 738 ? 3.459 -2.886 23.265 1.00 92.94 738 LEU A CA 1
ATOM 5786 C C . LEU A 1 738 ? 3.704 -4.018 22.252 1.00 92.94 738 LEU A C 1
ATOM 5788 O O . LEU A 1 738 ? 3.197 -5.116 22.462 1.00 92.94 738 LEU A O 1
ATOM 5792 N N . GLY A 1 739 ? 4.486 -3.788 21.192 1.00 89.94 739 GLY A N 1
ATOM 5793 C CA . GLY A 1 739 ? 4.783 -4.781 20.153 1.00 89.94 739 GLY A CA 1
ATOM 5794 C C . GLY A 1 739 ? 3.971 -4.610 18.866 1.00 89.94 739 GLY A C 1
ATOM 5795 O O . GLY A 1 739 ? 3.814 -5.567 18.112 1.00 89.94 739 GLY A O 1
ATOM 5796 N N . GLY A 1 740 ? 3.438 -3.414 18.618 1.00 90.44 740 GLY A N 1
ATOM 5797 C CA . GLY A 1 740 ? 2.699 -3.056 17.411 1.00 90.44 740 GLY A CA 1
ATOM 5798 C C . GLY A 1 740 ? 1.189 -3.329 17.486 1.00 90.44 740 GLY A C 1
ATOM 5799 O O . GLY A 1 740 ? 0.667 -3.812 18.502 1.00 90.44 740 GLY A O 1
ATOM 5800 N N . PRO A 1 741 ? 0.453 -3.030 16.401 1.00 91.12 741 PRO A N 1
ATOM 5801 C CA . PRO A 1 741 ? -1.008 -3.128 16.359 1.00 91.12 741 PRO A CA 1
ATOM 5802 C C . PRO A 1 741 ? -1.529 -4.563 16.545 1.00 91.12 741 PRO A C 1
ATOM 5804 O O . PRO A 1 741 ? -2.558 -4.755 17.196 1.00 91.12 741 PRO A O 1
ATOM 5807 N N . ILE A 1 742 ? -0.805 -5.584 16.067 1.00 90.75 742 ILE A N 1
ATOM 5808 C CA . ILE A 1 742 ? -1.182 -6.997 16.254 1.00 90.75 742 ILE A CA 1
ATOM 5809 C C . ILE A 1 742 ? -1.195 -7.375 17.742 1.00 90.75 742 ILE A C 1
ATOM 5811 O O . ILE A 1 742 ? -2.200 -7.885 18.249 1.00 90.75 742 ILE A O 1
ATOM 5815 N N . ILE A 1 743 ? -0.095 -7.115 18.460 1.00 93.56 743 ILE A N 1
ATOM 5816 C CA . ILE A 1 743 ? 0.018 -7.454 19.886 1.00 93.56 743 ILE A CA 1
ATOM 5817 C C . ILE A 1 743 ? -0.960 -6.621 20.712 1.00 93.56 743 ILE A C 1
ATOM 5819 O O . ILE A 1 743 ? -1.659 -7.160 21.572 1.00 93.56 743 ILE A O 1
ATOM 5823 N N . THR A 1 744 ? -1.096 -5.337 20.385 1.00 94.62 744 THR A N 1
ATOM 5824 C CA . THR A 1 744 ? -2.096 -4.445 20.981 1.00 94.62 744 THR A CA 1
ATOM 5825 C C . THR A 1 744 ? -3.514 -5.017 20.842 1.00 94.62 744 THR A C 1
ATOM 5827 O O . THR A 1 744 ? -4.262 -5.055 21.820 1.00 94.62 744 THR A O 1
ATOM 5830 N N . GLY A 1 745 ? -3.874 -5.558 19.672 1.00 94.06 745 GLY A N 1
ATOM 5831 C CA . GLY A 1 745 ? -5.157 -6.232 19.451 1.00 94.06 745 GLY A CA 1
ATOM 5832 C C . GLY A 1 745 ? -5.336 -7.528 20.255 1.00 94.06 745 GLY A C 1
ATOM 5833 O O . GLY A 1 745 ? -6.447 -7.841 20.689 1.00 94.06 745 GLY A O 1
ATOM 5834 N N . TYR A 1 746 ? -4.272 -8.301 20.495 1.00 95.88 746 TYR A N 1
ATOM 5835 C CA . TYR A 1 746 ? -4.333 -9.463 21.395 1.00 95.88 746 TYR A CA 1
ATOM 5836 C C . TYR A 1 746 ? -4.535 -9.058 22.856 1.00 95.88 746 TYR A C 1
ATOM 5838 O O . TYR A 1 746 ? -5.378 -9.643 23.538 1.00 95.88 746 TYR A O 1
ATOM 5846 N N . LEU A 1 747 ? -3.822 -8.030 23.325 1.00 96.88 747 LEU A N 1
ATOM 5847 C CA . LEU A 1 747 ? -3.989 -7.486 24.675 1.00 96.88 747 LEU A CA 1
ATOM 5848 C C . LEU A 1 747 ? -5.407 -6.945 24.891 1.00 96.88 747 LEU A C 1
ATOM 5850 O O . LEU A 1 747 ? -6.012 -7.215 25.930 1.00 96.88 747 LEU A O 1
ATOM 5854 N N . HIS A 1 748 ? -5.960 -6.251 23.893 1.00 97.44 748 HIS A N 1
ATOM 5855 C CA . HIS A 1 748 ? -7.337 -5.761 23.919 1.00 97.44 748 HIS A CA 1
ATOM 5856 C C . HIS A 1 748 ? -8.335 -6.912 24.112 1.00 97.44 748 HIS A C 1
ATOM 5858 O O . HIS A 1 748 ? -9.159 -6.895 25.024 1.00 97.44 748 HIS A O 1
ATOM 5864 N N . ARG A 1 749 ? -8.208 -7.970 23.305 1.00 97.31 749 ARG A N 1
ATOM 5865 C CA . ARG A 1 749 ? -9.066 -9.162 23.366 1.00 97.31 749 ARG A CA 1
ATOM 5866 C C . ARG A 1 749 ? -8.926 -9.930 24.680 1.00 97.31 749 ARG A C 1
ATOM 5868 O O . ARG A 1 749 ? -9.929 -10.339 25.259 1.00 97.31 749 ARG A O 1
ATOM 5875 N N . PHE A 1 750 ? -7.709 -10.077 25.198 1.00 97.75 750 PHE A N 1
ATOM 5876 C CA . PHE A 1 750 ? -7.476 -10.693 26.506 1.00 97.75 750 PHE A CA 1
ATOM 5877 C C . PHE A 1 750 ? -8.167 -9.913 27.635 1.00 97.75 750 PHE A C 1
ATOM 5879 O O . PHE A 1 750 ? -8.876 -10.496 28.458 1.00 97.75 750 PHE A O 1
ATOM 5886 N N . ALA A 1 751 ? -8.030 -8.587 27.640 1.00 98.19 751 ALA A N 1
ATOM 5887 C CA . ALA A 1 751 ? -8.710 -7.734 28.606 1.00 98.19 751 ALA A CA 1
ATOM 5888 C C . ALA A 1 751 ? -10.242 -7.769 28.441 1.00 98.19 751 ALA A C 1
ATOM 5890 O O . ALA A 1 751 ? -10.965 -7.768 29.439 1.00 98.19 751 ALA A O 1
ATOM 5891 N N . ALA A 1 752 ? -10.750 -7.899 27.210 1.00 97.88 752 ALA A N 1
ATOM 5892 C CA . ALA A 1 752 ? -12.174 -8.094 26.948 1.00 97.88 752 ALA A CA 1
ATOM 5893 C C . ALA A 1 752 ? -12.704 -9.409 27.550 1.00 97.88 752 ALA A C 1
ATOM 5895 O O . ALA A 1 752 ? -13.783 -9.409 28.138 1.00 97.88 752 ALA A O 1
ATOM 5896 N N . VAL A 1 753 ? -11.945 -10.512 27.490 1.00 98.06 753 VAL A N 1
ATOM 5897 C CA . VAL A 1 753 ? -12.331 -11.787 28.135 1.00 98.06 753 VAL A CA 1
ATOM 5898 C C . VAL A 1 753 ? -12.462 -11.628 29.649 1.00 98.06 753 VAL A C 1
ATOM 5900 O O . VAL A 1 753 ? -13.431 -12.115 30.233 1.00 98.06 753 VAL A O 1
ATOM 5903 N N . ILE A 1 754 ? -11.537 -10.905 30.290 1.00 97.88 754 ILE A N 1
ATOM 5904 C CA . ILE A 1 754 ? -11.634 -10.579 31.723 1.00 97.88 754 ILE A CA 1
ATOM 5905 C C . ILE A 1 754 ? -12.918 -9.784 31.999 1.00 97.88 754 ILE A C 1
ATOM 5907 O O . ILE A 1 754 ? -13.622 -10.077 32.970 1.00 97.88 754 ILE A O 1
ATOM 5911 N N . THR A 1 755 ? -13.252 -8.834 31.120 1.00 96.69 755 THR A N 1
ATOM 5912 C CA . THR A 1 755 ? -14.494 -8.056 31.192 1.00 96.69 755 THR A CA 1
ATOM 5913 C C . THR A 1 755 ? -15.747 -8.913 31.095 1.00 96.69 755 THR A C 1
ATOM 5915 O O . THR A 1 755 ? -16.602 -8.854 31.983 1.00 96.69 755 THR A O 1
ATOM 5918 N N . PHE A 1 756 ? -15.837 -9.779 30.087 1.00 96.75 756 PHE A N 1
ATOM 5919 C CA . PHE A 1 756 ? -16.954 -10.713 29.959 1.00 96.75 756 PHE A CA 1
ATOM 5920 C C . PHE A 1 756 ? -17.058 -11.656 31.155 1.00 96.75 756 PHE A C 1
ATOM 5922 O O . PHE A 1 756 ? -18.168 -11.946 31.602 1.00 96.75 756 PHE A O 1
ATOM 5929 N N . PHE A 1 757 ? -15.929 -12.100 31.709 1.00 96.50 757 PHE A N 1
ATOM 5930 C CA . PHE A 1 757 ? -15.915 -12.972 32.876 1.00 96.50 757 PHE A CA 1
ATOM 5931 C C . PHE A 1 757 ? -16.517 -12.291 34.110 1.00 96.50 757 PHE A C 1
ATOM 5933 O O . PHE A 1 757 ? -17.467 -12.826 34.687 1.00 96.50 757 PHE A O 1
ATOM 5940 N N . TYR A 1 758 ? -16.017 -11.114 34.518 1.00 94.94 758 TYR A N 1
ATOM 5941 C CA . TYR A 1 758 ? -16.545 -10.465 35.725 1.00 94.94 758 TYR A CA 1
ATOM 5942 C C . TYR A 1 758 ? -17.993 -10.004 35.530 1.00 94.94 758 TYR A C 1
ATOM 5944 O O . TYR A 1 758 ? -18.779 -10.056 36.476 1.00 94.94 758 TYR A O 1
ATOM 5952 N N . PHE A 1 759 ? -18.368 -9.585 34.315 1.00 95.06 759 PHE A N 1
ATOM 5953 C CA . PHE A 1 759 ? -19.731 -9.157 34.012 1.00 95.06 759 PHE A CA 1
ATOM 5954 C C . PHE A 1 759 ? -20.701 -10.342 34.067 1.00 95.06 759 PHE A C 1
ATOM 5956 O O . PHE A 1 759 ? -21.733 -10.263 34.732 1.00 95.06 759 PHE A O 1
ATOM 5963 N N . SER A 1 760 ? -20.331 -11.482 33.477 1.00 94.69 760 SER A N 1
ATOM 5964 C CA . SER A 1 760 ? -21.119 -12.720 33.548 1.00 94.69 760 SER A CA 1
ATOM 5965 C C . SER A 1 760 ? -21.226 -13.242 34.979 1.00 94.69 760 SER A C 1
ATOM 5967 O O . SER A 1 760 ? -22.306 -13.638 35.411 1.00 94.69 760 SER A O 1
ATOM 5969 N N . PHE A 1 761 ? -20.134 -13.194 35.749 1.00 93.81 761 PHE A N 1
ATOM 5970 C CA . PHE A 1 761 ? -20.149 -13.546 37.168 1.00 93.81 761 PHE A CA 1
ATOM 5971 C C . PHE A 1 761 ? -21.092 -12.639 37.970 1.00 93.81 761 PHE A C 1
ATOM 5973 O O . PHE A 1 761 ? -21.847 -13.116 38.820 1.00 93.81 761 PHE A O 1
ATOM 5980 N N . HIS A 1 762 ? -21.093 -11.336 37.683 1.00 90.38 762 HIS A N 1
ATOM 5981 C CA . HIS A 1 762 ? -21.995 -10.378 38.316 1.00 90.38 762 HIS A CA 1
ATOM 5982 C C . HIS A 1 762 ? -23.464 -10.641 37.961 1.00 90.38 762 HIS A C 1
ATOM 5984 O O . HIS A 1 762 ? -24.304 -10.705 38.860 1.00 90.38 762 HIS A O 1
ATOM 5990 N N . LEU A 1 763 ? -23.775 -10.889 36.684 1.00 90.88 763 LEU A N 1
ATOM 5991 C CA . LEU A 1 763 ? -25.117 -11.280 36.239 1.00 90.88 763 LEU A CA 1
ATOM 5992 C C . LEU A 1 763 ? -25.575 -12.591 36.885 1.00 90.88 763 LEU A C 1
ATOM 5994 O O . LEU A 1 763 ? -26.702 -12.673 37.371 1.00 90.88 763 LEU A O 1
ATOM 5998 N N . PHE A 1 764 ? -24.696 -13.592 36.953 1.00 91.94 764 PHE A N 1
ATOM 5999 C CA . PHE A 1 764 ? -24.974 -14.854 37.629 1.00 91.94 764 PHE A CA 1
ATOM 6000 C C . PHE A 1 764 ? -25.276 -14.629 39.115 1.00 91.94 764 PHE A C 1
ATOM 6002 O O . PHE A 1 764 ? -26.274 -15.134 39.625 1.00 91.94 764 PHE A O 1
ATOM 6009 N N . ARG A 1 765 ? -24.481 -13.806 39.811 1.00 87.12 765 ARG A N 1
ATOM 6010 C CA . ARG A 1 765 ? -24.733 -13.461 41.216 1.00 87.12 765 ARG A CA 1
ATOM 6011 C C . ARG A 1 765 ? -26.089 -12.776 41.385 1.00 87.12 765 ARG A C 1
ATOM 6013 O O . ARG A 1 765 ? -26.861 -13.195 42.245 1.00 87.12 765 ARG A O 1
ATOM 6020 N N . LEU A 1 766 ? -26.420 -11.789 40.553 1.00 83.94 766 LEU A N 1
ATOM 6021 C CA . LEU A 1 766 ? -27.739 -11.150 40.569 1.00 83.94 766 LEU A CA 1
ATOM 6022 C C . LEU A 1 766 ? -28.858 -12.174 40.344 1.00 83.94 766 LEU A C 1
ATOM 6024 O O . LEU A 1 766 ? -29.805 -12.227 41.127 1.00 83.94 766 LEU A O 1
ATOM 6028 N N . PHE A 1 767 ? -28.717 -13.046 39.345 1.00 86.19 767 PHE A N 1
ATOM 6029 C CA . PHE A 1 767 ? -29.677 -14.110 39.059 1.00 86.19 767 PHE A CA 1
ATOM 6030 C C . PHE A 1 767 ? -29.870 -15.067 40.244 1.00 86.19 767 PHE A C 1
ATOM 6032 O O . PHE A 1 767 ? -31.004 -15.436 40.557 1.00 86.19 767 PHE A O 1
ATOM 6039 N N . THR A 1 768 ? -28.796 -15.438 40.951 1.00 85.00 768 THR A N 1
ATOM 6040 C CA . THR A 1 768 ? -28.903 -16.286 42.149 1.00 85.00 768 THR A CA 1
ATOM 6041 C C . THR A 1 768 ? -29.650 -15.594 43.289 1.00 85.00 768 THR A C 1
ATOM 6043 O O . THR A 1 768 ? -30.468 -16.239 43.943 1.00 85.00 768 THR A O 1
ATOM 6046 N N . LEU A 1 769 ? -29.436 -14.290 43.494 1.00 80.88 769 LEU A N 1
ATOM 6047 C CA . LEU A 1 769 ? -30.138 -13.502 44.515 1.00 80.88 769 LEU A CA 1
ATOM 6048 C C . LEU A 1 769 ? -31.638 -13.383 44.202 1.00 80.88 769 LEU A C 1
ATOM 6050 O O . LEU A 1 769 ? -32.472 -13.558 45.093 1.00 80.88 769 LEU A O 1
ATOM 6054 N N . PHE A 1 770 ? -31.991 -13.171 42.929 1.00 80.94 770 PHE A N 1
ATOM 6055 C CA . PHE A 1 770 ? -33.384 -13.195 42.470 1.00 80.94 770 PHE A CA 1
ATOM 6056 C C . PHE A 1 770 ? -34.028 -14.573 42.633 1.00 80.94 770 PHE A C 1
ATOM 6058 O O . PHE A 1 770 ? -35.145 -14.683 43.137 1.00 80.94 770 PHE A O 1
ATOM 6065 N N . SER A 1 771 ? -33.318 -15.633 42.237 1.00 81.06 771 SER A N 1
ATOM 6066 C CA . SER A 1 771 ? -33.826 -17.009 42.295 1.00 81.06 771 SER A CA 1
ATOM 6067 C C . SER A 1 771 ? -34.067 -17.472 43.733 1.00 81.06 771 SER A C 1
ATOM 6069 O O . SER A 1 771 ? -35.057 -18.148 44.005 1.00 81.06 771 SER A O 1
ATOM 6071 N N . LYS A 1 772 ? -33.212 -17.055 44.676 1.00 82.56 772 LYS A N 1
ATOM 6072 C CA . LYS A 1 772 ? -33.376 -17.317 46.115 1.00 82.56 772 LYS A CA 1
ATOM 6073 C C . LYS A 1 772 ? -34.406 -16.407 46.800 1.00 82.56 772 LYS A C 1
ATOM 6075 O O . LYS A 1 772 ? -34.651 -16.575 47.989 1.00 82.56 772 LYS A O 1
ATOM 6080 N N . ARG A 1 773 ? -35.027 -15.469 46.067 1.00 72.56 773 ARG A N 1
ATOM 6081 C CA . ARG A 1 773 ? -35.945 -14.431 46.583 1.00 72.56 773 ARG A CA 1
ATOM 6082 C C . ARG A 1 773 ? -35.346 -13.564 47.697 1.00 72.56 773 ARG A C 1
ATOM 6084 O O . ARG A 1 773 ? -36.088 -12.950 48.456 1.00 72.56 773 ARG A O 1
ATOM 6091 N N . GLU A 1 774 ? -34.020 -13.483 47.769 1.00 67.38 774 GLU A N 1
ATOM 6092 C CA . GLU A 1 774 ? -33.314 -12.577 48.683 1.00 67.38 774 GLU A CA 1
ATOM 6093 C C . GLU A 1 774 ? -33.453 -11.117 48.219 1.00 67.38 774 GLU A C 1
ATOM 6095 O O . GLU A 1 774 ? -33.380 -10.203 49.032 1.00 67.38 774 GLU A O 1
ATOM 6100 N N . ILE A 1 775 ? -33.711 -10.903 46.921 1.00 68.19 775 ILE A N 1
ATOM 6101 C CA . ILE A 1 775 ? -34.065 -9.610 46.325 1.00 68.19 775 ILE A CA 1
ATOM 6102 C C . ILE A 1 775 ? -35.309 -9.811 45.452 1.00 68.19 775 ILE A C 1
ATOM 6104 O O . ILE A 1 775 ? -35.350 -10.709 44.608 1.00 68.19 775 ILE A O 1
ATOM 6108 N N . THR A 1 776 ? -36.337 -8.978 45.630 1.00 73.31 776 THR A N 1
ATOM 6109 C CA . THR A 1 776 ? -37.538 -8.996 44.774 1.00 73.31 776 THR A CA 1
ATOM 6110 C C . THR A 1 776 ? -37.474 -7.894 43.711 1.00 73.31 776 THR A C 1
ATOM 6112 O O . THR A 1 776 ? -36.898 -6.836 43.946 1.00 73.31 776 THR A O 1
ATOM 6115 N N . LEU A 1 777 ? -38.104 -8.095 42.543 1.00 71.00 777 LEU A N 1
ATOM 6116 C CA . LEU A 1 777 ? -38.219 -7.059 41.493 1.00 71.00 777 LEU A CA 1
ATOM 6117 C C . LEU A 1 777 ? -38.848 -5.762 42.024 1.00 71.00 777 LEU A C 1
ATOM 6119 O O . LEU A 1 777 ? -38.411 -4.668 41.681 1.00 71.00 777 LEU A O 1
ATOM 6123 N N . LYS A 1 778 ? -39.847 -5.890 42.906 1.00 71.31 778 LYS A N 1
ATOM 6124 C CA . LYS A 1 778 ? -40.443 -4.751 43.611 1.00 71.31 778 LYS A CA 1
ATOM 6125 C C . LYS A 1 778 ? -39.437 -4.123 44.580 1.00 71.31 778 LYS A C 1
ATOM 6127 O O . LYS A 1 778 ? -39.302 -2.907 44.588 1.00 71.31 778 LYS A O 1
ATOM 6132 N N . GLY A 1 779 ? -38.681 -4.958 45.295 1.00 71.25 779 GLY A N 1
ATOM 6133 C CA . GLY A 1 779 ? -37.578 -4.575 46.174 1.00 71.25 779 GLY A CA 1
ATOM 6134 C C . GLY A 1 779 ? -36.517 -3.720 45.487 1.00 71.25 779 GLY A C 1
ATOM 6135 O O . GLY A 1 779 ? -36.131 -2.695 46.024 1.00 71.25 779 GLY A O 1
ATOM 6136 N N . LEU A 1 780 ? -36.135 -4.003 44.242 1.00 73.06 780 LEU A N 1
ATOM 6137 C CA . LEU A 1 780 ? -35.200 -3.138 43.503 1.00 73.06 780 LEU A CA 1
ATOM 6138 C C . LEU A 1 780 ? -35.704 -1.713 43.257 1.00 73.06 780 LEU A C 1
ATOM 6140 O O . LEU A 1 780 ? -34.894 -0.809 43.064 1.00 73.06 780 LEU A O 1
ATOM 6144 N N . LEU A 1 781 ? -37.017 -1.499 43.269 1.00 74.88 781 LEU A N 1
ATOM 6145 C CA . LEU A 1 781 ? -37.632 -0.185 43.075 1.00 74.88 781 LEU A CA 1
ATOM 6146 C C . LEU A 1 781 ? -38.097 0.454 44.393 1.00 74.88 781 LEU A C 1
ATOM 6148 O O . LEU A 1 781 ? -38.589 1.581 44.382 1.00 74.88 781 LEU A O 1
ATOM 6152 N N . THR A 1 782 ? -37.960 -0.243 45.526 1.00 68.50 782 THR A N 1
ATOM 6153 C CA . THR A 1 782 ? -38.460 0.227 46.830 1.00 68.50 782 THR A CA 1
ATOM 6154 C C . THR A 1 782 ? -37.443 0.145 47.965 1.00 68.50 782 THR A C 1
ATOM 6156 O O . THR A 1 782 ? -37.563 0.891 48.933 1.00 68.50 782 THR A O 1
ATOM 6159 N N . GLU A 1 783 ? -36.457 -0.745 47.880 1.00 68.06 783 GLU A N 1
ATOM 6160 C CA . GLU A 1 783 ? -35.452 -0.981 48.914 1.00 68.06 783 GLU A CA 1
ATOM 6161 C C . GLU A 1 783 ? -34.316 0.035 48.837 1.00 68.06 783 GLU A C 1
ATOM 6163 O O . GLU A 1 783 ? -33.819 0.411 47.773 1.00 68.06 783 GLU A O 1
ATOM 6168 N N . GLU A 1 784 ? -33.858 0.452 50.012 1.00 65.50 784 GLU A N 1
ATOM 6169 C CA . GLU A 1 784 ? -32.868 1.517 50.153 1.00 65.50 784 GLU A CA 1
ATOM 6170 C C . GLU A 1 784 ? -31.444 1.094 49.766 1.00 65.50 784 GLU A C 1
ATOM 6172 O O . GLU A 1 784 ? -30.594 1.956 49.535 1.00 65.50 784 GLU A O 1
ATOM 6177 N N . TYR A 1 785 ? -31.197 -0.213 49.639 1.00 67.38 785 TYR A N 1
ATOM 6178 C CA . TYR A 1 785 ? -29.925 -0.788 49.196 1.00 67.38 785 TYR A CA 1
ATOM 6179 C C . TYR A 1 785 ? -29.839 -1.022 47.680 1.00 67.38 785 TYR A C 1
ATOM 6181 O O . TYR A 1 785 ? -28.797 -1.472 47.198 1.00 67.38 785 TYR A O 1
ATOM 6189 N N . SER A 1 786 ? -30.895 -0.698 46.926 1.00 79.25 786 SER A N 1
ATOM 6190 C CA . SER A 1 786 ? -30.923 -0.870 45.473 1.00 79.25 786 SER A CA 1
ATOM 6191 C C . SER A 1 786 ? -29.896 0.014 44.756 1.00 79.25 786 SER A C 1
ATOM 6193 O O . SER A 1 786 ? -29.708 1.186 45.096 1.00 79.25 786 SER A O 1
ATOM 6195 N N . MET A 1 787 ? -29.268 -0.555 43.723 1.00 82.69 787 MET A N 1
ATOM 6196 C CA . MET A 1 787 ? -28.396 0.159 42.782 1.00 82.69 787 MET A CA 1
ATOM 6197 C C . MET A 1 787 ? -29.168 0.867 41.662 1.00 82.69 787 MET A C 1
ATOM 6199 O O . MET A 1 787 ? -28.581 1.640 40.910 1.00 82.69 787 MET A O 1
ATOM 6203 N N . ILE A 1 788 ? -30.478 0.630 41.546 1.00 86.50 788 ILE A N 1
ATOM 6204 C CA . ILE A 1 788 ? -31.318 1.309 40.558 1.00 86.50 788 ILE A CA 1
ATOM 6205 C C . ILE A 1 788 ? -31.632 2.734 41.052 1.00 86.50 788 ILE A C 1
ATOM 6207 O O . ILE A 1 788 ? -31.979 2.908 42.227 1.00 86.50 788 ILE A O 1
ATOM 6211 N N . PRO A 1 789 ? -31.534 3.764 40.189 1.00 87.94 789 PRO A N 1
ATOM 6212 C CA . PRO A 1 789 ? -31.989 5.111 40.518 1.00 87.94 789 PRO A CA 1
ATOM 6213 C C . PRO A 1 789 ? -33.482 5.147 40.884 1.00 87.94 789 PRO A C 1
ATOM 6215 O O . PRO A 1 789 ? -34.342 4.672 40.146 1.00 87.94 789 PRO A O 1
ATOM 6218 N N . LEU A 1 790 ? -33.791 5.749 42.027 1.00 87.38 790 LEU A N 1
ATOM 6219 C CA . LEU A 1 790 ? -35.122 5.933 42.596 1.00 87.38 790 LEU A CA 1
ATOM 6220 C C . LEU A 1 790 ? -35.519 7.420 42.543 1.00 87.38 790 LEU A C 1
ATOM 6222 O O . LEU A 1 790 ? -34.651 8.293 42.551 1.00 87.38 790 LEU A O 1
ATOM 6226 N N . PRO A 1 791 ? -36.818 7.771 42.619 1.00 86.81 791 PRO A N 1
ATOM 6227 C CA . PRO A 1 791 ? -37.255 9.174 42.648 1.00 86.81 791 PRO A CA 1
ATOM 6228 C C . PRO A 1 791 ? -36.619 10.019 43.768 1.00 86.81 791 PRO A C 1
ATOM 6230 O O . PRO A 1 791 ? -36.466 11.234 43.636 1.00 86.81 791 PRO A O 1
ATOM 6233 N N . ARG A 1 792 ? -36.203 9.387 44.875 1.00 86.12 792 ARG A N 1
ATOM 6234 C CA . ARG A 1 792 ? -35.467 10.062 45.956 1.00 86.12 792 ARG A CA 1
ATOM 6235 C C . ARG A 1 792 ? -34.087 10.555 45.519 1.00 86.12 792 ARG A C 1
ATOM 6237 O O . ARG A 1 792 ? -33.647 11.582 46.018 1.00 86.12 792 ARG A O 1
ATOM 6244 N N . ASP A 1 793 ? -33.426 9.852 44.604 1.00 90.19 793 ASP A N 1
ATOM 6245 C CA . ASP A 1 793 ? -32.088 10.202 44.129 1.00 90.19 793 ASP A CA 1
ATOM 6246 C C . ASP A 1 793 ? -32.140 11.532 43.357 1.00 90.19 793 ASP A C 1
ATOM 6248 O O . ASP A 1 793 ? -31.254 12.370 43.503 1.00 90.19 793 ASP A O 1
ATOM 6252 N N . LEU A 1 794 ? -33.246 11.804 42.648 1.00 89.94 794 LEU A N 1
ATOM 6253 C CA . LEU A 1 794 ? -33.509 13.111 42.038 1.00 89.94 794 LEU A CA 1
ATOM 6254 C C . LEU A 1 794 ? -33.699 14.212 43.095 1.00 89.94 794 LEU A C 1
ATOM 6256 O O . LEU A 1 794 ? -33.192 15.323 42.939 1.00 89.94 794 LEU A O 1
ATOM 6260 N N . LYS A 1 795 ? -34.396 13.913 44.199 1.00 90.62 795 LYS A N 1
ATOM 6261 C CA . LYS A 1 795 ? -34.531 14.849 45.328 1.00 90.62 795 LYS A CA 1
ATOM 6262 C C . LYS A 1 795 ? -33.167 15.155 45.955 1.00 90.62 795 LYS A C 1
ATOM 6264 O O . LYS A 1 795 ? -32.891 16.317 46.247 1.00 90.62 795 LYS A O 1
ATOM 6269 N N . GLU A 1 796 ? -32.325 14.140 46.131 1.00 90.62 796 GLU A N 1
ATOM 6270 C CA . GLU A 1 796 ? -30.954 14.277 46.635 1.00 90.62 796 GLU A CA 1
ATOM 6271 C C . GLU A 1 796 ? -30.077 15.089 45.669 1.00 90.62 796 GLU A C 1
ATOM 6273 O O . GLU A 1 796 ? -29.360 15.978 46.120 1.00 90.62 796 GLU A O 1
ATOM 6278 N N . LEU A 1 797 ? -30.196 14.881 44.352 1.00 91.38 797 LEU A N 1
ATOM 6279 C CA . LEU A 1 797 ? -29.524 15.695 43.333 1.00 91.38 797 LEU A CA 1
ATOM 6280 C C . LEU A 1 797 ? -29.938 17.171 43.424 1.00 91.38 797 LEU A C 1
ATOM 6282 O O . LEU A 1 797 ? -29.078 18.046 43.477 1.00 91.38 797 LEU A O 1
ATOM 6286 N N . VAL A 1 798 ? -31.240 17.467 43.495 1.00 91.44 798 VAL A N 1
ATOM 6287 C CA . VAL A 1 798 ? -31.740 18.850 43.621 1.00 91.44 798 VAL A CA 1
ATOM 6288 C C . VAL A 1 798 ? -31.276 19.494 44.930 1.00 91.44 798 VAL A C 1
ATOM 6290 O O . VAL A 1 798 ? -30.922 20.674 44.942 1.00 91.44 798 VAL A O 1
ATOM 6293 N N . GLN A 1 799 ? -31.256 18.744 46.035 1.00 92.00 799 GLN A N 1
ATOM 6294 C CA . GLN A 1 799 ? -30.691 19.214 47.304 1.00 92.00 799 GLN A CA 1
ATOM 6295 C C . GLN A 1 799 ? -29.198 19.519 47.170 1.00 92.00 799 GLN A C 1
ATOM 6297 O O . GLN A 1 799 ? -28.761 20.580 47.608 1.00 92.00 799 GLN A O 1
ATOM 6302 N N . ASN A 1 800 ? -28.440 18.648 46.504 1.00 90.94 800 ASN A N 1
ATOM 6303 C CA . ASN A 1 800 ? -27.013 18.852 46.285 1.00 90.94 800 ASN A CA 1
ATOM 6304 C C . ASN A 1 800 ? -26.745 20.087 45.406 1.00 90.94 800 ASN A C 1
ATOM 6306 O O . ASN A 1 800 ? -25.897 20.906 45.738 1.00 90.94 800 ASN A O 1
ATOM 6310 N N . LEU A 1 801 ? -27.541 20.303 44.352 1.00 91.62 801 LEU A N 1
ATOM 6311 C CA . LEU A 1 801 ? -27.476 21.522 43.538 1.00 91.62 801 LEU A CA 1
ATOM 6312 C C . LEU A 1 801 ? -27.786 22.778 44.367 1.00 91.62 801 LEU A C 1
ATOM 6314 O O . LEU A 1 801 ? -27.064 23.769 44.274 1.00 91.62 801 LEU A O 1
ATOM 6318 N N . LYS A 1 802 ? -28.817 22.752 45.226 1.00 92.44 802 LYS A N 1
ATOM 6319 C CA . LYS A 1 802 ? -29.097 23.866 46.154 1.00 92.44 802 LYS A CA 1
ATOM 6320 C C . LYS A 1 802 ? -27.915 24.128 47.085 1.00 92.44 802 LYS A C 1
ATOM 6322 O O . LYS A 1 802 ? -27.571 25.290 47.296 1.00 92.44 802 LYS A O 1
ATOM 6327 N N . TYR A 1 803 ? -27.291 23.075 47.603 1.00 90.88 803 TYR A N 1
ATOM 6328 C CA . TYR A 1 803 ? -26.096 23.163 48.436 1.00 90.88 803 TYR A CA 1
ATOM 6329 C C . TYR A 1 803 ? -24.902 23.774 47.681 1.00 90.88 803 TYR A C 1
ATOM 6331 O O . TYR A 1 803 ? -24.244 24.664 48.223 1.00 90.88 803 TYR A O 1
ATOM 6339 N N . PHE A 1 804 ? -24.681 23.423 46.408 1.00 92.12 804 PHE A N 1
ATOM 6340 C CA . PHE A 1 804 ? -23.619 24.025 45.587 1.00 92.12 804 PHE A CA 1
ATOM 6341 C C . PHE A 1 804 ? -23.759 25.549 45.488 1.00 92.12 804 PHE A C 1
ATOM 6343 O O . PHE A 1 804 ? -22.779 26.272 45.658 1.00 92.12 804 PHE A O 1
ATOM 6350 N N . PHE A 1 805 ? -24.987 26.053 45.334 1.00 91.81 805 PHE A N 1
ATOM 6351 C CA . PHE A 1 805 ? -25.283 27.493 45.334 1.00 91.81 805 PHE A CA 1
ATOM 6352 C C . PHE A 1 805 ? -25.446 28.104 46.738 1.00 91.81 805 PHE A C 1
ATOM 6354 O O . PHE A 1 805 ? -25.830 29.266 46.860 1.00 91.81 805 PHE A O 1
ATOM 6361 N N . GLY A 1 806 ? -25.192 27.345 47.810 1.00 87.00 806 GLY A N 1
ATOM 6362 C CA . GLY A 1 806 ? -25.327 27.801 49.196 1.00 87.00 806 GLY A CA 1
ATOM 6363 C C . GLY A 1 806 ? -26.762 28.071 49.657 1.00 87.00 806 GLY A C 1
ATOM 6364 O O . GLY A 1 806 ? -26.957 28.761 50.651 1.00 87.00 806 GLY A O 1
ATOM 6365 N N . LYS A 1 807 ? -27.762 27.538 48.948 1.00 89.69 807 LYS A N 1
ATOM 6366 C CA . LYS A 1 807 ? -29.202 27.706 49.215 1.00 89.69 807 LYS A CA 1
ATOM 6367 C C . LYS A 1 807 ? -29.811 26.543 50.017 1.00 89.69 807 LYS A C 1
ATOM 6369 O O . LYS A 1 807 ? -31.031 26.389 50.039 1.00 89.69 807 LYS A O 1
ATOM 6374 N N . GLY A 1 808 ? -28.986 25.691 50.624 1.00 87.31 808 GLY A N 1
ATOM 6375 C CA . GLY A 1 808 ? -29.422 24.548 51.427 1.00 87.31 808 GLY A CA 1
ATOM 6376 C C . GLY A 1 808 ? -28.253 23.795 52.062 1.00 87.31 808 GLY A C 1
ATOM 6377 O O . GLY A 1 808 ? -27.097 24.029 51.711 1.00 87.31 808 GLY A O 1
ATOM 6378 N N . GLU A 1 809 ? -28.571 22.903 52.997 1.00 86.50 809 GLU A N 1
ATOM 6379 C CA . GLU A 1 809 ? -27.611 21.979 53.610 1.00 86.50 809 GLU A CA 1
ATOM 6380 C C . GLU A 1 809 ? -27.260 20.820 52.667 1.00 86.50 809 GLU A C 1
ATOM 6382 O O . GLU A 1 809 ? -28.010 20.505 51.736 1.00 86.50 809 GLU A O 1
ATOM 6387 N N . ALA A 1 810 ? -26.123 20.168 52.925 1.00 83.62 810 ALA A N 1
ATOM 6388 C CA . ALA A 1 810 ? -25.722 18.969 52.199 1.00 83.62 810 ALA A CA 1
ATOM 6389 C C . ALA A 1 810 ? -26.745 17.827 52.409 1.00 83.62 810 ALA A C 1
ATOM 6391 O O . ALA A 1 810 ? -27.261 17.653 53.518 1.00 83.62 810 ALA A O 1
ATOM 6392 N N . PRO A 1 811 ? -27.063 17.033 51.367 1.00 88.38 811 PRO A N 1
ATOM 6393 C CA . PRO A 1 811 ? -28.050 15.961 51.476 1.00 88.38 811 PRO A CA 1
ATOM 6394 C C . PRO A 1 811 ? -27.594 14.845 52.431 1.00 88.38 811 PRO A C 1
ATOM 6396 O O . PRO A 1 811 ? -26.420 14.484 52.475 1.00 88.38 811 PRO A O 1
ATOM 6399 N N . LYS A 1 812 ? -28.544 14.232 53.153 1.00 86.81 812 LYS A N 1
ATOM 6400 C CA . LYS A 1 812 ? -28.295 13.024 53.962 1.00 86.81 812 LYS A CA 1
ATOM 6401 C C . LYS A 1 812 ? -28.240 11.772 53.079 1.00 86.81 812 LYS A C 1
ATOM 6403 O O . LYS A 1 812 ? -29.277 11.208 52.706 1.00 86.81 812 LYS A O 1
ATOM 6408 N N . LEU A 1 813 ? -27.024 11.342 52.760 1.00 87.31 813 LEU A N 1
ATOM 6409 C CA . LEU A 1 813 ? -26.735 10.258 51.818 1.00 87.31 813 LEU A CA 1
ATOM 6410 C C . LEU A 1 813 ? -26.844 8.872 52.471 1.00 87.31 813 LEU A C 1
ATOM 6412 O O . LEU A 1 813 ? -26.458 8.683 53.626 1.00 87.31 813 LEU A O 1
ATOM 6416 N N . GLY A 1 814 ? -27.369 7.904 51.713 1.00 86.12 814 GLY A N 1
ATOM 6417 C CA . GLY A 1 814 ? -27.445 6.490 52.106 1.00 86.12 814 GLY A CA 1
ATOM 6418 C C . GLY A 1 814 ? -26.246 5.664 51.632 1.00 86.12 814 GLY A C 1
ATOM 6419 O O . GLY A 1 814 ? -25.214 6.219 51.241 1.00 86.12 814 GLY A O 1
ATOM 6420 N N . ARG A 1 815 ? -26.403 4.330 51.626 1.00 85.81 815 ARG A N 1
ATOM 6421 C CA . ARG A 1 815 ? -25.333 3.390 51.237 1.00 85.81 815 ARG A CA 1
ATOM 6422 C C . ARG A 1 815 ? -24.751 3.685 49.862 1.00 85.81 815 ARG A C 1
ATOM 6424 O O . ARG A 1 815 ? -23.531 3.733 49.711 1.00 85.81 815 ARG A O 1
ATOM 6431 N N . TRP A 1 816 ? -25.637 3.931 48.903 1.00 88.44 816 TRP A N 1
ATOM 6432 C CA . TRP A 1 816 ? -25.305 4.343 47.546 1.00 88.44 816 TRP A CA 1
ATOM 6433 C C . TRP A 1 816 ? -25.852 5.742 47.302 1.00 88.44 816 TRP A C 1
ATOM 6435 O O . TRP A 1 816 ? -27.036 5.994 47.547 1.00 88.44 816 TRP A O 1
ATOM 6445 N N . THR A 1 817 ? -24.993 6.654 46.859 1.00 89.56 817 THR A N 1
ATOM 6446 C CA . THR A 1 817 ? -25.408 7.995 46.441 1.00 89.56 817 THR A CA 1
ATOM 6447 C C . THR A 1 817 ? -26.013 7.965 45.044 1.00 89.56 817 THR A C 1
ATOM 6449 O O . THR A 1 817 ? -25.782 7.033 44.273 1.00 89.56 817 THR A O 1
ATOM 6452 N N . TYR A 1 818 ? -26.734 9.025 44.674 1.00 89.19 818 TYR A N 1
ATOM 6453 C CA . TYR A 1 818 ? -27.280 9.139 43.322 1.00 89.19 818 TYR A CA 1
ATOM 6454 C C . TYR A 1 818 ? -26.194 9.082 42.230 1.00 89.19 818 TYR A C 1
ATOM 6456 O O . TYR A 1 818 ? -26.448 8.538 41.159 1.00 89.19 818 TYR A O 1
ATOM 6464 N N . TRP A 1 819 ? -24.986 9.604 42.487 1.00 89.25 819 TRP A N 1
ATOM 6465 C CA . TRP A 1 819 ? -23.886 9.552 41.517 1.00 89.25 819 TRP A CA 1
ATOM 6466 C C . TRP A 1 819 ? -23.197 8.189 41.491 1.00 89.25 819 TRP A C 1
ATOM 6468 O O . TRP A 1 819 ? -22.845 7.737 40.419 1.00 89.25 819 TRP A O 1
ATOM 6478 N N . GLU A 1 820 ? -23.066 7.483 42.620 1.00 89.88 820 GLU A N 1
ATOM 6479 C CA . GLU A 1 820 ? -22.537 6.108 42.626 1.00 89.88 820 GLU A CA 1
ATOM 6480 C C . GLU A 1 820 ? -23.465 5.147 41.879 1.00 89.88 820 GLU A C 1
ATOM 6482 O O . GLU A 1 820 ? -23.000 4.261 41.167 1.00 89.88 820 GLU A O 1
ATOM 6487 N N . LYS A 1 821 ? -24.783 5.339 42.010 1.00 90.88 821 LYS A N 1
ATOM 6488 C CA . LYS A 1 821 ? -25.775 4.598 41.221 1.00 90.88 821 LYS A CA 1
ATOM 6489 C C . LYS A 1 821 ? -25.672 4.936 39.740 1.00 90.88 821 LYS A C 1
ATOM 6491 O O . LYS A 1 821 ? -25.759 4.036 38.912 1.00 90.88 821 LYS A O 1
ATOM 6496 N N . PHE A 1 822 ? -25.485 6.214 39.405 1.00 90.44 822 PHE A N 1
ATOM 6497 C CA . PHE A 1 822 ? -25.263 6.620 38.021 1.00 90.44 822 PHE A CA 1
ATOM 6498 C C . PHE A 1 822 ? -23.980 5.999 37.459 1.00 90.44 822 PHE A C 1
ATOM 6500 O O . PHE A 1 822 ? -24.061 5.350 36.425 1.00 90.44 822 PHE A O 1
ATOM 6507 N N . ASP A 1 823 ? -22.846 6.106 38.160 1.00 90.19 823 ASP A N 1
ATOM 6508 C CA . ASP A 1 823 ? -21.567 5.489 37.783 1.00 90.19 823 ASP A CA 1
ATOM 6509 C C . ASP A 1 823 ? -21.741 3.980 37.542 1.00 90.19 823 ASP A C 1
ATOM 6511 O O . ASP A 1 823 ? -21.324 3.458 36.510 1.00 90.19 823 ASP A O 1
ATOM 6515 N N . TYR A 1 824 ? -22.415 3.276 38.459 1.00 90.88 824 TYR A N 1
ATOM 6516 C CA . TYR A 1 824 ? -22.698 1.849 38.313 1.00 90.88 824 TYR A CA 1
ATOM 6517 C C . TYR A 1 824 ? -23.548 1.548 37.070 1.00 90.88 824 TYR A C 1
ATOM 6519 O O . TYR A 1 824 ? -23.202 0.656 36.298 1.00 90.88 824 TYR A O 1
ATOM 6527 N N . MET A 1 825 ? -24.644 2.283 36.855 1.00 90.44 825 MET A N 1
ATOM 6528 C CA . MET A 1 825 ? -25.524 2.060 35.703 1.00 90.44 825 MET A CA 1
ATOM 6529 C C . MET A 1 825 ? -24.847 2.432 34.382 1.00 90.44 825 MET A C 1
ATOM 6531 O O . MET A 1 825 ? -25.035 1.724 33.396 1.00 90.44 825 MET A O 1
ATOM 6535 N N . ALA A 1 826 ? -24.048 3.498 34.364 1.00 89.81 826 ALA A N 1
ATOM 6536 C CA . ALA A 1 826 ? -23.269 3.918 33.208 1.00 89.81 826 ALA A CA 1
ATOM 6537 C C . ALA A 1 826 ? -22.269 2.829 32.808 1.00 89.81 826 ALA A C 1
ATOM 6539 O O . ALA A 1 826 ? -22.243 2.430 31.651 1.00 89.81 826 ALA A O 1
ATOM 6540 N N . VAL A 1 827 ? -21.523 2.261 33.762 1.00 91.00 827 VAL A N 1
ATOM 6541 C CA . VAL A 1 827 ? -20.609 1.142 33.482 1.00 91.00 827 VAL A CA 1
ATOM 6542 C C . VAL A 1 827 ? -21.375 -0.120 33.079 1.00 91.00 827 VAL A C 1
ATOM 6544 O O . VAL A 1 827 ? -20.975 -0.796 32.138 1.00 91.00 827 VAL A O 1
ATOM 6547 N N . PHE A 1 828 ? -22.488 -0.446 33.744 1.00 91.75 828 PHE A N 1
ATOM 6548 C CA . PHE A 1 828 ? -23.284 -1.637 33.426 1.00 91.75 828 PHE A CA 1
ATOM 6549 C C . PHE A 1 828 ? -23.816 -1.610 31.983 1.00 91.75 828 PHE A C 1
ATOM 6551 O O . PHE A 1 828 ? -23.692 -2.595 31.248 1.00 91.75 828 PHE A O 1
ATOM 6558 N N . TRP A 1 829 ? -24.371 -0.473 31.555 1.00 92.31 829 TRP A N 1
ATOM 6559 C CA . TRP A 1 829 ? -24.832 -0.287 30.181 1.00 92.31 829 TRP A CA 1
ATOM 6560 C C . TRP A 1 829 ? -23.674 -0.136 29.197 1.00 92.31 829 TRP A C 1
ATOM 6562 O O . TRP A 1 829 ? -23.701 -0.783 28.154 1.00 92.31 829 TRP A O 1
ATOM 6572 N N . GLY A 1 830 ? -22.633 0.620 29.548 1.00 92.69 830 GLY A N 1
ATOM 6573 C CA . GLY A 1 830 ? -21.448 0.806 28.712 1.00 92.69 830 GLY A CA 1
ATOM 6574 C C . GLY A 1 830 ? -20.753 -0.518 28.390 1.00 92.69 830 GLY A C 1
ATOM 6575 O O . GLY A 1 830 ? -20.495 -0.809 27.226 1.00 92.69 830 GLY A O 1
ATOM 6576 N N . VAL A 1 831 ? -20.550 -1.394 29.382 1.00 94.94 831 VAL A N 1
ATOM 6577 C CA . VAL A 1 831 ? -19.999 -2.748 29.165 1.00 94.94 831 VAL A CA 1
ATOM 6578 C C . VAL A 1 831 ? -20.912 -3.587 28.271 1.00 94.94 831 VAL A C 1
ATOM 6580 O O . VAL A 1 831 ? -20.417 -4.343 27.441 1.00 94.94 831 VAL A O 1
ATOM 6583 N N . THR A 1 832 ? -22.233 -3.440 28.387 1.00 95.06 832 THR A N 1
ATOM 6584 C CA . THR A 1 832 ? -23.178 -4.151 27.513 1.00 95.06 832 THR A CA 1
ATOM 6585 C C . THR A 1 832 ? -23.059 -3.670 26.063 1.00 95.06 832 THR A C 1
ATOM 6587 O O . THR A 1 832 ? -22.934 -4.486 25.154 1.00 95.06 832 THR A O 1
ATOM 6590 N N . VAL A 1 833 ? -23.053 -2.354 25.834 1.00 96.19 833 VAL A N 1
ATOM 6591 C CA . VAL A 1 833 ? -22.995 -1.752 24.493 1.00 96.19 833 VAL A CA 1
ATOM 6592 C C . VAL A 1 833 ? -21.637 -1.996 23.829 1.00 96.19 833 VAL A C 1
ATOM 6594 O O . VAL A 1 833 ? -21.589 -2.519 22.714 1.00 96.19 833 VAL A O 1
ATOM 6597 N N . ILE A 1 834 ? -20.532 -1.689 24.517 1.00 96.56 834 ILE A N 1
ATOM 6598 C CA . ILE A 1 834 ? -19.165 -1.933 24.026 1.00 96.56 834 ILE A CA 1
ATOM 6599 C C . ILE A 1 834 ? -18.930 -3.438 23.868 1.00 96.56 834 ILE A C 1
ATOM 6601 O O . ILE A 1 834 ? -18.330 -3.867 22.889 1.00 96.56 834 ILE A O 1
ATOM 6605 N N . GLY A 1 835 ? -19.430 -4.263 24.789 1.00 96.00 835 GLY A N 1
ATOM 6606 C CA . GLY A 1 835 ? -19.284 -5.715 24.727 1.00 96.00 835 GLY A CA 1
ATOM 6607 C C . GLY A 1 835 ? -19.980 -6.320 23.508 1.00 96.00 835 GLY A C 1
ATOM 6608 O O . GLY A 1 835 ? -19.351 -7.051 22.747 1.00 96.00 835 GLY A O 1
ATOM 6609 N N . LEU A 1 836 ? -21.253 -5.987 23.274 1.00 96.12 836 LEU A N 1
ATOM 6610 C CA . LEU A 1 836 ? -22.005 -6.505 22.125 1.00 96.12 836 LEU A CA 1
ATOM 6611 C C . LEU A 1 836 ? -21.435 -6.011 20.792 1.00 96.12 836 LEU A C 1
ATOM 6613 O O . LEU A 1 836 ? -21.221 -6.812 19.885 1.00 96.12 836 LEU A O 1
ATOM 6617 N N . THR A 1 837 ? -21.133 -4.716 20.677 1.00 97.69 837 THR A N 1
ATOM 6618 C CA . THR A 1 837 ? -20.500 -4.169 19.465 1.00 97.69 837 THR A CA 1
ATOM 6619 C C . THR A 1 837 ? -19.091 -4.730 19.262 1.00 97.69 837 THR A C 1
ATOM 6621 O O . THR A 1 837 ? -18.710 -5.033 18.139 1.00 97.69 837 THR A O 1
ATOM 6624 N N . GLY A 1 838 ? -18.344 -4.978 20.338 1.00 97.25 838 GLY A N 1
ATOM 6625 C CA . GLY A 1 838 ? -17.025 -5.606 20.294 1.00 97.25 838 GLY A CA 1
ATOM 6626 C C . GLY A 1 838 ? -17.070 -7.053 19.813 1.00 97.25 838 GLY A C 1
ATOM 6627 O O . GLY A 1 838 ? -16.185 -7.466 19.074 1.00 97.25 838 GLY A O 1
ATOM 6628 N N . LEU A 1 839 ? -18.112 -7.816 20.160 1.00 96.38 839 LEU A N 1
ATOM 6629 C CA . LEU A 1 839 ? -18.319 -9.167 19.622 1.00 96.38 839 LEU A CA 1
ATOM 6630 C C . LEU A 1 839 ? -18.618 -9.148 18.120 1.00 96.38 839 LEU A C 1
ATOM 6632 O O . LEU A 1 839 ? -18.103 -10.003 17.404 1.00 96.38 839 LEU A O 1
ATOM 6636 N N . VAL A 1 840 ? -19.384 -8.161 17.639 1.00 97.25 840 VAL A N 1
ATOM 6637 C CA . VAL A 1 840 ? -19.607 -7.959 16.195 1.00 97.25 840 VAL A CA 1
ATOM 6638 C C . VAL A 1 840 ? -18.284 -7.680 15.476 1.00 97.25 840 VAL A C 1
ATOM 6640 O O . VAL A 1 840 ? -18.048 -8.234 14.410 1.00 97.25 840 VAL A O 1
ATOM 6643 N N . LEU A 1 841 ? -17.404 -6.867 16.067 1.00 96.25 841 LEU A N 1
ATOM 6644 C CA . LEU A 1 841 ? -16.101 -6.525 15.481 1.00 96.25 841 LEU A CA 1
ATOM 6645 C C . LEU A 1 841 ? -15.052 -7.636 15.623 1.00 96.25 841 LEU A C 1
ATOM 6647 O O . LEU A 1 841 ? -14.152 -7.732 14.795 1.00 96.25 841 LEU A O 1
ATOM 6651 N N . TRP A 1 842 ? -15.137 -8.465 16.666 1.00 96.12 842 TRP A N 1
ATOM 6652 C CA . TRP A 1 842 ? -14.231 -9.598 16.865 1.00 96.12 842 TRP A CA 1
ATOM 6653 C C . TRP A 1 842 ? -14.602 -10.762 15.938 1.00 96.12 842 TRP A C 1
ATOM 6655 O O . TRP A 1 842 ? -13.716 -11.396 15.373 1.00 96.12 842 TRP A O 1
ATOM 6665 N N . PHE A 1 843 ? -15.895 -11.019 15.734 1.00 95.38 843 PHE A N 1
ATOM 6666 C CA . PHE A 1 843 ? -16.380 -12.116 14.893 1.00 95.38 843 PHE A CA 1
ATOM 6667 C C . PHE A 1 843 ? -17.295 -11.609 13.767 1.00 95.38 843 PHE A C 1
ATOM 6669 O O . PHE A 1 843 ? -18.470 -11.990 13.722 1.00 95.38 843 PHE A O 1
ATOM 6676 N N . PRO A 1 844 ? -16.801 -10.752 12.856 1.00 95.06 844 PRO A N 1
ATOM 6677 C CA . PRO A 1 844 ? -17.642 -10.119 11.845 1.00 95.06 844 PRO A CA 1
ATOM 6678 C C . PRO A 1 844 ? -18.228 -11.132 10.850 1.00 95.06 844 PRO A C 1
ATOM 6680 O O . PRO A 1 844 ? -19.377 -10.984 10.433 1.00 95.06 844 PRO A O 1
ATOM 6683 N N . GLU A 1 845 ? -17.510 -12.211 10.531 1.00 93.88 845 GLU A N 1
ATOM 6684 C CA . GLU A 1 845 ? -18.000 -13.300 9.676 1.00 93.88 845 GLU A CA 1
ATOM 6685 C C . GLU A 1 845 ? -19.193 -14.030 10.310 1.00 93.88 845 GLU A C 1
ATOM 6687 O O . GLU A 1 845 ? -20.180 -14.320 9.640 1.00 93.88 845 GLU A O 1
ATOM 6692 N N . ALA A 1 846 ? -19.138 -14.287 11.620 1.00 94.81 846 ALA A N 1
ATOM 6693 C CA . ALA A 1 846 ? -20.228 -14.939 12.342 1.00 94.81 846 ALA A CA 1
ATOM 6694 C C . ALA A 1 846 ? -21.404 -13.982 12.589 1.00 94.81 846 ALA A C 1
ATOM 6696 O O . ALA A 1 846 ? -22.563 -14.378 12.480 1.00 94.81 846 ALA A O 1
ATOM 6697 N N . ALA A 1 847 ? -21.121 -12.714 12.899 1.00 95.31 847 ALA A N 1
ATOM 6698 C CA . ALA A 1 847 ? -22.144 -11.697 13.121 1.00 95.31 847 ALA A CA 1
ATOM 6699 C C . ALA A 1 847 ? -22.982 -11.450 11.857 1.00 95.31 847 ALA A C 1
ATOM 6701 O O . ALA A 1 847 ? -24.196 -11.271 11.946 1.00 95.31 847 ALA A O 1
ATOM 6702 N N . THR A 1 848 ? -22.353 -11.501 10.681 1.00 95.94 848 THR A N 1
ATOM 6703 C CA . THR A 1 848 ? -23.018 -11.246 9.393 1.00 95.94 848 THR A CA 1
ATOM 6704 C C . THR A 1 848 ? -23.900 -12.387 8.894 1.00 95.94 848 THR A C 1
ATOM 6706 O O . THR A 1 848 ? -24.678 -12.205 7.966 1.00 95.94 848 THR A O 1
ATOM 6709 N N . ILE A 1 849 ? -23.885 -13.541 9.567 1.00 94.38 849 ILE A N 1
ATOM 6710 C CA . ILE A 1 849 ? -24.887 -14.595 9.343 1.00 94.38 849 ILE A CA 1
ATOM 6711 C C . ILE A 1 849 ? -26.290 -14.101 9.738 1.00 94.38 849 ILE A C 1
ATOM 6713 O O . ILE A 1 849 ? -27.288 -14.541 9.171 1.00 94.38 849 ILE A O 1
ATOM 6717 N N . VAL A 1 850 ? -26.376 -13.195 10.720 1.00 95.00 850 VAL A N 1
ATOM 6718 C CA . VAL A 1 850 ? -27.648 -12.704 11.279 1.00 95.00 850 VAL A CA 1
ATOM 6719 C C . VAL A 1 850 ? -27.846 -11.193 11.141 1.00 95.00 850 VAL A C 1
ATOM 6721 O O . VAL A 1 850 ? -28.968 -10.714 11.295 1.00 95.00 850 VAL A O 1
ATOM 6724 N N . LEU A 1 851 ? -26.783 -10.437 10.856 1.00 94.88 851 LEU A N 1
ATOM 6725 C CA . LEU A 1 851 ? -26.810 -8.990 10.643 1.00 94.88 851 LEU A CA 1
ATOM 6726 C C . LEU A 1 851 ? -26.321 -8.635 9.231 1.00 94.88 851 LEU A C 1
ATOM 6728 O O . LEU A 1 851 ? -25.462 -9.320 8.689 1.00 94.88 851 LEU A O 1
ATOM 6732 N N . PRO A 1 852 ? -26.801 -7.537 8.632 1.00 94.12 852 PRO A N 1
ATOM 6733 C CA . PRO A 1 852 ? -26.251 -7.050 7.368 1.00 94.12 852 PRO A CA 1
ATOM 6734 C C . PRO A 1 852 ? -24.830 -6.484 7.550 1.00 94.12 852 PRO A C 1
ATOM 6736 O O . PRO A 1 852 ? -24.498 -5.977 8.623 1.00 94.12 852 PRO A O 1
ATOM 6739 N N . GLY A 1 853 ? -24.000 -6.493 6.501 1.00 92.00 853 GLY A N 1
ATOM 6740 C CA . GLY A 1 853 ? -22.593 -6.056 6.566 1.00 92.00 853 GLY A CA 1
ATOM 6741 C C . GLY A 1 853 ? -22.387 -4.615 7.029 1.00 92.00 853 GLY A C 1
ATOM 6742 O O . GLY A 1 853 ? -21.483 -4.345 7.821 1.00 92.00 853 GLY A O 1
ATOM 6743 N N . TRP A 1 854 ? -23.279 -3.691 6.655 1.00 92.50 854 TRP A N 1
ATOM 6744 C CA . TRP A 1 854 ? -23.230 -2.301 7.132 1.00 92.50 854 TRP A CA 1
ATOM 6745 C C . TRP A 1 854 ? -23.366 -2.179 8.661 1.00 92.50 854 TRP A C 1
ATOM 6747 O O . TRP A 1 854 ? -22.950 -1.172 9.242 1.00 92.50 854 TRP A O 1
ATOM 6757 N N . ALA A 1 855 ? -23.909 -3.194 9.349 1.00 94.69 855 ALA A N 1
ATOM 6758 C CA . ALA A 1 855 ? -23.983 -3.209 10.809 1.00 94.69 855 ALA A CA 1
ATOM 6759 C C . ALA A 1 855 ? -22.588 -3.243 11.454 1.00 94.69 855 ALA A C 1
ATOM 6761 O O . ALA A 1 855 ? -22.427 -2.727 12.558 1.00 94.69 855 ALA A O 1
ATOM 6762 N N . ILE A 1 856 ? -21.569 -3.767 10.758 1.00 95.75 856 ILE A N 1
ATOM 6763 C CA . ILE A 1 856 ? -20.169 -3.712 11.201 1.00 95.75 856 ILE A CA 1
ATOM 6764 C C . ILE A 1 856 ? -19.700 -2.252 11.271 1.00 95.75 856 ILE A C 1
ATOM 6766 O O . ILE A 1 856 ? -19.084 -1.853 12.260 1.00 95.75 856 ILE A O 1
ATOM 6770 N N . ASN A 1 857 ? -20.038 -1.424 10.273 1.00 94.50 857 ASN A N 1
ATOM 6771 C CA . ASN A 1 857 ? -19.696 0.001 10.284 1.00 94.50 857 ASN A CA 1
ATOM 6772 C C . ASN A 1 857 ? -20.342 0.730 11.477 1.00 94.50 857 ASN A C 1
ATOM 6774 O O . ASN A 1 857 ? -19.679 1.500 12.169 1.00 94.50 857 ASN A O 1
ATOM 6778 N N . VAL A 1 858 ? -21.623 0.464 11.751 1.00 94.88 858 VAL A N 1
ATOM 6779 C CA . VAL A 1 858 ? -22.338 1.066 12.892 1.00 94.88 858 VAL A CA 1
ATOM 6780 C C . VAL A 1 858 ? -21.777 0.573 14.227 1.00 94.88 858 VAL A C 1
ATOM 6782 O O . VAL A 1 858 ? -21.575 1.377 15.138 1.00 94.88 858 VAL A O 1
ATOM 6785 N N . ALA A 1 859 ? -21.475 -0.723 14.342 1.00 96.69 859 ALA A N 1
ATOM 6786 C CA . ALA A 1 859 ? -20.841 -1.290 15.526 1.00 96.69 859 ALA A CA 1
ATOM 6787 C C . ALA A 1 859 ? -19.478 -0.640 15.795 1.00 96.69 859 ALA A C 1
ATOM 6789 O O . ALA A 1 859 ? -19.196 -0.320 16.944 1.00 96.69 859 ALA A O 1
ATOM 6790 N N . ALA A 1 860 ? -18.673 -0.372 14.760 1.00 94.88 860 ALA A N 1
ATOM 6791 C CA . ALA A 1 860 ? -17.392 0.320 14.897 1.00 94.88 860 ALA A CA 1
ATOM 6792 C C . ALA A 1 860 ? -17.547 1.735 15.479 1.00 94.88 860 ALA A C 1
ATOM 6794 O O . ALA A 1 860 ? -16.808 2.096 16.397 1.00 94.88 860 ALA A O 1
ATOM 6795 N N . ILE A 1 861 ? -18.532 2.507 15.000 1.00 94.00 861 ILE A N 1
ATOM 6796 C CA . ILE A 1 861 ? -18.838 3.851 15.520 1.00 94.00 861 ILE A CA 1
ATOM 6797 C C . ILE A 1 861 ? -19.250 3.770 16.993 1.00 94.00 861 ILE A C 1
ATOM 6799 O O . ILE A 1 861 ? -18.622 4.393 17.848 1.00 94.00 861 ILE A O 1
ATOM 6803 N N . ILE A 1 862 ? -20.269 2.961 17.304 1.00 96.56 862 ILE A N 1
ATOM 6804 C CA . ILE A 1 862 ? -20.809 2.850 18.666 1.00 96.56 862 ILE A CA 1
ATOM 6805 C C . ILE A 1 862 ? -19.735 2.346 19.634 1.00 96.56 862 ILE A C 1
ATOM 6807 O O . ILE A 1 862 ? -19.568 2.921 20.706 1.00 96.56 862 ILE A O 1
ATOM 6811 N N . HIS A 1 863 ? -18.977 1.314 19.256 1.00 96.94 863 HIS A N 1
ATOM 6812 C CA . HIS A 1 863 ? -17.908 0.765 20.086 1.00 96.94 863 HIS A CA 1
ATOM 6813 C C . HIS A 1 863 ? -16.837 1.818 20.384 1.00 96.94 863 HIS A C 1
ATOM 6815 O O . HIS A 1 863 ? -16.444 2.000 21.535 1.00 96.94 863 HIS A O 1
ATOM 6821 N N . SER A 1 864 ? -16.380 2.532 19.350 1.00 94.56 864 SER A N 1
ATOM 6822 C CA . SER A 1 864 ? -15.317 3.530 19.470 1.00 94.56 864 SER A CA 1
ATOM 6823 C C . SER A 1 864 ? -15.739 4.744 20.301 1.00 94.56 864 SER A C 1
ATOM 6825 O O . SER A 1 864 ? -14.948 5.257 21.098 1.00 94.56 864 SER A O 1
ATOM 6827 N N . ASP A 1 865 ? -16.960 5.242 20.117 1.00 94.06 865 ASP A N 1
ATOM 6828 C CA . ASP A 1 865 ? -17.432 6.453 20.796 1.00 94.06 865 ASP A CA 1
ATOM 6829 C C . ASP A 1 865 ? -17.908 6.177 22.220 1.00 94.06 865 ASP A C 1
ATOM 6831 O O . ASP A 1 865 ? -17.600 6.959 23.120 1.00 94.06 865 ASP A O 1
ATOM 6835 N N . GLU A 1 866 ? -18.556 5.035 22.465 1.00 95.56 866 GLU A N 1
ATOM 6836 C CA . GLU A 1 866 ? -18.895 4.613 23.826 1.00 95.56 866 GLU A CA 1
ATOM 6837 C C . GLU A 1 866 ? -17.623 4.329 24.637 1.00 95.56 866 GLU A C 1
ATOM 6839 O O . GLU A 1 866 ? -17.537 4.711 25.802 1.00 95.56 866 GLU A O 1
ATOM 6844 N N . ALA A 1 867 ? -16.583 3.744 24.026 1.00 95.25 867 ALA A N 1
ATOM 6845 C CA . ALA A 1 867 ? -15.290 3.567 24.688 1.00 95.25 867 ALA A CA 1
ATOM 6846 C C . ALA A 1 867 ? -14.627 4.908 25.046 1.00 95.25 867 ALA A C 1
ATOM 6848 O O . ALA A 1 867 ? -14.050 5.036 26.131 1.00 95.25 867 ALA A O 1
ATOM 6849 N N . LEU A 1 868 ? -14.727 5.921 24.175 1.00 95.19 868 LEU A N 1
ATOM 6850 C CA . LEU A 1 868 ? -14.251 7.278 24.465 1.00 95.19 868 LEU A CA 1
ATOM 6851 C C . LEU A 1 868 ? -15.037 7.913 25.616 1.00 95.19 868 LEU A C 1
ATOM 6853 O O . LEU A 1 868 ? -14.426 8.457 26.540 1.00 95.19 868 LEU A O 1
ATOM 6857 N N . LEU A 1 869 ? -16.366 7.801 25.589 1.00 94.69 869 LEU A N 1
ATOM 6858 C CA . LEU A 1 869 ? -17.242 8.282 26.652 1.00 94.69 869 LEU A CA 1
ATOM 6859 C C . LEU A 1 869 ? -16.909 7.614 27.990 1.00 94.69 869 LEU A C 1
ATOM 6861 O O . LEU A 1 869 ? -16.645 8.314 28.967 1.00 94.69 869 LEU A O 1
ATOM 6865 N N . ALA A 1 870 ? -16.846 6.282 28.030 1.00 94.75 870 ALA A N 1
ATOM 6866 C CA . ALA A 1 870 ? -16.533 5.516 29.232 1.00 94.75 870 ALA A CA 1
ATOM 6867 C C . ALA A 1 870 ? -15.145 5.870 29.789 1.00 94.75 870 ALA A C 1
ATOM 6869 O O . ALA A 1 870 ? -15.004 6.125 30.986 1.00 94.75 870 ALA A O 1
ATOM 6870 N N . THR A 1 871 ? -14.126 5.947 28.926 1.00 95.00 871 THR A N 1
ATOM 6871 C CA . THR A 1 871 ? -12.747 6.298 29.315 1.00 95.00 871 THR A CA 1
ATOM 6872 C C . THR A 1 871 ? -12.673 7.700 29.895 1.00 95.00 871 THR A C 1
ATOM 6874 O O . THR A 1 871 ? -12.158 7.888 30.999 1.00 95.00 871 THR A O 1
ATOM 6877 N N . GLY A 1 872 ? -13.221 8.690 29.189 1.00 93.62 872 GLY A N 1
ATOM 6878 C CA . GLY A 1 872 ? -13.208 10.061 29.674 1.00 93.62 872 GLY A CA 1
ATOM 6879 C C . GLY A 1 872 ? -14.029 10.213 30.956 1.00 93.62 872 GLY A C 1
ATOM 6880 O O . GLY A 1 872 ? -13.564 10.864 31.887 1.00 93.62 872 GLY A O 1
ATOM 6881 N N . PHE A 1 873 ? -15.203 9.581 31.063 1.00 94.00 873 PHE A N 1
ATOM 6882 C CA . PHE A 1 873 ? -16.058 9.680 32.248 1.00 94.00 873 PHE A CA 1
ATOM 6883 C C . PHE A 1 873 ? -15.377 9.070 33.478 1.00 94.00 873 PHE A C 1
ATOM 6885 O O . PHE A 1 873 ? -15.338 9.697 34.538 1.00 94.00 873 PHE A O 1
ATOM 6892 N N . ILE A 1 874 ? -14.779 7.881 33.338 1.00 93.75 874 ILE A N 1
ATOM 6893 C CA . ILE A 1 874 ? -14.100 7.204 34.448 1.00 93.75 874 ILE A CA 1
ATOM 6894 C C . ILE A 1 874 ? -12.876 8.008 34.911 1.00 93.75 874 ILE A C 1
ATOM 6896 O O . ILE A 1 874 ? -12.706 8.274 36.103 1.00 93.75 874 ILE A O 1
ATOM 6900 N N . PHE A 1 875 ? -12.033 8.455 33.984 1.00 93.44 875 PHE A N 1
ATOM 6901 C CA . PHE A 1 875 ? -10.789 9.134 34.344 1.00 93.44 875 PHE A CA 1
ATOM 6902 C C . PHE A 1 875 ? -10.958 10.611 34.727 1.00 93.44 875 PHE A C 1
ATOM 6904 O O . PHE A 1 875 ? -10.037 11.193 35.298 1.00 93.44 875 PHE A O 1
ATOM 6911 N N . THR A 1 876 ? -12.124 11.217 34.478 1.00 91.62 876 THR A N 1
ATOM 6912 C CA . THR A 1 876 ? -12.427 12.593 34.914 1.00 91.62 876 THR A CA 1
ATOM 6913 C C . THR A 1 876 ? -13.416 12.622 36.076 1.00 91.62 876 THR A C 1
ATOM 6915 O O . THR A 1 876 ? -13.049 12.989 37.191 1.00 91.62 876 THR A O 1
ATOM 6918 N N . ILE A 1 877 ? -14.663 12.212 35.848 1.00 93.06 877 ILE A N 1
ATOM 6919 C CA . ILE A 1 877 ? -15.774 12.368 36.791 1.00 93.06 877 ILE A CA 1
ATOM 6920 C C . ILE A 1 877 ? -15.677 11.337 37.912 1.00 93.06 877 ILE A C 1
ATOM 6922 O O . ILE A 1 877 ? -15.728 11.712 39.084 1.00 93.06 877 ILE A O 1
ATOM 6926 N N . HIS A 1 878 ? -15.468 10.059 37.589 1.00 92.06 878 HIS A N 1
ATOM 6927 C CA . HIS A 1 878 ? -15.346 9.028 38.622 1.00 92.06 878 HIS A CA 1
ATOM 6928 C C . HIS A 1 878 ? -14.090 9.245 39.482 1.00 92.06 878 HIS A C 1
ATOM 6930 O O . HIS A 1 878 ? -14.194 9.299 40.707 1.00 92.06 878 HIS A O 1
ATOM 6936 N N . PHE A 1 879 ? -12.922 9.474 38.869 1.00 91.75 879 PHE A N 1
ATOM 6937 C CA . PHE A 1 879 ? -11.685 9.801 39.596 1.00 91.75 879 PHE A CA 1
ATOM 6938 C C . PHE A 1 879 ? -11.802 11.069 40.441 1.00 91.75 879 PHE A C 1
ATOM 6940 O O . PHE A 1 879 ? -11.263 11.121 41.551 1.00 91.75 879 PHE A O 1
ATOM 6947 N N . PHE A 1 880 ? -12.533 12.083 39.970 1.00 89.88 880 PHE A N 1
ATOM 6948 C CA . PHE A 1 880 ? -12.861 13.227 40.807 1.00 89.88 880 PHE A CA 1
ATOM 6949 C C . PHE A 1 880 ? -13.692 12.802 42.017 1.00 89.88 880 PHE A C 1
ATOM 6951 O O . PHE A 1 880 ? -13.289 13.051 43.157 1.00 89.88 880 PHE A O 1
ATOM 6958 N N . ASN A 1 881 ? -14.810 12.114 41.778 1.00 86.81 881 ASN A N 1
ATOM 6959 C CA . ASN A 1 881 ? -15.745 11.669 42.806 1.00 86.81 881 ASN A CA 1
ATOM 6960 C C . ASN A 1 881 ? -15.070 10.796 43.870 1.00 86.81 881 ASN A C 1
ATOM 6962 O O . ASN A 1 881 ? -15.478 10.834 45.030 1.00 86.81 881 ASN A O 1
ATOM 6966 N N . THR A 1 882 ? -14.030 10.039 43.540 1.00 85.56 882 THR A N 1
ATOM 6967 C CA . THR A 1 882 ? -13.385 9.123 44.488 1.00 85.56 882 THR A CA 1
ATOM 6968 C C . THR A 1 882 ? -12.068 9.657 45.049 1.00 85.56 882 THR A C 1
ATOM 6970 O O . THR A 1 882 ? -11.866 9.582 46.259 1.00 85.56 882 THR A O 1
ATOM 6973 N N . HIS A 1 883 ? -11.190 10.247 44.235 1.00 86.62 883 HIS A N 1
ATOM 6974 C CA . HIS A 1 883 ? -9.799 10.519 44.625 1.00 86.62 883 HIS A CA 1
ATOM 6975 C C . HIS A 1 883 ? -9.426 12.006 44.687 1.00 86.62 883 HIS A C 1
ATOM 6977 O O . HIS A 1 883 ? -8.649 12.391 45.561 1.00 86.62 883 HIS A O 1
ATOM 6983 N N . LEU A 1 884 ? -9.967 12.853 43.802 1.00 84.31 884 LEU A N 1
ATOM 6984 C CA . LEU A 1 884 ? -9.502 14.246 43.663 1.00 84.31 884 LEU A CA 1
ATOM 6985 C C . LEU A 1 884 ? -10.296 15.271 44.488 1.00 84.31 884 LEU A C 1
ATOM 6987 O O . LEU A 1 884 ? -9.905 16.437 44.562 1.00 84.31 884 LEU A O 1
ATOM 6991 N N . ARG A 1 885 ? -11.384 14.865 45.155 1.00 84.25 885 ARG A N 1
ATOM 6992 C CA . ARG A 1 885 ? -12.103 15.746 46.091 1.00 84.25 885 ARG A CA 1
ATOM 6993 C C . ARG A 1 885 ? -11.205 16.129 47.280 1.00 84.25 885 ARG A C 1
ATOM 6995 O O . ARG A 1 885 ? -10.610 15.230 47.877 1.00 84.25 885 ARG A O 1
ATOM 7002 N N . PRO A 1 886 ? -11.180 17.405 47.723 1.00 77.19 886 PRO A N 1
ATOM 7003 C CA . PRO A 1 886 ? -10.323 17.864 48.825 1.00 77.19 886 PRO A CA 1
ATOM 7004 C C . PRO A 1 886 ? -10.361 17.009 50.105 1.00 77.19 886 PRO A C 1
ATOM 7006 O O . PRO A 1 886 ? -9.331 16.831 50.745 1.00 77.19 886 PRO A O 1
ATOM 7009 N N . GLY A 1 887 ? -11.517 16.431 50.460 1.00 71.44 887 GLY A N 1
ATOM 7010 C CA . GLY A 1 887 ? -11.663 15.567 51.643 1.00 71.44 887 GLY A CA 1
ATOM 7011 C C . GLY A 1 887 ? -11.093 14.147 51.504 1.00 71.44 887 GLY A C 1
ATOM 7012 O O . GLY A 1 887 ? -10.855 13.481 52.508 1.00 71.44 887 GLY A O 1
ATOM 7013 N N . LYS A 1 888 ? -10.854 13.674 50.276 1.00 76.75 888 LYS A N 1
ATOM 7014 C CA . LYS A 1 888 ? -10.291 12.343 49.970 1.00 76.75 888 LYS A CA 1
ATOM 7015 C C . LYS A 1 888 ? -8.897 12.413 49.343 1.00 76.75 888 LYS A C 1
ATOM 7017 O O . LYS A 1 888 ? -8.212 11.393 49.256 1.00 76.75 888 LYS A O 1
ATOM 7022 N N . PHE A 1 889 ? -8.466 13.609 48.941 1.00 79.25 889 PHE A N 1
ATOM 7023 C CA . PHE A 1 889 ? -7.171 13.834 48.321 1.00 79.25 889 PHE A CA 1
ATOM 7024 C C . PHE A 1 889 ? -6.029 13.409 49.267 1.00 79.25 889 PHE A C 1
ATOM 7026 O O . PHE A 1 889 ? -6.036 13.745 50.456 1.00 79.25 889 PHE A O 1
ATOM 7033 N N . PRO A 1 890 ? -5.013 12.683 48.774 1.00 77.25 890 PRO A N 1
ATOM 7034 C CA . PRO A 1 890 ? -4.749 12.389 47.363 1.00 77.25 890 PRO A CA 1
ATOM 7035 C C . PRO A 1 890 ? -5.330 11.067 46.828 1.00 77.25 890 PRO A C 1
ATOM 7037 O O . PRO A 1 890 ? -5.191 10.796 45.640 1.00 77.25 890 PRO A O 1
ATOM 7040 N N . MET A 1 891 ? -5.924 10.218 47.676 1.00 85.75 891 MET A N 1
ATOM 7041 C CA . MET A 1 891 ? -6.392 8.884 47.281 1.00 85.75 891 MET A CA 1
ATOM 7042 C C . MET A 1 891 ? -7.350 8.286 48.322 1.00 85.75 891 MET A C 1
ATOM 7044 O O . MET A 1 891 ? -6.942 8.026 49.459 1.00 85.75 891 MET A O 1
ATOM 7048 N N . ASP A 1 892 ? -8.581 7.964 47.918 1.00 88.62 892 ASP A N 1
ATOM 7049 C CA . ASP A 1 892 ? -9.451 7.055 48.674 1.00 88.62 892 ASP A CA 1
ATOM 7050 C C . ASP A 1 892 ? -8.982 5.588 48.552 1.00 88.62 892 ASP A C 1
ATOM 7052 O O . ASP A 1 892 ? -8.760 5.072 47.460 1.00 88.62 892 ASP A O 1
ATOM 7056 N N . THR A 1 893 ? -8.824 4.912 49.693 1.00 89.31 893 THR A N 1
ATOM 7057 C CA . THR A 1 893 ? -8.321 3.527 49.793 1.00 89.31 893 THR A CA 1
ATOM 7058 C C . THR A 1 893 ? -9.382 2.538 50.280 1.00 89.31 893 THR A C 1
ATOM 7060 O O . THR A 1 893 ? -9.074 1.362 50.492 1.00 89.31 893 THR A O 1
ATOM 7063 N N . VAL A 1 894 ? -10.633 2.976 50.466 1.00 91.31 894 VAL A N 1
ATOM 7064 C CA . VAL A 1 894 ? -11.691 2.166 51.093 1.00 91.31 894 VAL A CA 1
ATOM 7065 C C . VAL A 1 894 ? -12.009 0.902 50.285 1.00 91.31 894 VAL A C 1
ATOM 7067 O O . VAL A 1 894 ? -12.287 -0.130 50.884 1.00 91.31 894 VAL A O 1
ATOM 7070 N N . ILE A 1 895 ? -11.920 0.917 48.950 1.00 91.25 895 ILE A N 1
ATOM 7071 C CA . ILE A 1 895 ? -12.207 -0.278 48.129 1.00 91.25 895 ILE A CA 1
ATOM 7072 C C . ILE A 1 895 ? -11.143 -1.380 48.268 1.00 91.25 895 ILE A C 1
ATOM 7074 O O . ILE A 1 895 ? -11.473 -2.567 48.254 1.00 91.25 895 ILE A O 1
ATOM 7078 N N . PHE A 1 896 ? -9.876 -0.999 48.456 1.00 91.19 896 PHE A N 1
ATOM 7079 C CA . PHE A 1 896 ? -8.760 -1.936 48.624 1.00 91.19 896 PHE A CA 1
ATOM 7080 C C . PHE A 1 896 ? -8.631 -2.402 50.074 1.00 91.19 896 PHE A C 1
ATOM 7082 O O . PHE A 1 896 ? -8.444 -3.584 50.342 1.00 91.19 896 PHE A O 1
ATOM 7089 N N . THR A 1 897 ? -8.814 -1.482 51.023 1.00 92.06 897 THR A N 1
ATOM 7090 C CA . THR A 1 897 ? -8.732 -1.788 52.458 1.00 92.06 897 THR A CA 1
ATOM 7091 C C . THR A 1 897 ? -10.022 -2.364 53.037 1.00 92.06 897 THR A C 1
ATOM 7093 O O . THR A 1 897 ? -9.972 -2.912 54.134 1.00 92.06 897 THR A O 1
ATOM 7096 N N . GLN A 1 898 ? -11.150 -2.229 52.325 1.00 93.19 898 GLN A N 1
ATOM 7097 C CA . GLN A 1 898 ? -12.531 -2.568 52.721 1.00 93.19 898 GLN A CA 1
ATOM 7098 C C . GLN A 1 898 ? -13.099 -1.750 53.892 1.00 93.19 898 GLN A C 1
ATOM 7100 O O . GLN A 1 898 ? -14.256 -1.939 54.282 1.00 93.19 898 GLN A O 1
ATOM 7105 N N . LYS A 1 899 ? -12.307 -0.832 54.452 1.00 91.62 899 LYS A N 1
ATOM 7106 C CA . LYS A 1 899 ? -12.542 -0.201 55.752 1.00 91.62 899 LYS A CA 1
ATOM 7107 C C . LYS A 1 899 ? -12.592 1.315 55.629 1.00 91.62 899 LYS A C 1
ATOM 7109 O O . LYS A 1 899 ? -11.775 1.906 54.932 1.00 91.62 899 LYS A O 1
ATOM 7114 N N . ILE A 1 900 ? -13.507 1.943 56.364 1.00 90.50 900 ILE A N 1
ATOM 7115 C CA . ILE A 1 900 ? -13.648 3.404 56.463 1.00 90.50 900 ILE A CA 1
ATOM 7116 C C . ILE A 1 900 ? -13.614 3.833 57.944 1.00 90.50 900 ILE A C 1
ATOM 7118 O O . ILE A 1 900 ? -14.202 3.132 58.768 1.00 90.50 900 ILE A O 1
ATOM 7122 N N . PRO A 1 901 ? -12.944 4.940 58.327 1.00 90.50 901 PRO A N 1
ATOM 7123 C CA . PRO A 1 901 ? -13.011 5.451 59.700 1.00 90.50 901 PRO A CA 1
ATOM 7124 C C . PRO A 1 901 ? -14.458 5.757 60.113 1.00 90.50 901 PRO A C 1
ATOM 7126 O O . PRO A 1 901 ? -15.231 6.279 59.306 1.00 90.50 901 PRO A O 1
ATOM 7129 N N . LEU A 1 902 ? -14.836 5.439 61.355 1.00 89.00 902 LEU A N 1
ATOM 7130 C CA . LEU A 1 902 ? -16.226 5.550 61.819 1.00 89.00 902 LEU A CA 1
ATOM 7131 C C . LEU A 1 902 ? -16.779 6.988 61.744 1.00 89.00 902 LEU A C 1
ATOM 7133 O O . LEU A 1 902 ? -17.911 7.194 61.310 1.00 89.00 902 LEU A O 1
ATOM 7137 N N . SER A 1 903 ? -15.980 7.984 62.108 1.00 86.06 903 SER A N 1
ATOM 7138 C CA . SER A 1 903 ? -16.301 9.411 62.003 1.00 86.06 903 SER A CA 1
ATOM 7139 C C . SER A 1 903 ? -16.592 9.844 60.565 1.00 86.06 903 SER A C 1
ATOM 7141 O O . SER A 1 903 ? -17.613 10.482 60.314 1.00 86.06 903 SER A O 1
ATOM 7143 N N . VAL A 1 904 ? -15.758 9.420 59.610 1.00 85.62 904 VAL A N 1
ATOM 7144 C CA . VAL A 1 904 ? -15.941 9.690 58.174 1.00 85.62 904 VAL A CA 1
ATOM 7145 C C . VAL A 1 904 ? -17.188 8.979 57.644 1.00 85.62 904 VAL A C 1
ATOM 7147 O O . VAL A 1 904 ? -17.934 9.545 56.850 1.00 85.62 904 VAL A O 1
ATOM 7150 N N . PHE A 1 905 ? -17.466 7.755 58.107 1.00 88.69 905 PHE A N 1
ATOM 7151 C CA . PHE A 1 905 ? -18.696 7.039 57.761 1.00 88.69 905 PHE A CA 1
ATOM 7152 C C . PHE A 1 905 ? -19.948 7.781 58.248 1.00 88.69 905 PHE A C 1
ATOM 7154 O O . PHE A 1 905 ? -20.900 7.942 57.487 1.00 88.69 905 PHE A O 1
ATOM 7161 N N . LYS A 1 906 ? -19.931 8.295 59.482 1.00 87.75 906 LYS A N 1
ATOM 7162 C CA . LYS A 1 906 ? -21.037 9.078 60.051 1.00 87.75 906 LYS A CA 1
ATOM 7163 C C . LYS A 1 906 ? -21.285 10.385 59.289 1.00 87.75 906 LYS A C 1
ATOM 7165 O O . LYS A 1 906 ? -22.438 10.768 59.110 1.00 87.75 906 LYS A O 1
ATOM 7170 N N . GLU A 1 907 ? -20.225 11.056 58.846 1.00 84.25 907 GLU A N 1
ATOM 7171 C CA . GLU A 1 907 ? -20.311 12.306 58.085 1.00 84.25 907 GLU A CA 1
ATOM 7172 C C . GLU A 1 907 ? -20.805 12.070 56.650 1.00 84.25 907 GLU A C 1
ATOM 7174 O O . GLU A 1 907 ? -21.811 12.639 56.228 1.00 84.25 907 GLU A O 1
ATOM 7179 N N . GLU A 1 908 ? -20.144 11.183 55.903 1.00 84.06 908 GLU A N 1
ATOM 7180 C CA . GLU A 1 908 ? -20.411 10.992 54.473 1.00 84.06 908 GLU A CA 1
ATOM 7181 C C . GLU A 1 908 ? -21.634 10.114 54.187 1.00 84.06 908 GLU A C 1
ATOM 7183 O O . GLU A 1 908 ? -22.184 10.163 53.084 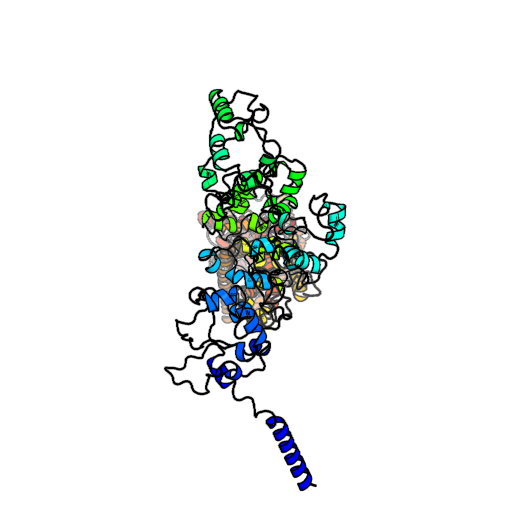1.00 84.06 908 GLU A O 1
ATOM 7188 N N . ARG A 1 909 ? -22.037 9.271 55.145 1.00 88.19 909 ARG A N 1
ATOM 7189 C CA . ARG A 1 909 ? -23.119 8.280 55.010 1.00 88.19 909 ARG A CA 1
ATOM 7190 C C . ARG A 1 909 ? -24.072 8.325 56.194 1.00 88.19 909 ARG A C 1
ATOM 7192 O O . ARG A 1 909 ? -24.503 7.289 56.693 1.00 88.19 909 ARG A O 1
ATOM 7199 N N . SER A 1 910 ? -24.428 9.534 56.625 1.00 87.88 910 SER A N 1
ATOM 7200 C CA . SER A 1 910 ? -25.279 9.778 57.798 1.00 87.88 910 SER A CA 1
ATOM 7201 C C . SER A 1 910 ? -26.557 8.936 57.829 1.00 87.88 910 SER A C 1
ATOM 7203 O O . SER A 1 910 ? -26.894 8.393 58.878 1.00 87.88 910 SER A O 1
ATOM 7205 N N . ARG A 1 911 ? -27.231 8.738 56.688 1.00 88.44 911 ARG A N 1
ATOM 7206 C CA . ARG A 1 911 ? -28.441 7.904 56.631 1.00 88.44 911 ARG A CA 1
ATOM 7207 C C . ARG A 1 911 ? -28.140 6.412 56.779 1.00 88.44 911 ARG A C 1
ATOM 7209 O O . ARG A 1 911 ? -28.863 5.727 57.490 1.00 88.44 911 ARG A O 1
ATOM 7216 N N . GLU A 1 912 ? -27.091 5.899 56.130 1.00 87.88 912 GLU A N 1
ATOM 7217 C CA . GLU A 1 912 ? -26.696 4.488 56.301 1.00 87.88 912 GLU A CA 1
ATOM 7218 C C . GLU A 1 912 ? -26.239 4.227 57.740 1.00 87.88 912 GLU A C 1
ATOM 7220 O O . GLU A 1 912 ? -26.583 3.205 58.325 1.00 87.88 912 GLU A O 1
ATOM 7225 N N . TYR A 1 913 ? -25.514 5.173 58.336 1.00 89.75 913 TYR A N 1
ATOM 7226 C CA . TYR A 1 913 ? -25.106 5.096 59.731 1.00 89.75 913 TYR A CA 1
ATOM 7227 C C . TYR A 1 913 ? -26.313 5.032 60.678 1.00 89.75 913 TYR A C 1
ATOM 7229 O O . TYR A 1 913 ? -26.362 4.144 61.526 1.00 89.75 913 TYR A O 1
ATOM 7237 N N . GLU A 1 914 ? -27.305 5.918 60.509 1.00 88.94 914 GLU A N 1
ATOM 7238 C CA . GLU A 1 914 ? -28.552 5.901 61.292 1.00 88.94 914 GLU A CA 1
ATOM 7239 C C . GLU A 1 914 ? -29.282 4.545 61.160 1.00 88.94 914 GLU A C 1
ATOM 7241 O O . GLU A 1 914 ? -29.782 4.017 62.153 1.00 88.94 914 GLU A O 1
ATOM 7246 N N . GLN A 1 915 ? -29.280 3.934 59.970 1.00 86.62 915 GLN A N 1
ATOM 7247 C CA . GLN A 1 915 ? -29.902 2.627 59.712 1.00 86.62 915 GLN A CA 1
ATOM 7248 C C . GLN A 1 915 ? -29.158 1.461 60.368 1.00 86.62 915 GLN A C 1
ATOM 7250 O O . GLN A 1 915 ? -29.782 0.622 61.011 1.00 86.62 915 GLN A O 1
ATOM 7255 N N . VAL A 1 916 ? -27.832 1.410 60.225 1.00 86.94 916 VAL A N 1
ATOM 7256 C CA . VAL A 1 916 ? -26.992 0.350 60.809 1.00 86.94 916 VAL A CA 1
ATOM 7257 C C . VAL A 1 916 ? -26.966 0.447 62.337 1.00 86.94 916 VAL A C 1
ATOM 7259 O O . VAL A 1 916 ? -26.890 -0.568 63.029 1.00 86.94 916 VAL A O 1
ATOM 7262 N N . LEU A 1 917 ? -27.061 1.665 62.875 1.00 88.94 917 LEU A N 1
ATOM 7263 C CA . LEU A 1 917 ? -27.233 1.889 64.306 1.00 88.94 917 LEU A CA 1
ATOM 7264 C C . LEU A 1 917 ? -28.602 1.381 64.780 1.00 88.94 917 LEU A C 1
ATOM 7266 O O . LEU A 1 917 ? -28.673 0.696 65.797 1.00 88.94 917 LEU A O 1
ATOM 7270 N N . ALA A 1 918 ? -29.673 1.668 64.032 1.00 88.38 918 ALA A N 1
ATOM 7271 C CA . ALA A 1 918 ? -31.026 1.214 64.357 1.00 88.38 918 ALA A CA 1
ATOM 7272 C C . ALA A 1 918 ? -31.210 -0.309 64.225 1.00 88.38 918 ALA A C 1
ATOM 7274 O O . ALA A 1 918 ? -32.010 -0.884 64.960 1.00 88.38 918 ALA A O 1
ATOM 7275 N N . SER A 1 919 ? -30.475 -0.972 63.325 1.00 86.19 919 SER A N 1
ATOM 7276 C CA . SER A 1 919 ? -30.531 -2.430 63.149 1.00 86.19 919 SER A CA 1
ATOM 7277 C C . SER A 1 919 ? -29.715 -3.218 64.181 1.00 86.19 919 SER A C 1
ATOM 7279 O O . SER A 1 919 ? -29.831 -4.440 64.236 1.00 86.19 919 SER A O 1
ATOM 7281 N N . GLY A 1 920 ? -28.882 -2.550 64.988 1.00 88.00 920 GLY A N 1
ATOM 7282 C CA . GLY A 1 920 ? -27.996 -3.199 65.960 1.00 88.00 920 GLY A CA 1
ATOM 7283 C C . GLY A 1 920 ? -26.780 -3.909 65.345 1.00 88.00 920 GLY A C 1
ATOM 7284 O O . GLY A 1 920 ? -26.034 -4.570 66.058 1.00 88.00 920 GLY A O 1
ATOM 7285 N N . GLU A 1 921 ? -26.535 -3.770 64.037 1.00 85.56 921 GLU A N 1
ATOM 7286 C CA . GLU A 1 921 ? -25.424 -4.450 63.350 1.00 85.56 921 GLU A CA 1
ATOM 7287 C C . GLU A 1 921 ? -24.072 -3.731 63.470 1.00 85.56 921 GLU A C 1
ATOM 7289 O O . GLU A 1 921 ? -23.051 -4.274 63.039 1.00 85.56 921 GLU A O 1
ATOM 7294 N N . LEU A 1 922 ? -24.044 -2.508 64.015 1.00 87.69 922 LEU A N 1
ATOM 7295 C CA . LEU A 1 922 ? -22.851 -1.659 64.006 1.00 87.69 922 LEU A CA 1
ATOM 7296 C C . LEU A 1 922 ? -21.639 -2.350 64.644 1.00 87.69 922 LEU A C 1
ATOM 7298 O O . LEU A 1 922 ? -20.578 -2.389 64.025 1.00 87.69 922 LEU A O 1
ATOM 7302 N N . GLU A 1 923 ? -21.797 -2.933 65.836 1.00 86.88 923 GLU A N 1
ATOM 7303 C CA . GLU A 1 923 ? -20.696 -3.566 66.577 1.00 86.88 923 GLU A CA 1
ATOM 7304 C C . GLU A 1 923 ? -20.063 -4.737 65.811 1.00 86.88 923 GLU A C 1
ATOM 7306 O O . GLU A 1 923 ? -18.839 -4.867 65.796 1.00 86.88 923 GLU A O 1
ATOM 7311 N N . ASN A 1 924 ? -20.869 -5.516 65.081 1.00 87.94 924 ASN A N 1
ATOM 7312 C CA . ASN A 1 924 ? -20.412 -6.673 64.303 1.00 87.94 924 ASN A CA 1
ATOM 7313 C C . ASN A 1 924 ? -19.553 -6.291 63.087 1.00 87.94 924 ASN A C 1
ATOM 7315 O O . ASN A 1 924 ? -18.849 -7.137 62.537 1.00 87.94 924 ASN A O 1
ATOM 7319 N N . LYS A 1 925 ? -19.618 -5.030 62.644 1.00 87.88 925 LYS A N 1
ATOM 7320 C CA . LYS A 1 925 ? -18.874 -4.517 61.482 1.00 87.88 925 LYS A CA 1
ATOM 7321 C C . LYS A 1 925 ? -17.734 -3.572 61.868 1.00 87.88 925 LYS A C 1
ATOM 7323 O O . LYS A 1 925 ? -17.065 -3.047 60.974 1.00 87.88 925 LYS A O 1
ATOM 7328 N N . LEU A 1 926 ? -17.502 -3.342 63.164 1.00 91.69 926 LEU A N 1
ATOM 7329 C CA . LEU A 1 926 ? -16.378 -2.540 63.644 1.00 91.69 926 LEU A CA 1
ATOM 7330 C C . LEU A 1 926 ? -15.094 -3.371 63.697 1.00 91.69 926 LEU A C 1
ATOM 7332 O O . LEU A 1 926 ? -14.974 -4.354 64.422 1.00 91.69 926 LEU A O 1
ATOM 7336 N N . GLU A 1 927 ? -14.080 -2.910 62.979 1.00 89.50 927 GLU A N 1
ATOM 7337 C CA . GLU A 1 927 ? -12.772 -3.537 62.882 1.00 89.50 927 GLU A CA 1
ATOM 7338 C C . GLU A 1 927 ? -11.644 -2.579 63.295 1.00 89.50 927 GLU A C 1
ATOM 7340 O O . GLU A 1 927 ? -11.813 -1.363 63.434 1.00 89.50 927 GLU A O 1
ATOM 7345 N N . ASN A 1 928 ? -10.452 -3.142 63.496 1.00 89.56 928 ASN A N 1
ATOM 7346 C CA . ASN A 1 928 ? -9.235 -2.362 63.698 1.00 89.56 928 ASN A CA 1
ATOM 7347 C C . ASN A 1 928 ? -8.772 -1.710 62.376 1.00 89.56 928 ASN A C 1
ATOM 7349 O O . ASN A 1 928 ? -9.037 -2.267 61.296 1.00 89.56 928 ASN A O 1
ATOM 7353 N N . PRO A 1 929 ? -8.055 -0.569 62.453 1.00 87.50 929 PRO A N 1
ATOM 7354 C CA . PRO A 1 929 ? -7.501 0.110 61.284 1.00 87.50 929 PRO A CA 1
ATOM 7355 C C . PRO A 1 929 ? -6.660 -0.833 60.405 1.00 87.50 929 PRO A C 1
ATOM 7357 O O . PRO A 1 929 ? -6.057 -1.785 60.914 1.00 87.50 929 PRO A O 1
ATOM 7360 N N . PRO A 1 930 ? -6.601 -0.592 59.081 1.00 88.06 930 PRO A N 1
ATOM 7361 C CA . PRO A 1 930 ? -5.762 -1.379 58.181 1.00 88.06 930 PRO A CA 1
ATOM 7362 C C . PRO A 1 930 ? -4.276 -1.261 58.556 1.00 88.06 930 PRO A C 1
ATOM 7364 O O . PRO A 1 930 ? -3.821 -0.234 59.064 1.00 88.06 930 PRO A O 1
ATOM 7367 N N . SER A 1 931 ? -3.497 -2.314 58.287 1.00 89.31 931 SER A N 1
ATOM 7368 C CA . SER A 1 931 ? -2.056 -2.301 58.558 1.00 89.31 931 SER A CA 1
ATOM 7369 C C . SER A 1 931 ? -1.343 -1.238 57.712 1.00 89.31 931 SER A C 1
ATOM 7371 O O . SER A 1 931 ? -1.749 -0.944 56.584 1.00 89.31 931 SER A O 1
ATOM 7373 N N . LYS A 1 932 ? -0.239 -0.678 58.232 1.00 87.88 932 LYS A N 1
ATOM 7374 C CA . LYS A 1 932 ? 0.550 0.341 57.513 1.00 87.88 932 LYS A CA 1
ATOM 7375 C C . LYS A 1 932 ? 1.011 -0.148 56.134 1.00 87.88 932 LYS A C 1
ATOM 7377 O O . LYS A 1 932 ? 0.959 0.621 55.180 1.00 87.88 932 LYS A O 1
ATOM 7382 N N . GLY A 1 933 ? 1.403 -1.422 56.025 1.00 88.00 933 GLY A N 1
ATOM 7383 C CA . GLY A 1 933 ? 1.790 -2.044 54.756 1.00 88.00 933 GLY A CA 1
ATOM 7384 C C . GLY A 1 933 ? 0.628 -2.133 53.766 1.00 88.00 933 GLY A C 1
ATOM 7385 O O . GLY A 1 933 ? 0.760 -1.685 52.632 1.00 88.00 933 GLY A O 1
ATOM 7386 N N . HIS A 1 934 ? -0.540 -2.621 54.199 1.00 88.25 934 HIS A N 1
ATOM 7387 C CA . HIS A 1 934 ? -1.718 -2.717 53.330 1.00 88.25 934 HIS A CA 1
ATOM 7388 C C . HIS A 1 934 ? -2.160 -1.338 52.814 1.00 88.25 934 HIS A C 1
ATOM 7390 O O . HIS A 1 934 ? -2.451 -1.177 51.627 1.00 88.25 934 HIS A O 1
ATOM 7396 N N . LEU A 1 935 ? -2.134 -0.320 53.680 1.00 88.19 935 LEU A N 1
ATOM 7397 C CA . LEU A 1 935 ? -2.430 1.060 53.297 1.00 88.19 935 LEU A CA 1
ATOM 7398 C C . LEU A 1 935 ? -1.401 1.612 52.294 1.00 88.19 935 LEU A C 1
ATOM 7400 O O . LEU A 1 935 ? -1.779 2.293 51.344 1.00 88.19 935 LEU A O 1
ATOM 7404 N N . PHE A 1 936 ? -0.111 1.322 52.496 1.00 90.31 936 PHE A N 1
ATOM 7405 C CA . PHE A 1 936 ? 0.960 1.747 51.594 1.00 90.31 936 PHE A CA 1
ATOM 7406 C C . PHE A 1 936 ? 0.790 1.152 50.192 1.00 90.31 936 PHE A C 1
ATOM 7408 O O . PHE A 1 936 ? 0.732 1.910 49.226 1.00 90.31 936 PHE A O 1
ATOM 7415 N N . TYR A 1 937 ? 0.628 -0.172 50.078 1.00 89.38 937 TYR A N 1
ATOM 7416 C CA . TYR A 1 937 ? 0.430 -0.830 48.782 1.00 89.38 937 TYR A CA 1
ATOM 7417 C C . TYR A 1 937 ? -0.856 -0.372 48.091 1.00 89.38 937 TYR A C 1
ATOM 7419 O O . TYR A 1 937 ? -0.834 -0.126 46.890 1.00 89.38 937 TYR A O 1
ATOM 7427 N N . SER A 1 938 ? -1.945 -0.169 48.843 1.00 90.94 938 SER A N 1
ATOM 7428 C CA . SER A 1 938 ? -3.202 0.362 48.290 1.00 90.94 938 SER A CA 1
ATOM 7429 C C . SER A 1 938 ? -3.016 1.752 47.679 1.00 90.94 938 SER A C 1
ATOM 7431 O O . SER A 1 938 ? -3.537 2.029 46.602 1.00 90.94 938 SER A O 1
ATOM 7433 N N . LYS A 1 939 ? -2.253 2.631 48.346 1.00 90.69 939 LYS A N 1
ATOM 7434 C CA . LYS A 1 939 ? -1.943 3.967 47.822 1.00 90.69 939 LYS A CA 1
ATOM 7435 C C . LYS A 1 939 ? -1.030 3.894 46.608 1.00 90.69 939 LYS A C 1
ATOM 7437 O O . LYS A 1 939 ? -1.340 4.533 45.615 1.00 90.69 939 LYS A O 1
ATOM 7442 N N . LEU A 1 940 ? 0.060 3.127 46.679 1.00 91.44 940 LEU A N 1
ATOM 7443 C CA . LEU A 1 940 ? 0.999 2.971 45.566 1.00 91.44 940 LEU A CA 1
ATOM 7444 C C . LEU A 1 940 ? 0.278 2.472 44.312 1.00 91.44 940 LEU A C 1
ATOM 7446 O O . LEU A 1 940 ? 0.377 3.093 43.260 1.00 91.44 940 LEU A O 1
ATOM 7450 N N . PHE A 1 941 ? -0.498 1.397 44.460 1.00 90.44 941 PHE A N 1
ATOM 7451 C CA . PHE A 1 941 ? -1.315 0.837 43.393 1.00 90.44 941 PHE A CA 1
ATOM 7452 C C . PHE A 1 941 ? -2.286 1.890 42.846 1.00 90.44 941 PHE A C 1
ATOM 7454 O O . PHE A 1 941 ? -2.222 2.214 41.666 1.00 90.44 941 PHE A O 1
ATOM 7461 N N . GLY A 1 942 ? -3.109 2.504 43.704 1.00 90.31 942 GLY A N 1
ATOM 7462 C CA . GLY A 1 942 ? -4.066 3.535 43.293 1.00 90.31 942 GLY A CA 1
ATOM 7463 C C . GLY A 1 942 ? -3.422 4.717 42.560 1.00 90.31 942 GLY A C 1
ATOM 7464 O O . GLY A 1 942 ? -3.956 5.169 41.552 1.00 90.31 942 GLY A O 1
ATOM 7465 N N . PHE A 1 943 ? -2.258 5.195 43.013 1.00 91.88 943 PHE A N 1
ATOM 7466 C CA . PHE A 1 943 ? -1.544 6.300 42.367 1.00 91.88 943 PHE A CA 1
ATOM 7467 C C . PHE A 1 943 ? -1.044 5.946 40.972 1.00 91.88 943 PHE A C 1
ATOM 7469 O O . PHE A 1 943 ? -1.107 6.804 40.093 1.00 91.88 943 PHE A O 1
ATOM 7476 N N . ILE A 1 944 ? -0.575 4.714 40.761 1.00 91.81 944 ILE A N 1
ATOM 7477 C CA . ILE A 1 944 ? -0.153 4.251 39.437 1.00 91.81 944 ILE A CA 1
ATOM 7478 C C . ILE A 1 944 ? -1.339 4.349 38.471 1.00 91.81 944 ILE A C 1
ATOM 7480 O O . ILE A 1 944 ? -1.237 5.064 37.479 1.00 91.81 944 ILE A O 1
ATOM 7484 N N . PHE A 1 945 ? -2.493 3.753 38.796 1.00 90.81 945 PHE A N 1
ATOM 7485 C CA . PHE A 1 945 ? -3.667 3.802 37.907 1.00 90.81 945 PHE A CA 1
ATOM 7486 C C . PHE A 1 945 ? -4.234 5.203 37.728 1.00 90.81 945 PHE A C 1
ATOM 7488 O O . PHE A 1 945 ? -4.594 5.566 36.612 1.00 90.81 945 PHE A O 1
ATOM 7495 N N . LEU A 1 946 ? -4.298 5.993 38.803 1.00 91.56 946 LEU A N 1
ATOM 7496 C CA . LEU A 1 946 ? -4.759 7.376 38.732 1.00 91.56 946 LEU A CA 1
ATOM 7497 C C . LEU A 1 946 ? -3.875 8.186 37.779 1.00 91.56 946 LEU A C 1
ATOM 7499 O O . LEU A 1 946 ? -4.387 8.868 36.896 1.00 91.56 946 LEU A O 1
ATOM 7503 N N . THR A 1 947 ? -2.553 8.068 37.920 1.00 92.62 947 THR A N 1
ATOM 7504 C CA . THR A 1 947 ? -1.596 8.769 37.055 1.00 92.62 947 THR A CA 1
ATOM 7505 C C . THR A 1 947 ? -1.723 8.297 35.612 1.00 92.62 947 THR A C 1
ATOM 7507 O O . THR A 1 947 ? -1.823 9.127 34.714 1.00 92.62 947 THR A O 1
ATOM 7510 N N . THR A 1 948 ? -1.791 6.984 35.373 1.00 92.94 948 THR A N 1
ATOM 7511 C CA . THR A 1 948 ? -1.959 6.445 34.019 1.00 92.94 948 THR A CA 1
ATOM 7512 C C . THR A 1 948 ? -3.267 6.912 33.379 1.00 92.94 948 THR A C 1
ATOM 7514 O O . THR A 1 948 ? -3.249 7.350 32.234 1.00 92.94 948 THR A O 1
ATOM 7517 N N . GLY A 1 949 ? -4.389 6.895 34.106 1.00 93.38 949 GLY A N 1
ATOM 7518 C CA . GLY A 1 949 ? -5.671 7.389 33.595 1.00 93.38 949 GLY A CA 1
ATOM 7519 C C . GLY A 1 949 ? -5.651 8.887 33.272 1.00 93.38 949 GLY A C 1
ATOM 7520 O O . GLY A 1 949 ? -6.144 9.289 32.221 1.00 93.38 949 GLY A O 1
ATOM 7521 N N . ILE A 1 950 ? -5.012 9.712 34.113 1.00 93.12 950 ILE A N 1
ATOM 7522 C CA . ILE A 1 950 ? -4.830 11.151 33.847 1.00 93.12 950 ILE A CA 1
ATOM 7523 C C . ILE A 1 950 ? -3.977 11.375 32.592 1.00 93.12 950 ILE A C 1
ATOM 7525 O O . ILE A 1 950 ? -4.330 12.215 31.766 1.00 93.12 950 ILE A O 1
ATOM 7529 N N . VAL A 1 951 ? -2.886 10.620 32.420 1.00 94.81 951 VAL A N 1
ATOM 7530 C CA . VAL A 1 951 ? -2.038 10.691 31.217 1.00 94.81 951 VAL A CA 1
ATOM 7531 C C . VAL A 1 951 ? -2.835 10.313 29.967 1.00 94.81 951 VAL A C 1
ATOM 7533 O O . VAL A 1 951 ? -2.773 11.035 28.974 1.00 94.81 951 VAL A O 1
ATOM 7536 N N . ILE A 1 952 ? -3.636 9.242 30.026 1.00 94.81 952 ILE A N 1
ATOM 7537 C CA . ILE A 1 952 ? -4.510 8.833 28.916 1.00 94.81 952 ILE A CA 1
ATOM 7538 C C . ILE A 1 952 ? -5.499 9.953 28.573 1.00 94.81 952 ILE A C 1
ATOM 7540 O O . ILE A 1 952 ? -5.613 10.317 27.407 1.00 94.81 952 ILE A O 1
ATOM 7544 N N . VAL A 1 953 ? -6.182 10.549 29.558 1.00 94.31 953 VAL A N 1
ATOM 7545 C CA . VAL A 1 953 ? -7.113 11.665 29.301 1.00 94.31 953 VAL A CA 1
ATOM 7546 C C . VAL A 1 953 ? -6.402 12.875 28.718 1.00 94.31 953 VAL A C 1
ATOM 7548 O O . VAL A 1 953 ? -6.919 13.476 27.782 1.00 94.31 953 VAL A O 1
ATOM 7551 N N . ALA A 1 954 ? -5.227 13.239 29.231 1.00 94.31 954 ALA A N 1
ATOM 7552 C CA . ALA A 1 954 ? -4.457 14.353 28.692 1.00 94.31 954 ALA A CA 1
ATOM 7553 C C . ALA A 1 954 ? -4.093 14.117 27.215 1.00 94.31 954 ALA A C 1
ATOM 7555 O O . ALA A 1 954 ? -4.266 15.018 26.396 1.00 94.31 954 ALA A O 1
ATOM 7556 N N . ALA A 1 955 ? -3.679 12.896 26.860 1.00 93.88 955 ALA A N 1
ATOM 7557 C CA . ALA A 1 955 ? -3.405 12.508 25.477 1.00 93.88 955 ALA A CA 1
ATOM 7558 C C . ALA A 1 955 ? -4.670 12.509 24.599 1.00 93.88 955 ALA A C 1
ATOM 7560 O O . ALA A 1 955 ? -4.621 12.965 23.456 1.00 93.88 955 ALA A O 1
ATOM 7561 N N . ILE A 1 956 ? -5.817 12.065 25.125 1.00 93.00 956 ILE A N 1
ATOM 7562 C CA . ILE A 1 956 ? -7.116 12.146 24.434 1.00 93.00 956 ILE A CA 1
ATOM 7563 C C . ILE A 1 956 ? -7.489 13.608 24.168 1.00 93.00 956 ILE A C 1
ATOM 7565 O O . ILE A 1 956 ? -7.801 13.958 23.035 1.00 93.00 956 ILE A O 1
ATOM 7569 N N . LEU A 1 957 ? -7.437 14.474 25.185 1.00 91.69 957 LEU A N 1
ATOM 7570 C CA . LEU A 1 957 ? -7.771 15.895 25.049 1.00 91.69 957 LEU A CA 1
ATOM 7571 C C . LEU A 1 957 ? -6.839 16.591 24.058 1.00 91.69 957 LEU A C 1
ATOM 7573 O O . LEU A 1 957 ? -7.309 17.354 23.219 1.00 91.69 957 LEU A O 1
ATOM 7577 N N . TYR A 1 958 ? -5.539 16.295 24.115 1.00 91.81 958 TYR A N 1
ATOM 7578 C CA . TYR A 1 958 ? -4.583 16.785 23.127 1.00 91.81 958 TYR A CA 1
ATOM 7579 C C . TYR A 1 958 ? -4.956 16.324 21.714 1.00 91.81 958 TYR A C 1
ATOM 7581 O O . TYR A 1 958 ? -4.964 17.131 20.786 1.00 91.81 958 TYR A O 1
ATOM 7589 N N . SER A 1 959 ? -5.335 15.051 21.562 1.00 89.75 959 SER A N 1
ATOM 7590 C CA . SER A 1 959 ? -5.751 14.502 20.271 1.00 89.75 959 SER A CA 1
ATOM 7591 C C . SER A 1 959 ? -6.972 15.233 19.731 1.00 89.75 959 SER A C 1
ATOM 7593 O O . SER A 1 959 ? -6.918 15.753 18.628 1.00 89.75 959 SER A O 1
ATOM 7595 N N . VAL A 1 960 ? -8.038 15.351 20.523 1.00 86.06 960 VAL A N 1
ATOM 7596 C CA . VAL A 1 960 ? -9.295 15.989 20.104 1.00 86.06 960 VAL A CA 1
ATOM 7597 C C . VAL A 1 960 ? -9.121 17.482 19.798 1.00 86.06 960 VAL A C 1
ATOM 7599 O O . VAL A 1 960 ? -9.772 17.989 18.892 1.00 86.06 960 VAL A O 1
ATOM 7602 N N . LEU A 1 961 ? -8.260 18.197 20.531 1.00 84.25 961 LEU A N 1
ATOM 7603 C CA . LEU A 1 961 ? -8.089 19.648 20.368 1.00 84.25 961 LEU A CA 1
ATOM 7604 C C . LEU A 1 961 ? -7.076 20.043 19.287 1.00 84.25 961 LEU A C 1
ATOM 7606 O O . LEU A 1 961 ? -7.240 21.095 18.672 1.00 84.25 961 LEU A O 1
ATOM 7610 N N . PHE A 1 962 ? -6.017 19.252 19.089 1.00 79.38 962 PHE A N 1
ATOM 7611 C CA . PHE A 1 962 ? -4.866 19.662 18.276 1.00 79.38 962 PHE A CA 1
ATOM 7612 C C . PHE A 1 962 ? -4.506 18.687 17.152 1.00 79.38 962 PHE A C 1
ATOM 7614 O O . PHE A 1 962 ? -4.030 19.143 16.113 1.00 79.38 962 PHE A O 1
ATOM 7621 N N . ALA A 1 963 ? -4.727 17.380 17.331 1.00 62.00 963 ALA A N 1
ATOM 7622 C CA . ALA A 1 963 ? -4.338 16.364 16.344 1.00 62.00 963 ALA A CA 1
ATOM 7623 C C . ALA A 1 963 ? -5.497 15.924 15.432 1.00 62.00 963 ALA A C 1
ATOM 7625 O O . ALA A 1 963 ? -5.271 15.530 14.292 1.00 62.00 963 ALA A O 1
ATOM 7626 N N . TYR A 1 964 ? -6.742 16.014 15.904 1.00 57.97 964 TYR A N 1
ATOM 7627 C CA . TYR A 1 964 ? -7.935 15.611 15.166 1.00 57.97 964 TYR A CA 1
ATOM 7628 C C . TYR A 1 964 ? -8.355 16.730 14.207 1.00 57.97 964 TYR A C 1
ATOM 7630 O O . TYR A 1 964 ? -9.228 17.546 14.500 1.00 57.97 964 TYR A O 1
ATOM 7638 N N . ARG A 1 965 ? -7.691 16.803 13.052 1.00 46.88 965 ARG A N 1
ATOM 7639 C CA . ARG A 1 965 ? -8.229 17.500 11.879 1.00 46.88 965 ARG A CA 1
ATOM 7640 C C . ARG A 1 965 ? -9.129 16.497 11.164 1.00 46.88 965 ARG A C 1
ATOM 7642 O O . ARG A 1 965 ? -8.616 15.590 10.519 1.00 46.88 965 ARG A O 1
ATOM 7649 N N . GLY A 1 966 ? -10.433 16.602 11.426 1.00 39.31 966 GLY A N 1
ATOM 7650 C CA . GLY A 1 966 ? -11.455 15.729 10.841 1.00 39.31 966 GLY A CA 1
ATOM 7651 C C . GLY A 1 966 ? -11.559 15.828 9.328 1.00 39.31 966 GLY A C 1
ATOM 7652 O O . GLY A 1 966 ? -11.090 16.847 8.766 1.00 39.31 966 GLY A O 1
#

Mean predicted aligned error: 18.13 Å

Solvent-accessible surface area (backbone atoms only — not comparable to full-atom values): 54412 Å² total; per-residue (Å²): 110,74,74,57,55,54,52,51,52,50,49,51,53,50,50,52,50,49,69,71,57,68,78,74,86,86,71,74,71,50,57,68,53,40,74,52,19,48,64,97,80,41,63,83,83,74,72,75,91,83,64,80,38,66,71,67,91,79,48,99,79,75,68,71,52,50,52,60,63,80,57,28,53,67,14,70,60,34,86,60,54,62,50,77,59,30,75,75,60,62,102,72,72,65,98,83,80,74,69,72,62,81,69,63,63,54,81,79,41,51,66,61,47,59,39,28,51,73,11,54,41,27,36,30,37,74,75,65,56,34,42,76,25,64,54,74,46,67,50,43,42,75,78,57,29,36,50,57,88,37,86,84,9,42,59,7,74,88,34,36,56,55,47,53,28,71,45,58,25,80,88,22,74,48,51,73,76,42,97,64,99,67,78,54,45,49,61,30,30,49,67,15,74,40,25,37,33,35,74,74,66,62,35,78,84,41,67,46,67,44,73,48,39,38,82,49,56,32,46,51,53,87,36,90,84,10,41,57,8,76,91,32,30,48,64,53,53,36,76,80,43,73,62,49,63,70,54,41,73,76,72,56,96,55,82,60,55,82,74,42,84,90,59,76,73,50,62,62,80,79,36,47,92,39,42,83,66,68,76,88,67,68,86,84,71,51,55,65,66,53,56,69,55,28,54,35,85,84,44,67,61,87,53,89,90,52,92,55,71,60,51,45,61,64,67,45,27,64,69,16,76,57,48,88,53,58,56,60,76,57,44,63,73,61,74,83,79,64,46,68,45,83,77,32,72,68,56,35,55,52,38,63,72,46,77,69,67,52,74,92,69,56,76,74,85,76,73,80,69,65,61,48,82,82,38,44,69,56,43,54,33,23,50,72,9,54,44,30,47,43,40,75,73,68,43,84,80,49,71,54,71,48,75,56,47,40,74,65,49,27,45,48,57,86,38,86,86,16,53,60,9,62,77,36,35,57,59,58,53,36,68,34,57,23,77,85,16,64,53,47,74,66,74,76,62,91,68,75,50,52,55,61,34,29,48,73,8,52,41,27,36,36,27,71,75,66,62,38,70,85,41,67,46,69,44,64,50,38,41,84,42,46,38,47,58,57,87,38,86,88,12,46,55,7,68,89,37,30,51,61,44,50,26,78,80,40,43,75,56,38,68,40,27,51,70,4,58,56,20,75,80,60,38,87,67,96,65,91,63,69,43,62,55,64,78,40,45,82,49,58,28,70,61,73,88,39,47,69,46,43,45,48,49,45,56,43,52,27,76,80,38,60,86,53,41,63,27,33,47,71,33,70,44,33,30,42,33,68,61,67,41,33,85,52,69,45,65,42,67,53,42,39,83,50,53,29,46,58,54,89,37,87,84,9,42,55,9,86,89,32,32,53,62,46,52,40,77,80,36,91,60,62,47,76,39,41,65,51,44,64,64,71,59,45,55,86,37,52,86,89,30,45,68,43,20,53,52,48,54,51,49,50,48,51,42,53,51,50,48,54,55,52,47,51,50,52,49,44,46,51,55,35,50,50,52,51,41,69,73,67,45,87,79,80,49,77,74,68,58,73,78,40,56,15,36,60,76,56,54,70,70,56,32,54,52,50,51,51,48,53,55,21,50,51,44,33,46,56,40,50,46,27,59,73,39,47,82,32,66,70,32,42,49,50,31,52,76,61,61,24,60,70,43,33,52,51,51,28,52,55,22,47,52,52,49,53,48,56,50,51,51,48,53,50,51,52,50,51,36,45,74,70,60,79,44,46,82,68,41,47,75,70,42,82,84,40,65,55,89,46,80,63,37,57,53,43,49,54,34,39,53,32,26,47,74,68,73,46,66,77,58,80,30,41,83,61,42,58,63,57,26,45,54,50,50,49,50,57,49,46,51,51,54,36,47,55,25,44,49,38,69,73,37,44,50,67,40,25,77,82,36,58,15,50,53,53,59,48,26,51,48,52,27,56,48,51,49,49,39,50,48,49,42,46,50,48,54,48,39,33,78,51,21,65,39,83,94,32,52,86,58,61,49,41,64,76,67,20,41,40,49,45,70,58,42,45,67,69,19,37,44,37,44,54,49,36,57,73,69,67,52,49,74,85,38,55,40,77,64,78,52,71,66,60,53,48,52,43,48,55,53,49,50,52,53,52,51,52,37,44,51,51,48,54,52,50,52,47,31,65,75,74,58,60,78,127

Foldseek 3Di:
DVVVVVVVVVVVVVVVVCVVPVPPPPDPQQVLVQVQQADDHHDDADDDPPQQEADPPPDPPPDDSHDDLVLLCQAPCSPPGPCVQQVQDDSDDDPPDDHRDHGDCCVPVVVLVVLLCPAPLVCCVPVVSHSHRHDPCLQQNDSRRHDCCDPPTCNPLLNQLVSVCCQQAPPHPNVVVDDDPDYRQSVLQCPAPLVCCVPVVVNSPRDDPCLQQNDSNRHDLCDPSGCNPQQNVVVSVCVPVVCVVVVCVVPPPDPPCVPDPPDDGRPCVAAPPRHHGPLPFDPPQFLVLVCVPQCDQLAAAPDPVDRDRSHDHLVLLCQAPCVVPTPCLQQVVCPPDFFPLSVDVVLVVVCVVVSNPDPVRGGDDTDHGDPCSPPVPLVVLQCLAPLNVVVVVVDPQGDDPCLQQNDSNRHDLCDPPTCNPQLNVLVSVCCAPACVHVVNVVVPDPDHRLSVQQCQAPLNCCCHVVVPSPRDDPCLQQPPRNRYDCCDPPGCNPFLNVLVSCCVPVVVLSVQLCQACLHCNPPPDPDNRGGPCLLAPPSNGYDCPDLVSLLVNLVSVCVVVVVQSVLLCLDLLNLQSLLSGSPGDHPCLQQNDSNGYDLCDPSTCNPLVNVQVSCCVPDVQDDSLQSLADSRDDLVDCPVCVPSVCLQVVLVCVLVVVCVVLVVVLVLLQVLLVVVCVVVDPPPCVVVLQFFWWFQLDDPLLLVLVVLCLVLLLLLLLLLVLSVQSLFPVSSVSQVVCPHNVSSVVSNVVSLVSLCVSLVVVVVVVVVCPVVVVADPVCLAPPPPHLADYPVLVVLVVQCVCVSVPNHDHDQAASAHSVNSVLVVLVNVLSVLLSVLVVCQVCVSVVSVPDGSNVVVSSSSSNSSSSVSNLLCCLPSVCSVAAVRPVRPHGDLCSQQSIDGPVVCCVVNVPNNVVCVVVVVRVVRTDGDGDPVSVVVSVVVRVVSSVSSVVSNVSVVCCVPPVPPD

Nearest PDB structures (foldseek):
  1kqf-assembly1_C  TM=8.148E-01  e=3.453E-04  Escherichia coli

Secondary structure (DSSP, 8-state):
-HHHHHHHHHHHHHHHHHHHSTT-SS-SSHHHHHHHHSSS-PPPP---TT-SS--GGG-TTS--S---HHHHTTSTTTTS-HHHH-TT--S---TT---PPPP-GGGT-HHHHHHHTTSHHHHHHHTS--TT---HHHHH-SS----TTSTTSTTSTTTHHHHHHHHHSTTSHHHHHS--S-SSHHHHHHHSHHHIIIIIS--TTS--HHHHH-SS----TTSTT-TTSTTTHHHHHHTT-TTHHHHHHHH---TTTTTSTT-PPPGGGTS-SSSS------TT--HHHHHHHTT-TT---S-TT--------HHHHHTSTTTTS-HHHH-GGGGTT--HHHH-HHHHHHHHHTTT--GGGPPPPPPPP-GGGT-HHHHHHHHHSHHHHHHHTT-TTS--HHHHH-SS----TTSTTSTTSTTTHHHHHHHHHSTTSTTGGGT----S-HHHHHHHSHHHHHHHTS--TTS--HHHHH-SS----TTSTTSTTSTTTHHHHHHHHHHHHHHHHTTSTTSTTT---SSPPP-HHHHS-SSS---TTSHHHHHHHHHHHHTT-TTTHHHHHHSHHHHHHHTT-TTS--HHHHH-SS----TTSTTSTTSTTTHHHHHHTT-TT--TGGGG--TT--TT-TTT-HHHHHHHHHHHHHHHHHHHHHHHHHHHHHHHHHHHHHHH-----TTTSTTS-EEE---HHHHHHHHHHHHHHHHHHHHHHHHH-TT-HHHHHHHHHTTHHHHHHHHHHHHHHHHHHHHHHHHHHHHHHHHTTSS-HHHHHH-TT-SS--HHHHHHHHHHHHHHTTSSPPP---SS-HHHHHHHHHHHHHHHHHHHHHHHHHSHHHHTTTS-THHHHHHHHHHHHHHHHHHHHIIIIIHIIIIISTTTTT---HHHH-EEEHHHHHHHTHHHHHHHHHTT-TGGGEEPPPPHHHHHHHHHHHHHHHHHHHHHHHHHHHIIIII---

Radius of gyration: 49.01 Å; Cα contacts (8 Å, |Δi|>4): 1117; chains: 1; bounding box: 123×78×145 Å

pLDDT: mean 81.75, std 15.27, range [31.23, 98.19]

Sequence (966 aa):
MKKILTNVLLAFFLVILSVTFGSRLWAEENEVCLDCHEGDEVPTHIFEPDTIGWDYRHDPEADPAEIDIVSFEKAAHGKLQCTECHTNATETHDEDEIVIKKVECKSCHKEEYKEYQKTVHGEAMFKRKDRFAPDCTSCHGHHYIYPASDKNSSVYVLNIPETCGRCHKEGTAMTETHEISQVAVVENYSMSIHGKALFKQGLTVAPTCTTCHGEHDIFRHEDAESKINEANVATTCTQCHSLIEETHQKIVKGRLWEKIPGQLPPCVECHSPHTLRQAIYDKTITDRMCLECHTNPKLKPIEEKLSKSLYMSRTEHEDSVHAEVPCVKCHYDIHSESDKACKEIDAFNQYLAADGTNKDLACKDLEPVKCAACHEGEVTAYDASTHGKLMAEKDGDVPSCVDCHGKHNTLSKKNVQSSTFPKNVPDLCGECHKDGGKSAIRGNTKETEIMINYTNSTHGRALLDSGLLVSATCVSCHMPHKILPGNDIESSIFHENLPATCANCHLGIFEVFKNSVHSPLVTKTDQLLPACNDCHTSHTIQRHDTSQFRLNTVDQCGKCHEKLLPSYFETYHGKASKLGEGAVANCADCHGSHDIHKADQPSSTLHKDNKIQTCSKCHVGVNEAFTDYLPHASHNDRENYPLLFYAFWSMTGLLIGTFALFGLHTLLWFIRLIIDHAKNGSNGNKQLHAQEKHYRRFDVTHTVLHLMIIVSFLTLALTGMTLKFTENEFFMAVSQILGGPIITGYLHRFAAVITFFYFSFHLFRLFTLFSKREITLKGLLTEEYSMIPLPRDLKELVQNLKYFFGKGEAPKLGRWTYWEKFDYMAVFWGVTVIGLTGLVLWFPEAATIVLPGWAINVAAIIHSDEALLATGFIFTIHFFNTHLRPGKFPMDTVIFTQKIPLSVFKEERSREYEQVLASGELENKLENPPSKGHLFYSKLFGFIFLTTGIVIVAAILYSVLFAYRG